Protein AF-A0A840SKE7-F1 (afdb_monomer)

Nearest PDB structures (foldseek):
  6mgc-assembly1_A  TM=5.588E-01  e=6.551E-10  Escherichia coli APEC O1
  8csc-assembly2_B-2  TM=6.825E-01  e=4.539E-08  Raoultella terr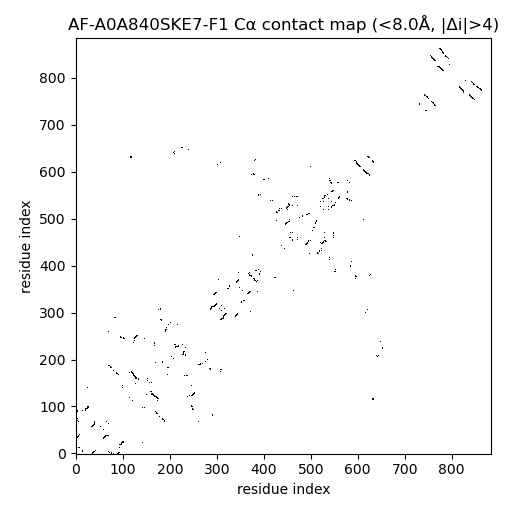igena
  5fa1-assembly1_A  TM=6.457E-01  e=9.284E-08  Raoultella terrigena
  8csf-assembly1_A-2  TM=6.361E-01  e=1.223E-07  Raoultella terrigena
  5fa0-assembly1_B  TM=5.273E-01  e=4.336E-07  Raoultella terrigena

Mean predicted aligned error: 15.92 Å

Solvent-accessible surface area (backbone atoms only — not comparable to full-atom values): 52266 Å² total; per-residue (Å²): 62,33,29,46,42,66,50,43,90,94,46,55,62,53,55,55,29,55,74,55,23,62,75,47,29,82,50,65,49,91,90,64,56,50,35,39,19,29,44,24,44,52,77,88,52,48,62,60,51,52,51,56,29,57,79,68,74,38,44,81,44,80,42,102,33,62,93,48,78,51,32,60,23,48,19,51,38,54,40,58,27,67,54,86,56,71,56,40,34,41,48,56,40,54,31,33,37,31,43,42,45,61,51,51,52,59,48,46,40,60,78,69,41,37,77,69,20,36,53,46,65,49,32,46,11,38,40,32,27,25,66,61,25,44,62,46,50,77,71,42,58,55,86,48,38,47,59,54,54,51,47,36,55,76,71,62,38,66,74,38,28,71,49,74,37,34,61,62,72,31,36,36,36,32,36,68,45,42,25,25,49,23,42,32,52,59,86,28,44,40,40,59,50,26,52,59,48,38,50,52,52,41,51,69,60,45,38,47,52,63,82,34,83,41,47,55,46,90,72,86,63,79,83,57,56,57,58,42,26,41,53,46,55,51,22,52,50,4,45,57,31,44,77,69,69,41,61,34,34,33,57,51,75,91,80,78,73,87,43,77,47,46,68,34,30,68,59,28,49,53,53,39,44,57,56,55,62,48,65,88,84,75,63,55,69,51,35,39,28,56,88,54,42,28,22,41,29,61,63,88,42,54,66,65,55,26,43,85,50,34,28,76,44,8,44,78,43,80,48,62,54,82,76,41,86,40,75,64,58,42,52,52,50,31,60,78,69,60,41,67,33,39,44,34,61,59,51,68,79,40,73,56,36,36,48,53,48,48,50,30,63,78,69,69,47,50,44,34,30,22,39,76,43,67,52,80,53,26,27,34,48,33,69,53,42,62,66,56,72,23,65,76,61,40,58,93,75,38,77,54,89,71,53,76,65,57,45,49,52,39,52,51,49,36,51,49,60,71,67,46,94,73,67,94,59,92,70,52,82,82,73,42,31,70,52,47,32,56,75,71,72,48,57,93,87,39,48,29,37,34,32,56,49,73,58,76,85,36,62,60,45,67,71,27,44,48,85,89,40,40,55,70,53,51,52,52,33,51,54,53,34,40,78,60,64,52,90,60,51,44,48,35,39,28,65,31,94,66,56,88,86,71,86,88,62,88,69,43,42,81,41,70,84,51,27,65,70,31,50,59,65,51,33,65,31,36,42,33,46,59,51,50,64,57,58,50,27,47,58,69,68,35,22,36,39,26,50,26,38,40,44,81,69,38,88,62,37,38,44,79,43,91,50,41,64,54,55,52,52,35,70,77,55,68,70,73,36,42,64,66,61,43,49,26,47,53,36,32,45,66,76,68,47,34,16,34,29,54,73,40,70,44,84,43,69,46,98,86,68,46,57,42,80,44,64,75,41,61,58,61,39,35,46,33,47,83,97,52,81,65,44,27,42,69,78,80,60,99,61,41,77,49,54,82,86,43,76,88,35,60,70,32,48,73,50,53,54,64,72,75,57,88,82,74,89,83,79,87,81,75,80,85,83,84,78,87,81,80,87,78,83,83,84,89,83,82,89,86,84,89,86,86,90,80,84,83,89,74,89,80,79,90,83,83,87,83,78,95,65,101,70,92,77,85,79,82,74,98,61,98,71,94,77,85,84,92,81,84,81,85,74,85,74,97,67,64,100,84,58,60,70,45,72,72,44,81,45,79,48,78,59,92,97,42,56,36,46,38,41,38,36,32,34,52,62,93,79,65,56,75,79,44,39,33,37,38,38,35,43,56,65,72,98,69,85,63,62,77,62,76,69,90,84,77,94,67,78,94,86,81,86,82,88,75,89,66,87,82,91,84,92,76,97,62,90,58,68,49,73,48,75,51,68,39,46,72,75,75,61,69,87,66,68,93,91,66,59,54,75,46,73,46,66,47,47,44,83,74,84,82,77,80,50,73,79,54,77,50,78,42,80,58,63,94,76,77,85,77,82,89,80,82,80,88,82,89,80,96,81,84,89,86,87,133

Organism: NCBI:txid57001

Secondary structure (DSSP, 8-state):
-EEEE--BTTBTHHHHHHHHSTT--TT--TT---EEEESS--HHHHHHHHHHHHHHT-EEEE-S-TTS---HHHHHHHHHHH--SSEEEB--TTEEPPTTHHHHHHHHHHHTTGGG-TT--EEPPEEEEPHHHHHHHTTS-HHHHHHHHHHHHHHT-TTTEEEEESS-S-EEEEHHHHHHTT-S-TT--SSSSHHHHHHHHHHHHH--SPPPTTTT---S-TT-S---SHHHHHHHHHHHHHTTT--EEEPP----TTSHHHHTHHHHHHHHHHHHHS-GGGPPPPPP-GGG-EEEES--STTTS-TTTGGGG-EEEE--GGG-SSHHHHHHHHHHHTEEEEEES-TTSSHHHHHHHHHHHHTT--EEEEEE-SSTTEEEEESS-SGGG-GGGSGGGT-S---HHHHHHHHHHHHHHHH----SS--PPP--HHHHHHHTT--TTSEEEEEE---TTSHHHHHS-BTTB-HHHHHHHHHHHHHTPPTTEEEEEE--TT-------SSSEE-TTS-HHHHHHH-SEEEESS-THHHHHHHTT-EEEESS--TT--TTTEEE--SHHHHHHHHHS-----HHHHHHHHHIIIIII-EEEEEEEEEEE-TTS-EEEEEEEEEEEEE--TTSPPEEPPP--SS-SS-TTSGGGGGGHHHHHTTTSS--S--PPPPPP--------PPP--------PPPP-PPPPPPPPP--S--------S------------------TT--EEEEEEEEEEETTEEEEEEEEEE-GGG--TT-EEEEEEEE------B----------SS--------------S---EEEEEE--GGGGTT--TTPPPEEEEEEE-SS-----EEEEEEEE--TTTTSS-SS---------S--

InterPro domains:
  IPR007833 Capsule polysaccharide biosynthesis [PF05159] (448-593)
  IPR019290 Glycosyltransferase 2-like, prokaryotic type [PF10111] (1-275)
  IPR029044 Nucleotide-diphospho-sugar transferases [G3DSA:3.90.550.10] (15-219)
  IPR029044 Nucleotide-diphospho-sugar transferases [SSF53448] (30-209)

Foldseek 3Di:
DFEEDADDPVCNVLLVLLLPAPPQAPADDPLDAAEYEYAAHDPVCVVVSVVSCVVVVHHYHYDNRNVHFDFPQVSFLVCLLADDDQKDWYDYSQWHFFYCLVVVVVVCCVVVVCQQAQLDKAQAKEFEFDQVLLVVLVVDDSVCSLVVSLVCQVVVVCNTTVHIALQDLTMMGRSLSCLLLVTFDRVDGFDDDSSVLSLLLSCVQQLQADQACQALDDDDDLPDLARHYVSVSRSLSSVVCSVVSNHIYRHDDDDDCPDPSNVCVVVSVVVSSVSRPDDSVPGDAGAANPVLPEEEEADDAFQARNSSCRNNNGHYDYDHLVQDPDLVSVVVVCVVRVHQEYEAQDCVPDPSSVVVVVSCVVVVRFYWHWYADLAPQWIFIARQDDWLNGPCLPCVNFVDDDDPVLLVVLLVVLVVSLVDQDDPDDAAGAPAQVVVCVVQVHDLQAAEEEEEDDDLPDPCQPPQFDVPLHSVLVLVQVQVLLVVPDPRYAYEYEYDLQDDDDDDRDRHTYPPRHDLSNVLQNHQAYEYAADSVLLVNLSSQHEYEYATRGSPDDPQRYYYDPHSVVVVVCVVPPGTHDNSVSSRSSSCCPPPTIWGWDWDWDWDADPVRGIDIGGRHTHTQWDHDPPDDIHGHDDNDPDRSDDCPDVSCVSNVVVVVVVVPPPDDDDDDDDDDDDDDDDDDDDDDDDDDDDDDDDDDDDDDDDDDDDDDDDPDDDDDPDDDDDDDDDDDFDDDDDPPPAQWDTWDWDWDDDDNWIKIKIKIFGHPVVDDAFFKKKKWWWWDDPFPWQDWDDWDDDDDPDDDDDDTDGDDDDDDDRDIDMDMDHHHPSQPVDDDPPGTRMGIGMTTGDPDDPTDIDDMDMGTDDPPPPPPPDDDDDDDPDDPPDD

Radius of gyration: 35.07 Å; Cα contacts (8 Å, |Δi|>4): 1432; chains: 1; bounding box: 84×73×102 Å

Structure (mmCIF, N/CA/C/O backbone):
data_AF-A0A840SKE7-F1
#
_entry.id   AF-A0A840SKE7-F1
#
loop_
_atom_site.group_PDB
_atom_site.id
_atom_site.type_symbol
_atom_site.label_atom_id
_atom_site.label_alt_id
_atom_site.label_comp_id
_atom_site.label_asym_id
_atom_site.label_entity_id
_atom_site.label_seq_id
_atom_site.pdbx_PDB_ins_code
_atom_site.Cartn_x
_atom_site.Cartn_y
_atom_site.Cartn_z
_atom_site.occupancy
_atom_site.B_iso_or_equiv
_atom_site.auth_seq_id
_atom_site.auth_comp_id
_atom_site.auth_asym_id
_atom_site.auth_atom_id
_atom_site.pdbx_PDB_model_num
ATOM 1 N N . MET A 1 1 ? 9.350 -9.347 -16.386 1.00 96.31 1 MET A N 1
ATOM 2 C CA . MET A 1 1 ? 10.200 -8.595 -17.320 1.00 96.31 1 MET A CA 1
ATOM 3 C C . MET A 1 1 ? 9.316 -8.121 -18.468 1.00 96.31 1 MET A C 1
ATOM 5 O O . MET A 1 1 ? 8.622 -8.949 -19.043 1.00 96.31 1 MET A O 1
ATOM 9 N N . ILE A 1 2 ? 9.240 -6.812 -18.712 1.00 98.31 2 ILE A N 1
ATOM 10 C CA . ILE A 1 2 ? 8.365 -6.179 -19.713 1.00 98.31 2 ILE A CA 1
ATOM 11 C C . ILE A 1 2 ? 9.248 -5.535 -20.784 1.00 98.31 2 ILE A C 1
ATOM 13 O O . ILE A 1 2 ? 10.100 -4.710 -20.448 1.00 98.31 2 ILE A O 1
ATOM 17 N N . ILE A 1 3 ? 9.022 -5.906 -22.044 1.00 97.44 3 ILE A N 1
ATOM 18 C CA . ILE A 1 3 ? 9.779 -5.453 -23.215 1.00 97.44 3 ILE A CA 1
ATOM 19 C C . ILE A 1 3 ? 8.849 -4.648 -24.134 1.00 97.44 3 ILE A C 1
ATOM 21 O O . ILE A 1 3 ? 7.997 -5.242 -24.798 1.00 97.44 3 ILE A O 1
ATOM 25 N N . PRO A 1 4 ? 8.977 -3.313 -24.179 1.00 95.88 4 PRO A N 1
ATOM 26 C CA . PRO A 1 4 ? 8.305 -2.473 -25.168 1.00 95.88 4 PRO A CA 1
ATOM 27 C C . PRO A 1 4 ? 8.811 -2.751 -26.588 1.00 95.88 4 PRO A C 1
ATOM 29 O O . PRO A 1 4 ? 10.019 -2.865 -26.803 1.00 95.88 4 PRO A O 1
ATOM 32 N N . LEU A 1 5 ? 7.908 -2.806 -27.567 1.00 94.25 5 LEU A N 1
ATOM 33 C CA . LEU A 1 5 ? 8.247 -3.020 -28.973 1.00 94.25 5 LEU A CA 1
ATOM 34 C C . LEU A 1 5 ? 7.324 -2.220 -29.902 1.00 94.25 5 LEU A C 1
ATOM 36 O O . LEU A 1 5 ? 6.125 -2.104 -29.670 1.00 94.25 5 LEU A O 1
ATOM 40 N N . ARG A 1 6 ? 7.897 -1.722 -30.999 1.00 91.38 6 ARG A N 1
ATOM 41 C CA . ARG A 1 6 ? 7.194 -1.394 -32.246 1.00 91.38 6 ARG A CA 1
ATOM 42 C C . ARG A 1 6 ? 8.143 -1.719 -33.391 1.00 91.38 6 ARG A C 1
ATOM 44 O O . ARG A 1 6 ? 9.142 -1.026 -33.578 1.00 91.38 6 ARG A O 1
ATOM 51 N N . ALA A 1 7 ? 7.854 -2.782 -34.126 1.00 88.75 7 ALA A N 1
ATOM 52 C CA . ALA A 1 7 ? 8.582 -3.130 -35.335 1.00 88.75 7 ALA A CA 1
ATOM 53 C C . ALA A 1 7 ? 8.097 -2.275 -36.516 1.00 88.75 7 ALA A C 1
ATOM 55 O O . ALA A 1 7 ? 6.939 -1.850 -36.568 1.00 88.75 7 ALA A O 1
ATOM 56 N N . SER A 1 8 ? 8.977 -2.032 -37.485 1.00 82.44 8 SER A N 1
ATOM 57 C CA . SER A 1 8 ? 8.626 -1.388 -38.751 1.00 82.44 8 SER A CA 1
ATOM 58 C C . SER A 1 8 ? 9.363 -2.052 -39.906 1.00 82.44 8 SER A C 1
ATOM 60 O O . SER A 1 8 ? 10.476 -2.543 -39.733 1.00 82.44 8 SER A O 1
ATOM 62 N N . ILE A 1 9 ? 8.762 -2.027 -41.097 1.00 72.50 9 ILE A N 1
ATOM 63 C CA . ILE A 1 9 ? 9.343 -2.628 -42.310 1.00 72.50 9 ILE A CA 1
ATOM 64 C C . ILE A 1 9 ? 10.678 -1.949 -42.657 1.00 72.50 9 ILE A C 1
ATOM 66 O O . ILE A 1 9 ? 11.651 -2.623 -42.978 1.00 72.50 9 ILE A O 1
ATOM 70 N N . ASP A 1 10 ? 10.759 -0.630 -42.465 1.00 67.31 10 ASP A N 1
ATOM 71 C CA . ASP A 1 10 ? 11.967 0.160 -42.742 1.00 67.31 10 ASP A CA 1
ATOM 72 C C . ASP A 1 10 ? 13.082 -0.020 -41.692 1.00 67.31 10 ASP A C 1
ATOM 74 O O . ASP A 1 10 ? 14.199 0.453 -41.890 1.00 67.31 10 ASP A O 1
ATOM 78 N N . ARG A 1 11 ? 12.790 -0.683 -40.559 1.00 68.31 11 ARG A N 1
ATOM 79 C CA . ARG A 1 11 ? 13.722 -0.952 -39.445 1.00 68.31 11 ARG A CA 1
ATOM 80 C C . ARG A 1 11 ? 13.516 -2.366 -38.894 1.00 68.31 11 ARG A C 1
ATOM 82 O O . ARG A 1 11 ? 13.092 -2.573 -37.755 1.00 68.31 11 ARG A O 1
ATOM 89 N N . ALA A 1 12 ? 13.813 -3.353 -39.743 1.00 63.50 12 ALA A N 1
ATOM 90 C CA . ALA A 1 12 ? 13.732 -4.779 -39.411 1.00 63.50 12 ALA A CA 1
ATOM 91 C C . ALA A 1 12 ? 14.715 -5.215 -38.299 1.00 63.50 12 ALA A C 1
ATOM 93 O O . ALA A 1 12 ? 14.573 -6.291 -37.718 1.00 63.50 12 ALA A O 1
ATOM 94 N N . ASP A 1 13 ? 15.686 -4.369 -37.946 1.00 79.75 13 ASP A N 1
ATOM 95 C CA . ASP A 1 13 ? 16.641 -4.606 -36.865 1.00 79.75 13 ASP A CA 1
ATOM 96 C C . ASP A 1 13 ? 15.967 -4.758 -35.493 1.00 79.75 13 ASP A C 1
ATOM 98 O O . ASP A 1 13 ? 16.488 -5.473 -34.640 1.00 79.75 13 ASP A O 1
ATOM 102 N N . GLY A 1 14 ? 14.784 -4.170 -35.278 1.00 84.75 14 GLY A N 1
ATOM 103 C CA . GLY A 1 14 ? 14.006 -4.376 -34.051 1.00 84.75 14 GLY A CA 1
ATOM 104 C C . GLY A 1 14 ? 13.619 -5.843 -33.810 1.00 84.75 14 GLY A C 1
ATOM 105 O O . GLY A 1 14 ? 13.691 -6.317 -32.675 1.00 84.75 14 GLY A O 1
ATOM 106 N N . ILE A 1 15 ? 13.274 -6.582 -34.872 1.00 88.88 15 ILE A N 1
ATOM 107 C CA . ILE A 1 15 ? 12.920 -8.010 -34.791 1.00 88.88 15 ILE A CA 1
ATOM 108 C C . ILE A 1 15 ? 14.172 -8.861 -34.560 1.00 88.88 15 ILE A C 1
ATOM 110 O O . ILE A 1 15 ? 14.165 -9.762 -33.721 1.00 88.88 15 ILE A O 1
ATOM 114 N N . ASP A 1 16 ? 15.277 -8.549 -35.243 1.00 88.94 16 ASP A N 1
ATOM 115 C CA . ASP A 1 16 ? 16.548 -9.249 -35.031 1.00 88.94 16 ASP A CA 1
ATOM 116 C C . ASP A 1 16 ? 17.055 -9.092 -33.589 1.00 88.94 16 ASP A C 1
ATOM 118 O O . ASP A 1 16 ? 17.454 -10.066 -32.945 1.00 88.94 16 ASP A O 1
ATOM 122 N N . ARG A 1 17 ? 16.963 -7.875 -33.042 1.00 91.44 17 ARG A N 1
ATOM 123 C CA . ARG A 1 17 ? 17.299 -7.591 -31.643 1.00 91.44 17 ARG A CA 1
ATOM 124 C C . ARG A 1 17 ? 16.400 -8.352 -30.681 1.00 91.44 17 ARG A C 1
ATOM 126 O O . ARG A 1 17 ? 16.925 -8.995 -29.776 1.00 91.44 17 ARG A O 1
ATOM 133 N N . LEU A 1 18 ? 15.082 -8.353 -30.900 1.00 93.69 18 LEU A N 1
ATOM 134 C CA . LEU A 1 18 ? 14.141 -9.145 -30.101 1.00 93.69 18 LEU A CA 1
ATOM 135 C C . LEU A 1 18 ? 14.529 -10.632 -30.088 1.00 93.69 18 LEU A C 1
ATOM 137 O O . LEU A 1 18 ? 14.517 -11.271 -29.034 1.00 93.69 18 LEU A O 1
ATOM 141 N N . ARG A 1 19 ? 14.926 -11.168 -31.248 1.00 91.44 19 ARG A N 1
ATOM 142 C CA . ARG A 1 19 ? 15.350 -12.562 -31.407 1.00 91.44 19 ARG A CA 1
ATOM 143 C C . ARG A 1 19 ? 16.669 -12.874 -30.703 1.00 91.44 19 ARG A C 1
ATOM 145 O O . ARG A 1 19 ? 16.904 -14.046 -30.428 1.00 91.44 19 ARG A O 1
ATOM 152 N N . ARG A 1 20 ? 17.537 -11.899 -30.422 1.00 88.69 20 ARG A N 1
ATOM 153 C CA . ARG A 1 20 ? 18.914 -12.155 -29.954 1.00 88.69 20 ARG A CA 1
ATOM 154 C C . ARG A 1 20 ? 19.204 -11.642 -28.549 1.00 88.69 20 ARG A C 1
ATOM 156 O O . ARG A 1 20 ? 19.784 -12.376 -27.759 1.00 88.69 20 ARG A O 1
ATOM 163 N N . ASN A 1 21 ? 18.807 -10.416 -28.225 1.00 94.00 21 ASN A N 1
ATOM 164 C CA . ASN A 1 21 ? 19.378 -9.702 -27.084 1.00 94.00 21 ASN A CA 1
ATOM 165 C C . ASN A 1 21 ? 18.693 -10.022 -25.746 1.00 94.00 21 ASN A C 1
ATOM 167 O O . ASN A 1 21 ? 19.395 -10.463 -24.836 1.00 94.00 21 ASN A O 1
ATOM 171 N N . PRO A 1 22 ? 17.359 -9.874 -25.570 1.00 91.06 22 PRO A N 1
ATOM 172 C CA . PRO A 1 22 ? 16.797 -9.839 -24.218 1.00 91.06 22 PRO A CA 1
ATOM 173 C C . PRO A 1 22 ? 16.847 -11.178 -23.471 1.00 91.06 22 PRO A C 1
ATOM 175 O O . PRO A 1 22 ? 16.718 -11.195 -22.253 1.00 91.06 22 PRO A O 1
ATOM 178 N N . GLY A 1 23 ? 17.048 -12.292 -24.184 1.00 88.06 23 GLY A N 1
ATOM 179 C CA . GLY A 1 23 ? 17.203 -13.627 -23.594 1.00 88.06 23 GLY A CA 1
ATOM 180 C C . GLY A 1 23 ? 18.631 -14.165 -23.641 1.00 88.06 23 GLY A C 1
ATOM 181 O O . GLY A 1 23 ? 18.790 -15.367 -23.808 1.00 88.06 23 GLY A O 1
ATOM 182 N N . ASN A 1 24 ? 19.642 -13.295 -23.569 1.00 94.44 24 ASN A N 1
ATOM 183 C CA . ASN A 1 24 ? 21.051 -13.701 -23.502 1.00 94.44 24 ASN A CA 1
ATOM 184 C C . ASN A 1 24 ? 21.447 -14.310 -22.142 1.00 94.44 24 ASN A C 1
ATOM 186 O O . ASN A 1 24 ? 22.401 -15.076 -22.080 1.00 94.44 24 ASN A O 1
ATOM 190 N N . ASP A 1 25 ? 20.725 -14.002 -21.059 1.00 95.50 25 ASP A N 1
ATOM 191 C CA . ASP A 1 25 ? 21.002 -14.575 -19.736 1.00 95.50 25 ASP A CA 1
ATOM 192 C C . ASP A 1 25 ? 20.690 -16.085 -19.720 1.00 95.50 25 ASP A C 1
ATOM 194 O O . ASP A 1 25 ? 19.533 -16.503 -19.593 1.00 95.50 25 ASP A O 1
ATOM 198 N N . SER A 1 26 ? 21.743 -16.899 -19.825 1.00 92.75 26 SER A N 1
ATOM 199 C CA . SER A 1 26 ? 21.690 -18.365 -19.835 1.00 92.75 26 SER A CA 1
ATOM 200 C C . SER A 1 26 ? 21.292 -18.989 -18.494 1.00 92.75 26 SER A C 1
ATOM 202 O O . SER A 1 26 ? 21.025 -20.186 -18.439 1.00 92.75 26 SER A O 1
ATOM 204 N N . GLU A 1 27 ? 21.220 -18.202 -17.419 1.00 95.56 27 GLU A N 1
ATOM 205 C CA . GLU A 1 27 ? 20.861 -18.651 -16.068 1.00 95.56 27 GLU A CA 1
ATOM 206 C C . GLU A 1 27 ? 19.535 -18.047 -15.589 1.00 95.56 27 GLU A C 1
ATOM 208 O O . GLU A 1 27 ? 19.275 -17.937 -14.384 1.00 95.56 27 GLU A O 1
ATOM 213 N N . THR A 1 28 ? 18.682 -17.635 -16.529 1.00 95.12 28 THR A N 1
ATOM 214 C CA . THR A 1 28 ? 17.377 -17.051 -16.219 1.00 95.12 28 THR A CA 1
ATOM 215 C C . THR A 1 28 ? 16.566 -17.994 -15.312 1.00 95.12 28 THR A C 1
ATOM 217 O O . THR A 1 28 ? 16.224 -19.109 -15.715 1.00 95.12 28 THR A O 1
ATOM 220 N N . PRO A 1 29 ? 16.193 -17.566 -14.093 1.00 94.75 29 PRO A N 1
ATOM 221 C CA . PRO A 1 29 ? 15.435 -18.406 -13.176 1.00 94.75 29 PRO A CA 1
ATOM 222 C C . PRO A 1 29 ? 13.974 -18.538 -13.623 1.00 94.75 29 PRO A C 1
ATOM 224 O O . PRO A 1 29 ? 13.368 -17.580 -14.098 1.00 94.75 29 PRO A O 1
ATOM 227 N N . SER A 1 30 ? 13.349 -19.687 -13.344 1.00 92.75 30 SER A N 1
ATOM 228 C CA . SER A 1 30 ? 11.949 -19.989 -13.717 1.00 92.75 30 SER A CA 1
ATOM 229 C C . SER A 1 30 ? 10.901 -19.014 -13.163 1.00 92.75 30 SER A C 1
ATOM 231 O O . SER A 1 30 ? 9.775 -18.958 -13.651 1.00 92.75 30 SER A O 1
ATOM 233 N N . ARG A 1 31 ? 11.264 -18.230 -12.141 1.00 93.44 31 ARG A N 1
ATOM 234 C CA . ARG A 1 31 ? 10.415 -17.192 -11.534 1.00 93.44 31 ARG A CA 1
ATOM 235 C C . ARG A 1 31 ? 10.394 -15.880 -12.332 1.00 93.44 31 ARG A C 1
ATOM 237 O O . ARG A 1 31 ? 9.689 -14.949 -11.941 1.00 93.44 31 ARG A O 1
ATOM 244 N N . VAL A 1 32 ? 11.181 -15.767 -13.402 1.00 95.88 32 VAL A N 1
ATOM 245 C CA . VAL A 1 32 ? 11.225 -14.593 -14.279 1.00 95.88 32 VAL A CA 1
ATOM 246 C C . VAL A 1 32 ? 10.441 -14.891 -15.548 1.00 95.88 32 VAL A C 1
ATOM 248 O O . VAL A 1 32 ? 10.798 -15.755 -16.337 1.00 95.88 32 VAL A O 1
ATOM 251 N N . HIS A 1 33 ? 9.368 -14.130 -15.744 1.00 95.69 33 HIS A N 1
ATOM 252 C CA . HIS A 1 33 ? 8.517 -14.222 -16.926 1.00 95.69 33 HIS A CA 1
ATOM 253 C C . HIS A 1 33 ? 8.739 -13.019 -17.840 1.00 95.69 33 HIS A C 1
ATOM 255 O O . HIS A 1 33 ? 8.857 -11.884 -17.357 1.00 95.69 33 HIS A O 1
ATOM 261 N N . PHE A 1 34 ? 8.751 -13.262 -19.148 1.00 97.19 34 PHE A N 1
ATOM 262 C CA . PHE A 1 34 ? 8.908 -12.242 -20.180 1.00 97.19 34 PHE A CA 1
ATOM 263 C C . PHE A 1 34 ? 7.563 -11.933 -20.827 1.00 97.19 34 PHE A C 1
ATOM 265 O O . PHE A 1 34 ? 6.818 -12.838 -21.207 1.00 97.19 34 PHE A O 1
ATOM 272 N N . LEU A 1 35 ? 7.274 -10.643 -20.943 1.00 97.69 35 LEU A N 1
ATOM 273 C CA . LEU A 1 35 ? 6.115 -10.105 -21.631 1.00 97.69 35 LEU A CA 1
ATOM 274 C C . LEU A 1 35 ? 6.594 -9.063 -22.634 1.00 97.69 35 LEU A C 1
ATOM 276 O O . LEU A 1 35 ? 7.139 -8.032 -22.238 1.00 97.69 35 LEU A O 1
ATOM 280 N N . VAL A 1 36 ? 6.366 -9.324 -23.914 1.00 98.06 36 VAL A N 1
ATOM 281 C CA . VAL A 1 36 ? 6.585 -8.348 -24.978 1.00 98.06 36 VAL A CA 1
ATOM 282 C C . VAL A 1 36 ? 5.284 -7.607 -25.220 1.00 98.06 36 VAL A C 1
ATOM 284 O O . VAL A 1 36 ? 4.243 -8.226 -25.439 1.00 98.06 36 VAL A O 1
ATOM 287 N N . VAL A 1 37 ? 5.352 -6.281 -25.152 1.00 97.94 37 VAL A N 1
ATOM 288 C CA . VAL A 1 37 ? 4.218 -5.399 -25.409 1.00 97.94 37 VAL A CA 1
ATOM 289 C C . VAL A 1 37 ? 4.475 -4.672 -26.715 1.00 97.94 37 VAL A C 1
ATOM 291 O O . VAL A 1 37 ? 5.324 -3.784 -26.783 1.00 97.94 37 VAL A O 1
ATOM 294 N N . ASP A 1 38 ? 3.749 -5.084 -27.742 1.00 96.38 38 ASP A N 1
ATOM 295 C CA . ASP A 1 38 ? 3.804 -4.499 -29.069 1.00 96.38 38 ASP A CA 1
ATOM 296 C C . ASP A 1 38 ? 2.768 -3.395 -29.196 1.00 96.38 38 ASP A C 1
ATOM 298 O O . ASP A 1 38 ? 1.559 -3.628 -29.227 1.00 96.38 38 ASP A O 1
ATOM 302 N N . ASP A 1 39 ? 3.257 -2.174 -29.291 1.00 95.19 39 ASP A N 1
ATOM 303 C CA . ASP A 1 39 ? 2.442 -0.990 -29.433 1.00 95.19 39 ASP A CA 1
ATOM 304 C C . ASP A 1 39 ? 2.105 -0.736 -30.893 1.00 95.19 39 ASP A C 1
ATOM 306 O O . ASP A 1 39 ? 2.442 0.320 -31.398 1.00 95.19 39 ASP A O 1
ATOM 310 N N . GLY A 1 40 ? 1.463 -1.693 -31.566 1.00 93.81 40 GLY A N 1
ATOM 311 C CA . GLY A 1 40 ? 0.848 -1.521 -32.885 1.00 93.81 40 GLY A CA 1
ATOM 312 C C . GLY A 1 40 ? 1.762 -1.768 -34.091 1.00 93.81 40 GLY A C 1
ATOM 313 O O . GLY A 1 40 ? 1.679 -1.036 -35.079 1.00 93.81 40 GLY A O 1
ATOM 314 N N . SER A 1 41 ? 2.642 -2.773 -34.051 1.00 92.94 41 SER A N 1
ATOM 315 C CA . SER A 1 41 ? 3.435 -3.171 -35.225 1.00 92.94 41 SER A CA 1
ATOM 316 C C . SER A 1 41 ? 2.541 -3.538 -36.426 1.00 92.94 41 SER A C 1
ATOM 318 O O . SER A 1 41 ? 1.427 -4.050 -36.232 1.00 92.94 41 SER A O 1
ATOM 320 N N . PRO A 1 42 ? 3.006 -3.303 -37.673 1.00 90.06 42 PRO A N 1
ATOM 321 C CA . PRO A 1 42 ? 2.261 -3.646 -38.883 1.00 90.06 42 PRO A CA 1
ATOM 322 C C . PRO A 1 42 ? 1.864 -5.122 -38.915 1.00 90.06 42 PRO A C 1
ATOM 324 O O . PRO A 1 42 ? 2.669 -5.983 -38.565 1.00 90.06 42 PRO A O 1
ATOM 327 N N . ALA A 1 43 ? 0.657 -5.421 -39.403 1.00 87.75 43 ALA A N 1
ATOM 328 C CA . ALA A 1 43 ? 0.121 -6.785 -39.455 1.00 87.75 43 ALA A CA 1
ATOM 329 C C . ALA A 1 43 ? 1.053 -7.789 -40.163 1.00 87.75 43 ALA A C 1
ATOM 331 O O . ALA A 1 43 ? 1.106 -8.950 -39.772 1.00 87.75 43 ALA A O 1
ATOM 332 N N . SER A 1 44 ? 1.836 -7.334 -41.150 1.00 88.31 44 SER A N 1
ATOM 333 C CA . SER A 1 44 ? 2.820 -8.157 -41.864 1.00 88.31 44 SER A CA 1
ATOM 334 C C . SER A 1 44 ? 3.959 -8.686 -40.986 1.00 88.31 44 SER A C 1
ATOM 336 O O . SER A 1 44 ? 4.546 -9.705 -41.329 1.00 88.31 44 SER A O 1
ATOM 338 N N . LEU A 1 45 ? 4.272 -8.021 -39.870 1.00 90.94 45 LEU A N 1
ATOM 339 C CA . LEU A 1 45 ? 5.359 -8.395 -38.956 1.00 90.94 45 LEU A CA 1
ATOM 340 C C . LEU A 1 45 ? 4.861 -9.119 -37.699 1.00 90.94 45 LEU A C 1
ATOM 342 O O . LEU A 1 45 ? 5.649 -9.740 -36.993 1.00 90.94 45 LEU A O 1
ATOM 346 N N . VAL A 1 46 ? 3.556 -9.061 -37.417 1.00 91.94 46 VAL A N 1
ATOM 347 C CA . VAL A 1 46 ? 2.957 -9.656 -36.211 1.00 91.94 46 VAL A CA 1
ATOM 348 C C . VAL A 1 46 ? 3.158 -11.170 -36.173 1.00 91.94 46 VAL A C 1
ATOM 350 O O . VAL A 1 46 ? 3.485 -11.700 -35.118 1.00 91.94 46 VAL A O 1
ATOM 353 N N . ALA A 1 47 ? 3.012 -11.856 -37.311 1.00 91.00 47 ALA A N 1
ATOM 354 C CA . ALA A 1 47 ? 3.200 -13.306 -37.384 1.00 91.00 47 ALA A CA 1
ATOM 355 C C . ALA A 1 47 ? 4.641 -13.724 -37.041 1.00 91.00 47 ALA A C 1
ATOM 357 O O . ALA A 1 47 ? 4.842 -14.674 -36.293 1.00 91.00 47 ALA A O 1
ATOM 358 N N . GLU A 1 48 ? 5.640 -12.979 -37.530 1.00 92.75 48 GLU A N 1
ATOM 359 C CA . GLU A 1 48 ? 7.049 -13.247 -37.215 1.00 92.75 48 GLU A CA 1
ATOM 360 C C . GLU A 1 48 ? 7.356 -12.971 -35.735 1.00 92.75 48 GLU A C 1
ATOM 362 O O . GLU A 1 48 ? 8.069 -13.743 -35.093 1.00 92.75 48 GLU A O 1
ATOM 367 N N . ILE A 1 49 ? 6.802 -11.890 -35.171 1.00 94.50 49 ILE A N 1
ATOM 368 C CA . ILE A 1 49 ? 6.946 -11.583 -33.742 1.00 94.50 49 ILE A CA 1
ATOM 369 C C . ILE A 1 49 ? 6.347 -12.717 -32.907 1.00 94.50 49 ILE A C 1
ATOM 371 O O . ILE A 1 49 ? 7.029 -13.238 -32.028 1.00 94.50 49 ILE A O 1
ATOM 375 N N . ASP A 1 50 ? 5.110 -13.123 -33.189 1.00 94.12 50 ASP A N 1
ATOM 376 C CA . ASP A 1 50 ? 4.421 -14.179 -32.441 1.00 94.12 50 ASP A CA 1
ATOM 377 C C . ASP A 1 50 ? 5.189 -15.509 -32.493 1.00 94.12 50 ASP A C 1
ATOM 379 O O . ASP A 1 50 ? 5.398 -16.142 -31.458 1.00 94.12 50 ASP A O 1
ATOM 383 N N . GLU A 1 51 ? 5.728 -15.877 -33.660 1.00 94.31 51 GLU A N 1
ATOM 384 C CA . GLU A 1 51 ? 6.561 -17.072 -33.817 1.00 94.31 51 GLU A CA 1
ATOM 385 C C . GLU A 1 51 ? 7.819 -17.027 -32.931 1.00 94.31 51 GLU A C 1
ATOM 387 O O . GLU A 1 51 ? 8.104 -17.987 -32.207 1.00 94.31 51 GLU A O 1
ATOM 392 N N . ILE A 1 52 ? 8.553 -15.905 -32.927 1.00 94.94 52 ILE A N 1
ATOM 393 C CA . ILE A 1 52 ? 9.748 -15.728 -32.080 1.00 94.94 52 ILE A CA 1
ATOM 394 C C . ILE A 1 52 ? 9.392 -15.902 -30.600 1.00 94.94 52 ILE A C 1
ATOM 396 O O . ILE A 1 52 ? 10.140 -16.530 -29.842 1.00 94.94 52 ILE A O 1
ATOM 400 N N . LEU A 1 53 ? 8.270 -15.325 -30.168 1.00 96.19 53 LEU A N 1
ATOM 401 C CA . LEU A 1 53 ? 7.847 -15.366 -28.771 1.00 96.19 53 LEU A CA 1
ATOM 402 C C . LEU A 1 53 ? 7.353 -16.752 -28.372 1.00 96.19 53 LEU A C 1
ATOM 404 O O . LEU A 1 53 ? 7.705 -17.219 -27.288 1.00 96.19 53 LEU A O 1
ATOM 408 N N . HIS A 1 54 ? 6.637 -17.441 -29.259 1.00 95.44 54 HIS A N 1
ATOM 409 C CA . HIS A 1 54 ? 6.204 -18.816 -29.048 1.00 95.44 54 HIS A CA 1
ATOM 410 C C . HIS A 1 54 ? 7.400 -19.759 -28.871 1.00 95.44 54 HIS A C 1
ATOM 412 O O . HIS A 1 54 ? 7.460 -20.494 -27.886 1.00 95.44 54 HIS A O 1
ATOM 418 N N . GLN A 1 55 ? 8.405 -19.672 -29.752 1.00 94.75 55 GLN A N 1
ATOM 419 C CA . GLN A 1 55 ? 9.640 -20.465 -29.656 1.00 94.75 55 GLN A CA 1
ATOM 420 C C . GLN A 1 55 ? 10.406 -20.216 -28.346 1.00 94.75 55 GLN A C 1
ATOM 422 O O . GLN A 1 55 ? 11.064 -21.115 -27.827 1.00 94.75 55 GLN A O 1
ATOM 427 N N . ARG A 1 56 ? 10.311 -19.002 -27.792 1.00 92.62 56 ARG A N 1
ATOM 428 C CA . ARG A 1 56 ? 10.950 -18.611 -26.525 1.00 92.62 56 ARG A CA 1
ATOM 429 C C . ARG A 1 56 ? 10.088 -18.876 -25.285 1.00 92.62 56 ARG A C 1
ATOM 431 O O . ARG A 1 56 ? 10.574 -18.691 -24.170 1.00 92.62 56 ARG A O 1
ATOM 438 N N . GLY A 1 57 ? 8.822 -19.264 -25.447 1.00 94.38 57 GLY A N 1
ATOM 439 C CA . GLY A 1 57 ? 7.861 -19.371 -24.345 1.00 94.38 57 GLY A CA 1
ATOM 440 C C . GLY A 1 57 ? 7.545 -18.023 -23.680 1.00 94.38 57 GLY A C 1
ATOM 441 O O . GLY A 1 57 ? 7.286 -17.963 -22.477 1.00 94.38 57 GLY A O 1
ATOM 442 N N . TRP A 1 58 ? 7.629 -16.922 -24.429 1.00 96.25 58 TRP A N 1
ATOM 443 C CA . TRP A 1 58 ? 7.377 -15.566 -23.937 1.00 96.25 58 TRP A CA 1
ATOM 444 C C . TRP A 1 58 ? 5.927 -15.152 -24.186 1.00 96.25 58 TRP A C 1
ATOM 446 O O . TRP A 1 58 ? 5.302 -15.562 -25.158 1.00 96.25 58 TRP A O 1
ATOM 456 N N . SER A 1 59 ? 5.378 -14.321 -23.299 1.00 96.62 59 SER A N 1
ATOM 457 C CA . SER A 1 59 ? 4.029 -13.777 -23.475 1.00 96.62 59 SER A CA 1
ATOM 458 C C . SER A 1 59 ? 4.034 -12.598 -24.444 1.00 96.62 59 SER A C 1
ATOM 460 O O . SER A 1 59 ? 4.952 -11.775 -24.417 1.00 96.62 59 SER A O 1
ATOM 462 N N . TYR A 1 60 ? 2.968 -12.478 -25.232 1.00 97.19 60 TYR A N 1
ATOM 463 C CA . TYR A 1 60 ? 2.780 -11.413 -26.210 1.00 97.19 60 TYR A CA 1
ATOM 464 C C . TYR A 1 60 ? 1.507 -10.613 -25.909 1.00 97.19 60 TYR A C 1
ATOM 466 O O . TYR A 1 60 ? 0.446 -11.188 -25.666 1.00 97.19 60 TYR A O 1
ATOM 474 N N . LEU A 1 61 ? 1.612 -9.283 -25.901 1.00 96.88 61 LEU A N 1
ATOM 475 C CA . LEU A 1 61 ? 0.486 -8.360 -25.782 1.00 96.88 61 LEU A CA 1
ATOM 476 C C . LEU A 1 61 ? 0.578 -7.313 -26.889 1.00 96.88 61 LEU A C 1
ATOM 478 O O . LEU A 1 61 ? 1.448 -6.448 -26.849 1.00 96.88 61 LEU A O 1
ATOM 482 N N . ARG A 1 62 ? -0.347 -7.360 -27.846 1.00 96.19 62 ARG A N 1
ATOM 483 C CA . ARG A 1 62 ? -0.449 -6.365 -28.915 1.00 96.19 62 ARG A CA 1
ATOM 484 C C . ARG A 1 62 ? -1.505 -5.316 -28.581 1.00 96.19 62 ARG A C 1
ATOM 486 O O . ARG A 1 62 ? -2.629 -5.661 -28.220 1.00 96.19 62 ARG A O 1
ATOM 493 N N . LEU A 1 63 ? -1.151 -4.043 -28.717 1.00 96.50 63 LEU A N 1
ATOM 494 C CA . LEU A 1 63 ? -2.053 -2.912 -28.525 1.00 96.50 63 LEU A CA 1
ATOM 495 C C . LEU A 1 63 ? -2.641 -2.456 -29.874 1.00 96.50 63 LEU A C 1
ATOM 497 O O . LEU A 1 63 ? -1.916 -2.431 -30.871 1.00 96.50 63 LEU A O 1
ATOM 501 N N . PRO A 1 64 ? -3.932 -2.075 -29.920 1.00 94.62 64 PRO A N 1
ATOM 502 C CA . PRO A 1 64 ? -4.577 -1.540 -31.119 1.00 94.62 64 PRO A CA 1
ATOM 503 C C . PRO A 1 64 ? -4.243 -0.047 -31.275 1.00 94.62 64 PRO A C 1
ATOM 505 O O . PRO A 1 64 ? -5.048 0.830 -30.958 1.00 94.62 64 PRO A O 1
ATOM 508 N N . THR A 1 65 ? -2.993 0.244 -31.624 1.00 94.25 65 THR A N 1
ATOM 509 C CA . THR A 1 65 ? -2.416 1.599 -31.654 1.00 94.25 65 THR A CA 1
ATOM 510 C C . THR A 1 65 ? -1.610 1.857 -32.925 1.00 94.25 65 THR A C 1
ATOM 512 O O . THR A 1 65 ? -0.727 2.717 -32.960 1.00 94.25 65 THR A O 1
ATOM 515 N N . GLU A 1 66 ? -1.894 1.114 -33.993 1.00 90.94 66 GLU A N 1
ATOM 516 C CA . GLU A 1 66 ? -1.225 1.204 -35.292 1.00 90.94 66 GLU A CA 1
ATOM 517 C C . GLU A 1 66 ? -1.296 2.623 -35.878 1.00 90.94 66 GLU A C 1
ATOM 519 O O . GLU A 1 66 ? -0.328 3.092 -36.474 1.00 90.94 66 GLU A O 1
ATOM 524 N N . ASP A 1 67 ? -2.401 3.323 -35.632 1.00 90.06 67 ASP A N 1
ATOM 525 C CA . ASP A 1 67 ? -2.705 4.691 -36.061 1.00 90.06 67 ASP A CA 1
ATOM 526 C C . ASP A 1 67 ? -2.109 5.783 -35.151 1.00 90.06 67 ASP A C 1
ATOM 528 O O . ASP A 1 67 ? -2.197 6.974 -35.457 1.00 90.06 67 ASP A O 1
ATOM 532 N N . ARG A 1 68 ? -1.484 5.405 -34.030 1.00 90.25 68 ARG A N 1
ATOM 533 C CA . ARG A 1 68 ? -0.899 6.333 -33.054 1.00 90.25 68 ARG A CA 1
ATOM 534 C C . ARG A 1 68 ? 0.620 6.347 -33.142 1.00 90.25 68 ARG A C 1
ATOM 536 O O . ARG A 1 68 ? 1.267 5.370 -33.509 1.00 90.25 68 ARG A O 1
ATOM 543 N N . HIS A 1 69 ? 1.216 7.454 -32.702 1.00 89.81 69 HIS A N 1
ATOM 544 C CA . HIS A 1 69 ? 2.655 7.485 -32.454 1.00 89.81 69 HIS A CA 1
ATOM 545 C C . HIS A 1 69 ? 3.039 6.479 -31.365 1.00 89.81 69 HIS A C 1
ATOM 547 O O . HIS A 1 69 ? 2.352 6.368 -30.342 1.00 89.81 69 HIS A O 1
ATOM 553 N N . PHE A 1 70 ? 4.175 5.809 -31.572 1.00 90.38 70 PHE A N 1
ATOM 554 C CA . PHE A 1 70 ? 4.759 4.899 -30.593 1.00 90.38 70 PHE A CA 1
ATOM 555 C C . PHE A 1 70 ? 4.963 5.594 -29.238 1.00 90.38 70 PHE A C 1
ATOM 557 O O . PHE A 1 70 ? 5.455 6.730 -29.172 1.00 90.38 70 PHE A O 1
ATOM 564 N N . SER A 1 71 ? 4.580 4.907 -28.164 1.00 93.00 71 SER A N 1
ATOM 565 C CA . SER A 1 71 ? 4.808 5.329 -26.784 1.00 93.00 71 SER A CA 1
ATOM 566 C C . SER A 1 71 ? 5.328 4.159 -25.958 1.00 93.00 71 SER A C 1
ATOM 568 O O . SER A 1 71 ? 4.603 3.218 -25.625 1.00 93.00 71 SER A O 1
ATOM 570 N N . VAL A 1 72 ? 6.593 4.264 -25.551 1.00 93.88 72 VAL A N 1
ATOM 571 C CA . VAL A 1 72 ? 7.208 3.322 -24.609 1.00 93.88 72 VAL A CA 1
ATOM 572 C C . VAL A 1 72 ? 6.444 3.324 -23.281 1.00 93.88 72 VAL A C 1
ATOM 574 O O . VAL A 1 72 ? 6.200 2.264 -22.708 1.00 93.88 72 VAL A O 1
ATOM 577 N N . GLY A 1 73 ? 5.999 4.497 -22.814 1.00 95.56 73 GLY A N 1
ATOM 578 C CA . GLY A 1 73 ? 5.201 4.632 -21.594 1.00 95.56 73 GLY A CA 1
ATOM 579 C C . GLY A 1 73 ? 3.906 3.819 -21.645 1.00 95.56 73 GLY A C 1
ATOM 580 O O . GLY A 1 73 ? 3.620 3.071 -20.713 1.00 95.56 73 GLY A O 1
ATOM 581 N N . ARG A 1 74 ? 3.187 3.865 -22.774 1.00 96.56 74 ARG A N 1
ATOM 582 C CA . ARG A 1 74 ? 1.978 3.057 -22.998 1.00 96.56 74 ARG A CA 1
ATOM 583 C C . ARG A 1 74 ? 2.265 1.555 -22.975 1.00 96.56 74 ARG A C 1
ATOM 585 O O . ARG A 1 74 ? 1.524 0.803 -22.343 1.00 96.56 74 ARG A O 1
ATOM 592 N N . CYS A 1 75 ? 3.369 1.114 -23.585 1.00 97.44 75 CYS A N 1
ATOM 593 C CA . CYS A 1 75 ? 3.801 -0.287 -23.508 1.00 97.44 75 CYS A CA 1
ATOM 594 C C . CYS A 1 75 ? 4.041 -0.726 -22.060 1.00 97.44 75 CYS A C 1
ATOM 596 O O . CYS A 1 75 ? 3.565 -1.777 -21.629 1.00 97.44 75 CYS A O 1
ATOM 598 N N . ARG A 1 76 ? 4.797 0.082 -21.304 1.00 98.00 76 ARG A N 1
ATOM 599 C CA . ARG A 1 76 ? 5.159 -0.199 -19.909 1.00 98.00 76 ARG A CA 1
ATOM 600 C C . ARG A 1 76 ? 3.918 -0.262 -19.020 1.00 98.00 76 ARG A C 1
ATOM 602 O O . ARG A 1 76 ? 3.775 -1.227 -18.269 1.00 98.00 76 ARG A O 1
ATOM 609 N N . ASN A 1 77 ? 2.993 0.685 -19.178 1.00 98.31 77 ASN A N 1
ATOM 610 C CA . ASN A 1 77 ? 1.710 0.703 -18.476 1.00 98.31 77 ASN A CA 1
ATOM 611 C C . ASN A 1 77 ? 0.875 -0.540 -18.787 1.00 98.31 77 ASN A C 1
ATOM 613 O O . ASN A 1 77 ? 0.462 -1.244 -17.867 1.00 98.31 77 ASN A O 1
ATOM 617 N N . ALA A 1 78 ? 0.662 -0.851 -20.069 1.00 98.31 78 ALA A N 1
ATOM 618 C CA . ALA A 1 78 ? -0.117 -2.015 -20.482 1.00 98.31 78 ALA A CA 1
ATOM 619 C C . ALA A 1 78 ? 0.504 -3.327 -19.981 1.00 98.31 78 ALA A C 1
ATOM 621 O O . ALA A 1 78 ? -0.191 -4.176 -19.417 1.00 98.31 78 ALA A O 1
ATOM 622 N N . GLY A 1 79 ? 1.828 -3.455 -20.094 1.00 98.12 79 GLY A N 1
ATOM 623 C CA . GLY A 1 79 ? 2.566 -4.588 -19.552 1.00 98.12 79 GLY A CA 1
ATOM 624 C C . GLY A 1 79 ? 2.414 -4.713 -18.037 1.00 98.12 79 GLY A C 1
ATOM 625 O O . GLY A 1 79 ? 2.180 -5.811 -17.534 1.00 98.12 79 GLY A O 1
ATOM 626 N N . ALA A 1 80 ? 2.487 -3.603 -17.297 1.00 98.44 80 ALA A N 1
ATOM 627 C CA . ALA A 1 80 ? 2.307 -3.596 -15.849 1.00 98.44 80 ALA A CA 1
ATOM 628 C C . ALA A 1 80 ? 0.875 -3.985 -15.456 1.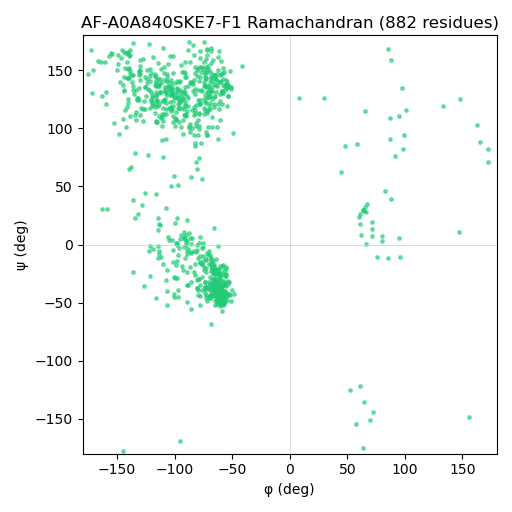00 98.44 80 ALA A C 1
ATOM 630 O O . ALA A 1 80 ? 0.696 -4.798 -14.552 1.00 98.44 80 ALA A O 1
ATOM 631 N N . MET A 1 81 ? -0.142 -3.475 -16.152 1.00 98.31 81 MET A N 1
ATOM 632 C CA . MET A 1 81 ? -1.546 -3.822 -15.911 1.00 98.31 81 MET A CA 1
ATOM 633 C C . MET A 1 81 ? -1.840 -5.309 -16.172 1.00 98.31 81 MET A C 1
ATOM 635 O O . MET A 1 81 ? -2.636 -5.904 -15.445 1.00 98.31 81 MET A O 1
ATOM 639 N N . TYR A 1 82 ? -1.162 -5.928 -17.147 1.00 97.12 82 TYR A N 1
ATOM 640 C CA . TYR A 1 82 ? -1.328 -7.342 -17.512 1.00 97.12 82 TYR A CA 1
ATOM 641 C C . TYR A 1 82 ? -0.474 -8.317 -16.680 1.00 97.12 82 TYR A C 1
ATOM 643 O O . TYR A 1 82 ? -0.879 -9.457 -16.437 1.00 97.12 82 TYR A O 1
ATOM 651 N N . ALA A 1 83 ? 0.714 -7.891 -16.239 1.00 96.25 83 ALA A N 1
ATOM 652 C CA . ALA A 1 83 ? 1.645 -8.729 -15.488 1.00 96.25 83 ALA A CA 1
ATOM 653 C C . ALA A 1 83 ? 1.022 -9.289 -14.196 1.00 96.25 83 ALA A C 1
ATOM 655 O O . ALA A 1 83 ? 0.158 -8.671 -13.584 1.00 96.25 83 ALA A O 1
ATOM 656 N N . ARG A 1 84 ? 1.490 -10.458 -13.745 1.00 92.44 84 ARG A N 1
ATOM 657 C CA . ARG A 1 84 ? 0.993 -11.121 -12.519 1.00 92.44 84 ARG A CA 1
ATOM 658 C C . ARG A 1 84 ? 2.024 -11.206 -11.393 1.00 92.44 84 ARG A C 1
ATOM 660 O O . ARG A 1 84 ? 1.700 -11.662 -10.304 1.00 92.44 84 ARG A O 1
ATOM 667 N N . SER A 1 85 ? 3.259 -10.794 -11.657 1.00 94.19 85 SER A N 1
ATOM 668 C CA . SER A 1 85 ? 4.359 -10.846 -10.697 1.00 94.19 85 SER A CA 1
ATOM 669 C C . SER A 1 85 ? 4.285 -9.720 -9.661 1.00 94.19 85 SER A C 1
ATOM 671 O O . SER A 1 85 ? 3.786 -8.631 -9.945 1.00 94.19 85 SER A O 1
ATOM 673 N N . ASP A 1 86 ? 4.850 -9.959 -8.472 1.00 93.56 86 ASP A N 1
ATOM 674 C CA . ASP A 1 86 ? 4.997 -8.937 -7.418 1.00 93.56 86 ASP A CA 1
ATOM 675 C C . ASP A 1 86 ? 5.852 -7.749 -7.886 1.00 93.56 86 ASP A C 1
ATOM 677 O O . ASP A 1 86 ? 5.589 -6.600 -7.537 1.00 93.56 86 ASP A O 1
ATOM 681 N N . PHE A 1 87 ? 6.877 -8.035 -8.692 1.00 97.62 87 PHE A N 1
ATOM 682 C CA . PHE A 1 87 ? 7.827 -7.061 -9.216 1.00 97.62 87 PHE A CA 1
ATOM 683 C C . PHE A 1 87 ? 7.815 -7.051 -10.740 1.00 97.62 87 PHE A C 1
ATOM 685 O O . PHE A 1 87 ? 7.625 -8.087 -11.385 1.00 97.62 87 PHE A O 1
ATOM 692 N N . ILE A 1 88 ? 8.054 -5.876 -11.311 1.00 98.31 88 ILE A N 1
ATOM 693 C CA . ILE A 1 88 ? 8.213 -5.668 -12.750 1.00 98.31 88 ILE A CA 1
ATOM 694 C C . ILE A 1 88 ? 9.553 -4.993 -13.020 1.00 98.31 88 ILE A C 1
ATOM 696 O O . ILE A 1 88 ? 9.987 -4.143 -12.252 1.00 98.31 88 ILE A O 1
ATOM 700 N N . LEU A 1 89 ? 10.191 -5.399 -14.112 1.00 98.12 89 LEU A N 1
ATOM 701 C CA . LEU A 1 89 ? 11.410 -4.810 -14.657 1.00 98.12 89 LEU A CA 1
ATOM 702 C C . LEU A 1 89 ? 11.086 -4.381 -16.084 1.00 98.12 89 LEU A C 1
ATOM 704 O O . LEU A 1 89 ? 10.494 -5.179 -16.818 1.00 98.12 89 LEU A O 1
ATOM 708 N N . PHE A 1 90 ? 11.466 -3.165 -16.455 1.00 97.62 90 PHE A N 1
ATOM 709 C CA . PHE A 1 90 ? 11.399 -2.687 -17.834 1.00 97.62 90 PHE A CA 1
ATOM 710 C C . PHE A 1 90 ? 12.778 -2.791 -18.474 1.00 97.62 90 PHE A C 1
ATOM 712 O O . PHE A 1 90 ? 13.746 -2.326 -17.881 1.00 97.62 90 PHE A O 1
ATOM 719 N N . GLN A 1 91 ? 12.873 -3.380 -19.662 1.00 94.50 91 GLN A N 1
ATOM 720 C CA . GLN A 1 91 ? 14.103 -3.396 -20.459 1.00 94.50 91 GLN A CA 1
ATOM 721 C C . GLN A 1 91 ? 13.749 -3.368 -21.946 1.00 94.50 91 GLN A C 1
ATOM 723 O O . GLN A 1 91 ? 12.801 -4.020 -22.387 1.00 94.50 91 GLN A O 1
ATOM 728 N N . ASP A 1 92 ? 14.531 -2.604 -22.691 1.00 92.69 92 ASP A N 1
ATOM 729 C CA . ASP A 1 92 ? 14.343 -2.398 -24.118 1.00 92.69 92 ASP A CA 1
ATOM 730 C C . ASP A 1 92 ? 14.976 -3.558 -24.919 1.00 92.69 92 ASP A C 1
ATOM 732 O O . ASP A 1 92 ? 15.768 -4.354 -24.401 1.00 92.69 92 ASP A O 1
ATOM 736 N N . VAL A 1 93 ? 14.591 -3.703 -26.191 1.00 92.94 93 VAL A N 1
ATOM 737 C CA . VAL A 1 93 ? 15.004 -4.838 -27.047 1.00 92.94 93 VAL A CA 1
ATOM 738 C C . VAL A 1 93 ? 16.490 -4.839 -27.416 1.00 92.94 93 VAL A C 1
ATOM 740 O O . VAL A 1 93 ? 17.023 -5.850 -27.863 1.00 92.94 93 VAL A O 1
ATOM 743 N N . ASP A 1 94 ? 17.176 -3.714 -27.264 1.00 93.44 94 ASP A N 1
ATOM 744 C CA . ASP A 1 94 ? 18.596 -3.528 -27.567 1.00 93.44 94 ASP A CA 1
ATOM 745 C C . ASP A 1 94 ? 19.526 -3.850 -26.394 1.00 93.44 94 ASP A C 1
ATOM 747 O O . ASP A 1 94 ? 20.746 -3.741 -26.526 1.00 93.44 94 ASP A O 1
ATOM 751 N N . LEU A 1 95 ? 18.974 -4.308 -25.273 1.00 96.38 95 LEU A N 1
ATOM 752 C CA . LEU A 1 95 ? 19.749 -4.630 -24.086 1.00 96.38 95 LEU A CA 1
ATOM 753 C C . LEU A 1 95 ? 20.055 -6.128 -23.991 1.00 96.38 95 LEU A C 1
ATOM 755 O O . LEU A 1 95 ? 19.172 -6.975 -24.154 1.00 96.38 95 LEU A O 1
ATOM 759 N N . ILE A 1 96 ? 21.313 -6.438 -23.678 1.00 97.44 96 ILE A N 1
ATOM 760 C CA . ILE A 1 96 ? 21.875 -7.784 -23.549 1.00 97.44 96 ILE A CA 1
ATOM 761 C C . ILE A 1 96 ? 22.195 -8.034 -22.062 1.00 97.44 96 ILE A C 1
ATOM 763 O O . ILE A 1 96 ? 23.200 -7.521 -21.556 1.00 97.44 96 ILE A O 1
ATOM 767 N N . PRO A 1 97 ? 21.354 -8.785 -21.327 1.00 96.94 97 PRO A N 1
ATOM 768 C CA . PRO A 1 97 ? 21.662 -9.192 -19.961 1.00 96.94 97 PRO A CA 1
ATOM 769 C C . PRO A 1 97 ? 22.748 -10.288 -19.965 1.00 96.94 97 PRO A C 1
ATOM 771 O O . PRO A 1 97 ? 22.593 -11.276 -20.687 1.00 96.94 97 PRO A O 1
ATOM 774 N N . PRO A 1 98 ? 23.844 -10.148 -19.192 1.00 96.81 98 PRO A N 1
ATOM 775 C CA . PRO A 1 98 ? 24.830 -11.224 -19.039 1.00 96.81 98 PRO A CA 1
ATOM 776 C C . PRO A 1 98 ? 24.266 -12.417 -18.259 1.00 96.81 98 PRO A C 1
ATOM 778 O O . PRO A 1 98 ? 23.239 -12.294 -17.588 1.00 96.81 98 PRO A O 1
ATOM 781 N N . ALA A 1 99 ? 24.990 -13.539 -18.254 1.00 95.81 99 ALA A N 1
ATOM 782 C CA . ALA A 1 99 ? 24.648 -14.693 -17.424 1.00 95.81 99 ALA A CA 1
ATOM 783 C C . ALA A 1 99 ? 24.484 -14.323 -15.932 1.00 95.81 99 ALA A C 1
ATOM 785 O O . ALA A 1 99 ? 25.231 -13.513 -15.351 1.00 95.81 99 ALA A O 1
ATOM 786 N N . GLY A 1 100 ? 23.441 -14.877 -15.315 1.00 96.25 100 GLY A N 1
ATOM 787 C CA . GLY A 1 100 ? 23.091 -14.701 -13.907 1.00 96.25 100 GLY A CA 1
ATOM 788 C C . GLY A 1 100 ? 22.545 -13.313 -13.556 1.00 96.25 100 GLY A C 1
ATOM 789 O O . GLY A 1 100 ? 22.353 -13.009 -12.374 1.00 96.25 100 GLY A O 1
ATOM 790 N N . PHE A 1 101 ? 22.296 -12.445 -14.542 1.00 97.50 101 PHE A N 1
ATOM 791 C CA . PHE A 1 101 ? 21.812 -11.080 -14.332 1.00 97.50 101 PHE A CA 1
ATOM 792 C C . PHE A 1 101 ? 20.506 -11.050 -13.534 1.00 97.50 101 PHE A C 1
ATOM 794 O O . PHE A 1 101 ? 20.413 -10.355 -12.516 1.00 97.50 101 PHE A O 1
ATOM 801 N N . TYR A 1 102 ? 19.514 -11.846 -13.933 1.00 97.50 102 TYR A N 1
ATOM 802 C CA . TYR A 1 102 ? 18.227 -11.855 -13.242 1.00 97.50 102 TYR A CA 1
ATOM 803 C C . TYR A 1 102 ? 18.321 -12.460 -11.833 1.00 97.50 102 TYR A C 1
ATOM 805 O O . TYR A 1 102 ? 17.643 -11.981 -10.921 1.00 97.50 102 TYR A O 1
ATOM 813 N N . ASN A 1 103 ? 19.201 -13.444 -11.610 1.00 97.25 103 ASN A N 1
ATOM 814 C CA . ASN A 1 103 ? 19.463 -13.992 -10.272 1.00 97.25 103 ASN A CA 1
ATOM 815 C C . ASN A 1 103 ? 20.026 -12.925 -9.324 1.00 97.25 103 ASN A C 1
ATOM 817 O O . ASN A 1 103 ? 19.570 -12.814 -8.181 1.00 97.25 103 ASN A O 1
ATOM 821 N N . ARG A 1 104 ? 20.953 -12.088 -9.809 1.00 97.44 104 ARG A N 1
ATOM 822 C CA . ARG A 1 104 ? 21.496 -10.959 -9.039 1.00 97.44 104 ARG A CA 1
ATOM 823 C C . ARG A 1 104 ? 20.413 -9.931 -8.705 1.00 97.44 104 ARG A C 1
ATOM 825 O O . ARG A 1 104 ? 20.325 -9.507 -7.556 1.00 97.44 104 ARG A O 1
ATOM 832 N N . LEU A 1 105 ? 19.515 -9.601 -9.637 1.00 97.56 105 LEU A N 1
ATOM 833 C CA . LEU A 1 105 ? 18.385 -8.704 -9.340 1.00 97.56 105 LEU A CA 1
ATOM 834 C C . LEU A 1 105 ? 17.411 -9.289 -8.306 1.00 97.56 105 LEU A C 1
ATOM 836 O O . LEU A 1 105 ? 16.961 -8.575 -7.410 1.00 97.56 105 LEU A O 1
ATOM 840 N N . LEU A 1 106 ? 17.103 -10.588 -8.380 1.00 97.06 106 LEU A N 1
ATOM 841 C CA . LEU A 1 106 ? 16.278 -11.257 -7.369 1.00 97.06 106 LEU A CA 1
ATOM 842 C C . LEU A 1 106 ? 16.946 -11.261 -5.987 1.00 97.06 106 LEU A C 1
ATOM 844 O O . LEU A 1 106 ? 16.250 -11.152 -4.973 1.00 97.06 106 LEU A O 1
ATOM 848 N N . ALA A 1 107 ? 18.275 -11.374 -5.930 1.00 97.44 107 ALA A N 1
ATOM 849 C CA . ALA A 1 107 ? 19.024 -11.213 -4.690 1.00 97.44 107 ALA A CA 1
ATOM 850 C C . ALA A 1 107 ? 18.908 -9.777 -4.157 1.00 97.44 107 ALA A C 1
ATOM 852 O O . ALA A 1 107 ? 18.617 -9.598 -2.976 1.00 97.44 107 ALA A O 1
ATOM 853 N N . GLU A 1 108 ? 19.016 -8.763 -5.019 1.00 97.44 108 GLU A N 1
ATOM 854 C CA . GLU A 1 108 ? 18.897 -7.353 -4.628 1.00 97.44 108 GLU A CA 1
ATOM 855 C C . GLU A 1 108 ? 17.505 -6.979 -4.099 1.00 97.44 108 GLU A C 1
ATOM 857 O O . GLU A 1 108 ? 17.413 -6.186 -3.163 1.00 97.44 108 GLU A O 1
ATOM 862 N N . ILE A 1 109 ? 16.427 -7.608 -4.586 1.00 95.62 109 ILE A N 1
ATOM 863 C CA . ILE A 1 109 ? 15.087 -7.462 -3.982 1.00 95.62 109 ILE A CA 1
ATOM 864 C C . ILE A 1 109 ? 15.110 -7.844 -2.493 1.00 95.62 109 ILE A C 1
ATOM 866 O O . ILE A 1 109 ? 14.456 -7.187 -1.680 1.00 95.62 109 ILE A O 1
ATOM 870 N N . ARG A 1 110 ? 15.848 -8.903 -2.129 1.00 94.50 110 ARG A N 1
ATOM 871 C CA . ARG A 1 110 ? 15.977 -9.363 -0.738 1.00 94.50 110 ARG A CA 1
ATOM 872 C C . ARG A 1 110 ? 16.950 -8.492 0.051 1.00 94.50 110 ARG A C 1
ATOM 874 O O . ARG A 1 110 ? 16.576 -7.988 1.102 1.00 94.50 110 ARG A O 1
ATOM 881 N N . VAL A 1 111 ? 18.161 -8.290 -0.472 1.00 94.94 111 VAL A N 1
ATOM 882 C CA . VAL A 1 111 ? 19.254 -7.562 0.199 1.00 94.94 111 VAL A CA 1
ATOM 883 C C . VAL A 1 111 ? 18.863 -6.118 0.508 1.00 94.94 111 VAL A C 1
ATOM 885 O O . VAL A 1 111 ? 19.170 -5.622 1.585 1.00 94.94 111 VAL A O 1
ATOM 888 N N . GLN A 1 112 ? 18.155 -5.448 -0.404 1.00 91.19 112 GLN A N 1
ATOM 889 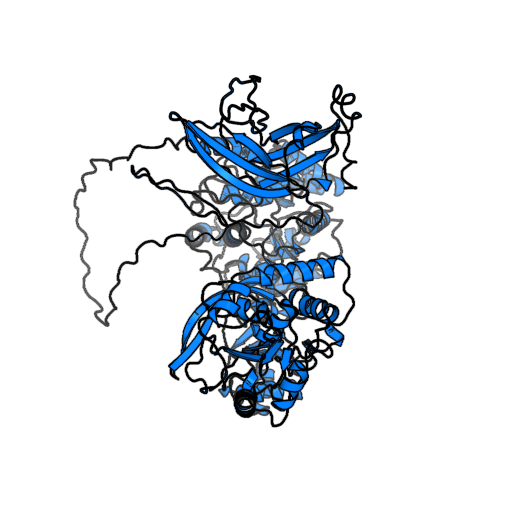C CA . GLN A 1 112 ? 17.694 -4.073 -0.195 1.00 91.19 112 GLN A CA 1
ATOM 890 C C . GLN A 1 112 ? 16.286 -3.986 0.421 1.00 91.19 112 GLN A C 1
ATOM 892 O O . GLN A 1 112 ? 15.727 -2.893 0.513 1.00 91.19 112 GLN A O 1
ATOM 897 N N . GLY A 1 113 ? 15.687 -5.113 0.825 1.00 90.12 113 GLY A N 1
ATOM 898 C CA . GLY A 1 113 ? 14.410 -5.133 1.539 1.00 90.12 113 GLY A CA 1
ATOM 899 C C . GLY A 1 113 ? 13.215 -4.592 0.745 1.00 90.12 113 GLY A C 1
ATOM 900 O O . GLY A 1 113 ? 12.274 -4.077 1.346 1.00 90.12 113 GLY A O 1
ATOM 901 N N . LEU A 1 114 ? 13.199 -4.713 -0.590 1.00 91.75 114 LEU A N 1
ATOM 902 C CA . LEU A 1 114 ? 12.154 -4.119 -1.446 1.00 91.75 114 LEU A CA 1
ATOM 903 C C . LEU A 1 114 ? 10.744 -4.663 -1.158 1.00 91.75 114 LEU A C 1
ATOM 905 O O . LEU A 1 114 ? 9.755 -3.983 -1.414 1.00 91.75 114 LEU A O 1
ATOM 909 N N . ARG A 1 115 ? 10.624 -5.873 -0.597 1.00 88.44 115 ARG A N 1
ATOM 910 C CA . ARG A 1 115 ? 9.329 -6.412 -0.136 1.00 88.44 115 ARG A CA 1
ATOM 911 C C . ARG A 1 115 ? 8.784 -5.679 1.095 1.00 88.44 115 ARG A C 1
ATOM 913 O O . ARG A 1 115 ? 7.574 -5.626 1.276 1.00 88.44 115 ARG A O 1
ATOM 920 N N . GLY A 1 116 ? 9.661 -5.115 1.923 1.00 84.25 116 GLY A N 1
ATOM 921 C CA . GLY A 1 116 ? 9.294 -4.366 3.125 1.00 84.25 116 GLY A CA 1
ATOM 922 C C . GLY A 1 116 ? 8.986 -2.892 2.866 1.00 84.25 116 GLY A C 1
ATOM 923 O O . GLY A 1 116 ? 8.579 -2.191 3.787 1.00 84.25 116 GLY A O 1
ATOM 924 N N . THR A 1 117 ? 9.201 -2.382 1.649 1.00 86.62 117 THR A N 1
ATOM 925 C CA . THR A 1 117 ? 8.979 -0.969 1.313 1.00 86.62 117 THR A CA 1
ATOM 926 C C . THR A 1 117 ? 8.640 -0.806 -0.167 1.00 86.62 117 THR A C 1
ATOM 928 O O . THR A 1 117 ? 9.515 -0.837 -1.028 1.00 86.62 117 THR A O 1
ATOM 931 N N . ALA A 1 118 ? 7.363 -0.558 -0.453 1.00 87.44 118 ALA A N 1
ATOM 932 C CA . ALA A 1 118 ? 6.805 -0.491 -1.801 1.00 87.44 118 ALA A CA 1
ATOM 933 C C . ALA A 1 118 ? 7.410 0.611 -2.685 1.00 87.44 118 ALA A C 1
ATOM 935 O O . ALA A 1 118 ? 7.506 0.436 -3.895 1.00 87.44 118 ALA A O 1
ATOM 936 N N . SER A 1 119 ? 7.794 1.742 -2.082 1.00 89.88 119 SER A N 1
ATOM 937 C CA . SER A 1 119 ? 8.334 2.911 -2.788 1.00 89.88 119 SER A CA 1
ATOM 938 C C . SER A 1 119 ? 9.783 2.750 -3.241 1.00 89.88 119 SER A C 1
ATOM 940 O O . SER A 1 119 ? 10.251 3.518 -4.078 1.00 89.88 119 SER A O 1
ATOM 942 N N . SER A 1 120 ? 10.501 1.776 -2.683 1.00 91.50 120 SER A N 1
ATOM 943 C CA . SER A 1 120 ? 11.880 1.500 -3.059 1.00 91.50 120 SER A CA 1
ATOM 944 C C . SER A 1 120 ? 11.936 0.703 -4.361 1.00 91.50 120 SER A C 1
ATOM 946 O O . SER A 1 120 ? 11.153 -0.217 -4.590 1.00 91.50 120 SER A O 1
ATOM 948 N N . PHE A 1 121 ? 12.899 1.050 -5.208 1.00 95.88 121 PHE A N 1
ATOM 949 C CA . PHE A 1 121 ? 13.080 0.462 -6.531 1.00 95.88 121 PHE A CA 1
ATOM 950 C C . PHE A 1 121 ? 14.573 0.283 -6.834 1.00 95.88 121 PHE A C 1
ATOM 952 O O . PHE A 1 121 ? 15.426 0.852 -6.147 1.00 95.88 121 PHE A O 1
ATOM 959 N N . LEU A 1 122 ? 14.891 -0.519 -7.853 1.00 97.31 122 LEU A N 1
ATOM 960 C CA . LEU A 1 122 ? 16.258 -0.663 -8.367 1.00 97.31 122 LEU A CA 1
ATOM 961 C C . LEU A 1 122 ? 16.393 0.051 -9.707 1.00 97.31 122 LEU A C 1
ATOM 963 O O . LEU A 1 122 ? 15.460 0.033 -10.507 1.00 97.31 122 LEU A O 1
ATOM 967 N N . MET A 1 123 ? 17.570 0.607 -9.971 1.00 97.50 123 MET A N 1
ATOM 968 C CA . MET A 1 123 ? 17.955 1.140 -11.274 1.00 97.50 123 MET A CA 1
ATOM 969 C C . MET A 1 123 ? 19.196 0.402 -11.755 1.00 97.50 123 MET A C 1
ATOM 971 O O . MET A 1 123 ? 20.187 0.333 -11.032 1.00 97.50 123 MET A O 1
ATOM 975 N N . VAL A 1 124 ? 19.131 -0.173 -12.951 1.00 97.81 124 VAL A N 1
ATOM 976 C CA . VAL A 1 124 ? 20.222 -0.968 -13.519 1.00 97.81 124 VAL A CA 1
ATOM 977 C C . VAL A 1 124 ? 21.073 -0.084 -14.431 1.00 97.81 124 VAL A C 1
ATOM 979 O O . VAL A 1 124 ? 20.536 0.492 -15.377 1.00 97.81 124 VAL A O 1
ATOM 982 N N . PRO A 1 125 ? 22.388 0.023 -14.196 1.00 96.56 125 PRO A N 1
ATOM 983 C CA . PRO A 1 125 ? 23.274 0.830 -15.023 1.00 96.56 125 PRO A CA 1
ATOM 984 C C . PRO A 1 125 ? 23.527 0.189 -16.395 1.00 96.56 125 PRO A C 1
ATOM 986 O O . PRO A 1 125 ? 23.495 -1.034 -16.554 1.00 96.56 125 PRO A O 1
ATOM 989 N N . PHE A 1 126 ? 23.822 1.038 -17.376 1.00 94.38 126 PHE A N 1
ATOM 990 C CA . PHE A 1 126 ? 24.187 0.670 -18.739 1.00 94.38 126 PHE A CA 1
ATOM 991 C C . PHE A 1 126 ? 25.691 0.728 -18.945 1.00 94.38 126 PHE A C 1
ATOM 993 O O . PHE A 1 126 ? 26.340 1.708 -18.571 1.00 94.38 126 PHE A O 1
ATOM 1000 N N . ILE A 1 127 ? 26.205 -0.268 -19.658 1.00 97.44 127 ILE A N 1
ATOM 1001 C CA . ILE A 1 127 ? 27.490 -0.193 -20.348 1.00 97.44 127 ILE A CA 1
ATOM 1002 C C . ILE A 1 127 ? 27.171 -0.216 -21.846 1.00 97.44 127 ILE A C 1
ATOM 1004 O O . ILE A 1 127 ? 26.698 -1.224 -22.373 1.00 97.44 127 ILE A O 1
ATOM 1008 N N . TYR A 1 128 ? 27.360 0.921 -22.516 1.00 96.81 128 TYR A N 1
ATOM 1009 C CA . TYR A 1 128 ? 27.158 1.042 -23.959 1.00 96.81 128 TYR A CA 1
ATOM 1010 C C . TYR A 1 128 ? 28.367 0.461 -24.674 1.00 96.81 128 TYR A C 1
ATOM 1012 O O . TYR A 1 128 ? 29.484 0.929 -24.459 1.00 96.81 128 TYR A O 1
ATOM 1020 N N . LEU A 1 129 ? 28.148 -0.555 -25.504 1.00 97.75 129 LEU A N 1
ATOM 1021 C CA . LEU A 1 129 ? 29.221 -1.215 -26.239 1.00 97.75 129 LEU A CA 1
ATOM 1022 C C . LEU A 1 129 ? 29.416 -0.583 -27.613 1.00 97.75 129 LEU A C 1
ATOM 1024 O O . LEU A 1 129 ? 28.457 -0.143 -28.245 1.00 97.75 129 LEU A O 1
ATOM 1028 N N . THR A 1 130 ? 30.659 -0.590 -28.087 1.00 97.38 130 THR A N 1
ATOM 1029 C CA . THR A 1 130 ? 30.970 -0.338 -29.497 1.00 97.38 130 THR A CA 1
ATOM 1030 C C . THR A 1 130 ? 30.542 -1.540 -30.341 1.00 97.38 130 THR A C 1
ATOM 1032 O O . THR A 1 130 ? 30.284 -2.628 -29.816 1.00 97.38 130 THR A O 1
ATOM 1035 N N . GLU A 1 131 ? 30.511 -1.390 -31.665 1.00 96.00 131 GLU A N 1
ATOM 1036 C CA . GLU A 1 131 ? 30.270 -2.520 -32.573 1.00 96.00 131 GLU A CA 1
ATOM 1037 C C . GLU A 1 131 ? 31.266 -3.669 -32.328 1.00 96.00 131 GLU A C 1
ATOM 1039 O O . GLU A 1 131 ? 30.871 -4.832 -32.199 1.00 96.00 131 GLU A O 1
ATOM 1044 N N . ALA A 1 132 ? 32.550 -3.331 -32.159 1.00 97.31 132 ALA A N 1
ATOM 1045 C CA . ALA A 1 132 ? 33.598 -4.286 -31.805 1.00 97.31 132 ALA A CA 1
ATOM 1046 C C . ALA A 1 132 ? 33.327 -4.956 -30.448 1.00 97.31 132 ALA A C 1
ATOM 1048 O O . ALA A 1 132 ? 33.451 -6.177 -30.334 1.00 97.31 132 ALA A O 1
ATOM 1049 N N . GLY A 1 133 ? 32.886 -4.183 -29.450 1.00 97.69 133 GLY A N 1
ATOM 1050 C CA . GLY A 1 133 ? 32.510 -4.685 -28.131 1.00 97.69 133 GLY A CA 1
ATOM 1051 C C . GLY A 1 133 ? 31.352 -5.684 -28.180 1.00 97.69 133 GLY A C 1
ATOM 1052 O O . GLY A 1 133 ? 31.430 -6.730 -27.544 1.00 97.69 133 GLY A O 1
ATOM 1053 N N . VAL A 1 134 ? 30.310 -5.436 -28.982 1.00 96.25 134 VAL A N 1
ATOM 1054 C CA . VAL A 1 134 ? 29.215 -6.409 -29.181 1.00 96.25 134 VAL A CA 1
ATOM 1055 C C . VAL A 1 134 ? 29.723 -7.689 -29.845 1.00 96.25 134 VAL A C 1
ATOM 1057 O O . VAL A 1 134 ? 29.343 -8.791 -29.443 1.00 96.25 134 VAL A O 1
ATOM 1060 N N . GLY A 1 135 ? 30.577 -7.562 -30.864 1.00 96.25 135 GLY A N 1
ATOM 1061 C CA . GLY A 1 135 ? 31.173 -8.710 -31.549 1.00 96.25 135 GLY A CA 1
ATOM 1062 C C . GLY A 1 135 ? 32.084 -9.544 -30.643 1.00 96.25 135 GLY A C 1
ATOM 1063 O O . GLY A 1 135 ? 32.171 -10.762 -30.805 1.00 96.25 135 GLY A O 1
ATOM 1064 N N . GLU A 1 136 ? 32.767 -8.907 -29.694 1.00 97.94 136 GLU A N 1
ATOM 1065 C CA . GLU A 1 136 ? 33.550 -9.570 -28.652 1.00 97.94 136 GLU A CA 1
ATOM 1066 C C . GLU A 1 136 ? 32.648 -10.243 -27.612 1.00 97.94 136 GLU A C 1
ATOM 1068 O O . GLU A 1 136 ? 32.796 -11.443 -27.403 1.00 97.94 136 GLU A O 1
ATOM 1073 N N . LEU A 1 137 ? 31.636 -9.542 -27.083 1.00 96.94 137 LEU A N 1
ATOM 1074 C CA . LEU A 1 137 ? 30.704 -10.058 -26.069 1.00 96.94 137 LEU A CA 1
ATOM 1075 C C . LEU A 1 137 ? 30.072 -11.383 -26.499 1.00 96.94 137 LEU A C 1
ATOM 1077 O O . LEU A 1 137 ? 29.983 -12.321 -25.714 1.00 96.94 137 LEU A O 1
ATOM 1081 N N . ARG A 1 138 ? 29.667 -11.471 -27.770 1.00 94.06 138 ARG A N 1
ATOM 1082 C CA . ARG A 1 138 ? 29.042 -12.669 -28.353 1.00 94.06 138 ARG A CA 1
ATOM 1083 C C . ARG A 1 138 ? 29.982 -13.872 -28.463 1.00 94.06 138 ARG A C 1
ATOM 1085 O O . ARG A 1 138 ? 29.501 -14.989 -28.614 1.00 94.06 138 ARG A O 1
ATOM 1092 N N . ARG A 1 139 ? 31.297 -13.648 -28.448 1.00 96.12 139 ARG A N 1
ATOM 1093 C CA . ARG A 1 139 ? 32.328 -14.698 -28.473 1.00 96.12 139 ARG A CA 1
ATOM 1094 C C . ARG A 1 139 ? 32.878 -15.002 -27.080 1.00 96.12 139 ARG A C 1
ATOM 1096 O O . ARG A 1 139 ? 33.499 -16.044 -26.904 1.00 96.12 139 ARG A O 1
ATOM 1103 N N . THR A 1 140 ? 32.666 -14.108 -26.116 1.00 96.94 140 THR A N 1
ATOM 1104 C CA . THR A 1 140 ? 33.038 -14.305 -24.715 1.00 96.94 140 THR A CA 1
ATOM 1105 C C . THR A 1 140 ? 32.134 -15.364 -24.066 1.00 96.94 140 THR A C 1
ATOM 1107 O O . THR A 1 140 ? 30.908 -15.266 -24.210 1.00 96.94 140 THR A O 1
ATOM 1110 N N . PRO A 1 141 ? 32.702 -16.344 -23.332 1.00 96.25 141 PRO A N 1
ATOM 1111 C CA . PRO A 1 141 ? 31.928 -17.298 -22.539 1.00 96.25 141 PRO A CA 1
ATOM 1112 C C . PRO A 1 141 ? 30.919 -16.587 -21.617 1.00 96.25 141 PRO A C 1
ATOM 1114 O O . PRO A 1 141 ? 31.286 -15.576 -21.009 1.00 96.25 141 PRO A O 1
ATOM 1117 N N . PRO A 1 142 ? 29.656 -17.050 -21.519 1.00 94.69 142 PRO A N 1
ATOM 1118 C CA . PRO A 1 142 ? 28.604 -16.371 -20.754 1.00 94.69 142 PRO A CA 1
ATOM 1119 C C . PRO A 1 142 ? 28.990 -15.985 -19.317 1.00 94.69 142 PRO A C 1
ATOM 1121 O O . PRO A 1 142 ? 28.651 -14.889 -18.865 1.00 94.69 142 PRO A O 1
ATOM 1124 N N . GLU A 1 143 ? 29.730 -16.849 -18.626 1.00 93.44 143 GLU A N 1
ATOM 1125 C CA . GLU A 1 143 ? 30.229 -16.673 -17.261 1.00 93.44 143 GLU A CA 1
ATOM 1126 C C . GLU A 1 143 ? 31.208 -15.493 -17.108 1.00 93.44 143 GLU A C 1
ATOM 1128 O O . GLU A 1 143 ? 31.214 -14.823 -16.072 1.00 93.44 143 GLU A O 1
ATOM 1133 N N . ASP A 1 144 ? 31.962 -15.174 -18.162 1.00 96.25 144 ASP A N 1
ATOM 1134 C CA . ASP A 1 144 ? 32.981 -14.121 -18.164 1.00 96.25 144 ASP A CA 1
ATOM 1135 C C . ASP A 1 144 ? 32.428 -12.770 -18.636 1.00 96.25 144 ASP A C 1
ATOM 1137 O O . ASP A 1 144 ? 32.982 -11.717 -18.303 1.00 96.25 144 ASP A O 1
ATOM 1141 N N . GLN A 1 145 ? 31.316 -12.773 -19.387 1.00 95.75 145 GLN A N 1
ATOM 1142 C CA . GLN A 1 145 ? 30.727 -11.575 -20.004 1.00 95.75 145 GLN A CA 1
ATOM 1143 C C . GLN A 1 145 ? 30.540 -10.434 -18.999 1.00 95.75 145 GLN A C 1
ATOM 1145 O O . GLN A 1 145 ? 30.940 -9.299 -19.259 1.00 95.75 145 GLN A O 1
ATOM 1150 N N . ALA A 1 146 ? 29.944 -10.724 -17.838 1.00 95.56 146 ALA A N 1
ATOM 1151 C CA . ALA A 1 146 ? 29.678 -9.708 -16.824 1.00 95.56 146 ALA A CA 1
ATOM 1152 C C . ALA A 1 146 ? 30.975 -9.063 -16.313 1.00 95.56 146 ALA A C 1
ATOM 1154 O O . ALA A 1 146 ? 31.080 -7.839 -16.284 1.00 95.56 146 ALA A O 1
ATOM 1155 N N . GLN A 1 147 ? 31.959 -9.878 -15.925 1.00 96.50 147 GLN A N 1
ATOM 1156 C CA . GLN A 1 147 ? 33.193 -9.388 -15.311 1.00 96.50 147 GLN A CA 1
ATOM 1157 C C . GLN A 1 147 ? 34.076 -8.651 -16.318 1.00 96.50 147 GLN A C 1
ATOM 1159 O O . GLN A 1 147 ? 34.543 -7.550 -16.026 1.00 96.50 147 GLN A O 1
ATOM 1164 N N . LEU A 1 148 ? 34.264 -9.219 -17.512 1.00 97.56 148 LEU A N 1
ATOM 1165 C CA . LEU A 1 148 ? 35.154 -8.670 -18.531 1.00 97.56 148 LEU A CA 1
ATOM 1166 C C . LEU A 1 148 ? 34.692 -7.291 -19.012 1.00 97.56 148 LEU A C 1
ATOM 1168 O O . LEU A 1 148 ? 35.467 -6.337 -19.040 1.00 97.56 148 LEU A O 1
ATOM 1172 N N . PHE A 1 149 ? 33.410 -7.151 -19.340 1.00 97.75 149 PHE A N 1
ATOM 1173 C CA . PHE A 1 149 ? 32.894 -5.886 -19.862 1.00 97.75 149 PHE A CA 1
ATOM 1174 C C . PHE A 1 149 ? 32.711 -4.833 -18.772 1.00 97.75 149 PHE A C 1
ATOM 1176 O O . PHE A 1 149 ? 32.859 -3.640 -19.039 1.00 97.75 149 PHE A O 1
ATOM 1183 N N . HIS A 1 150 ? 32.467 -5.251 -17.528 1.00 97.00 150 HIS A N 1
ATOM 1184 C CA . HIS A 1 150 ? 32.542 -4.345 -16.389 1.00 97.00 150 HIS A CA 1
ATOM 1185 C C . HIS A 1 150 ? 33.981 -3.862 -16.149 1.00 97.00 150 HIS A C 1
ATOM 1187 O O . HIS A 1 150 ? 34.194 -2.683 -15.875 1.00 97.00 150 HIS A O 1
ATOM 1193 N N . HIS A 1 151 ? 34.983 -4.732 -16.317 1.00 97.44 151 HIS A N 1
ATOM 1194 C CA . HIS A 1 151 ? 36.393 -4.349 -16.266 1.00 97.44 151 HIS A CA 1
ATOM 1195 C C . HIS A 1 151 ? 36.747 -3.337 -17.364 1.00 97.44 151 HIS A C 1
ATOM 1197 O O . HIS A 1 151 ? 37.292 -2.283 -17.049 1.00 97.44 151 HIS A O 1
ATOM 1203 N N . TYR A 1 152 ? 36.371 -3.585 -18.624 1.00 98.00 152 TYR A N 1
ATOM 1204 C CA . TYR A 1 152 ? 36.583 -2.618 -19.710 1.00 98.00 152 TYR A CA 1
ATOM 1205 C C . TYR A 1 152 ? 35.946 -1.260 -19.423 1.00 98.00 152 TYR A C 1
ATOM 1207 O O . TYR A 1 152 ? 36.571 -0.225 -19.654 1.00 98.00 152 TYR A O 1
ATOM 1215 N N . ALA A 1 153 ? 34.736 -1.262 -18.861 1.00 96.50 153 ALA A N 1
ATOM 1216 C CA . ALA A 1 153 ? 34.063 -0.046 -18.438 1.00 96.50 153 ALA A CA 1
ATOM 1217 C C . ALA A 1 153 ? 34.871 0.706 -17.360 1.00 96.50 153 ALA A C 1
ATOM 1219 O O . ALA A 1 153 ? 35.108 1.905 -17.495 1.00 96.50 153 ALA A O 1
ATOM 1220 N N . LEU A 1 154 ? 35.351 0.010 -16.324 1.00 94.69 154 LEU A N 1
ATOM 1221 C CA . LEU A 1 154 ? 36.154 0.607 -15.247 1.00 94.69 154 LEU A CA 1
ATOM 1222 C C . LEU A 1 154 ? 37.518 1.130 -15.722 1.00 94.69 154 LEU A C 1
ATOM 1224 O O . LEU A 1 154 ? 37.985 2.147 -15.214 1.00 94.69 154 LEU A O 1
ATOM 1228 N N . MET A 1 155 ? 38.138 0.458 -16.693 1.00 96.88 155 MET A N 1
ATOM 1229 C CA . MET A 1 155 ? 39.429 0.856 -17.266 1.00 96.88 155 MET A CA 1
ATOM 1230 C C . MET A 1 155 ? 39.309 1.949 -18.336 1.00 96.88 155 MET A C 1
ATOM 1232 O O . MET A 1 155 ? 40.329 2.445 -18.811 1.00 96.88 155 MET A O 1
ATOM 1236 N N . GLY A 1 156 ? 38.088 2.329 -18.724 1.00 94.50 156 GLY A N 1
ATOM 1237 C CA . GLY A 1 156 ? 37.856 3.322 -19.769 1.00 94.50 156 GLY A CA 1
ATOM 1238 C C . GLY A 1 156 ? 38.286 2.854 -21.162 1.00 94.50 156 GLY A C 1
ATOM 1239 O O . GLY A 1 156 ? 38.770 3.670 -21.945 1.00 94.50 156 GLY A O 1
ATOM 1240 N N . ASP A 1 157 ? 38.136 1.562 -21.484 1.00 96.81 157 ASP A N 1
ATOM 1241 C CA . ASP A 1 157 ? 38.465 1.037 -22.817 1.00 96.81 157 ASP A CA 1
ATOM 1242 C C . ASP A 1 157 ? 37.438 1.511 -23.860 1.00 96.81 157 ASP A C 1
ATOM 1244 O O . ASP A 1 157 ? 36.405 0.876 -24.097 1.00 96.81 157 ASP A O 1
ATOM 1248 N N . THR A 1 158 ? 37.763 2.617 -24.527 1.00 96.50 158 THR A N 1
ATOM 1249 C CA . THR A 1 158 ? 36.923 3.252 -25.552 1.00 96.50 158 THR A CA 1
ATOM 1250 C C . THR A 1 158 ? 36.781 2.442 -26.839 1.00 96.50 158 THR A C 1
ATOM 1252 O O . THR A 1 158 ? 35.928 2.757 -27.668 1.00 96.50 158 THR A O 1
ATOM 1255 N N . SER A 1 159 ? 37.585 1.390 -27.031 1.00 97.19 159 SER A N 1
ATOM 1256 C CA . SER A 1 159 ? 37.476 0.523 -28.207 1.00 97.19 159 SER A CA 1
ATOM 1257 C C . SER A 1 159 ? 36.396 -0.551 -28.057 1.00 97.19 159 SER A C 1
ATOM 1259 O O . SER A 1 159 ? 35.848 -0.990 -29.069 1.00 97.19 159 SER A O 1
ATOM 1261 N N . ARG A 1 160 ? 36.031 -0.930 -26.820 1.00 97.69 160 ARG A N 1
ATOM 1262 C CA . ARG A 1 160 ? 34.906 -1.845 -26.523 1.00 97.69 160 ARG A CA 1
ATOM 1263 C C . ARG A 1 160 ? 33.695 -1.148 -25.912 1.00 97.69 160 ARG A C 1
ATOM 1265 O O . ARG A 1 160 ? 32.574 -1.604 -26.127 1.00 97.69 160 ARG A O 1
ATOM 1272 N N . VAL A 1 161 ? 33.901 -0.071 -25.156 1.00 97.50 161 VAL A N 1
ATOM 1273 C CA . VAL A 1 161 ? 32.855 0.633 -24.403 1.00 97.50 161 VAL A CA 1
ATOM 1274 C C . VAL A 1 161 ? 32.754 2.076 -24.885 1.00 97.50 161 VAL A C 1
ATOM 1276 O O . VAL A 1 161 ? 33.694 2.850 -24.762 1.00 97.50 161 VAL A O 1
ATOM 1279 N N . GLU A 1 162 ? 31.590 2.473 -25.395 1.00 95.06 162 GLU A N 1
ATOM 1280 C CA . GLU A 1 162 ? 31.335 3.857 -25.807 1.00 95.06 162 GLU A CA 1
ATOM 1281 C C . GLU A 1 162 ? 31.182 4.792 -24.606 1.00 95.06 162 GLU A C 1
ATOM 1283 O O . GLU A 1 162 ? 31.673 5.920 -24.620 1.00 95.06 162 GLU A O 1
ATOM 1288 N N . ARG A 1 163 ? 30.440 4.346 -23.584 1.00 93.69 163 ARG A N 1
ATOM 1289 C CA . ARG A 1 163 ? 30.167 5.094 -22.347 1.00 93.69 163 ARG A CA 1
ATOM 1290 C C . ARG A 1 163 ? 29.451 4.236 -21.309 1.00 93.69 163 ARG A C 1
ATOM 1292 O O . ARG A 1 163 ? 28.878 3.192 -21.617 1.00 93.69 163 ARG A O 1
ATOM 1299 N N . ILE A 1 164 ? 29.395 4.751 -20.087 1.00 93.44 164 ILE A N 1
ATOM 1300 C CA . ILE A 1 164 ? 28.621 4.194 -18.975 1.00 93.44 164 ILE A CA 1
ATOM 1301 C C . ILE A 1 164 ? 27.497 5.174 -18.641 1.00 93.44 164 ILE A C 1
ATOM 1303 O O . ILE A 1 164 ? 27.700 6.385 -18.682 1.00 93.44 164 ILE A O 1
ATOM 1307 N N . SER A 1 165 ? 26.317 4.668 -18.289 1.00 92.94 165 SER A N 1
ATOM 1308 C CA . SER A 1 165 ? 25.275 5.492 -17.671 1.00 92.94 165 SER A CA 1
ATOM 1309 C C . SER A 1 165 ? 24.704 4.791 -16.456 1.00 92.94 165 SER A C 1
ATOM 1311 O O . SER A 1 165 ? 24.199 3.679 -16.559 1.00 92.94 165 SER A O 1
ATOM 1313 N N . THR A 1 166 ? 24.732 5.455 -15.308 1.00 93.38 166 THR A N 1
ATOM 1314 C CA . THR A 1 166 ? 24.091 4.964 -14.081 1.00 93.38 166 THR A CA 1
ATOM 1315 C C . THR A 1 166 ? 22.750 5.644 -13.804 1.00 93.38 166 THR A C 1
ATOM 1317 O O . THR A 1 166 ? 22.031 5.235 -12.902 1.00 93.38 166 THR A O 1
ATOM 1320 N N . GLY A 1 167 ? 22.365 6.634 -14.616 1.00 92.69 167 GLY A N 1
ATOM 1321 C CA . GLY A 1 167 ? 20.985 7.101 -14.738 1.00 92.69 167 GLY A CA 1
ATOM 1322 C C . GLY A 1 167 ? 20.335 6.482 -15.975 1.00 92.69 167 GLY A C 1
ATOM 1323 O O . GLY A 1 167 ? 20.702 6.839 -17.096 1.00 92.69 167 GLY A O 1
ATOM 1324 N N . THR A 1 168 ? 19.413 5.537 -15.794 1.00 93.69 168 THR A N 1
ATOM 1325 C CA . THR A 1 168 ? 18.851 4.736 -16.897 1.00 93.69 168 THR A CA 1
ATOM 1326 C C . THR A 1 168 ? 17.332 4.568 -16.797 1.00 93.69 168 THR A C 1
ATOM 1328 O O . THR A 1 168 ? 16.712 4.964 -15.805 1.00 93.69 168 THR A O 1
ATOM 1331 N N . SER A 1 169 ? 16.754 3.967 -17.842 1.00 92.88 169 SER A N 1
ATOM 1332 C CA . SER A 1 169 ? 15.343 3.582 -17.944 1.00 92.88 169 SER A CA 1
ATOM 1333 C C . SER A 1 169 ? 15.049 2.191 -17.360 1.00 92.88 169 SER A C 1
ATOM 1335 O O . SER A 1 169 ? 13.898 1.885 -17.032 1.00 92.88 169 SER A O 1
ATOM 1337 N N . VAL A 1 170 ? 16.073 1.340 -17.193 1.00 96.00 170 VAL A N 1
ATOM 1338 C CA . VAL A 1 170 ? 15.907 -0.030 -16.689 1.00 96.00 170 VAL A CA 1
ATOM 1339 C C . VAL A 1 170 ? 15.747 0.001 -15.186 1.00 96.00 170 VAL A C 1
ATOM 1341 O O . VAL A 1 170 ? 16.710 0.103 -14.424 1.00 96.00 170 VAL A O 1
ATOM 1344 N N . THR A 1 171 ? 14.494 -0.088 -14.761 1.00 97.31 171 THR A N 1
ATOM 1345 C CA . THR A 1 171 ? 14.128 -0.004 -13.354 1.00 97.31 171 THR A CA 1
ATOM 1346 C C . THR A 1 171 ? 13.220 -1.147 -12.934 1.00 97.31 171 THR A C 1
ATOM 1348 O O . THR A 1 171 ? 12.353 -1.591 -13.693 1.00 97.31 171 THR A O 1
ATOM 1351 N N . LEU A 1 172 ? 13.450 -1.640 -11.716 1.00 98.06 172 LEU A N 1
ATOM 1352 C CA . LEU A 1 172 ? 12.674 -2.700 -11.082 1.00 98.06 172 LEU A CA 1
ATOM 1353 C C . LEU A 1 172 ? 11.814 -2.111 -9.972 1.00 98.06 172 LEU A C 1
ATOM 1355 O O . LEU A 1 172 ? 12.349 -1.561 -9.011 1.00 98.06 172 LEU A O 1
ATOM 1359 N N . HIS A 1 173 ? 10.499 -2.290 -10.071 1.00 97.69 173 HIS A N 1
ATOM 1360 C CA . HIS A 1 173 ? 9.515 -1.724 -9.145 1.00 97.69 173 HIS A CA 1
ATOM 1361 C C . HIS A 1 173 ? 8.630 -2.805 -8.543 1.00 97.69 173 HIS A C 1
ATOM 1363 O O . HIS A 1 173 ? 8.311 -3.797 -9.208 1.00 97.69 173 HIS A O 1
ATOM 1369 N N . HIS A 1 174 ? 8.152 -2.583 -7.314 1.00 96.94 174 HIS A N 1
ATOM 1370 C CA . HIS A 1 174 ? 6.985 -3.312 -6.829 1.00 96.94 174 HIS A CA 1
ATOM 1371 C C . HIS A 1 174 ? 5.791 -2.959 -7.724 1.00 96.94 174 HIS A C 1
ATOM 1373 O O . HIS A 1 174 ? 5.407 -1.792 -7.843 1.00 96.94 174 HIS A O 1
ATOM 1379 N N . ARG A 1 175 ? 5.180 -3.960 -8.361 1.00 97.19 175 ARG A N 1
ATOM 1380 C CA . ARG A 1 175 ? 4.162 -3.762 -9.400 1.00 97.19 175 ARG A CA 1
ATOM 1381 C C . ARG A 1 175 ? 2.988 -2.927 -8.900 1.00 97.19 175 ARG A C 1
ATOM 1383 O O . ARG A 1 175 ? 2.559 -2.006 -9.583 1.00 97.19 175 ARG A O 1
ATOM 1390 N N . ARG A 1 176 ? 2.487 -3.207 -7.691 1.00 95.06 176 ARG A N 1
ATOM 1391 C CA . ARG A 1 176 ? 1.346 -2.454 -7.133 1.00 95.06 176 ARG A CA 1
ATOM 1392 C C . ARG A 1 176 ? 1.677 -0.994 -6.851 1.00 95.06 176 ARG A C 1
ATOM 1394 O O . ARG A 1 176 ? 0.796 -0.156 -6.973 1.00 95.06 176 ARG A O 1
ATOM 1401 N N . TYR A 1 177 ? 2.934 -0.700 -6.519 1.00 95.19 177 TYR A N 1
ATOM 1402 C CA . TYR A 1 177 ? 3.369 0.678 -6.339 1.00 95.19 177 TYR A CA 1
ATOM 1403 C C . TYR A 1 177 ? 3.412 1.399 -7.688 1.00 95.19 177 TYR A C 1
ATOM 1405 O O . TYR A 1 177 ? 2.857 2.480 -7.820 1.00 95.19 177 TYR A O 1
ATOM 1413 N N . TYR A 1 178 ? 3.962 0.765 -8.728 1.00 97.44 178 TYR A N 1
ATOM 1414 C CA . TYR A 1 178 ? 3.924 1.317 -10.087 1.00 97.44 178 TYR A CA 1
ATOM 1415 C C . TYR A 1 178 ? 2.489 1.649 -10.539 1.00 97.44 178 TYR A C 1
ATOM 1417 O O . TYR A 1 178 ? 2.225 2.758 -11.004 1.00 97.44 178 TYR A O 1
ATOM 1425 N N . LEU A 1 179 ? 1.551 0.713 -10.340 1.00 97.94 179 LEU A N 1
ATOM 1426 C CA . LEU A 1 179 ? 0.138 0.907 -10.677 1.00 97.94 179 LEU A CA 1
ATOM 1427 C C . LEU A 1 179 ? -0.511 2.028 -9.851 1.00 97.94 179 LEU A C 1
ATOM 1429 O O . LEU A 1 179 ? -1.219 2.857 -10.420 1.00 97.94 179 LEU A O 1
ATOM 1433 N N . SER A 1 180 ? -0.242 2.112 -8.541 1.00 95.69 180 SER A N 1
ATOM 1434 C CA . SER A 1 180 ? -0.818 3.162 -7.685 1.00 95.69 180 SER A CA 1
ATOM 1435 C C . SER A 1 180 ? -0.319 4.563 -8.016 1.00 95.69 180 SER A C 1
ATOM 1437 O O . SER A 1 180 ? -1.005 5.554 -7.766 1.00 95.69 180 SER A O 1
ATOM 1439 N N . ARG A 1 181 ? 0.867 4.650 -8.618 1.00 94.38 181 ARG A N 1
ATOM 1440 C CA . ARG A 1 181 ? 1.434 5.888 -9.149 1.00 94.38 181 ARG A CA 1
ATOM 1441 C C . ARG A 1 181 ? 0.985 6.171 -10.587 1.00 94.38 181 ARG A C 1
ATOM 1443 O O . ARG A 1 181 ? 1.472 7.116 -11.188 1.00 94.38 181 ARG A O 1
ATOM 1450 N N . GLY A 1 182 ? 0.083 5.396 -11.177 1.00 95.62 182 GLY A N 1
ATOM 1451 C CA . GLY A 1 182 ? -0.398 5.674 -12.533 1.00 95.62 182 GLY A CA 1
ATOM 1452 C C . GLY A 1 182 ? 0.625 5.400 -13.645 1.00 95.62 182 GLY A C 1
ATOM 1453 O O . GLY A 1 182 ? 0.434 5.843 -14.773 1.00 95.62 182 GLY A O 1
ATOM 1454 N N . GLY A 1 183 ? 1.718 4.692 -13.329 1.00 96.00 183 GLY A N 1
ATOM 1455 C CA . GLY A 1 183 ? 2.767 4.325 -14.280 1.00 96.00 183 GLY A CA 1
ATOM 1456 C C . GLY A 1 183 ? 3.440 5.504 -14.992 1.00 96.00 183 GLY A C 1
ATOM 1457 O O . GLY A 1 183 ? 3.514 6.616 -14.464 1.00 96.00 183 GLY A O 1
ATOM 1458 N N . ASN A 1 184 ? 3.973 5.247 -16.187 1.00 95.62 184 ASN A N 1
ATOM 1459 C CA . ASN A 1 184 ? 4.566 6.273 -17.043 1.00 95.62 184 ASN A CA 1
ATOM 1460 C C . ASN A 1 184 ? 3.472 7.162 -17.650 1.00 95.62 184 ASN A C 1
ATOM 1462 O O . ASN A 1 184 ? 2.419 6.683 -18.067 1.00 95.62 184 ASN A O 1
ATOM 1466 N N . ASN A 1 185 ? 3.732 8.463 -17.769 1.00 92.94 185 ASN A N 1
ATOM 1467 C CA . ASN A 1 185 ? 2.786 9.363 -18.417 1.00 92.94 185 ASN A CA 1
ATOM 1468 C C . ASN A 1 185 ? 2.747 9.119 -19.944 1.00 92.94 185 ASN A C 1
ATOM 1470 O O . ASN A 1 185 ? 3.726 9.354 -20.649 1.00 92.94 185 ASN A O 1
ATOM 1474 N N . GLU A 1 186 ? 1.604 8.675 -20.473 1.00 92.38 186 GLU A N 1
ATOM 1475 C CA . GLU A 1 186 ? 1.447 8.346 -21.904 1.00 92.38 186 GLU A CA 1
ATOM 1476 C C . GLU A 1 186 ? 1.425 9.569 -22.835 1.00 92.38 186 GLU A C 1
ATOM 1478 O O . GLU A 1 186 ? 1.477 9.420 -24.054 1.00 92.38 186 GLU A O 1
ATOM 1483 N N . GLY A 1 187 ? 1.390 10.785 -22.280 1.00 90.81 187 GLY A N 1
ATOM 1484 C CA . GLY A 1 187 ? 1.557 12.028 -23.034 1.00 90.81 187 GLY A CA 1
ATOM 1485 C C . GLY A 1 187 ? 2.973 12.217 -23.588 1.00 90.81 187 GLY A C 1
ATOM 1486 O O . GLY A 1 187 ? 3.167 13.019 -24.501 1.00 90.81 187 GLY A O 1
ATOM 1487 N N . PHE A 1 188 ? 3.955 11.466 -23.076 1.00 92.06 188 PHE A N 1
ATOM 1488 C CA . PHE A 1 188 ? 5.276 11.348 -23.685 1.00 92.06 188 PHE A CA 1
ATOM 1489 C C . PHE A 1 188 ? 5.212 10.329 -24.829 1.00 92.06 188 PHE A C 1
ATOM 1491 O O . PHE A 1 188 ? 5.130 9.112 -24.638 1.00 92.06 188 PHE A O 1
ATOM 1498 N N . VAL A 1 189 ? 5.217 10.861 -26.045 1.00 90.88 189 VAL A N 1
ATOM 1499 C CA . VAL A 1 189 ? 5.134 10.106 -27.300 1.00 90.88 189 VAL A CA 1
ATOM 1500 C C . VAL A 1 189 ? 6.362 10.402 -28.151 1.00 90.88 189 VAL A C 1
ATOM 1502 O O . VAL A 1 189 ? 6.934 11.494 -28.080 1.00 90.88 189 VAL A O 1
ATOM 1505 N N . GLY A 1 190 ? 6.770 9.443 -28.977 1.00 87.31 190 GLY A N 1
ATOM 1506 C CA . GLY A 1 190 ? 8.069 9.517 -29.638 1.00 87.31 190 GLY A CA 1
ATOM 1507 C C . GLY A 1 190 ? 9.210 9.262 -28.650 1.00 87.31 190 GLY A C 1
ATOM 1508 O O . GLY A 1 190 ? 9.080 8.431 -27.754 1.00 87.31 190 GLY A O 1
ATOM 1509 N N . TRP A 1 191 ? 10.338 9.948 -28.827 1.00 85.00 191 TRP A N 1
ATOM 1510 C CA . TRP A 1 191 ? 11.561 9.649 -28.083 1.00 85.00 191 TRP A CA 1
ATOM 1511 C C . TRP A 1 191 ? 11.712 10.435 -26.764 1.00 85.00 191 TRP A C 1
ATOM 1513 O O . TRP A 1 191 ? 11.855 11.663 -26.767 1.00 85.00 191 TRP A O 1
ATOM 1523 N N . GLY A 1 192 ? 11.775 9.688 -25.656 1.00 89.69 192 GLY A N 1
ATOM 1524 C CA . GLY A 1 192 ? 12.383 10.069 -24.376 1.00 89.69 192 GLY A CA 1
ATOM 1525 C C . GLY A 1 192 ? 11.521 10.869 -23.391 1.00 89.69 192 GLY A C 1
ATOM 1526 O O . GLY A 1 192 ? 10.491 11.446 -23.750 1.00 89.69 192 GLY A O 1
ATOM 1527 N N . TYR A 1 193 ? 12.054 10.970 -22.163 1.00 93.31 193 TYR A N 1
ATOM 1528 C CA . TYR A 1 193 ? 11.551 11.675 -20.969 1.00 93.31 193 TYR A CA 1
ATOM 1529 C C . TYR A 1 193 ? 10.399 11.009 -20.202 1.00 93.31 193 TYR A C 1
ATOM 1531 O O . TYR A 1 193 ? 10.117 11.426 -19.076 1.00 93.31 193 TYR A O 1
ATOM 1539 N N . GLU A 1 194 ? 9.762 9.970 -20.741 1.00 94.12 194 GLU A N 1
ATOM 1540 C CA . GLU A 1 194 ? 8.678 9.260 -20.056 1.00 94.12 194 GLU A CA 1
ATOM 1541 C C . GLU A 1 194 ? 9.167 8.494 -18.821 1.00 94.12 194 GLU A C 1
ATOM 1543 O O . GLU A 1 194 ? 8.469 8.412 -17.808 1.00 94.12 194 GLU A O 1
ATOM 1548 N N . ASP A 1 195 ? 10.367 7.921 -18.907 1.00 94.12 195 ASP A N 1
ATOM 1549 C CA . ASP A 1 195 ? 11.065 7.230 -17.829 1.00 94.12 195 ASP A CA 1
ATOM 1550 C C . ASP A 1 195 ? 11.595 8.226 -16.797 1.00 94.12 195 ASP A C 1
ATOM 1552 O O . ASP A 1 195 ? 11.360 8.050 -15.602 1.00 94.12 195 ASP A O 1
ATOM 1556 N N . LEU A 1 196 ? 12.233 9.307 -17.258 1.00 94.81 196 LEU A N 1
ATOM 1557 C CA . LEU A 1 196 ? 12.784 10.354 -16.406 1.00 94.81 196 LEU A CA 1
ATOM 1558 C C . LEU A 1 196 ? 11.696 10.999 -15.547 1.00 94.81 196 LEU A C 1
ATOM 1560 O O . LEU A 1 196 ? 11.929 11.225 -14.361 1.00 94.81 196 LEU A O 1
ATOM 1564 N N . GLU A 1 197 ? 10.515 11.279 -16.109 1.00 94.25 197 GLU A N 1
ATOM 1565 C CA . GLU A 1 197 ? 9.369 11.798 -15.354 1.00 94.25 197 GLU A CA 1
ATOM 1566 C C . GLU A 1 197 ? 8.965 10.836 -14.236 1.00 94.25 197 GLU A C 1
ATOM 1568 O O . GLU A 1 197 ? 8.986 11.209 -13.058 1.00 94.25 197 GLU A O 1
ATOM 1573 N N . PHE A 1 198 ? 8.661 9.588 -14.597 1.00 95.38 198 PHE A N 1
ATOM 1574 C CA . PHE A 1 198 ? 8.186 8.586 -13.651 1.00 95.38 198 PHE A CA 1
ATOM 1575 C C . PHE A 1 198 ? 9.215 8.304 -12.551 1.00 95.38 198 PHE A C 1
ATOM 1577 O O . PHE A 1 198 ? 8.892 8.304 -11.363 1.00 95.38 198 PHE A O 1
ATOM 1584 N N . ILE A 1 199 ? 10.479 8.117 -12.923 1.00 95.50 199 ILE A N 1
ATOM 1585 C CA . ILE A 1 199 ? 11.537 7.772 -11.977 1.00 95.50 199 ILE A CA 1
ATOM 1586 C C . ILE A 1 199 ? 11.833 8.953 -11.048 1.00 95.50 199 ILE A C 1
ATOM 1588 O O . ILE A 1 199 ? 11.977 8.744 -9.847 1.00 95.50 199 ILE A O 1
ATOM 1592 N N . ASN A 1 200 ? 11.839 10.203 -11.528 1.00 93.81 200 ASN A N 1
ATOM 1593 C CA . ASN A 1 200 ? 11.975 11.361 -10.633 1.00 93.81 200 ASN A CA 1
ATOM 1594 C C . ASN A 1 200 ? 10.817 11.464 -9.634 1.00 93.81 200 ASN A C 1
ATOM 1596 O O . ASN A 1 200 ? 11.028 11.850 -8.480 1.00 93.81 200 ASN A O 1
ATOM 1600 N N . ARG A 1 201 ? 9.604 11.083 -10.039 1.00 91.81 201 ARG A N 1
ATOM 1601 C CA . ARG A 1 201 ? 8.451 10.988 -9.140 1.00 91.81 201 ARG A CA 1
ATOM 1602 C C . ARG A 1 201 ? 8.649 9.901 -8.081 1.00 91.81 201 ARG A C 1
ATOM 1604 O O . ARG A 1 201 ? 8.452 10.173 -6.897 1.00 91.81 201 ARG A O 1
ATOM 1611 N N . CYS A 1 202 ? 9.157 8.728 -8.460 1.00 92.31 202 CYS A N 1
ATOM 1612 C CA . CYS A 1 202 ? 9.562 7.683 -7.513 1.00 92.31 202 CYS A CA 1
ATOM 1613 C C . CYS A 1 202 ? 10.665 8.158 -6.555 1.00 92.31 202 CYS A C 1
ATOM 1615 O O . CYS A 1 202 ? 10.537 7.963 -5.352 1.00 92.31 202 CYS A O 1
ATOM 1617 N N . ILE A 1 203 ? 11.705 8.841 -7.043 1.00 91.69 203 ILE A N 1
ATOM 1618 C CA . ILE A 1 203 ? 12.812 9.350 -6.213 1.00 91.69 203 ILE A CA 1
ATOM 1619 C C . ILE A 1 203 ? 12.303 10.339 -5.159 1.00 91.69 203 ILE A C 1
ATOM 1621 O O . ILE A 1 203 ? 12.710 10.274 -3.996 1.00 91.69 203 ILE A O 1
ATOM 1625 N N . ARG A 1 204 ? 11.390 11.241 -5.543 1.00 86.94 204 ARG A N 1
ATOM 1626 C CA . ARG A 1 204 ? 10.763 12.191 -4.610 1.00 86.94 204 ARG A CA 1
ATOM 1627 C C . ARG A 1 204 ? 9.964 11.490 -3.512 1.00 86.94 204 ARG A C 1
ATOM 1629 O O . ARG A 1 204 ? 9.935 12.007 -2.396 1.00 86.94 204 ARG A O 1
ATOM 1636 N N . ASN A 1 205 ? 9.334 10.361 -3.835 1.00 85.44 205 ASN A N 1
ATOM 1637 C CA . ASN A 1 205 ? 8.560 9.559 -2.893 1.00 85.44 205 ASN A CA 1
ATOM 1638 C C . ASN A 1 205 ? 9.444 8.643 -2.018 1.00 85.44 205 ASN A C 1
ATOM 1640 O O . ASN A 1 205 ? 9.156 8.501 -0.836 1.00 85.44 205 ASN A O 1
ATOM 1644 N N . ASP A 1 206 ? 10.520 8.048 -2.551 1.00 86.62 206 ASP A N 1
ATOM 1645 C CA . ASP A 1 206 ? 11.399 7.121 -1.807 1.00 86.62 206 ASP A CA 1
ATOM 1646 C C . ASP A 1 206 ? 12.297 7.839 -0.787 1.00 86.62 206 ASP A C 1
ATOM 1648 O O . ASP A 1 206 ? 12.623 7.272 0.258 1.00 86.62 206 ASP A O 1
ATOM 1652 N N . GLY A 1 207 ? 12.715 9.079 -1.084 1.00 84.88 207 GLY A N 1
ATOM 1653 C CA . GLY A 1 207 ? 13.474 9.930 -0.156 1.00 84.88 207 GLY A CA 1
ATOM 1654 C C . GLY A 1 207 ? 14.836 9.367 0.278 1.00 84.88 207 GLY A C 1
ATOM 1655 O O . GLY A 1 207 ? 15.394 9.810 1.278 1.00 84.88 207 GLY A O 1
ATOM 1656 N N . ARG A 1 208 ? 15.379 8.383 -0.450 1.00 89.38 208 ARG A N 1
ATOM 1657 C CA . ARG A 1 208 ? 16.577 7.623 -0.057 1.00 89.38 208 ARG A CA 1
ATOM 1658 C C . ARG A 1 208 ? 17.847 8.463 0.028 1.00 89.38 208 ARG A C 1
ATOM 1660 O O . ARG A 1 208 ? 18.664 8.231 0.915 1.00 89.38 208 ARG A O 1
ATOM 1667 N N . PHE A 1 209 ? 18.000 9.432 -0.870 1.00 90.69 209 PHE A N 1
ATOM 1668 C CA . PHE A 1 209 ? 19.161 10.319 -0.938 1.00 90.69 209 PHE A CA 1
ATOM 1669 C C . PHE A 1 209 ? 18.769 11.773 -0.623 1.00 90.69 209 PHE A C 1
ATOM 1671 O O . PHE A 1 209 ? 17.608 12.151 -0.814 1.00 90.69 209 PHE A O 1
ATOM 1678 N N . PRO A 1 210 ? 19.716 12.621 -0.174 1.00 88.50 210 PRO A N 1
ATOM 1679 C CA . PRO A 1 210 ? 19.470 14.037 0.082 1.00 88.50 210 PRO A CA 1
ATOM 1680 C C . PRO A 1 210 ? 18.913 14.727 -1.165 1.00 88.50 210 PRO A C 1
ATOM 1682 O O . PRO A 1 210 ? 19.423 14.515 -2.259 1.00 88.50 210 PRO A O 1
ATOM 1685 N N . ARG A 1 211 ? 17.912 15.598 -1.028 1.00 87.31 211 ARG A N 1
ATOM 1686 C CA . ARG A 1 211 ? 17.371 16.325 -2.185 1.00 87.31 211 ARG A CA 1
ATOM 1687 C C . ARG A 1 211 ? 18.364 17.402 -2.671 1.00 87.31 211 ARG A C 1
ATOM 1689 O O . ARG A 1 211 ? 18.760 18.244 -1.862 1.00 87.31 211 ARG A O 1
ATOM 1696 N N . PRO A 1 212 ? 18.745 17.416 -3.961 1.00 88.94 212 PRO A N 1
ATOM 1697 C CA . PRO A 1 212 ? 19.486 18.522 -4.572 1.00 88.94 212 PRO A CA 1
ATOM 1698 C C . PRO A 1 212 ? 18.734 19.862 -4.475 1.00 88.94 212 PRO A C 1
ATOM 1700 O O . PRO A 1 212 ? 17.501 19.884 -4.539 1.00 88.94 212 PRO A O 1
ATOM 1703 N N . ARG A 1 213 ? 19.468 20.979 -4.339 1.00 83.00 213 ARG A N 1
ATOM 1704 C CA . ARG A 1 213 ? 18.888 22.331 -4.173 1.00 83.00 213 ARG A CA 1
ATOM 1705 C C . ARG A 1 213 ? 18.073 22.763 -5.391 1.00 83.00 213 ARG A C 1
ATOM 1707 O O . ARG A 1 213 ? 16.974 23.287 -5.251 1.00 83.00 213 ARG A O 1
ATOM 1714 N N . GLU A 1 214 ? 18.589 22.490 -6.580 1.00 88.31 214 GLU A N 1
ATOM 1715 C CA . GLU A 1 214 ? 18.015 22.911 -7.854 1.00 88.31 214 GLU A CA 1
ATOM 1716 C C . GLU A 1 214 ? 17.309 21.740 -8.540 1.00 88.31 214 GLU A C 1
ATOM 1718 O O . GLU A 1 214 ? 17.538 21.423 -9.706 1.00 88.31 214 GLU A O 1
ATOM 1723 N N . TRP A 1 215 ? 16.441 21.064 -7.780 1.00 88.19 215 TRP A N 1
ATOM 1724 C CA . TRP A 1 215 ? 15.717 19.876 -8.233 1.00 88.19 215 TRP A CA 1
ATOM 1725 C C . TRP A 1 215 ? 14.991 20.081 -9.568 1.00 88.19 215 TRP A C 1
ATOM 1727 O O . TRP A 1 215 ? 15.037 19.207 -10.424 1.00 88.19 215 TRP A O 1
ATOM 1737 N N . ALA A 1 216 ? 14.325 21.224 -9.744 1.00 87.50 216 ALA A N 1
ATOM 1738 C CA . ALA A 1 216 ? 13.509 21.522 -10.922 1.00 87.50 216 ALA A CA 1
ATOM 1739 C C . ALA A 1 216 ? 14.326 21.955 -12.155 1.00 87.50 216 ALA A C 1
ATOM 1741 O O . ALA A 1 216 ? 13.751 22.256 -13.199 1.00 87.50 216 ALA A O 1
ATOM 1742 N N . THR A 1 217 ? 15.653 21.988 -12.047 1.00 86.25 217 THR A N 1
ATOM 1743 C CA . THR A 1 217 ? 16.539 22.441 -13.117 1.00 86.25 217 THR A CA 1
ATOM 1744 C C . THR A 1 217 ? 17.194 21.245 -13.797 1.00 86.25 217 THR A C 1
ATOM 1746 O O . THR A 1 217 ? 17.660 20.314 -13.144 1.00 86.25 217 THR A O 1
ATOM 1749 N N . GLU A 1 218 ? 17.292 21.284 -15.125 1.00 86.31 218 GLU A N 1
ATOM 1750 C CA . GLU A 1 218 ? 18.129 20.357 -15.881 1.00 86.31 218 GLU A CA 1
ATOM 1751 C C . GLU A 1 218 ? 19.400 21.062 -16.369 1.00 86.31 218 GLU A C 1
ATOM 1753 O O . GLU A 1 218 ? 19.330 21.981 -17.186 1.00 86.31 218 GLU A O 1
ATOM 1758 N N . ARG A 1 219 ? 20.565 20.596 -15.902 1.00 85.44 219 ARG A N 1
ATOM 1759 C CA . ARG A 1 219 ? 21.891 21.009 -16.384 1.00 85.44 219 ARG A CA 1
ATOM 1760 C C . ARG A 1 219 ? 22.819 19.808 -16.490 1.00 85.44 219 ARG A C 1
ATOM 1762 O O . ARG A 1 219 ? 22.697 18.868 -15.709 1.00 85.44 219 ARG A O 1
ATOM 1769 N N . GLY A 1 220 ? 23.750 19.874 -17.438 1.00 80.44 220 GLY A N 1
ATOM 1770 C CA . GLY A 1 220 ? 24.756 18.837 -17.649 1.00 80.44 220 GLY A CA 1
ATOM 1771 C C . GLY A 1 220 ? 24.181 17.475 -18.058 1.00 80.44 220 GLY A C 1
ATOM 1772 O O . GLY A 1 220 ? 22.979 17.308 -18.305 1.00 80.44 220 GLY A O 1
ATOM 1773 N N . ASN A 1 221 ? 25.075 16.495 -18.154 1.00 83.56 221 ASN A N 1
ATOM 1774 C CA . ASN A 1 221 ? 24.753 15.080 -18.331 1.00 83.56 221 ASN A CA 1
ATOM 1775 C C . ASN A 1 221 ? 24.735 14.369 -16.961 1.00 83.56 221 ASN A C 1
ATOM 1777 O O . ASN A 1 221 ? 24.748 15.018 -15.919 1.00 83.56 221 ASN A O 1
ATOM 1781 N N . PHE A 1 222 ? 24.671 13.037 -16.941 1.00 84.44 222 PHE A N 1
ATOM 1782 C CA . PHE A 1 222 ? 24.738 12.294 -15.680 1.00 84.44 222 PHE A CA 1
ATOM 1783 C C . PHE A 1 222 ? 26.143 12.290 -15.057 1.00 84.44 222 PHE A C 1
ATOM 1785 O O . PHE A 1 222 ? 26.260 11.969 -13.882 1.00 84.44 222 PHE A O 1
ATOM 1792 N N . ASP A 1 223 ? 27.197 12.698 -15.768 1.00 79.06 223 ASP A N 1
ATOM 1793 C CA . ASP A 1 223 ? 28.593 12.643 -15.302 1.00 79.06 223 ASP A CA 1
ATOM 1794 C C . ASP A 1 223 ? 29.047 13.876 -14.512 1.00 79.06 223 ASP A C 1
ATOM 1796 O O . ASP A 1 223 ? 30.222 14.015 -14.180 1.00 79.06 223 ASP A O 1
ATOM 1800 N N . THR A 1 224 ? 28.120 14.764 -14.153 1.00 76.50 224 THR A N 1
ATOM 1801 C CA . THR A 1 224 ? 28.422 15.947 -13.342 1.00 76.50 224 THR A CA 1
ATOM 1802 C C . THR A 1 224 ? 28.922 15.568 -11.944 1.00 76.50 224 THR A C 1
ATOM 1804 O O . THR A 1 224 ? 28.332 14.720 -11.269 1.00 76.50 224 THR A O 1
ATOM 1807 N N . VAL A 1 225 ? 29.970 16.258 -11.482 1.00 81.81 225 VAL A N 1
ATOM 1808 C CA . VAL A 1 225 ? 30.566 16.118 -10.134 1.00 81.81 225 VAL A CA 1
ATOM 1809 C C . VAL A 1 225 ? 29.940 17.050 -9.086 1.00 81.81 225 VAL A C 1
ATOM 1811 O O . VAL A 1 225 ? 30.310 17.027 -7.917 1.00 81.81 225 VAL A O 1
ATOM 1814 N N . ASP A 1 226 ? 28.970 17.864 -9.495 1.00 85.31 226 ASP A N 1
ATOM 1815 C CA . ASP A 1 226 ? 28.206 18.749 -8.619 1.00 85.31 226 ASP A CA 1
ATOM 1816 C C . ASP A 1 226 ? 26.855 18.118 -8.232 1.00 85.31 226 ASP A C 1
ATOM 1818 O O . ASP A 1 226 ? 26.178 17.501 -9.059 1.00 85.31 226 ASP A O 1
ATOM 1822 N N . TYR A 1 227 ? 26.447 18.298 -6.973 1.00 89.25 227 TYR A N 1
ATOM 1823 C CA . TYR A 1 227 ? 25.179 17.811 -6.425 1.00 89.25 227 TYR A CA 1
ATOM 1824 C C . TYR A 1 227 ? 24.098 18.910 -6.426 1.00 89.25 227 TYR A C 1
ATOM 1826 O O . TYR A 1 227 ? 23.464 19.190 -5.404 1.00 89.25 227 TYR A O 1
ATOM 1834 N N . SER A 1 228 ? 23.879 19.570 -7.567 1.00 86.88 228 SER A N 1
ATOM 1835 C CA . SER A 1 228 ? 22.906 20.672 -7.668 1.00 86.88 228 SER A CA 1
ATOM 1836 C C . SER A 1 228 ? 21.543 20.262 -8.218 1.00 86.88 228 SER A C 1
ATOM 1838 O O . SER A 1 228 ? 20.530 20.730 -7.699 1.00 86.88 228 SER A O 1
ATOM 1840 N N . THR A 1 229 ? 21.485 19.372 -9.213 1.00 91.38 229 THR A N 1
ATOM 1841 C CA . THR A 1 229 ? 20.243 19.035 -9.939 1.00 91.38 229 THR A CA 1
ATOM 1842 C C . THR A 1 229 ? 19.730 17.627 -9.642 1.00 91.38 229 THR A C 1
ATOM 1844 O O . THR A 1 229 ? 20.435 16.798 -9.063 1.00 91.38 229 THR A O 1
ATOM 1847 N N . TRP A 1 230 ? 18.501 17.324 -10.078 1.00 91.56 230 TRP A N 1
ATOM 1848 C CA . TRP A 1 230 ? 17.887 15.998 -9.927 1.00 91.56 230 TRP A CA 1
ATOM 1849 C C . TRP A 1 230 ? 18.761 14.855 -10.465 1.00 91.56 230 TRP A C 1
ATOM 1851 O O . TRP A 1 230 ? 18.766 13.779 -9.869 1.00 91.56 230 TRP A O 1
ATOM 1861 N N . LYS A 1 231 ? 19.558 15.090 -11.522 1.00 92.44 231 LYS A N 1
ATOM 1862 C CA . LYS A 1 231 ? 20.444 14.080 -12.132 1.00 92.44 231 LYS A CA 1
ATOM 1863 C C . LYS A 1 231 ? 21.443 13.497 -11.137 1.00 92.44 231 LYS A C 1
ATOM 1865 O O . LYS A 1 231 ? 21.718 12.301 -11.198 1.00 92.44 231 LYS A O 1
ATOM 1870 N N . ALA A 1 232 ? 21.935 14.314 -10.202 1.00 90.75 232 ALA A N 1
ATOM 1871 C CA . ALA A 1 232 ? 22.894 13.881 -9.193 1.00 90.75 232 ALA A CA 1
ATOM 1872 C C . ALA A 1 232 ? 22.277 12.867 -8.219 1.00 90.75 232 ALA A C 1
ATOM 1874 O O . ALA A 1 232 ? 22.872 11.833 -7.945 1.00 90.75 232 ALA A O 1
ATOM 1875 N N . SER A 1 233 ? 21.046 13.107 -7.759 1.00 91.38 233 SER A N 1
ATOM 1876 C CA . SER A 1 233 ? 20.319 12.140 -6.924 1.00 91.38 233 SER A CA 1
ATOM 1877 C C . SER A 1 233 ? 19.845 10.925 -7.725 1.00 91.38 233 SER A C 1
ATOM 1879 O O . SER A 1 233 ? 19.867 9.807 -7.219 1.00 91.38 233 SER A O 1
ATOM 1881 N N . TYR A 1 234 ? 19.443 11.137 -8.978 1.00 93.88 234 TYR A N 1
ATOM 1882 C CA . TYR A 1 234 ? 18.941 10.099 -9.874 1.00 93.88 234 TYR A CA 1
ATOM 1883 C C . TYR A 1 234 ? 19.973 9.003 -10.125 1.00 93.88 234 TYR A C 1
ATOM 1885 O O . TYR A 1 234 ? 19.675 7.824 -9.946 1.00 93.88 234 TYR A O 1
ATOM 1893 N N . ARG A 1 235 ? 21.206 9.378 -10.483 1.00 92.56 235 ARG A N 1
ATOM 1894 C CA . ARG A 1 235 ? 22.254 8.402 -10.809 1.00 92.56 235 ARG A CA 1
ATOM 1895 C C . ARG A 1 235 ? 22.712 7.554 -9.626 1.00 92.56 235 ARG A C 1
ATOM 1897 O O . ARG A 1 235 ? 23.154 6.430 -9.839 1.00 92.56 235 ARG A O 1
ATOM 1904 N N . LEU A 1 236 ? 22.558 8.041 -8.389 1.00 93.75 236 LEU A N 1
ATOM 1905 C CA . LEU A 1 236 ? 22.956 7.295 -7.189 1.00 93.75 236 LEU A CA 1
ATOM 1906 C C . LEU A 1 236 ? 22.220 5.952 -7.055 1.00 93.75 236 LEU A C 1
ATOM 1908 O O . LEU A 1 236 ? 22.758 5.000 -6.482 1.00 93.75 236 LEU A O 1
ATOM 1912 N N . TYR A 1 237 ? 21.012 5.848 -7.618 1.00 94.50 237 TYR A N 1
ATOM 1913 C CA . TYR A 1 237 ? 20.271 4.588 -7.662 1.00 94.50 237 TYR A CA 1
ATOM 1914 C C . TYR A 1 237 ? 20.992 3.539 -8.519 1.00 94.50 237 TYR A C 1
ATOM 1916 O O . TYR A 1 237 ? 21.110 2.395 -8.082 1.00 94.50 237 TYR A O 1
ATOM 1924 N N . GLY A 1 238 ? 21.519 3.914 -9.690 1.00 95.69 238 GLY A N 1
ATOM 1925 C CA . GLY A 1 238 ? 22.300 3.004 -10.531 1.00 95.69 238 GLY A CA 1
ATOM 1926 C C . GLY A 1 238 ? 23.754 2.850 -10.092 1.00 95.69 238 GLY A C 1
ATOM 1927 O O . GLY A 1 238 ? 24.298 1.756 -10.222 1.00 95.69 238 GLY A O 1
ATOM 1928 N N . ASP A 1 239 ? 24.367 3.883 -9.496 1.00 95.00 239 ASP A N 1
ATOM 1929 C CA . ASP A 1 239 ? 25.728 3.806 -8.933 1.00 95.00 239 ASP A CA 1
ATOM 1930 C C . ASP A 1 239 ? 25.817 2.691 -7.873 1.00 95.00 239 ASP A C 1
ATOM 1932 O O . ASP A 1 239 ? 26.824 1.992 -7.784 1.00 95.00 239 ASP A O 1
ATOM 1936 N N . THR A 1 240 ? 24.730 2.465 -7.125 1.00 93.88 240 THR A N 1
ATOM 1937 C CA . THR A 1 240 ? 24.637 1.387 -6.128 1.00 93.88 240 THR A CA 1
ATOM 1938 C C . THR A 1 240 ? 24.790 -0.003 -6.752 1.00 93.88 240 THR A C 1
ATOM 1940 O O . THR A 1 240 ? 25.508 -0.840 -6.208 1.00 93.88 240 THR A O 1
ATOM 1943 N N . LEU A 1 241 ? 24.123 -0.274 -7.880 1.00 96.81 241 LEU A N 1
ATOM 1944 C CA . LEU A 1 241 ? 24.229 -1.569 -8.561 1.00 96.81 241 LEU A CA 1
ATOM 1945 C C . LEU A 1 241 ? 25.524 -1.690 -9.368 1.00 96.81 241 LEU A C 1
ATOM 1947 O O . LEU A 1 241 ? 26.127 -2.763 -9.383 1.00 96.81 241 LEU A O 1
ATOM 1951 N N . PHE A 1 242 ? 25.999 -0.590 -9.958 1.00 96.31 242 PHE A N 1
ATOM 1952 C CA . PHE A 1 242 ? 27.280 -0.554 -10.661 1.00 96.31 242 PHE A CA 1
ATOM 1953 C C . PHE A 1 242 ? 28.440 -0.914 -9.722 1.00 96.31 242 PHE A C 1
ATOM 1955 O O . PHE A 1 242 ? 29.254 -1.774 -10.037 1.00 96.31 242 PHE A O 1
ATOM 1962 N N . ALA A 1 243 ? 28.462 -0.353 -8.507 1.00 94.38 243 ALA A N 1
ATOM 1963 C CA . ALA A 1 243 ? 29.465 -0.684 -7.490 1.00 94.38 243 ALA A CA 1
ATOM 1964 C C . ALA A 1 243 ? 29.446 -2.166 -7.063 1.00 94.38 243 ALA A C 1
ATOM 1966 O O . ALA A 1 243 ? 30.442 -2.673 -6.553 1.00 94.38 243 ALA A O 1
ATOM 1967 N N . LYS A 1 244 ? 28.330 -2.871 -7.287 1.00 95.44 244 LYS A N 1
ATOM 1968 C CA . LYS A 1 244 ? 28.177 -4.312 -7.040 1.00 95.44 244 LYS A CA 1
ATOM 1969 C C . LYS A 1 244 ? 28.499 -5.180 -8.266 1.00 95.44 244 LYS A C 1
ATOM 1971 O O . LYS A 1 244 ? 28.267 -6.386 -8.223 1.00 95.44 244 LYS A O 1
ATOM 1976 N N . GLY A 1 245 ? 28.975 -4.593 -9.367 1.00 95.81 245 GLY A N 1
ATOM 1977 C CA . GLY A 1 245 ? 29.233 -5.310 -10.620 1.00 95.81 245 GLY A CA 1
ATOM 1978 C C . GLY A 1 245 ? 27.962 -5.740 -11.362 1.00 95.81 245 GLY A C 1
ATOM 1979 O O . GLY A 1 245 ? 28.003 -6.652 -12.186 1.00 95.81 245 GLY A O 1
ATOM 1980 N N . ILE A 1 246 ? 26.811 -5.129 -11.060 1.00 97.62 246 ILE A N 1
ATOM 1981 C CA . ILE A 1 246 ? 25.533 -5.437 -11.709 1.00 97.62 246 ILE A CA 1
ATOM 1982 C C . ILE A 1 246 ? 25.254 -4.357 -12.753 1.00 97.62 246 ILE A C 1
ATOM 1984 O O . ILE A 1 246 ? 24.853 -3.247 -12.413 1.00 97.62 246 ILE A O 1
ATOM 1988 N N . ALA A 1 247 ? 25.424 -4.705 -14.026 1.00 97.25 247 ALA A N 1
ATOM 1989 C CA . ALA A 1 247 ? 25.113 -3.856 -15.171 1.00 97.25 247 ALA A CA 1
ATOM 1990 C C . ALA A 1 247 ? 24.461 -4.667 -16.297 1.00 97.25 247 ALA A C 1
ATOM 1992 O O . ALA A 1 247 ? 24.547 -5.898 -16.320 1.00 97.25 247 ALA A O 1
ATOM 1993 N N . ILE A 1 248 ? 23.810 -3.964 -17.222 1.00 97.56 248 ILE A N 1
ATOM 1994 C CA . ILE A 1 248 ? 23.294 -4.526 -18.474 1.00 97.56 248 ILE A CA 1
ATOM 1995 C C . ILE A 1 248 ? 23.993 -3.862 -19.664 1.00 97.56 248 ILE A C 1
ATOM 1997 O O . ILE A 1 248 ? 24.334 -2.675 -19.612 1.00 97.56 248 ILE A O 1
ATOM 2001 N N . PHE A 1 249 ? 24.229 -4.624 -20.732 1.00 98.00 249 PHE A N 1
ATOM 2002 C CA . PHE A 1 249 ? 24.928 -4.122 -21.910 1.00 98.00 249 PHE A CA 1
ATOM 2003 C C . PHE A 1 249 ? 23.940 -3.563 -22.920 1.00 98.00 249 PHE A C 1
ATOM 2005 O O . PHE A 1 249 ? 22.972 -4.230 -23.276 1.00 98.00 249 PHE A O 1
ATOM 2012 N N . HIS A 1 250 ? 24.194 -2.356 -23.407 1.00 96.50 250 HIS A N 1
ATOM 2013 C CA . HIS A 1 250 ? 23.443 -1.795 -24.520 1.00 96.50 250 HIS A CA 1
ATOM 2014 C C . HIS A 1 250 ? 24.167 -2.152 -25.817 1.00 96.50 250 HIS A C 1
ATOM 2016 O O . HIS A 1 250 ? 25.315 -1.746 -26.023 1.00 96.50 250 HIS A O 1
ATOM 2022 N N . ALA A 1 251 ? 23.508 -2.925 -26.680 1.00 95.00 251 ALA A N 1
ATOM 2023 C CA . ALA A 1 251 ? 24.070 -3.331 -27.957 1.00 95.00 251 ALA A CA 1
ATOM 2024 C C . ALA A 1 251 ? 24.289 -2.107 -28.851 1.00 95.00 251 ALA A C 1
ATOM 2026 O O . ALA A 1 251 ? 23.432 -1.227 -28.941 1.00 95.00 251 ALA A O 1
ATOM 2027 N N . TRP A 1 252 ? 25.428 -2.061 -29.531 1.00 93.50 252 TRP A N 1
ATOM 2028 C CA . TRP A 1 252 ? 25.679 -1.071 -30.563 1.00 93.50 252 TRP A CA 1
ATOM 2029 C C . TRP A 1 252 ? 24.628 -1.144 -31.668 1.00 93.50 252 TRP A C 1
ATOM 2031 O O . TRP A 1 252 ? 24.268 -2.232 -32.131 1.00 93.50 252 TRP A O 1
ATOM 2041 N N . HIS A 1 253 ? 24.169 0.021 -32.116 1.00 87.75 253 HIS A N 1
ATOM 2042 C CA . HIS A 1 253 ? 23.342 0.135 -33.303 1.00 87.75 253 HIS A CA 1
ATOM 2043 C C . HIS A 1 253 ? 23.339 1.554 -33.885 1.00 87.75 253 HIS A C 1
ATOM 2045 O O . HIS A 1 253 ? 23.534 2.526 -33.148 1.00 87.75 253 HIS A O 1
ATOM 2051 N N . PRO A 1 254 ? 23.024 1.721 -35.183 1.00 80.81 254 PRO A N 1
ATOM 2052 C CA . PRO A 1 254 ? 22.877 3.046 -35.772 1.00 80.81 254 PRO A CA 1
ATOM 2053 C C . PRO A 1 254 ? 21.694 3.810 -35.158 1.00 80.81 254 PRO A C 1
ATOM 2055 O O . PRO A 1 254 ? 20.637 3.242 -34.862 1.00 80.81 254 PRO A O 1
ATOM 2058 N N . VAL A 1 255 ? 21.859 5.124 -34.983 1.00 73.88 255 VAL A N 1
ATOM 2059 C CA . VAL A 1 255 ? 20.816 6.029 -34.476 1.00 73.88 255 VAL A CA 1
ATOM 2060 C C . VAL A 1 255 ? 20.363 6.960 -35.596 1.00 73.88 255 VAL A C 1
ATOM 2062 O O . VAL A 1 255 ? 21.089 7.869 -35.992 1.00 73.88 255 VAL A O 1
ATOM 2065 N N . THR A 1 256 ? 19.140 6.772 -36.089 1.00 69.31 256 THR A N 1
ATOM 2066 C CA . THR A 1 256 ? 18.540 7.652 -37.104 1.00 69.31 256 THR A CA 1
ATOM 2067 C C . THR A 1 256 ? 17.969 8.909 -36.441 1.00 69.31 256 THR A C 1
ATOM 2069 O O . THR A 1 256 ? 16.895 8.846 -35.845 1.00 69.31 256 THR A O 1
ATOM 2072 N N . ARG A 1 257 ? 18.669 10.049 -36.521 1.00 65.44 257 ARG A N 1
ATOM 2073 C CA . ARG A 1 257 ? 18.260 11.306 -35.853 1.00 65.44 257 ARG A CA 1
ATOM 2074 C C . ARG A 1 257 ? 17.214 12.128 -36.618 1.00 65.44 257 ARG A C 1
ATOM 2076 O O . ARG A 1 257 ? 16.550 12.955 -36.003 1.00 65.44 257 ARG A O 1
ATOM 2083 N N . ASP A 1 258 ? 17.015 11.854 -37.907 1.00 59.72 258 ASP A N 1
ATOM 2084 C CA . ASP A 1 258 ? 16.134 12.648 -38.785 1.00 59.72 258 ASP A CA 1
ATOM 2085 C C . ASP A 1 258 ? 14.662 12.188 -38.797 1.00 59.72 258 ASP A C 1
ATOM 2087 O O . ASP A 1 258 ? 13.803 12.819 -39.416 1.00 59.72 258 ASP A O 1
ATOM 2091 N N . GLY A 1 259 ? 14.342 11.094 -38.098 1.00 66.56 259 GLY A N 1
ATOM 2092 C CA . GLY A 1 259 ? 12.993 10.529 -38.063 1.00 66.56 259 GLY A CA 1
ATOM 2093 C C . GLY A 1 259 ? 12.014 11.317 -37.186 1.00 66.56 259 GLY A C 1
ATOM 2094 O O . GLY A 1 259 ? 12.387 11.888 -36.159 1.00 66.56 259 GLY A O 1
ATOM 2095 N N . ASP A 1 260 ? 10.723 11.265 -37.529 1.00 68.50 260 ASP A N 1
ATOM 2096 C CA . ASP A 1 260 ? 9.638 11.916 -36.771 1.00 68.50 260 ASP A CA 1
ATOM 2097 C C . ASP A 1 260 ? 9.573 11.484 -35.297 1.00 68.50 260 ASP A C 1
ATOM 2099 O O . ASP A 1 260 ? 9.149 12.250 -34.431 1.00 68.50 260 ASP A O 1
ATOM 2103 N N . TYR A 1 261 ? 10.081 10.287 -34.994 1.00 70.50 261 TYR A N 1
ATOM 2104 C CA . TYR A 1 261 ? 10.251 9.771 -33.638 1.00 70.50 261 TYR A CA 1
ATOM 2105 C C . TYR A 1 261 ? 11.134 10.671 -32.748 1.00 70.50 261 TYR A C 1
ATOM 2107 O O . TYR A 1 261 ? 10.776 10.933 -31.598 1.00 70.50 261 TYR A O 1
ATOM 2115 N N . PHE A 1 262 ? 12.251 11.194 -33.273 1.00 76.25 262 PHE A N 1
ATOM 2116 C CA . PHE A 1 262 ? 13.185 12.042 -32.517 1.00 76.25 262 PHE A CA 1
ATOM 2117 C C . PHE A 1 262 ? 12.710 13.494 -32.390 1.00 76.25 262 PHE A C 1
ATOM 2119 O O . PHE A 1 262 ? 12.979 14.143 -31.376 1.00 76.25 262 PHE A O 1
ATOM 2126 N N . LYS A 1 263 ? 11.950 14.002 -33.371 1.00 81.12 263 LYS A N 1
ATOM 2127 C CA . LYS A 1 263 ? 11.500 15.408 -33.423 1.00 81.12 263 LYS A CA 1
ATOM 2128 C C . LYS A 1 263 ? 10.667 15.833 -32.206 1.00 81.12 263 LYS A C 1
ATOM 2130 O O . LYS A 1 263 ? 10.645 17.011 -31.857 1.00 81.12 263 LYS A O 1
ATOM 2135 N N . ARG A 1 264 ? 10.013 14.889 -31.518 1.00 84.56 264 ARG A N 1
ATOM 2136 C CA . ARG A 1 264 ? 9.185 15.174 -30.330 1.00 84.56 264 ARG A CA 1
ATOM 2137 C C . ARG A 1 264 ? 9.978 15.373 -29.038 1.00 84.56 264 ARG A C 1
ATOM 2139 O O . ARG A 1 264 ? 9.416 15.885 -28.072 1.00 84.56 264 ARG A O 1
ATOM 2146 N N . SER A 1 265 ? 11.273 15.055 -29.022 1.00 87.25 265 SER A N 1
ATOM 2147 C CA . SER A 1 265 ? 12.101 15.131 -27.813 1.00 87.25 265 SER A CA 1
ATOM 2148 C C . SER A 1 265 ? 12.102 16.513 -27.155 1.00 87.25 265 SER A C 1
ATOM 2150 O O . SER A 1 265 ? 11.988 16.620 -25.938 1.00 87.25 265 SER A O 1
ATOM 2152 N N . ALA A 1 266 ? 12.157 17.588 -27.950 1.00 89.25 266 ALA A N 1
ATOM 2153 C CA . ALA A 1 266 ? 12.144 18.954 -27.427 1.00 89.25 266 ALA A CA 1
ATOM 2154 C C . ALA A 1 266 ? 10.820 19.300 -26.718 1.00 89.25 266 ALA A C 1
ATOM 2156 O O . ALA A 1 266 ? 10.825 19.939 -25.664 1.00 89.25 266 ALA A O 1
ATOM 2157 N N . ALA A 1 267 ? 9.689 18.839 -27.262 1.00 91.06 267 ALA A N 1
ATOM 2158 C CA . ALA A 1 267 ? 8.378 19.011 -26.639 1.00 91.06 267 ALA A CA 1
ATOM 2159 C C . ALA A 1 267 ? 8.258 18.175 -25.354 1.00 91.06 267 ALA A C 1
ATOM 2161 O O . ALA A 1 267 ? 7.806 18.682 -24.326 1.00 91.06 267 ALA A O 1
ATOM 2162 N N . ASN A 1 268 ? 8.739 16.929 -25.388 1.00 93.56 268 ASN A N 1
ATOM 2163 C CA . ASN A 1 268 ? 8.794 16.046 -24.224 1.00 93.56 268 ASN A CA 1
ATOM 2164 C C . ASN A 1 268 ? 9.656 16.651 -23.107 1.00 93.56 268 ASN A C 1
ATOM 2166 O O . ASN A 1 268 ? 9.232 16.687 -21.955 1.00 93.56 268 ASN A O 1
ATOM 2170 N N . ARG A 1 269 ? 10.813 17.230 -23.441 1.00 93.06 269 ARG A N 1
ATOM 2171 C CA . ARG A 1 269 ? 11.666 17.944 -22.486 1.00 93.06 269 ARG A CA 1
ATOM 2172 C C . ARG A 1 269 ? 10.927 19.081 -21.784 1.00 93.06 269 ARG A C 1
ATOM 2174 O O . ARG A 1 269 ? 11.018 19.202 -20.564 1.00 93.06 269 ARG A O 1
ATOM 2181 N N . LYS A 1 270 ? 10.205 19.918 -22.538 1.00 91.69 270 LYS A N 1
ATOM 2182 C CA . LYS A 1 270 ? 9.419 21.026 -21.971 1.00 91.69 270 LYS A CA 1
ATOM 2183 C C . LYS A 1 270 ? 8.379 20.502 -20.975 1.00 91.69 270 LYS A C 1
ATOM 2185 O O . LYS A 1 270 ? 8.357 20.955 -19.835 1.00 91.69 270 LYS A O 1
ATOM 2190 N N . ASN A 1 271 ? 7.607 19.492 -21.377 1.00 91.19 271 ASN A N 1
ATOM 2191 C CA . ASN A 1 271 ? 6.608 18.841 -20.524 1.00 91.19 271 ASN A CA 1
ATOM 2192 C C . ASN A 1 271 ? 7.239 18.231 -19.254 1.00 91.19 271 ASN A C 1
ATOM 2194 O O . ASN A 1 271 ? 6.732 18.405 -18.148 1.00 91.19 271 ASN A O 1
ATOM 2198 N N . PHE A 1 272 ? 8.390 17.566 -19.382 1.00 93.25 272 PHE A N 1
ATOM 2199 C CA . PHE A 1 272 ? 9.126 17.027 -18.239 1.00 93.25 272 PHE A CA 1
ATOM 2200 C C . PHE A 1 272 ? 9.529 18.114 -17.237 1.00 93.25 272 PHE A C 1
ATOM 2202 O O . PHE A 1 272 ? 9.301 17.938 -16.044 1.00 93.25 272 PHE A O 1
ATOM 2209 N N . LEU A 1 273 ? 10.082 19.243 -17.691 1.00 91.75 273 LEU A N 1
ATOM 2210 C CA . LEU A 1 273 ? 10.483 20.344 -16.805 1.00 91.75 273 LEU A CA 1
ATOM 2211 C C . LEU A 1 273 ? 9.283 21.005 -16.109 1.00 91.75 273 LEU A C 1
ATOM 2213 O O . LEU A 1 273 ? 9.350 21.311 -14.915 1.00 91.75 273 LEU A O 1
ATOM 2217 N N . GLU A 1 274 ? 8.164 21.163 -16.818 1.00 90.19 274 GLU A N 1
ATOM 2218 C CA . GLU A 1 274 ? 6.902 21.634 -16.234 1.00 90.19 274 GLU A CA 1
ATOM 2219 C C . GLU A 1 274 ? 6.430 20.681 -15.121 1.00 90.19 274 GLU A C 1
ATOM 2221 O O . GLU A 1 274 ? 6.140 21.114 -14.007 1.00 90.19 274 GLU A O 1
ATOM 2226 N N . LYS A 1 275 ? 6.465 19.365 -15.355 1.00 89.75 275 LYS A N 1
ATOM 2227 C CA . LYS A 1 275 ? 6.101 18.361 -14.339 1.00 89.75 275 LYS A CA 1
ATOM 2228 C C . LYS A 1 275 ? 7.088 18.288 -13.176 1.00 89.75 275 LYS A C 1
ATOM 2230 O O . LYS A 1 275 ? 6.678 18.123 -12.029 1.00 89.75 275 LYS A O 1
ATOM 2235 N N . LEU A 1 276 ? 8.382 18.429 -13.448 1.00 88.75 276 LEU A N 1
ATOM 2236 C CA . LEU A 1 276 ? 9.438 18.358 -12.440 1.00 88.75 276 LEU A CA 1
ATOM 2237 C C . LEU A 1 276 ? 9.384 19.537 -11.459 1.00 88.75 276 LEU A C 1
ATOM 2239 O O . LEU A 1 276 ? 9.695 19.364 -10.277 1.00 88.75 276 LEU A O 1
ATOM 2243 N N . SER A 1 277 ? 8.977 20.713 -11.945 1.00 85.81 277 SER A N 1
ATOM 2244 C CA . SER A 1 277 ? 8.743 21.901 -11.113 1.00 85.81 277 SER A CA 1
ATOM 2245 C C . SER A 1 277 ? 7.449 21.820 -10.289 1.00 85.81 277 SER A C 1
ATOM 2247 O O . SER A 1 277 ? 7.363 22.452 -9.236 1.00 85.81 277 SER A O 1
ATOM 2249 N N . GLY A 1 278 ? 6.487 20.986 -10.698 1.00 81.19 278 GLY A N 1
ATOM 2250 C CA . GLY A 1 278 ? 5.232 20.747 -9.983 1.00 81.19 278 GLY A CA 1
ATOM 2251 C C . GLY A 1 278 ? 5.356 20.001 -8.642 1.00 81.19 278 GLY A C 1
ATOM 2252 O O . GLY A 1 278 ? 6.377 19.396 -8.287 1.00 81.19 278 GLY A O 1
ATOM 2253 N N . GLY A 1 279 ? 4.274 20.023 -7.861 1.00 71.06 279 GLY A N 1
ATOM 2254 C CA . GLY A 1 279 ? 4.114 19.223 -6.641 1.00 71.06 279 GLY A CA 1
ATOM 2255 C C . GLY A 1 279 ? 3.915 17.725 -6.921 1.00 71.06 279 GLY A C 1
ATOM 2256 O O . GLY A 1 279 ? 3.658 17.325 -8.052 1.00 71.06 279 GLY A O 1
ATOM 2257 N N . LEU A 1 280 ? 3.995 16.889 -5.877 1.00 68.62 280 LEU A N 1
ATOM 2258 C CA . LEU A 1 280 ? 3.591 15.471 -5.963 1.00 68.62 280 LEU A CA 1
ATOM 2259 C C . LEU A 1 280 ? 2.069 15.302 -6.110 1.00 68.62 280 LEU A C 1
ATOM 2261 O O . LEU A 1 280 ? 1.596 14.196 -6.290 1.00 68.62 280 LEU A O 1
ATOM 2265 N N . GLU A 1 281 ? 1.289 16.376 -6.039 1.00 62.44 281 GLU A N 1
ATOM 2266 C CA . GLU A 1 281 ? -0.173 16.337 -6.170 1.00 62.44 281 GLU A CA 1
ATOM 2267 C C . GLU A 1 281 ? -0.638 16.197 -7.633 1.00 62.44 281 GLU A C 1
ATOM 2269 O O . GLU A 1 281 ? -1.803 15.919 -7.885 1.00 62.44 281 GLU A O 1
ATOM 2274 N N . ALA A 1 282 ? 0.274 16.336 -8.604 1.00 71.25 282 ALA A N 1
ATOM 2275 C CA . ALA A 1 282 ? -0.009 16.285 -10.042 1.00 71.25 282 ALA A CA 1
ATOM 2276 C C . ALA A 1 282 ? 0.281 14.912 -10.692 1.00 71.25 282 ALA A C 1
ATOM 2278 O O . ALA A 1 282 ? 0.565 14.834 -11.893 1.00 71.25 282 ALA A O 1
ATOM 2279 N N . GLU A 1 283 ? 0.288 13.828 -9.911 1.00 83.25 283 GLU A N 1
ATOM 2280 C CA . GLU A 1 283 ? 0.545 12.487 -10.448 1.00 83.25 283 GLU A CA 1
ATOM 2281 C C . GLU A 1 283 ? -0.632 11.982 -11.318 1.00 83.25 283 GLU A C 1
ATOM 2283 O O . GLU A 1 283 ? -1.779 12.320 -11.032 1.00 83.25 283 GLU A O 1
ATOM 2288 N N . PRO A 1 284 ? -0.387 11.132 -12.337 1.00 89.56 284 PRO A N 1
ATOM 2289 C CA . PRO A 1 284 ? -1.454 10.493 -13.110 1.00 89.56 284 PRO A CA 1
ATOM 2290 C C . PRO A 1 284 ? -2.382 9.623 -12.252 1.00 89.56 284 PRO A C 1
ATOM 2292 O O . PRO A 1 284 ? -1.990 9.137 -11.182 1.00 89.56 284 PRO A O 1
ATOM 2295 N N . ASP A 1 285 ? -3.593 9.385 -12.757 1.00 92.56 285 ASP A N 1
ATOM 2296 C CA . ASP A 1 285 ? -4.549 8.480 -12.123 1.00 92.56 285 ASP A CA 1
ATOM 2297 C C . ASP A 1 285 ? -3.990 7.048 -12.019 1.00 92.56 285 ASP A C 1
ATOM 2299 O O . ASP A 1 285 ? -3.255 6.605 -12.905 1.00 92.56 285 ASP A O 1
ATOM 2303 N N . PRO A 1 286 ? -4.331 6.300 -10.954 1.00 96.12 286 PRO A N 1
ATOM 2304 C CA . PRO A 1 286 ? -3.890 4.920 -10.775 1.00 96.12 286 PRO A CA 1
ATOM 2305 C C . PRO A 1 286 ? -4.300 4.010 -11.932 1.00 96.12 286 PRO A C 1
ATOM 2307 O O . PRO A 1 286 ? -5.425 4.077 -12.429 1.00 96.12 286 PRO A O 1
ATOM 2310 N N . LEU A 1 287 ? -3.411 3.087 -12.295 1.00 98.00 287 LEU A N 1
ATOM 2311 C CA . LEU A 1 287 ? -3.685 2.061 -13.296 1.00 98.00 287 LEU A CA 1
ATOM 2312 C C . LEU A 1 287 ? -4.356 0.834 -12.648 1.00 98.00 287 LEU A C 1
ATOM 2314 O O . LEU A 1 287 ? -3.944 0.412 -11.562 1.00 98.00 287 LEU A O 1
ATOM 2318 N N . PRO A 1 288 ? -5.353 0.212 -13.301 1.00 97.06 288 PRO A N 1
ATOM 2319 C CA . PRO A 1 288 ? -6.003 -0.987 -12.783 1.00 97.06 288 PRO A CA 1
ATOM 2320 C C . PRO A 1 288 ? -5.113 -2.233 -12.906 1.00 97.06 288 PRO A C 1
ATOM 2322 O O . PRO A 1 288 ? -4.437 -2.444 -13.911 1.00 97.06 288 PRO A O 1
ATOM 2325 N N . ASP A 1 289 ? -5.182 -3.140 -11.929 1.00 96.88 289 ASP A N 1
ATOM 2326 C CA . ASP A 1 289 ? -4.733 -4.520 -12.133 1.00 96.88 289 ASP A CA 1
ATOM 2327 C C . ASP A 1 289 ? -5.814 -5.292 -12.901 1.00 96.88 289 ASP A C 1
ATOM 2329 O O . ASP A 1 289 ? -6.817 -5.726 -12.327 1.00 96.88 289 ASP A O 1
ATOM 2333 N N . LEU A 1 290 ? -5.617 -5.498 -14.204 1.00 95.56 290 LEU A N 1
ATOM 2334 C CA . LEU A 1 290 ? -6.625 -6.135 -15.060 1.00 95.56 290 LEU A CA 1
ATOM 2335 C C . LEU A 1 290 ? -6.917 -7.587 -14.659 1.00 95.56 290 LEU A C 1
ATOM 2337 O O . LEU A 1 290 ? -8.008 -8.093 -14.927 1.00 95.56 290 LEU A O 1
ATOM 2341 N N . SER A 1 291 ? -6.000 -8.250 -13.944 1.00 93.75 291 SER A N 1
ATOM 2342 C CA . SER A 1 291 ? -6.241 -9.598 -13.416 1.00 93.75 291 SER A CA 1
ATOM 2343 C C . SER A 1 291 ? -7.326 -9.641 -12.334 1.00 93.75 291 SER A C 1
ATOM 2345 O O . SER A 1 291 ? -7.800 -10.722 -11.987 1.00 93.75 291 SER A O 1
ATOM 2347 N N . ARG A 1 292 ? -7.713 -8.484 -11.780 1.00 93.94 292 ARG A N 1
ATOM 2348 C CA . ARG A 1 292 ? -8.732 -8.361 -10.727 1.00 93.94 292 ARG A CA 1
ATOM 2349 C C . ARG A 1 292 ? -10.141 -8.131 -11.266 1.00 93.94 292 ARG A C 1
ATOM 2351 O O . ARG A 1 292 ? -11.075 -8.082 -10.467 1.00 93.94 292 ARG A O 1
ATOM 2358 N N . GLY A 1 293 ? -10.299 -8.030 -12.588 1.00 95.06 293 GLY A N 1
ATOM 2359 C CA . GLY A 1 293 ? -11.588 -7.834 -13.244 1.00 95.06 293 GLY A CA 1
ATOM 2360 C C . GLY A 1 293 ? -12.187 -6.449 -12.996 1.00 95.06 293 GLY A C 1
ATOM 2361 O O . GLY A 1 293 ? -11.467 -5.467 -12.823 1.00 95.06 293 GLY A O 1
ATOM 2362 N N . ARG A 1 294 ? -13.520 -6.381 -13.022 1.00 97.44 294 ARG A N 1
ATOM 2363 C CA . ARG A 1 294 ? -14.298 -5.147 -12.869 1.00 97.44 294 ARG A CA 1
ATOM 2364 C C . ARG A 1 294 ? -15.060 -5.156 -11.549 1.00 97.44 294 ARG A C 1
ATOM 2366 O O . ARG A 1 294 ? -15.631 -6.187 -11.179 1.00 97.44 294 ARG A O 1
ATOM 2373 N N . THR A 1 295 ? -15.077 -4.010 -10.876 1.00 98.00 295 THR A N 1
ATOM 2374 C CA . THR A 1 295 ? -15.719 -3.815 -9.570 1.00 98.00 295 THR A CA 1
ATOM 2375 C C . THR A 1 295 ? -16.718 -2.665 -9.648 1.00 98.00 295 THR A C 1
ATOM 2377 O O . THR A 1 295 ? -16.346 -1.573 -10.074 1.00 98.00 295 THR A O 1
ATOM 2380 N N . LEU A 1 296 ? -17.960 -2.892 -9.217 1.00 98.19 296 LEU A N 1
ATOM 2381 C CA . LEU A 1 296 ? -18.953 -1.828 -9.035 1.00 98.19 296 LEU A CA 1
ATOM 2382 C C . LEU A 1 296 ? -18.694 -1.102 -7.715 1.00 98.19 296 LEU A C 1
ATOM 2384 O O . LEU A 1 296 ? -18.509 -1.752 -6.688 1.00 98.19 296 LEU A O 1
ATOM 2388 N N . CYS A 1 297 ? -18.696 0.225 -7.726 1.00 97.19 297 CYS A N 1
ATOM 2389 C CA . CYS A 1 297 ? -18.497 1.057 -6.548 1.00 97.19 297 CYS A CA 1
ATOM 2390 C C . CYS A 1 297 ? -19.502 2.211 -6.533 1.00 97.19 297 CYS A C 1
ATOM 2392 O O . CYS A 1 297 ? -19.716 2.866 -7.546 1.00 97.19 297 CYS A O 1
ATOM 2394 N N . PHE A 1 298 ? -20.097 2.496 -5.379 1.00 94.62 298 PHE A N 1
ATOM 2395 C CA . PHE A 1 298 ? -21.190 3.474 -5.301 1.00 94.62 298 PHE A CA 1
ATOM 2396 C C . PHE A 1 298 ? -20.778 4.874 -4.850 1.00 94.62 298 PHE A C 1
ATOM 2398 O O . PHE A 1 298 ? -21.548 5.834 -4.931 1.00 94.62 298 PHE A O 1
ATOM 2405 N N . ARG A 1 299 ? -19.573 5.007 -4.298 1.00 90.31 299 ARG A N 1
ATOM 2406 C CA . ARG A 1 299 ? -19.072 6.259 -3.731 1.00 90.31 299 ARG A CA 1
ATOM 2407 C C . ARG A 1 299 ? -17.589 6.369 -4.015 1.00 90.31 299 ARG A C 1
ATOM 2409 O O . ARG A 1 299 ? -16.851 5.426 -3.772 1.00 90.31 299 ARG A O 1
ATOM 2416 N N . LYS A 1 300 ? -17.150 7.535 -4.487 1.00 91.56 300 LYS A N 1
ATOM 2417 C CA . LYS A 1 300 ? -15.728 7.861 -4.607 1.00 91.56 300 LYS A CA 1
ATOM 2418 C C . LYS A 1 300 ? -15.284 8.568 -3.330 1.00 91.56 300 LYS A C 1
ATOM 2420 O O . LYS A 1 300 ? -15.655 9.716 -3.104 1.00 91.56 300 LYS A O 1
ATOM 2425 N N . ASN A 1 301 ? -14.510 7.886 -2.492 1.00 91.44 301 ASN A N 1
ATOM 2426 C CA . ASN A 1 301 ? -13.914 8.470 -1.289 1.00 91.44 301 ASN A CA 1
ATOM 2427 C C . ASN A 1 301 ? -12.518 7.891 -1.013 1.00 91.44 301 ASN A C 1
ATOM 2429 O O . ASN A 1 301 ? -12.007 7.065 -1.766 1.00 91.44 301 ASN A O 1
ATOM 2433 N N . THR A 1 302 ? -11.907 8.320 0.084 1.00 91.94 302 THR A N 1
ATOM 2434 C CA . THR A 1 302 ? -10.561 7.918 0.511 1.00 91.94 302 THR A CA 1
ATOM 2435 C C . THR A 1 302 ? -10.415 6.444 0.882 1.00 91.94 302 THR A C 1
ATOM 2437 O O . THR A 1 302 ? -9.313 5.917 0.817 1.00 91.94 302 THR A O 1
ATOM 2440 N N . PHE A 1 303 ? -11.487 5.734 1.217 1.00 93.69 303 PHE A N 1
ATOM 2441 C CA . PHE A 1 303 ? -11.409 4.302 1.524 1.00 93.69 303 PHE A CA 1
ATOM 2442 C C . PHE A 1 303 ? -11.561 3.438 0.267 1.00 93.69 303 PHE A C 1
ATOM 2444 O O . PHE A 1 303 ? -10.911 2.408 0.121 1.00 93.69 303 PHE A O 1
ATOM 2451 N N . THR A 1 304 ? -12.392 3.878 -0.676 1.00 94.00 304 THR A N 1
ATOM 2452 C CA . THR A 1 304 ? -12.787 3.108 -1.870 1.00 94.00 304 THR A CA 1
ATOM 2453 C C . THR A 1 304 ? -11.992 3.462 -3.126 1.00 94.00 304 THR A C 1
ATOM 2455 O O . THR A 1 304 ? -11.796 2.617 -3.998 1.00 94.00 304 THR A O 1
ATOM 2458 N N . ALA A 1 305 ? -11.519 4.705 -3.223 1.00 93.75 305 ALA A N 1
ATOM 2459 C CA . ALA A 1 305 ? -10.886 5.273 -4.408 1.00 93.75 305 ALA A CA 1
ATOM 2460 C C . ALA A 1 305 ? -9.568 6.000 -4.089 1.00 93.75 305 ALA A C 1
ATOM 2462 O O . ALA A 1 305 ? -9.151 6.895 -4.824 1.00 93.75 305 ALA A O 1
ATOM 2463 N N . HIS A 1 306 ? -8.891 5.618 -3.002 1.00 94.44 306 HIS A N 1
ATOM 2464 C CA . HIS A 1 306 ? -7.517 6.050 -2.775 1.00 94.44 306 HIS A CA 1
ATOM 2465 C C . HIS A 1 306 ? -6.561 5.337 -3.728 1.00 94.44 306 HIS A C 1
ATOM 2467 O O . HIS A 1 306 ? -6.703 4.151 -4.033 1.00 94.44 306 HIS A O 1
ATOM 2473 N N . ARG A 1 307 ? -5.539 6.057 -4.182 1.00 93.00 307 ARG A N 1
ATOM 2474 C CA . ARG A 1 307 ? -4.645 5.596 -5.246 1.00 93.00 307 ARG A CA 1
ATOM 2475 C C . ARG A 1 307 ? -3.874 4.322 -4.960 1.00 93.00 307 ARG A C 1
ATOM 2477 O O . ARG A 1 307 ? -3.701 3.507 -5.856 1.00 93.00 307 ARG A O 1
ATOM 2484 N N . ASP A 1 308 ? -3.447 4.129 -3.718 1.00 93.44 308 ASP A N 1
ATOM 2485 C CA . ASP A 1 308 ? -2.777 2.891 -3.306 1.00 93.44 308 ASP A CA 1
ATOM 2486 C C . ASP A 1 308 ? -3.734 1.704 -3.198 1.00 93.44 308 ASP A C 1
ATOM 2488 O O . ASP A 1 308 ? -3.283 0.566 -3.166 1.00 93.44 308 ASP A O 1
ATOM 2492 N N . VAL A 1 309 ? -5.044 1.952 -3.202 1.00 95.19 309 VAL A N 1
ATOM 2493 C CA . VAL A 1 309 ? -6.082 0.931 -3.048 1.00 95.19 309 VAL A CA 1
ATOM 2494 C C . VAL A 1 309 ? -6.685 0.542 -4.400 1.00 95.19 309 VAL A C 1
ATOM 2496 O O . VAL A 1 309 ? -6.853 -0.643 -4.675 1.00 95.19 309 VAL A O 1
ATOM 2499 N N . MET A 1 310 ? -6.959 1.510 -5.279 1.00 95.50 310 MET A N 1
ATOM 2500 C CA . MET A 1 310 ? -7.642 1.283 -6.563 1.00 95.50 310 MET A CA 1
ATOM 2501 C C . MET A 1 310 ? -7.077 0.118 -7.399 1.00 95.50 310 MET A C 1
ATOM 2503 O O . MET A 1 310 ? -7.885 -0.673 -7.893 1.00 95.50 310 MET A O 1
ATOM 2507 N N . PRO A 1 311 ? -5.743 -0.083 -7.524 1.00 96.06 311 PRO A N 1
ATOM 2508 C CA . PRO A 1 311 ? -5.207 -1.208 -8.287 1.00 96.06 311 PRO A CA 1
ATOM 2509 C C . PRO A 1 311 ? -5.714 -2.575 -7.811 1.00 96.06 311 PRO A C 1
ATOM 2511 O O . PRO A 1 311 ? -5.900 -3.470 -8.630 1.00 96.06 311 PRO A O 1
ATOM 2514 N N . TYR A 1 312 ? -5.995 -2.749 -6.515 1.00 95.31 312 TYR A N 1
ATOM 2515 C CA . TYR A 1 312 ? -6.486 -4.014 -5.954 1.00 95.31 312 TYR A CA 1
ATOM 2516 C C . TYR A 1 312 ? -7.902 -4.373 -6.422 1.00 95.31 312 TYR A C 1
ATOM 2518 O O . TYR A 1 312 ? -8.285 -5.546 -6.400 1.00 95.31 312 TYR A O 1
ATOM 2526 N N . PHE A 1 313 ? -8.669 -3.384 -6.881 1.00 95.00 313 PHE A N 1
ATOM 2527 C CA . PHE A 1 313 ? -10.052 -3.557 -7.318 1.00 95.00 313 PHE A CA 1
ATOM 2528 C C . PHE A 1 313 ? -10.201 -3.692 -8.836 1.00 95.00 313 PHE A C 1
ATOM 2530 O O . PHE A 1 313 ? -11.318 -3.875 -9.323 1.00 95.00 313 PHE A O 1
ATOM 2537 N N . GLY A 1 314 ? -9.092 -3.674 -9.579 1.00 95.25 314 GLY A N 1
ATOM 2538 C CA . GLY A 1 314 ? -9.112 -3.715 -11.037 1.00 95.25 314 GLY A CA 1
ATOM 2539 C C . GLY A 1 314 ? -9.777 -2.469 -11.611 1.00 95.25 314 GLY A C 1
ATOM 2540 O O . GLY A 1 314 ? -9.497 -1.356 -11.172 1.00 95.25 314 GLY A O 1
ATOM 2541 N N . THR A 1 315 ? -10.645 -2.636 -12.603 1.00 96.25 315 THR A N 1
ATOM 2542 C CA . THR A 1 315 ? -11.375 -1.508 -13.196 1.00 96.25 315 THR A CA 1
ATOM 2543 C C . THR A 1 315 ? -12.596 -1.168 -12.345 1.00 96.25 315 THR A C 1
ATOM 2545 O O . THR A 1 315 ? -13.521 -1.976 -12.229 1.00 96.25 315 THR A O 1
ATOM 2548 N N . LEU A 1 316 ? -12.609 0.029 -11.759 1.00 95.62 316 LEU A N 1
ATOM 2549 C CA . LEU A 1 316 ? -13.748 0.540 -10.998 1.00 95.62 316 LEU A CA 1
ATOM 2550 C C . LEU A 1 316 ? -14.805 1.137 -11.932 1.00 95.62 316 LEU A C 1
ATOM 2552 O O . LEU A 1 316 ? -14.497 1.981 -12.772 1.00 95.62 316 LEU A O 1
ATOM 2556 N N . HIS A 1 317 ? -16.049 0.709 -11.746 1.00 96.25 317 HIS A N 1
ATOM 2557 C CA . HIS A 1 317 ? -17.244 1.278 -12.357 1.00 96.25 317 HIS A CA 1
ATOM 2558 C C . HIS A 1 317 ? -18.034 1.997 -11.270 1.00 96.25 317 HIS A C 1
ATOM 2560 O O . HIS A 1 317 ? -18.342 1.389 -10.246 1.00 96.25 317 HIS A O 1
ATOM 2566 N N . PHE A 1 318 ? -18.325 3.279 -11.475 1.00 95.69 318 PHE A N 1
ATOM 2567 C CA . PHE A 1 318 ? -19.052 4.085 -10.502 1.00 95.69 318 PHE A CA 1
ATOM 2568 C C . PHE A 1 318 ? -20.502 4.253 -10.925 1.00 95.69 318 PHE A C 1
ATOM 2570 O O . PHE A 1 318 ? -20.744 4.678 -12.048 1.00 95.69 318 PHE A O 1
ATOM 2577 N N . GLU A 1 319 ? -21.431 3.967 -10.015 1.00 95.94 319 GLU A N 1
ATOM 2578 C CA . GLU A 1 319 ? -22.864 4.198 -10.222 1.00 95.94 319 GLU A CA 1
ATOM 2579 C C . GLU A 1 319 ? -23.572 4.641 -8.946 1.00 95.94 319 GLU A C 1
ATOM 2581 O O . GLU A 1 319 ? -23.054 4.498 -7.839 1.00 95.94 319 GLU A O 1
ATOM 2586 N N . SER A 1 320 ? -24.786 5.159 -9.107 1.00 93.88 320 SER A N 1
ATOM 2587 C CA . SER A 1 320 ? -25.692 5.436 -7.994 1.00 93.88 320 SER A CA 1
ATOM 2588 C C . SER A 1 320 ? -26.452 4.178 -7.576 1.00 93.88 320 SER A C 1
ATOM 2590 O O . SER A 1 320 ? -26.927 3.423 -8.420 1.00 93.88 320 SER A O 1
ATOM 2592 N N . GLU A 1 321 ? -26.670 3.982 -6.277 1.00 93.06 321 GLU A N 1
ATOM 2593 C CA . GLU A 1 321 ? -27.544 2.919 -5.770 1.00 93.06 321 GLU A CA 1
ATOM 2594 C C . GLU A 1 321 ? -28.993 3.054 -6.269 1.00 93.06 321 GLU A C 1
ATOM 2596 O O . GLU A 1 321 ? -29.700 2.060 -6.400 1.00 93.06 321 GLU A O 1
ATOM 2601 N N . THR A 1 322 ? -29.422 4.273 -6.619 1.00 92.25 322 THR A N 1
ATOM 2602 C CA . THR A 1 322 ? -30.768 4.559 -7.146 1.00 92.25 322 THR A CA 1
ATOM 2603 C C . THR A 1 322 ? -31.029 3.938 -8.518 1.00 92.25 322 THR A C 1
ATOM 2605 O O . THR A 1 322 ? -32.182 3.842 -8.941 1.00 92.25 322 THR A O 1
ATOM 2608 N N . GLU A 1 323 ? -29.970 3.536 -9.223 1.00 93.88 323 GLU A N 1
ATOM 2609 C CA . GLU A 1 323 ? -30.057 2.815 -10.492 1.00 93.88 323 GLU A CA 1
ATOM 2610 C C . GLU A 1 323 ? -30.681 1.425 -10.304 1.00 93.88 323 GLU A C 1
ATOM 2612 O O . GLU A 1 323 ? -31.309 0.894 -11.214 1.00 93.88 323 GLU A O 1
ATOM 2617 N N . PHE A 1 324 ? -30.593 0.848 -9.107 1.00 95.12 324 PHE A N 1
ATOM 2618 C CA . PHE A 1 324 ? -30.931 -0.548 -8.859 1.00 95.12 324 PHE A CA 1
ATOM 2619 C C . PHE A 1 324 ? -32.210 -0.682 -8.029 1.00 95.12 324 PHE A C 1
ATOM 2621 O O . PHE A 1 324 ? -32.163 -1.020 -6.852 1.00 95.12 324 PHE A O 1
ATOM 2628 N N . GLN A 1 325 ? -33.381 -0.455 -8.642 1.00 91.50 325 GLN A N 1
ATOM 2629 C CA . GLN A 1 325 ? -34.660 -0.606 -7.917 1.00 91.50 325 GLN A CA 1
ATOM 2630 C C . GLN A 1 325 ? -35.055 -2.070 -7.678 1.00 91.50 325 GLN A C 1
ATOM 2632 O O . GLN A 1 325 ? -35.914 -2.351 -6.849 1.00 91.50 325 GLN A O 1
ATOM 2637 N N . THR A 1 326 ? -34.480 -3.012 -8.432 1.00 96.19 326 THR A N 1
ATOM 2638 C CA . THR A 1 326 ? -34.779 -4.441 -8.297 1.00 96.19 326 THR A CA 1
ATOM 2639 C C . THR A 1 326 ? -33.515 -5.284 -8.412 1.00 96.19 326 THR A C 1
ATOM 2641 O O . THR A 1 326 ? -32.584 -4.943 -9.147 1.00 96.19 326 THR A O 1
ATOM 2644 N N . LYS A 1 327 ? -33.533 -6.448 -7.754 1.00 97.19 327 LYS A N 1
ATOM 2645 C CA . LYS A 1 327 ? -32.482 -7.470 -7.855 1.00 97.19 327 LYS A CA 1
ATOM 2646 C C . LYS A 1 327 ? -32.229 -7.914 -9.303 1.00 97.19 327 LYS A C 1
ATOM 2648 O O . LYS A 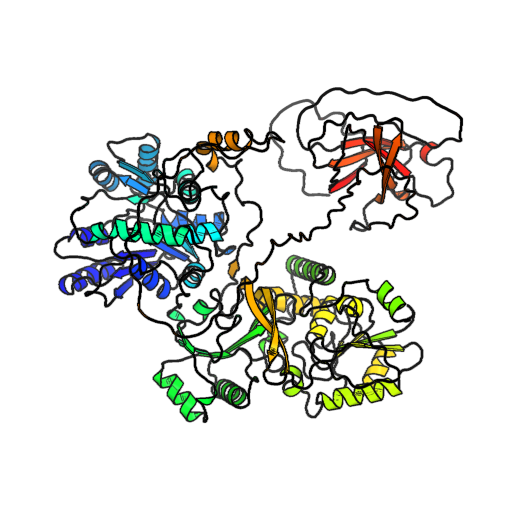1 327 ? -31.086 -8.162 -9.666 1.00 97.19 327 LYS A O 1
ATOM 2653 N N . ALA A 1 328 ? -33.275 -7.980 -10.134 1.00 97.25 328 ALA A N 1
ATOM 2654 C CA . ALA A 1 328 ? -33.157 -8.337 -11.549 1.00 97.25 328 ALA A CA 1
ATOM 2655 C C . ALA A 1 328 ? -32.352 -7.289 -12.336 1.00 97.25 328 ALA A C 1
ATOM 2657 O O . ALA A 1 328 ? -31.341 -7.635 -12.939 1.00 97.25 328 ALA A O 1
ATOM 2658 N N . ARG A 1 329 ? -32.716 -6.000 -12.228 1.00 96.81 329 ARG A N 1
ATOM 2659 C CA . ARG A 1 329 ? -31.978 -4.900 -12.881 1.00 96.81 329 ARG A CA 1
ATOM 2660 C C . ARG A 1 329 ? -30.515 -4.853 -12.442 1.00 96.81 329 ARG A C 1
ATOM 2662 O O . ARG A 1 329 ? -29.632 -4.630 -13.264 1.00 96.81 329 ARG A O 1
ATOM 2669 N N . PHE A 1 330 ? -30.259 -5.083 -11.155 1.00 97.81 330 PHE A N 1
ATOM 2670 C CA . PHE A 1 330 ? -28.904 -5.178 -10.620 1.00 97.81 330 PHE A CA 1
ATOM 2671 C C . PHE A 1 330 ? -28.098 -6.299 -11.291 1.00 97.81 330 PHE A C 1
ATOM 2673 O O . PHE A 1 330 ? -27.003 -6.049 -11.789 1.00 97.81 330 PHE A O 1
ATOM 2680 N N . MET A 1 331 ? -28.655 -7.508 -11.383 1.00 97.75 331 MET A N 1
ATOM 2681 C CA . MET A 1 331 ? -27.991 -8.641 -12.037 1.00 97.75 331 MET A CA 1
ATOM 2682 C C . MET A 1 331 ? -27.749 -8.416 -13.532 1.00 97.75 331 MET A C 1
ATOM 2684 O O . MET A 1 331 ? -26.653 -8.711 -14.016 1.00 97.75 331 MET A O 1
ATOM 2688 N N . ASP A 1 332 ? -28.727 -7.851 -14.241 1.00 97.50 332 ASP A N 1
ATOM 2689 C CA . ASP A 1 332 ? -28.601 -7.526 -15.664 1.00 97.50 332 ASP A CA 1
ATOM 2690 C C . ASP A 1 332 ? -27.458 -6.528 -15.901 1.00 97.50 332 ASP A C 1
ATOM 2692 O O . ASP A 1 332 ? -26.626 -6.735 -16.787 1.00 97.50 332 ASP A O 1
ATOM 2696 N N . TYR A 1 333 ? -27.352 -5.493 -15.059 1.00 97.81 333 TYR A N 1
ATOM 2697 C CA . TYR A 1 333 ? -26.260 -4.519 -15.110 1.00 97.81 333 TYR A CA 1
ATOM 2698 C C . TYR A 1 333 ? -24.896 -5.177 -14.860 1.00 97.81 333 TYR A C 1
ATOM 2700 O O . TYR A 1 333 ? -23.952 -4.969 -15.628 1.00 97.81 333 TYR A O 1
ATOM 2708 N N . LEU A 1 334 ? -24.775 -6.008 -13.815 1.00 97.94 334 LEU A N 1
ATOM 2709 C CA . LEU A 1 334 ? -23.524 -6.719 -13.527 1.00 97.94 334 LEU A CA 1
ATOM 2710 C C . LEU A 1 334 ? -23.086 -7.582 -14.721 1.00 97.94 334 LEU A C 1
ATOM 2712 O O . LEU A 1 334 ? -21.911 -7.550 -15.102 1.00 97.94 334 LEU A O 1
ATOM 2716 N N . GLY A 1 335 ? -24.028 -8.306 -15.333 1.00 97.25 335 GLY A N 1
ATOM 2717 C CA . GLY A 1 335 ? -23.796 -9.126 -16.521 1.00 97.25 335 GLY A CA 1
ATOM 2718 C C . GLY A 1 335 ? -23.362 -8.301 -17.733 1.00 97.25 335 GLY A C 1
ATOM 2719 O O . GLY A 1 335 ? -22.317 -8.587 -18.322 1.00 97.25 335 GLY A O 1
ATOM 2720 N N . ALA A 1 336 ? -24.106 -7.241 -18.061 1.00 97.44 336 ALA A N 1
ATOM 2721 C CA . ALA A 1 336 ? -23.831 -6.364 -19.201 1.00 97.44 336 ALA A CA 1
ATOM 2722 C C . ALA A 1 336 ? -22.454 -5.685 -19.114 1.00 97.44 336 ALA A C 1
ATOM 2724 O O . ALA A 1 336 ? -21.774 -5.510 -20.126 1.00 97.44 336 ALA A O 1
ATOM 2725 N N . HIS A 1 337 ? -22.009 -5.343 -17.901 1.00 97.06 337 HIS A N 1
ATOM 2726 C CA . HIS A 1 337 ? -20.726 -4.675 -17.678 1.00 97.06 337 HIS A CA 1
ATOM 2727 C C . HIS A 1 337 ? -19.574 -5.625 -17.317 1.00 97.06 337 HIS A C 1
ATOM 2729 O O . HIS A 1 337 ? -18.430 -5.168 -17.200 1.00 97.06 337 HIS A O 1
ATOM 2735 N N . GLY A 1 338 ? -19.827 -6.932 -17.183 1.00 97.00 338 GLY A N 1
ATOM 2736 C CA . GLY A 1 338 ? -18.820 -7.932 -16.814 1.00 97.00 338 GLY A CA 1
ATOM 2737 C C . GLY A 1 338 ? -18.264 -7.740 -15.398 1.00 97.00 338 GLY A C 1
ATOM 2738 O O . GLY A 1 338 ? -17.081 -8.000 -15.152 1.00 97.00 338 GLY A O 1
ATOM 2739 N N . ILE A 1 339 ? -19.090 -7.234 -14.484 1.00 97.50 339 ILE A N 1
ATOM 2740 C CA . ILE A 1 339 ? -18.725 -6.948 -13.096 1.00 97.50 339 ILE A CA 1
ATOM 2741 C C . ILE A 1 339 ? -18.851 -8.226 -12.270 1.00 97.50 339 ILE A C 1
ATOM 2743 O O . ILE A 1 339 ? -19.851 -8.934 -12.341 1.00 97.50 339 ILE A O 1
ATOM 2747 N N . ARG A 1 340 ? -17.820 -8.519 -11.471 1.00 94.31 340 ARG A N 1
ATOM 2748 C CA . ARG A 1 340 ? -17.756 -9.742 -10.646 1.00 94.31 340 ARG A CA 1
ATOM 2749 C C . ARG A 1 340 ? -17.617 -9.472 -9.152 1.00 94.31 340 ARG A C 1
ATOM 2751 O O . ARG A 1 340 ? -17.516 -10.416 -8.377 1.00 94.31 340 ARG A O 1
ATOM 2758 N N . ARG A 1 341 ? -17.546 -8.198 -8.762 1.00 97.06 341 ARG A N 1
ATOM 2759 C CA . ARG A 1 341 ? -17.402 -7.776 -7.370 1.00 97.06 341 ARG A CA 1
ATOM 2760 C C . ARG A 1 341 ? -18.057 -6.424 -7.131 1.00 97.06 341 ARG A C 1
ATOM 2762 O O . ARG A 1 341 ? -18.045 -5.570 -8.017 1.00 97.06 341 ARG A O 1
ATOM 2769 N N . VAL A 1 342 ? -18.540 -6.219 -5.913 1.00 98.19 342 VAL A N 1
ATOM 2770 C CA . VAL A 1 342 ? -19.088 -4.940 -5.444 1.00 98.19 342 VAL A CA 1
ATOM 2771 C C . VAL A 1 342 ? -18.246 -4.379 -4.296 1.00 98.19 342 VAL A C 1
ATOM 2773 O O . VAL A 1 342 ? -17.776 -5.125 -3.443 1.00 98.19 342 VAL A O 1
ATOM 2776 N N . LEU A 1 343 ? -18.028 -3.067 -4.278 1.00 97.88 343 LEU A N 1
ATOM 2777 C CA . LEU A 1 343 ? -17.283 -2.357 -3.242 1.00 97.88 343 LEU A CA 1
ATOM 2778 C C . LEU A 1 343 ? -18.188 -1.337 -2.546 1.00 97.88 343 LEU A C 1
ATOM 2780 O O . LEU A 1 343 ? -18.671 -0.386 -3.167 1.00 97.88 343 LEU A O 1
ATOM 2784 N N . PHE A 1 344 ? -18.354 -1.512 -1.240 1.00 97.25 344 PHE A N 1
ATOM 2785 C CA . PHE A 1 344 ? -19.132 -0.643 -0.368 1.00 97.25 344 PHE A CA 1
ATOM 2786 C C . PHE A 1 344 ? -18.206 0.200 0.508 1.00 97.25 344 PHE A C 1
ATOM 2788 O O . PHE A 1 344 ? -17.180 -0.285 0.969 1.00 97.25 344 PHE A O 1
ATOM 2795 N N . HIS A 1 345 ? -18.587 1.447 0.787 1.00 92.75 345 HIS A N 1
ATOM 2796 C CA . HIS A 1 345 ? -18.006 2.201 1.904 1.00 92.75 345 HIS A CA 1
ATOM 2797 C C . HIS A 1 345 ? -18.803 1.963 3.193 1.00 92.75 345 HIS A C 1
ATOM 2799 O O . HIS A 1 345 ? -18.248 1.593 4.217 1.00 92.75 345 HIS A O 1
ATOM 2805 N N . ASN A 1 346 ? -20.127 2.111 3.107 1.00 91.69 346 ASN A N 1
ATOM 2806 C CA . ASN A 1 346 ? -21.071 1.758 4.158 1.00 91.69 346 ASN A CA 1
ATOM 2807 C C . ASN A 1 346 ? -22.291 1.083 3.501 1.00 91.69 346 ASN A C 1
ATOM 2809 O O . ASN A 1 346 ? -23.039 1.770 2.787 1.00 91.69 346 ASN A O 1
ATOM 2813 N N . PRO A 1 347 ? -22.496 -0.231 3.709 1.00 94.75 347 PRO A N 1
ATOM 2814 C CA . PRO A 1 347 ? -23.584 -0.974 3.075 1.00 94.75 347 PRO A CA 1
ATOM 2815 C C . PRO A 1 347 ? -24.977 -0.568 3.576 1.00 94.75 347 PRO A C 1
ATOM 2817 O O . PRO A 1 347 ? -25.966 -0.910 2.945 1.00 94.75 347 PRO A O 1
ATOM 2820 N N . TYR A 1 348 ? -25.069 0.196 4.664 1.00 93.00 348 TYR A N 1
ATOM 2821 C CA . TYR A 1 348 ? -26.321 0.628 5.289 1.00 93.00 348 TYR A CA 1
ATOM 2822 C C . TYR A 1 348 ? -26.560 2.141 5.178 1.00 93.00 348 TYR A C 1
ATOM 2824 O O . TYR A 1 348 ? -27.379 2.706 5.899 1.00 93.00 348 TYR A O 1
ATOM 2832 N N . SER A 1 349 ? -25.841 2.814 4.276 1.00 89.38 349 SER A N 1
ATOM 2833 C CA . SER A 1 349 ? -25.960 4.266 4.071 1.00 89.38 349 SER A CA 1
ATOM 2834 C C . SER A 1 349 ? -27.329 4.717 3.541 1.00 89.38 349 SER A C 1
ATOM 2836 O O . SER A 1 349 ? -27.693 5.880 3.705 1.00 89.38 349 SER A O 1
ATOM 2838 N N . SER A 1 350 ? -28.092 3.815 2.922 1.00 90.88 350 SER A N 1
ATOM 2839 C CA . SER A 1 350 ? -29.478 4.017 2.496 1.00 90.88 350 SER A CA 1
ATOM 2840 C C . SER A 1 350 ? -30.199 2.668 2.400 1.00 90.88 350 SER A C 1
ATOM 2842 O O . SER A 1 350 ? -29.553 1.619 2.377 1.00 90.88 350 SER A O 1
ATOM 2844 N N . GLU A 1 351 ? -31.532 2.679 2.322 1.00 91.81 351 GLU A N 1
ATOM 2845 C CA . GLU A 1 351 ? -32.323 1.450 2.136 1.00 91.81 351 GLU A CA 1
ATOM 2846 C C . GLU A 1 351 ? -31.948 0.725 0.838 1.00 91.81 351 GLU A C 1
ATOM 2848 O O . GLU A 1 351 ? -31.698 -0.477 0.862 1.00 91.81 351 GLU A O 1
ATOM 2853 N N . ALA A 1 352 ? -31.784 1.471 -0.260 1.00 94.06 352 ALA A N 1
ATOM 2854 C CA . ALA A 1 352 ? -31.338 0.920 -1.538 1.00 94.06 352 ALA A CA 1
ATOM 2855 C C . ALA A 1 352 ? -29.940 0.282 -1.441 1.00 94.06 352 ALA A C 1
ATOM 2857 O O . ALA A 1 352 ? -29.705 -0.788 -1.999 1.00 94.06 352 ALA A O 1
ATOM 2858 N N . MET A 1 353 ? -29.009 0.893 -0.697 1.00 95.50 353 MET A N 1
ATOM 2859 C CA . MET A 1 353 ? -27.688 0.297 -0.475 1.00 95.50 353 MET A CA 1
ATOM 2860 C C . MET A 1 353 ? -27.782 -1.008 0.323 1.00 95.50 353 MET A C 1
ATOM 2862 O O . MET A 1 353 ? -27.128 -1.993 -0.027 1.00 95.50 353 MET A O 1
ATOM 2866 N N . ALA A 1 354 ? -28.623 -1.024 1.361 1.00 95.38 354 ALA A N 1
ATOM 2867 C CA . ALA A 1 354 ? -28.839 -2.199 2.196 1.00 95.38 354 ALA A CA 1
ATOM 2868 C C . ALA A 1 354 ? -29.481 -3.344 1.399 1.00 95.38 354 ALA A C 1
ATOM 2870 O O . ALA A 1 354 ? -29.098 -4.501 1.576 1.00 95.38 354 ALA A O 1
ATOM 2871 N N . ASP A 1 355 ? -30.404 -3.035 0.485 1.00 96.75 355 ASP A N 1
ATOM 2872 C CA . ASP A 1 355 ? -30.969 -3.996 -0.463 1.00 96.75 355 ASP A CA 1
ATOM 2873 C C . ASP A 1 355 ? -29.896 -4.616 -1.356 1.00 96.75 355 ASP A C 1
ATOM 2875 O O . ASP A 1 355 ? -29.778 -5.840 -1.407 1.00 96.75 355 ASP A O 1
ATOM 2879 N N . ILE A 1 356 ? -29.056 -3.794 -1.989 1.00 98.00 356 ILE A N 1
ATOM 2880 C CA . ILE A 1 356 ? -27.960 -4.275 -2.843 1.00 98.00 356 ILE A CA 1
ATOM 2881 C C . ILE A 1 356 ? -26.994 -5.156 -2.044 1.00 98.00 356 ILE A C 1
ATOM 2883 O O . ILE A 1 356 ? -26.607 -6.232 -2.503 1.00 98.00 356 ILE A O 1
ATOM 2887 N N . TYR A 1 357 ? -26.622 -4.738 -0.834 1.00 97.75 357 TYR A N 1
ATOM 2888 C CA . TYR A 1 357 ? -25.760 -5.520 0.050 1.00 97.75 357 TYR A CA 1
ATOM 2889 C C . TYR A 1 357 ? -26.381 -6.878 0.416 1.00 97.75 357 TYR A C 1
ATOM 2891 O O . TYR A 1 357 ? -25.707 -7.908 0.318 1.00 97.75 357 TYR A O 1
ATOM 2899 N N . ARG A 1 358 ? -27.679 -6.913 0.754 1.00 97.12 358 ARG A N 1
ATOM 2900 C CA . ARG A 1 358 ? -28.417 -8.165 0.987 1.00 97.12 358 ARG A CA 1
ATOM 2901 C C . ARG A 1 358 ? -28.432 -9.050 -0.252 1.00 97.12 358 ARG A C 1
ATOM 2903 O O . ARG A 1 358 ? -28.117 -10.233 -0.142 1.00 97.12 358 ARG A O 1
ATOM 2910 N N . TRP A 1 359 ? -28.714 -8.493 -1.430 1.00 98.06 359 TRP A N 1
ATOM 2911 C CA . TRP A 1 359 ? -28.698 -9.252 -2.681 1.00 98.06 359 TRP A CA 1
ATOM 2912 C C . TRP A 1 359 ? -27.323 -9.855 -2.958 1.00 98.06 359 TRP A C 1
ATOM 2914 O O . TRP A 1 359 ? -27.256 -11.017 -3.355 1.00 98.06 359 TRP A O 1
ATOM 2924 N N . CYS A 1 360 ? -26.236 -9.116 -2.706 1.00 98.00 360 CYS A N 1
ATOM 2925 C CA . CYS A 1 360 ? -24.881 -9.646 -2.836 1.00 98.00 360 CYS A CA 1
ATOM 2926 C C . CYS A 1 360 ? -24.666 -10.874 -1.943 1.00 98.00 360 CYS A C 1
ATOM 2928 O O . CYS A 1 360 ? -24.198 -11.904 -2.430 1.00 98.00 360 CYS A O 1
ATOM 2930 N N . ARG A 1 361 ? -25.059 -10.794 -0.665 1.00 96.62 361 ARG A N 1
ATOM 2931 C CA . ARG A 1 361 ? -24.934 -11.902 0.298 1.00 96.62 361 ARG A CA 1
ATOM 2932 C C . ARG A 1 361 ? -25.794 -13.105 -0.086 1.00 96.62 361 ARG A C 1
ATOM 2934 O O . ARG A 1 361 ? -25.294 -14.224 -0.102 1.00 96.62 361 ARG A O 1
ATOM 2941 N N . GLU A 1 362 ? -27.057 -12.882 -0.443 1.00 96.31 362 GLU A N 1
ATOM 2942 C CA . GLU A 1 362 ? -27.988 -13.938 -0.872 1.00 96.31 362 GLU A CA 1
ATOM 2943 C C . GLU A 1 362 ? -27.505 -14.690 -2.116 1.00 96.31 362 GLU A C 1
ATOM 2945 O O . GLU A 1 362 ? -27.744 -15.886 -2.252 1.00 96.31 362 GLU A O 1
ATOM 2950 N N . LEU A 1 363 ? -26.863 -13.982 -3.047 1.00 95.44 363 LEU A N 1
ATOM 2951 C CA . LEU A 1 363 ? -26.384 -14.539 -4.312 1.00 95.44 363 LEU A CA 1
ATOM 2952 C C . LEU A 1 363 ? -24.963 -15.110 -4.224 1.00 95.44 363 LEU A C 1
ATOM 2954 O O . LEU A 1 363 ? -24.475 -15.656 -5.212 1.00 95.44 363 LEU A O 1
ATOM 2958 N N . GLY A 1 364 ? -24.275 -14.947 -3.089 1.00 96.06 364 GLY A N 1
ATOM 2959 C CA . GLY A 1 364 ? -22.851 -15.270 -2.974 1.00 96.06 364 GLY A CA 1
ATOM 2960 C C . GLY A 1 364 ? -21.969 -14.441 -3.918 1.00 96.06 364 GLY A C 1
ATOM 2961 O O . GLY A 1 364 ? -20.902 -14.899 -4.329 1.00 96.06 364 GLY A O 1
ATOM 2962 N N . LEU A 1 365 ? -22.414 -13.239 -4.303 1.00 96.81 365 LEU A N 1
ATOM 2963 C CA . LEU A 1 365 ? -21.621 -12.318 -5.115 1.00 96.81 365 LEU A CA 1
ATOM 2964 C C . LEU A 1 365 ? -20.467 -11.771 -4.266 1.00 96.81 365 LEU A C 1
ATOM 2966 O O . LEU A 1 365 ? -20.725 -11.224 -3.192 1.00 96.81 365 LEU A O 1
ATOM 2970 N N . PRO A 1 366 ? -19.209 -11.841 -4.738 1.00 97.19 366 PRO A N 1
ATOM 2971 C CA . PRO A 1 366 ? -18.087 -11.264 -4.014 1.00 97.19 366 PRO A CA 1
ATOM 2972 C C . PRO A 1 366 ? -18.298 -9.774 -3.739 1.00 97.19 366 PRO A C 1
ATOM 2974 O O . PRO A 1 366 ? -18.611 -8.996 -4.645 1.00 97.19 366 PRO A O 1
ATOM 2977 N N . TYR A 1 367 ? -18.054 -9.351 -2.505 1.00 97.62 367 TYR A N 1
ATOM 2978 C CA . TYR A 1 367 ? -18.047 -7.941 -2.146 1.00 97.62 367 TYR A CA 1
ATOM 2979 C C . TYR A 1 367 ? -16.904 -7.604 -1.192 1.00 97.62 367 TYR A C 1
ATOM 2981 O O . TYR A 1 367 ? -16.227 -8.486 -0.670 1.00 97.62 367 TYR A O 1
ATOM 2989 N N . LEU A 1 368 ? -16.664 -6.308 -1.014 1.00 97.25 368 LEU A N 1
ATOM 2990 C CA . LEU A 1 368 ? -15.774 -5.758 0.001 1.00 97.25 368 LEU A CA 1
ATOM 2991 C C . LEU A 1 368 ? -16.434 -4.540 0.642 1.00 97.25 368 LEU A C 1
ATOM 2993 O O . LEU A 1 368 ? -17.025 -3.720 -0.064 1.00 97.25 368 LEU A O 1
ATOM 2997 N N . VAL A 1 369 ? -16.289 -4.396 1.954 1.00 97.75 369 VAL A N 1
ATOM 2998 C CA . VAL A 1 369 ? -16.668 -3.189 2.693 1.00 97.75 369 VAL A CA 1
ATOM 2999 C C . VAL A 1 369 ? -15.408 -2.459 3.144 1.00 97.75 369 VAL A C 1
ATOM 3001 O O . VAL A 1 369 ? -14.542 -3.060 3.773 1.00 97.75 369 VAL A O 1
ATOM 3004 N N . ALA A 1 370 ? -15.288 -1.180 2.797 1.00 96.69 370 ALA A N 1
ATOM 3005 C CA . ALA A 1 370 ? -14.130 -0.340 3.070 1.00 96.69 370 ALA A CA 1
ATOM 3006 C C . ALA A 1 370 ? -14.494 0.818 4.008 1.00 96.69 370 ALA A C 1
ATOM 3008 O O . ALA A 1 370 ? -15.106 1.799 3.578 1.00 96.69 370 ALA A O 1
ATOM 3009 N N . GLU A 1 371 ? -14.084 0.727 5.271 1.00 94.06 371 GLU A N 1
ATOM 3010 C CA . GLU A 1 371 ? -14.364 1.730 6.307 1.00 94.06 371 GLU A CA 1
ATOM 3011 C C . GLU A 1 371 ? -13.156 1.912 7.246 1.00 94.06 371 GLU A C 1
ATOM 3013 O O . GLU A 1 371 ? -12.234 1.097 7.290 1.00 94.06 371 GLU A O 1
ATOM 3018 N N . ARG A 1 372 ? -13.165 2.998 8.012 1.00 93.12 372 ARG A N 1
ATOM 3019 C CA . ARG A 1 372 ? -12.381 3.271 9.207 1.00 93.12 372 ARG A CA 1
ATOM 3020 C C . ARG A 1 372 ? -12.524 2.137 10.221 1.00 93.12 372 ARG A C 1
ATOM 3022 O O . ARG A 1 372 ? -13.612 1.648 10.507 1.00 93.12 372 ARG A O 1
ATOM 3029 N N . GLY A 1 373 ? -11.392 1.736 10.784 1.00 93.56 373 GLY A N 1
ATOM 3030 C CA . GLY A 1 373 ? -11.308 0.731 11.834 1.00 93.56 373 GLY A CA 1
ATOM 3031 C C . GLY A 1 373 ? -11.448 1.345 13.224 1.00 93.56 373 GLY A C 1
ATOM 3032 O O . GLY A 1 373 ? -11.362 2.557 13.413 1.00 93.56 373 GLY A O 1
ATOM 3033 N N . ALA A 1 374 ? -11.648 0.482 14.220 1.00 92.25 374 ALA A N 1
ATOM 3034 C CA . ALA A 1 374 ? -11.813 0.900 15.615 1.00 92.25 374 ALA A CA 1
ATOM 3035 C C . ALA A 1 374 ? -10.498 1.262 16.332 1.00 92.25 374 ALA A C 1
ATOM 3037 O O . ALA A 1 374 ? -10.535 1.895 17.386 1.00 92.25 374 ALA A O 1
ATOM 3038 N N . LEU A 1 375 ? -9.344 0.864 15.783 1.00 92.31 375 LEU A N 1
ATOM 3039 C CA . LEU A 1 375 ? -8.038 1.296 16.284 1.00 92.31 375 LEU A CA 1
ATOM 3040 C C . LEU A 1 375 ? -7.700 2.675 15.714 1.00 92.31 375 LEU A C 1
ATOM 3042 O O . LEU A 1 375 ? -8.138 3.030 14.613 1.00 92.31 375 LEU A O 1
ATOM 3046 N N . ASN A 1 376 ? -6.890 3.447 16.433 1.00 87.75 376 ASN A N 1
ATOM 3047 C CA . ASN A 1 376 ? -6.461 4.745 15.938 1.00 87.75 376 ASN A CA 1
ATOM 3048 C C . ASN A 1 376 ? -5.781 4.594 14.576 1.00 87.75 376 ASN A C 1
ATOM 3050 O O . ASN A 1 376 ? -4.980 3.684 14.353 1.00 87.75 376 ASN A O 1
ATOM 3054 N N . ARG A 1 377 ? -6.116 5.508 13.654 1.00 90.19 377 ARG A N 1
ATOM 3055 C CA . ARG A 1 377 ? -5.454 5.621 12.344 1.00 90.19 377 ARG A CA 1
ATOM 3056 C C . ARG A 1 377 ? -5.565 4.365 11.478 1.00 90.19 377 ARG A C 1
ATOM 3058 O O . ARG A 1 377 ? -4.738 4.129 10.595 1.00 90.19 377 ARG A O 1
ATOM 3065 N N . SER A 1 378 ? -6.593 3.564 11.739 1.00 95.25 378 SER A N 1
ATOM 3066 C CA . SER A 1 378 ? -6.830 2.300 11.061 1.00 95.25 378 SER A CA 1
ATOM 3067 C C . SER A 1 378 ? -8.031 2.362 10.122 1.00 95.25 378 SER A C 1
ATOM 3069 O O . SER A 1 378 ? -8.961 3.145 10.313 1.00 95.25 378 SER A O 1
ATOM 3071 N N . PHE A 1 379 ? -8.004 1.528 9.090 1.00 97.19 379 PHE A N 1
ATOM 3072 C CA . PHE A 1 379 ? -9.105 1.277 8.159 1.00 97.19 379 PHE A CA 1
ATOM 3073 C C . PHE A 1 379 ? -9.016 -0.163 7.658 1.00 97.19 379 PHE A C 1
ATOM 3075 O O . PHE A 1 379 ? -7.978 -0.806 7.804 1.00 97.19 379 PHE A O 1
ATOM 3082 N N . PHE A 1 380 ? -10.083 -0.697 7.083 1.00 97.31 380 PHE A N 1
ATOM 3083 C CA . PHE A 1 380 ? -10.151 -2.104 6.702 1.00 97.31 380 PHE A CA 1
ATOM 3084 C C . PHE A 1 380 ? -10.843 -2.319 5.363 1.00 97.31 380 PHE A C 1
ATOM 3086 O O . PHE A 1 380 ? -11.524 -1.436 4.847 1.00 97.31 380 PHE A O 1
ATOM 3093 N N . PHE A 1 381 ? -10.662 -3.528 4.832 1.00 97.69 381 PHE A N 1
ATOM 3094 C CA . PHE A 1 381 ? -11.410 -4.068 3.704 1.00 97.69 381 PHE A CA 1
ATOM 3095 C C . PHE A 1 381 ? -11.965 -5.425 4.124 1.00 97.69 381 PHE A C 1
ATOM 3097 O O . PHE A 1 381 ? -11.208 -6.386 4.241 1.00 97.69 381 PHE A O 1
ATOM 3104 N N . ASP A 1 382 ? -13.265 -5.500 4.375 1.00 97.75 382 ASP A N 1
ATOM 3105 C CA . ASP A 1 382 ? -13.917 -6.692 4.908 1.00 97.75 382 ASP A CA 1
ATOM 3106 C C . ASP A 1 382 ? -14.684 -7.436 3.797 1.00 97.75 382 ASP A C 1
ATOM 3108 O O . ASP A 1 382 ? -15.599 -6.854 3.206 1.00 97.75 382 ASP A O 1
ATOM 3112 N N . PRO A 1 383 ? -14.317 -8.690 3.466 1.00 96.81 383 PRO A N 1
ATOM 3113 C CA . PRO A 1 383 ? -15.026 -9.491 2.471 1.00 96.81 383 PRO A CA 1
ATOM 3114 C C . PRO A 1 383 ? -16.223 -10.268 3.035 1.00 96.81 383 PRO A C 1
ATOM 3116 O O . PRO A 1 383 ? -16.955 -10.886 2.268 1.00 96.81 383 PRO A O 1
ATOM 3119 N N . GLU A 1 384 ? -16.416 -10.270 4.353 1.00 96.19 384 GLU A N 1
ATOM 3120 C CA . GLU A 1 384 ? -17.354 -11.153 5.058 1.00 96.19 384 GLU A CA 1
ATOM 3121 C C . GLU A 1 384 ? -18.522 -10.394 5.696 1.00 96.19 384 GLU A C 1
ATOM 3123 O O . GLU A 1 384 ? -19.492 -10.990 6.167 1.00 96.19 384 GLU A O 1
ATOM 3128 N N . GLY A 1 385 ? -18.473 -9.064 5.687 1.00 95.44 385 GLY A N 1
ATOM 3129 C CA . GLY A 1 385 ? -19.583 -8.230 6.112 1.00 95.44 385 GLY A CA 1
ATOM 3130 C C . GLY A 1 385 ? -19.159 -6.845 6.566 1.00 95.44 385 GLY A C 1
ATOM 3131 O O . GLY A 1 385 ? -18.204 -6.267 6.055 1.00 95.44 385 GLY A O 1
ATOM 3132 N N . PHE A 1 386 ? -19.906 -6.309 7.521 1.00 95.56 386 PHE A N 1
ATOM 3133 C CA . PHE A 1 386 ? -19.687 -5.016 8.130 1.00 95.56 386 PHE A CA 1
ATOM 3134 C C . PHE A 1 386 ? -19.981 -5.064 9.632 1.00 95.56 386 PHE A C 1
ATOM 3136 O O . PHE A 1 386 ? -21.110 -5.302 10.068 1.00 95.56 386 PHE A O 1
ATOM 3143 N N . LEU A 1 387 ? -18.958 -4.782 10.443 1.00 94.56 387 LEU A N 1
ATOM 3144 C CA . LEU A 1 387 ? -19.057 -4.775 11.904 1.00 94.56 387 LEU A CA 1
ATOM 3145 C C . LEU A 1 387 ? -19.659 -6.096 12.428 1.00 94.56 387 LEU A C 1
ATOM 3147 O O . LEU A 1 387 ? -19.130 -7.169 12.160 1.00 94.56 387 LEU A O 1
ATOM 3151 N N . ALA A 1 388 ? -20.740 -6.038 13.213 1.00 93.69 388 ALA A N 1
ATOM 3152 C CA . ALA A 1 388 ? -21.256 -7.185 13.960 1.00 93.69 388 ALA A CA 1
ATOM 3153 C C . ALA A 1 388 ? -22.021 -8.214 13.101 1.00 93.69 388 ALA A C 1
ATOM 3155 O O . ALA A 1 388 ? -22.482 -9.231 13.631 1.00 93.69 388 ALA A O 1
ATOM 3156 N N . ASP A 1 389 ? -22.204 -7.959 11.802 1.00 93.25 389 ASP A N 1
ATOM 3157 C CA . ASP A 1 389 ? -22.734 -8.937 10.839 1.00 93.25 389 ASP A CA 1
ATOM 3158 C C . ASP A 1 389 ? -21.636 -9.655 10.026 1.00 93.25 389 ASP A C 1
ATOM 3160 O O . ASP A 1 389 ? -21.945 -10.504 9.179 1.00 93.25 389 ASP A O 1
ATOM 3164 N N . SER A 1 390 ? -20.370 -9.307 10.281 1.00 96.19 390 SER A N 1
ATOM 3165 C CA . SER A 1 390 ? -19.207 -9.863 9.604 1.00 96.19 390 SER A CA 1
ATOM 3166 C C . SER A 1 390 ? -18.641 -11.069 10.339 1.00 96.19 390 SER A C 1
ATOM 3168 O O . SER A 1 390 ? -18.362 -11.022 11.539 1.00 96.19 390 SER A O 1
ATOM 3170 N N . THR A 1 391 ? -18.379 -12.138 9.592 1.00 96.38 391 THR A N 1
ATOM 3171 C CA . THR A 1 391 ? -17.644 -13.316 10.070 1.00 96.38 391 THR A CA 1
ATOM 3172 C C . THR A 1 391 ? -16.125 -13.111 10.069 1.00 96.38 391 THR A C 1
ATOM 3174 O O . THR A 1 391 ? -15.400 -14.001 10.515 1.00 96.38 391 THR A O 1
ATOM 3177 N N . SER A 1 392 ? -15.615 -11.944 9.645 1.00 96.94 392 SER A N 1
ATOM 3178 C CA . SER A 1 392 ? -14.189 -11.585 9.759 1.00 96.94 392 SER A CA 1
ATOM 3179 C C . SER A 1 392 ? -13.714 -11.423 11.207 1.00 96.94 392 SER A C 1
ATOM 3181 O O . SER A 1 392 ? -12.511 -11.476 11.452 1.00 96.94 392 SER A O 1
ATOM 3183 N N . TYR A 1 393 ? -14.627 -11.256 12.166 1.00 96.94 393 TYR A N 1
ATOM 3184 C CA . TYR A 1 393 ? -14.312 -11.119 13.595 1.00 96.94 393 TYR A CA 1
ATOM 3185 C C . TYR A 1 393 ? -14.567 -12.399 14.407 1.00 96.94 393 TYR A C 1
ATOM 3187 O O . TYR A 1 393 ? -14.406 -12.397 15.626 1.00 96.94 393 TYR A O 1
ATOM 3195 N N . ALA A 1 394 ? -14.962 -13.492 13.746 1.00 96.75 394 ALA A N 1
ATOM 3196 C CA . ALA A 1 394 ? -15.220 -14.768 14.403 1.00 96.75 394 ALA A CA 1
ATOM 3197 C C . ALA A 1 394 ? -13.934 -15.342 15.029 1.00 96.75 394 ALA A C 1
ATOM 3199 O O . ALA A 1 394 ? -12.848 -15.197 14.458 1.00 96.75 394 ALA A O 1
ATOM 3200 N N . GLY A 1 395 ? -14.059 -15.966 16.206 1.00 95.81 395 GLY A N 1
ATOM 3201 C CA . GLY A 1 395 ? -12.930 -16.443 17.018 1.00 95.81 395 GLY A CA 1
ATOM 3202 C C . GLY A 1 395 ? -11.973 -17.356 16.255 1.00 95.81 395 GLY A C 1
ATOM 3203 O O . GLY A 1 395 ? -10.761 -17.259 16.416 1.00 95.81 395 GLY A O 1
ATOM 3204 N N . GLU A 1 396 ? -12.490 -18.154 15.323 1.00 96.19 396 GLU A N 1
ATOM 3205 C CA . GLU A 1 396 ? -11.718 -19.082 14.492 1.00 96.19 396 GLU A CA 1
ATOM 3206 C C . GLU A 1 396 ? -10.666 -18.387 13.615 1.00 96.19 396 GLU A C 1
ATOM 3208 O O . GLU A 1 396 ? -9.744 -19.041 13.128 1.00 96.19 396 GLU A O 1
ATOM 3213 N N . ARG A 1 397 ? -10.792 -17.072 13.389 1.00 95.00 397 ARG A N 1
ATOM 3214 C CA . ARG A 1 397 ? -9.847 -16.292 12.579 1.00 95.00 397 ARG A CA 1
ATOM 3215 C C . ARG A 1 397 ? -8.686 -15.708 13.374 1.00 95.00 397 ARG A C 1
ATOM 3217 O O . ARG A 1 397 ? -7.664 -15.405 12.768 1.00 95.00 397 ARG A O 1
ATOM 3224 N N . TRP A 1 398 ? -8.835 -15.519 14.684 1.00 96.94 398 TRP A N 1
ATOM 3225 C CA . TRP A 1 398 ? -7.886 -14.729 15.475 1.00 96.94 398 TRP A CA 1
ATOM 3226 C C . TRP A 1 398 ? -7.493 -15.352 16.811 1.00 96.94 398 TRP A C 1
ATOM 3228 O O . TRP A 1 398 ? -6.415 -15.040 17.317 1.00 96.94 398 TRP A O 1
ATOM 3238 N N . ASP A 1 399 ? -8.315 -16.230 17.388 1.00 97.44 399 ASP A N 1
ATOM 3239 C CA . ASP A 1 399 ? -8.052 -16.843 18.690 1.00 97.44 399 ASP A CA 1
ATOM 3240 C C . ASP A 1 399 ? -7.063 -18.008 18.564 1.00 97.44 399 ASP A C 1
ATOM 3242 O O . ASP A 1 399 ? -7.362 -19.183 18.780 1.00 97.44 399 ASP A O 1
ATOM 3246 N N . ARG A 1 400 ? -5.838 -17.658 18.176 1.00 97.25 400 ARG A N 1
ATOM 3247 C CA . ARG A 1 400 ? -4.679 -18.543 18.186 1.00 97.25 400 ARG A CA 1
ATOM 3248 C C . ARG A 1 400 ? -3.680 -18.076 19.242 1.00 97.25 400 ARG A C 1
ATOM 3250 O O . ARG A 1 400 ? -3.580 -16.878 19.505 1.00 97.25 400 ARG A O 1
ATOM 3257 N N . PRO A 1 401 ? -2.881 -18.981 19.825 1.00 97.31 401 PRO A N 1
ATOM 3258 C CA . PRO A 1 401 ? -1.734 -18.580 20.627 1.00 97.31 401 PRO A CA 1
ATOM 3259 C C . PRO A 1 401 ? -0.795 -17.654 19.838 1.00 97.31 401 PRO A C 1
ATOM 3261 O O . PRO A 1 401 ? -0.520 -17.902 18.661 1.00 97.31 401 PRO A O 1
ATOM 3264 N N . LEU A 1 402 ? -0.312 -16.604 20.506 1.00 98.00 402 LEU A N 1
ATOM 3265 C CA . LEU A 1 402 ? 0.748 -15.733 20.001 1.00 98.00 402 LEU A CA 1
ATOM 3266 C C . LEU A 1 402 ? 2.104 -16.264 20.461 1.00 98.00 402 LEU A C 1
ATOM 3268 O O . LEU A 1 402 ? 2.223 -16.758 21.590 1.00 98.00 402 LEU A O 1
ATOM 3272 N N . ASP A 1 403 ? 3.123 -16.133 19.617 1.00 97.75 403 ASP A N 1
ATOM 3273 C CA . ASP A 1 403 ? 4.500 -16.361 20.053 1.00 97.75 403 ASP A CA 1
ATOM 3274 C C . ASP A 1 403 ? 5.034 -15.196 20.915 1.00 97.75 403 ASP A C 1
ATOM 3276 O O . ASP A 1 403 ? 4.368 -14.179 21.127 1.00 97.75 403 ASP A O 1
ATOM 3280 N N . ALA A 1 404 ? 6.241 -15.350 21.468 1.00 97.25 404 ALA A N 1
ATOM 3281 C CA . ALA A 1 404 ? 6.824 -14.346 22.358 1.00 97.25 404 ALA A CA 1
ATOM 3282 C C . ALA A 1 404 ? 7.073 -12.991 21.668 1.00 97.25 404 ALA A C 1
ATOM 3284 O O . ALA A 1 404 ? 6.951 -11.952 22.317 1.00 97.25 404 ALA A O 1
ATOM 3285 N N . ALA A 1 405 ? 7.406 -12.990 20.374 1.00 97.38 405 ALA A N 1
ATOM 3286 C CA . ALA A 1 405 ? 7.675 -11.776 19.613 1.00 97.38 405 ALA A CA 1
ATOM 3287 C C . ALA A 1 405 ? 6.372 -11.065 19.223 1.00 97.38 405 ALA A C 1
ATOM 3289 O O . ALA A 1 405 ? 6.268 -9.855 19.406 1.00 97.38 405 ALA A O 1
ATOM 3290 N N . GLU A 1 406 ? 5.366 -11.811 18.760 1.00 97.75 406 GLU A N 1
ATOM 3291 C CA . GLU A 1 406 ? 4.013 -11.307 18.489 1.00 97.75 406 GLU A CA 1
ATOM 3292 C C . GLU A 1 406 ? 3.389 -10.705 19.751 1.00 97.75 406 GLU A C 1
ATOM 3294 O O . GLU A 1 406 ? 2.818 -9.611 19.719 1.00 97.75 406 GLU A O 1
ATOM 3299 N N . ARG A 1 407 ? 3.548 -11.392 20.889 1.00 97.75 407 ARG A N 1
ATOM 3300 C CA . ARG A 1 407 ? 3.056 -10.920 22.182 1.00 97.75 407 ARG A CA 1
ATOM 3301 C C . ARG A 1 407 ? 3.754 -9.639 22.631 1.00 97.75 407 ARG A C 1
ATOM 3303 O O . ARG A 1 407 ? 3.076 -8.693 23.020 1.00 97.75 407 ARG A O 1
ATOM 3310 N N . ALA A 1 408 ? 5.086 -9.594 22.575 1.00 97.31 408 ALA A N 1
ATOM 3311 C CA . ALA A 1 408 ? 5.835 -8.382 22.907 1.00 97.31 408 ALA A CA 1
ATOM 3312 C C . ALA A 1 408 ? 5.396 -7.212 22.015 1.00 97.31 408 ALA A C 1
ATOM 3314 O O . ALA A 1 408 ? 5.039 -6.148 22.512 1.00 97.31 408 ALA A O 1
ATOM 3315 N N . GLN A 1 409 ? 5.292 -7.458 20.707 1.00 97.12 409 GLN A N 1
ATOM 3316 C CA . GLN A 1 409 ? 4.866 -6.466 19.729 1.00 97.12 409 GLN A CA 1
ATOM 3317 C C . GLN A 1 409 ? 3.466 -5.896 20.017 1.00 97.12 409 GLN A C 1
ATOM 3319 O O . GLN A 1 409 ? 3.285 -4.679 19.948 1.00 97.12 409 GLN A O 1
ATOM 3324 N N . VAL A 1 410 ? 2.468 -6.733 20.328 1.00 97.75 410 VAL A N 1
ATOM 3325 C CA . VAL A 1 410 ? 1.115 -6.229 20.622 1.00 97.75 410 VAL A CA 1
ATOM 3326 C C . VAL A 1 410 ? 1.053 -5.505 21.967 1.00 97.75 410 VAL A C 1
ATOM 3328 O O . VAL A 1 410 ? 0.358 -4.496 22.073 1.00 97.75 410 VAL A O 1
ATOM 3331 N N . VAL A 1 411 ? 1.798 -5.960 22.977 1.00 96.75 411 VAL A N 1
ATOM 3332 C CA . VAL A 1 411 ? 1.871 -5.287 24.282 1.00 96.75 411 VAL A CA 1
ATOM 3333 C C . VAL A 1 411 ? 2.499 -3.900 24.145 1.00 96.75 411 VAL A C 1
ATOM 3335 O O . VAL A 1 411 ? 1.937 -2.935 24.671 1.00 96.75 411 VAL A O 1
ATOM 3338 N N . ASP A 1 412 ? 3.593 -3.785 23.390 1.00 96.38 412 ASP A N 1
ATOM 3339 C CA . ASP A 1 412 ? 4.245 -2.506 23.097 1.00 96.38 412 ASP A CA 1
ATOM 3340 C C . ASP A 1 412 ? 3.287 -1.569 22.355 1.00 96.38 412 ASP A C 1
ATOM 3342 O O . ASP A 1 412 ? 3.078 -0.432 22.778 1.00 96.38 412 ASP A O 1
ATOM 3346 N N . TYR A 1 413 ? 2.601 -2.071 21.323 1.00 95.44 413 TYR A N 1
ATOM 3347 C CA . TYR A 1 413 ? 1.583 -1.305 20.602 1.00 95.44 413 TYR A CA 1
ATOM 3348 C C . TYR A 1 413 ? 0.466 -0.800 21.525 1.00 95.44 413 TYR A C 1
ATOM 3350 O O . TYR A 1 413 ? 0.103 0.376 21.490 1.00 95.44 413 TYR A O 1
ATOM 3358 N N . MET A 1 414 ? -0.075 -1.663 22.388 1.00 95.00 414 MET A N 1
ATOM 3359 C CA . MET A 1 414 ? -1.115 -1.272 23.340 1.00 95.00 414 MET A CA 1
ATOM 3360 C C . MET A 1 414 ? -0.619 -0.206 24.327 1.00 95.00 414 MET A C 1
ATOM 3362 O O . MET A 1 414 ? -1.406 0.652 24.730 1.00 95.00 414 MET A O 1
ATOM 3366 N N . ALA A 1 415 ? 0.650 -0.252 24.741 1.00 92.88 415 ALA A N 1
ATOM 3367 C CA . ALA A 1 415 ? 1.249 0.758 25.610 1.00 92.88 415 ALA A CA 1
ATOM 3368 C C . ALA A 1 415 ? 1.437 2.098 24.880 1.00 92.88 415 ALA A C 1
ATOM 3370 O O . ALA A 1 415 ? 1.059 3.143 25.417 1.00 92.88 415 ALA A O 1
ATOM 3371 N N . GLU A 1 416 ? 1.940 2.072 23.644 1.00 90.94 416 GLU A N 1
ATOM 3372 C CA . GLU A 1 416 ? 2.073 3.251 22.782 1.00 90.94 416 GLU A CA 1
ATOM 3373 C C . GLU A 1 416 ? 0.722 3.936 22.549 1.00 90.94 416 GLU A C 1
ATOM 3375 O O . GLU A 1 416 ? 0.614 5.150 22.712 1.00 90.94 416 GLU A O 1
ATOM 3380 N N . GLU A 1 417 ? -0.335 3.174 22.259 1.00 89.31 417 GLU A N 1
ATOM 3381 C CA . GLU A 1 417 ? -1.691 3.707 22.064 1.00 89.31 417 GLU A CA 1
ATOM 3382 C C . GLU A 1 417 ? -2.254 4.388 23.323 1.00 89.31 417 GLU A C 1
ATOM 3384 O O . GLU A 1 417 ? -2.947 5.399 23.224 1.00 89.31 417 GLU A O 1
ATOM 3389 N N . ARG A 1 418 ? -1.938 3.890 24.527 1.00 88.06 418 ARG A N 1
ATOM 3390 C CA . ARG A 1 418 ? -2.349 4.536 25.793 1.00 88.06 418 ARG A CA 1
ATOM 3391 C C . ARG A 1 418 ? -1.606 5.849 26.050 1.00 88.06 418 ARG A C 1
ATOM 3393 O O . ARG A 1 418 ? -2.152 6.767 26.678 1.00 88.06 418 ARG A O 1
ATOM 3400 N N . LEU A 1 419 ? -0.354 5.931 25.607 1.00 82.75 419 LEU A N 1
ATOM 3401 C CA . LEU A 1 419 ? 0.492 7.119 25.737 1.00 82.75 419 LEU A CA 1
ATOM 3402 C C . LEU A 1 419 ? 0.221 8.148 24.636 1.00 82.75 419 LEU A C 1
ATOM 3404 O O . LEU A 1 419 ? 0.403 9.343 24.867 1.00 82.75 419 LEU A O 1
ATOM 3408 N N . ALA A 1 420 ? -0.256 7.710 23.472 1.00 74.88 420 ALA A N 1
ATOM 3409 C CA . ALA A 1 420 ? -0.612 8.593 22.378 1.00 74.88 420 ALA A CA 1
ATOM 3410 C C . ALA A 1 420 ? -1.653 9.630 22.828 1.00 74.88 420 ALA A C 1
ATOM 3412 O O . ALA A 1 420 ? -2.636 9.326 23.504 1.00 74.88 420 ALA A O 1
ATOM 3413 N N . ASN A 1 421 ? -1.446 10.886 22.431 1.00 67.44 421 ASN A N 1
ATOM 3414 C CA . ASN A 1 421 ? -2.422 11.963 22.621 1.00 67.44 421 ASN A CA 1
ATOM 3415 C C . ASN A 1 421 ? -3.395 12.068 21.429 1.00 67.44 421 ASN A C 1
ATOM 3417 O O . ASN A 1 421 ? -3.933 13.133 21.151 1.00 67.44 421 ASN A O 1
ATOM 3421 N N . GLN A 1 422 ? -3.535 10.990 20.652 1.00 65.94 422 GLN A N 1
ATOM 3422 C CA . GLN A 1 422 ? -4.343 10.959 19.435 1.00 65.94 422 GLN A CA 1
ATOM 3423 C C . GLN A 1 422 ? -5.669 10.252 19.719 1.00 65.94 422 GLN A C 1
ATOM 3425 O O . GLN A 1 422 ? -5.698 9.194 20.346 1.00 65.94 422 GLN A O 1
ATOM 3430 N N . ALA A 1 423 ? -6.761 10.830 19.228 1.00 63.69 423 ALA A N 1
ATOM 3431 C CA . ALA A 1 423 ? -8.095 10.252 19.287 1.00 63.69 423 ALA A CA 1
ATOM 3432 C C . ALA A 1 423 ? -8.731 10.230 17.890 1.00 63.69 423 ALA A C 1
ATOM 3434 O O . ALA A 1 423 ? -8.319 10.966 16.995 1.00 63.69 423 ALA A O 1
ATOM 3435 N N . LEU A 1 424 ? -9.742 9.373 17.702 1.00 59.38 424 LEU A N 1
ATOM 3436 C CA . LEU A 1 424 ? -10.472 9.252 16.431 1.00 59.38 424 LEU A CA 1
ATOM 3437 C C . LEU A 1 424 ? -11.251 10.522 16.048 1.00 59.38 424 LEU A C 1
ATOM 3439 O O . LEU A 1 424 ? -11.497 10.745 14.866 1.00 59.38 424 LEU A O 1
ATOM 3443 N N . GLU A 1 425 ? -11.630 11.328 17.038 1.00 67.25 425 GLU A N 1
ATOM 3444 C CA . GLU A 1 425 ? -12.323 12.611 16.889 1.00 67.25 425 GLU A CA 1
ATOM 3445 C C . GLU A 1 425 ? -11.585 13.675 17.721 1.00 67.25 425 GLU A C 1
ATOM 3447 O O . GLU A 1 425 ? -10.874 13.312 18.662 1.00 67.25 425 GLU A O 1
ATOM 3452 N N . ASP A 1 426 ? -11.768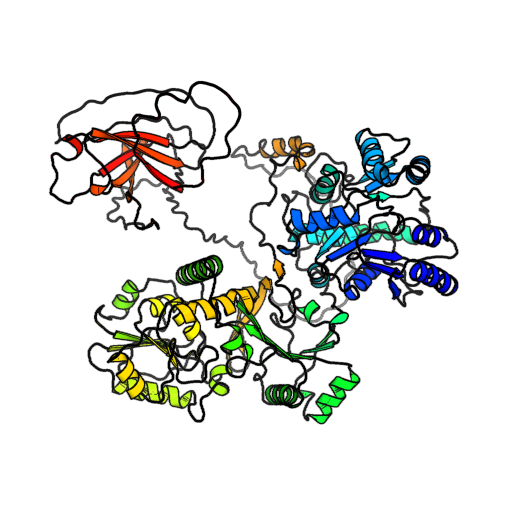 14.963 17.404 1.00 66.88 426 ASP A N 1
ATOM 3453 C CA . ASP A 1 426 ? -11.177 16.083 18.159 1.00 66.88 426 ASP A CA 1
ATOM 3454 C C . ASP A 1 426 ? -11.625 16.064 19.627 1.00 66.88 426 ASP A C 1
ATOM 3456 O O . ASP A 1 426 ? -12.818 15.938 19.931 1.00 66.88 426 ASP A O 1
ATOM 3460 N N . GLN A 1 427 ? -10.666 16.200 20.548 1.00 69.88 427 GLN A N 1
ATOM 3461 C CA . GLN A 1 427 ? -10.905 16.148 21.990 1.00 69.88 427 GLN A CA 1
ATOM 3462 C C . GLN A 1 427 ? -10.045 17.161 22.766 1.00 69.88 427 GLN A C 1
ATOM 3464 O O . GLN A 1 427 ? -9.004 17.579 22.263 1.00 69.88 427 GLN A O 1
ATOM 3469 N N . PRO A 1 428 ? -10.467 17.559 23.985 1.00 76.88 428 PRO A N 1
ATOM 3470 C CA . PRO A 1 428 ? -9.692 18.442 24.864 1.00 76.88 428 PRO A CA 1
ATOM 3471 C C . PRO A 1 428 ? -8.345 17.840 25.287 1.00 76.88 428 PRO A C 1
ATOM 3473 O O . PRO A 1 428 ? -8.184 16.624 25.262 1.00 76.88 428 PRO A O 1
ATOM 3476 N N . ASP A 1 429 ? -7.410 18.671 25.750 1.00 81.88 429 ASP A N 1
ATOM 3477 C CA . ASP A 1 429 ? -6.106 18.201 26.234 1.00 81.88 429 ASP A CA 1
ATOM 3478 C C . ASP A 1 429 ? -6.223 17.208 27.403 1.00 81.88 429 ASP A C 1
ATOM 3480 O O . ASP A 1 429 ? -7.114 17.296 28.256 1.00 81.88 429 ASP A O 1
ATOM 3484 N N . ARG A 1 430 ? -5.278 16.263 27.459 1.00 86.88 430 ARG A N 1
ATOM 3485 C CA . ARG A 1 430 ? -5.190 15.275 28.538 1.00 86.88 430 ARG A CA 1
ATOM 3486 C C . ARG A 1 430 ? -4.697 15.910 29.835 1.00 86.88 430 ARG A C 1
ATOM 3488 O O . ARG A 1 430 ? -3.703 16.630 29.852 1.00 86.88 430 ARG A O 1
ATOM 3495 N N . ILE A 1 431 ? -5.352 15.554 30.935 1.00 88.94 431 ILE A N 1
ATOM 3496 C CA . ILE A 1 431 ? -4.975 15.920 32.311 1.00 88.94 431 ILE A CA 1
ATOM 3497 C C . ILE A 1 431 ? -4.563 14.696 33.141 1.00 88.94 431 ILE A C 1
ATOM 3499 O O . ILE A 1 431 ? -3.995 14.834 34.223 1.00 88.94 431 ILE A O 1
ATOM 3503 N N . GLY A 1 432 ? -4.827 13.493 32.626 1.00 89.25 432 GLY A N 1
ATOM 3504 C CA . GLY A 1 432 ? -4.486 12.217 33.240 1.00 89.25 432 GLY A CA 1
ATOM 3505 C C . GLY A 1 432 ? -5.552 11.681 34.213 1.00 89.25 432 GLY A C 1
ATOM 3506 O O . GLY A 1 432 ? -6.362 12.445 34.748 1.00 89.25 432 GLY A O 1
ATOM 3507 N N . PRO A 1 433 ? -5.555 10.360 34.494 1.00 91.06 433 PRO A N 1
ATOM 3508 C CA . PRO A 1 433 ? -6.646 9.694 35.216 1.00 91.06 433 PRO A CA 1
ATOM 3509 C C . PRO A 1 433 ? -6.923 10.237 36.626 1.00 91.06 433 PRO A C 1
ATOM 3511 O O . PRO A 1 433 ? -8.073 10.499 36.977 1.00 91.06 433 PRO A O 1
ATOM 3514 N N . SER A 1 434 ? -5.882 10.445 37.438 1.00 91.12 434 SER A N 1
ATOM 3515 C CA . SER A 1 434 ? -6.043 10.914 38.824 1.00 91.12 434 SER A CA 1
ATOM 3516 C C . SER A 1 434 ? -6.494 12.374 38.899 1.00 91.12 434 SER A C 1
ATOM 3518 O O . SER A 1 434 ? -7.301 12.739 39.753 1.00 91.12 434 SER A O 1
ATOM 3520 N N . ALA A 1 435 ? -5.999 13.230 37.999 1.00 92.44 435 ALA A N 1
ATOM 3521 C CA . ALA A 1 435 ? -6.463 14.613 37.920 1.00 92.44 435 ALA A CA 1
ATOM 3522 C C . ALA A 1 435 ? -7.917 14.677 37.438 1.00 92.44 435 ALA A C 1
ATOM 3524 O O . ALA A 1 435 ? -8.692 15.470 37.969 1.00 92.44 435 ALA A O 1
ATOM 3525 N N . LEU A 1 436 ? -8.302 13.800 36.504 1.00 94.56 436 LEU A N 1
ATOM 3526 C CA . LEU A 1 436 ? -9.678 13.675 36.042 1.00 94.56 436 LEU A CA 1
ATOM 3527 C C . LEU A 1 436 ? -10.629 13.256 37.170 1.00 94.56 436 LEU A C 1
ATOM 3529 O O . LEU A 1 436 ? -11.658 13.903 37.348 1.00 94.56 436 LEU A O 1
ATOM 3533 N N . ARG A 1 437 ? -10.282 12.240 37.975 1.00 95.69 437 ARG A N 1
ATOM 3534 C CA . ARG A 1 437 ? -11.098 11.849 39.142 1.00 95.69 437 ARG A CA 1
ATOM 3535 C C . ARG A 1 437 ? -11.317 13.024 40.096 1.00 95.69 437 ARG A C 1
ATOM 3537 O O . ARG A 1 437 ? -12.455 13.295 40.468 1.00 95.69 437 ARG A O 1
ATOM 3544 N N . ARG A 1 438 ? -10.263 13.792 40.402 1.00 94.12 438 ARG A N 1
ATOM 3545 C CA . ARG A 1 438 ? -10.376 15.014 41.222 1.00 94.12 438 ARG A CA 1
ATOM 3546 C C . ARG A 1 438 ? -11.250 16.087 40.573 1.00 94.12 438 ARG A C 1
ATOM 3548 O O . ARG A 1 438 ? -12.088 16.657 41.262 1.00 94.12 438 ARG A O 1
ATOM 3555 N N . LYS A 1 439 ? -11.083 16.340 39.268 1.00 94.38 439 LYS A N 1
ATOM 3556 C CA . LYS A 1 439 ? -11.899 17.301 38.502 1.00 94.38 439 LYS A CA 1
ATOM 3557 C C . LYS A 1 439 ? -13.388 16.954 38.579 1.00 94.38 439 LYS A C 1
ATOM 3559 O O . LYS A 1 439 ? -14.210 17.848 38.728 1.00 94.38 439 LYS A O 1
ATOM 3564 N N . LEU A 1 440 ? -13.718 15.665 38.503 1.00 94.81 440 LEU A N 1
ATOM 3565 C CA . LEU A 1 440 ? -15.091 15.159 38.549 1.00 94.81 440 LEU A CA 1
ATOM 3566 C C . LEU A 1 440 ? -15.619 14.932 39.980 1.00 94.81 440 LEU A C 1
ATOM 3568 O O . LEU A 1 440 ? -16.754 14.490 40.139 1.00 94.81 440 LEU A O 1
ATOM 3572 N N . GLY A 1 441 ? -14.822 15.204 41.022 1.00 94.56 441 GLY A N 1
ATOM 3573 C CA . GLY A 1 441 ? -15.219 14.984 42.418 1.00 94.56 441 GLY A CA 1
ATOM 3574 C C . GLY A 1 441 ? -15.410 13.507 42.791 1.00 94.56 441 GLY A C 1
ATOM 3575 O O . GLY A 1 441 ? -16.212 13.192 43.667 1.00 94.56 441 GLY A O 1
ATOM 3576 N N . ILE A 1 442 ? -14.703 12.600 42.114 1.00 96.06 442 ILE A N 1
ATOM 3577 C CA . ILE A 1 442 ? -14.784 11.147 42.309 1.00 96.06 442 ILE A CA 1
ATOM 3578 C C . ILE A 1 442 ? -13.656 10.715 43.249 1.00 96.06 442 ILE A C 1
ATOM 3580 O O . ILE A 1 442 ? -12.482 10.978 42.973 1.00 96.06 442 ILE A O 1
ATOM 3584 N N . ALA A 1 443 ? -13.994 10.045 44.354 1.00 93.88 443 ALA A N 1
ATOM 3585 C CA . ALA A 1 443 ? -12.989 9.524 45.277 1.00 93.88 443 ALA A CA 1
ATOM 3586 C C . ALA A 1 443 ? -12.237 8.330 44.662 1.00 93.88 443 ALA A C 1
ATOM 3588 O O . ALA A 1 443 ? -12.780 7.585 43.850 1.00 93.88 443 ALA A O 1
ATOM 3589 N N . GLU A 1 444 ? -10.992 8.084 45.078 1.00 90.31 444 GLU A N 1
ATOM 3590 C CA . GLU A 1 444 ? -10.235 6.910 44.605 1.00 90.31 444 GLU A CA 1
ATOM 3591 C C . GLU A 1 444 ? -10.911 5.578 44.989 1.00 90.31 444 GLU A C 1
ATOM 3593 O O . GLU A 1 444 ? -10.818 4.599 44.252 1.00 90.31 444 GLU A O 1
ATOM 3598 N N . SER A 1 445 ? -11.657 5.558 46.099 1.00 93.12 445 SER A N 1
ATOM 3599 C CA . SER A 1 445 ? -12.453 4.408 46.543 1.00 93.12 445 SER A CA 1
ATOM 3600 C C . SER A 1 445 ? -13.756 4.204 45.767 1.00 93.12 445 SER A C 1
ATOM 3602 O O . SER A 1 445 ? -14.341 3.128 45.869 1.00 93.12 445 SER A O 1
ATOM 3604 N N . ASP A 1 446 ? -14.232 5.214 45.031 1.00 96.25 446 ASP A N 1
ATOM 3605 C CA . ASP A 1 446 ? -15.486 5.112 44.288 1.00 96.25 446 ASP A CA 1
ATOM 3606 C C . ASP A 1 446 ? -15.306 4.244 43.034 1.00 96.25 446 ASP A C 1
ATOM 3608 O O . ASP A 1 446 ? -14.309 4.343 42.303 1.00 96.25 446 ASP A O 1
ATOM 3612 N N . PHE A 1 447 ? -16.314 3.417 42.751 1.00 96.62 447 PHE A N 1
ATOM 3613 C CA . PHE A 1 447 ? -16.390 2.637 41.524 1.00 96.62 447 PHE A CA 1
ATOM 3614 C C . PHE A 1 447 ? -16.957 3.499 40.394 1.00 96.62 447 PHE A C 1
ATOM 3616 O O . PHE A 1 447 ? -18.129 3.877 40.400 1.00 96.62 447 PHE A O 1
ATOM 3623 N N . MET A 1 448 ? -16.131 3.796 39.396 1.00 97.19 448 MET A N 1
ATOM 3624 C CA . MET A 1 448 ? -16.490 4.637 38.259 1.00 97.19 448 MET A CA 1
ATOM 3625 C C . MET A 1 448 ? -16.898 3.786 37.049 1.00 97.19 448 MET A C 1
ATOM 3627 O O . MET A 1 448 ? -16.067 3.066 36.488 1.00 97.19 448 MET A O 1
ATOM 3631 N N . ILE A 1 449 ? -18.150 3.915 36.606 1.00 97.38 449 ILE A N 1
ATOM 3632 C CA . ILE A 1 449 ? -18.620 3.392 35.316 1.00 97.38 449 ILE A CA 1
ATOM 3633 C C . ILE A 1 449 ? -18.565 4.522 34.294 1.00 97.38 449 ILE A C 1
ATOM 3635 O O . ILE A 1 449 ? -19.217 5.547 34.473 1.00 97.38 449 ILE A O 1
ATOM 3639 N N . PHE A 1 450 ? -17.818 4.329 33.212 1.00 97.62 450 PHE A N 1
ATOM 3640 C CA . PHE A 1 450 ? -17.813 5.258 32.088 1.00 97.62 450 PHE A CA 1
ATOM 3641 C C . PHE A 1 450 ? -18.834 4.827 31.024 1.00 97.62 450 PHE A C 1
ATOM 3643 O O . PHE A 1 450 ? -18.781 3.707 30.522 1.00 97.62 450 PHE A O 1
ATOM 3650 N N . VAL A 1 451 ? -19.747 5.724 30.661 1.00 96.62 451 VAL A N 1
ATOM 3651 C CA . VAL A 1 451 ? -20.743 5.539 29.605 1.00 96.62 451 VAL A CA 1
ATOM 3652 C C . VAL A 1 451 ? -20.376 6.394 28.395 1.00 96.62 451 VAL A C 1
ATOM 3654 O O . VAL A 1 451 ? -20.376 7.625 28.465 1.00 96.62 451 VAL A O 1
ATOM 3657 N N . ALA A 1 452 ? -20.092 5.737 27.271 1.00 92.31 452 ALA A N 1
ATOM 3658 C CA . ALA A 1 452 ? -19.822 6.400 25.998 1.00 92.31 452 ALA A CA 1
ATOM 3659 C C . ALA A 1 452 ? -21.085 6.397 25.128 1.00 92.31 452 ALA A C 1
ATOM 3661 O O . ALA A 1 452 ? -21.466 5.348 24.594 1.00 92.31 452 ALA A O 1
ATOM 3662 N N . LEU A 1 453 ? -21.721 7.563 24.988 1.00 91.88 453 LEU A N 1
ATOM 3663 C CA . LEU A 1 453 ? -22.893 7.729 24.132 1.00 91.88 453 LEU A CA 1
ATOM 3664 C C . LEU A 1 453 ? -22.502 7.787 22.649 1.00 91.88 453 LEU A C 1
ATOM 3666 O O . LEU A 1 453 ? -21.399 8.193 22.278 1.00 91.88 453 LEU A O 1
ATOM 3670 N N . GLN A 1 454 ? -23.437 7.379 21.798 1.00 89.69 454 GLN A N 1
ATOM 3671 C CA . GLN A 1 454 ? -23.329 7.366 20.340 1.00 89.69 454 GLN A CA 1
ATOM 3672 C C . GLN A 1 454 ? -24.457 8.200 19.719 1.00 89.69 454 GLN A C 1
ATOM 3674 O O . GLN A 1 454 ? -25.376 8.647 20.407 1.00 89.69 454 GLN A O 1
ATOM 3679 N N . ARG A 1 455 ? -24.397 8.412 18.404 1.00 84.94 455 ARG A N 1
ATOM 3680 C CA . ARG A 1 455 ? -25.477 9.083 17.677 1.00 84.94 455 ARG A CA 1
ATOM 3681 C C . ARG A 1 455 ? -26.646 8.106 17.473 1.00 84.94 455 ARG A C 1
ATOM 3683 O O . ARG A 1 455 ? -26.399 6.980 17.025 1.00 84.94 455 ARG A O 1
ATOM 3690 N N . PRO A 1 456 ? -27.902 8.498 17.750 1.00 82.56 456 PRO A N 1
ATOM 3691 C CA . PRO A 1 456 ? -29.062 7.627 17.541 1.00 82.56 456 PRO A CA 1
ATOM 3692 C C . PRO A 1 456 ? -29.199 7.125 16.098 1.00 82.56 456 PRO A C 1
ATOM 3694 O O . PRO A 1 456 ? -29.602 5.985 15.886 1.00 82.56 456 PRO A O 1
ATOM 3697 N N . ASP A 1 457 ? -28.804 7.955 15.129 1.00 80.31 457 ASP A N 1
ATOM 3698 C CA . ASP A 1 457 ? -28.912 7.665 13.695 1.00 80.31 457 ASP A CA 1
ATOM 3699 C C . ASP A 1 457 ? -27.648 7.060 13.063 1.00 80.31 457 ASP A C 1
ATOM 3701 O O . ASP A 1 457 ? -27.582 6.896 11.842 1.00 80.31 457 ASP A O 1
ATOM 3705 N N . ASP A 1 458 ? -26.642 6.703 13.866 1.00 81.81 458 ASP A N 1
ATOM 3706 C CA . ASP A 1 458 ? -25.468 5.986 13.367 1.00 81.81 458 ASP A CA 1
ATOM 3707 C C . ASP A 1 458 ? -25.853 4.603 12.802 1.00 81.81 458 ASP A C 1
ATOM 3709 O O . ASP A 1 458 ? -26.790 3.929 13.237 1.00 81.81 458 ASP A O 1
ATOM 3713 N N . THR A 1 459 ? -25.090 4.134 11.820 1.00 85.19 459 THR A N 1
ATOM 3714 C CA . THR A 1 459 ? -25.282 2.810 11.228 1.00 85.19 459 THR A CA 1
ATOM 3715 C C . THR A 1 459 ? -25.160 1.708 12.277 1.00 85.19 459 THR A C 1
ATOM 3717 O O . THR A 1 459 ? -25.979 0.788 12.311 1.00 85.19 459 THR A O 1
ATOM 3720 N N . ALA A 1 460 ? -24.164 1.806 13.161 1.00 86.31 460 ALA A N 1
ATOM 3721 C CA . ALA A 1 460 ? -23.960 0.815 14.208 1.00 86.31 460 ALA A CA 1
ATOM 3722 C C . ALA A 1 460 ? -25.142 0.771 15.192 1.00 86.31 460 ALA A C 1
ATOM 3724 O O . ALA A 1 460 ? -25.583 -0.313 15.571 1.00 86.31 460 ALA A O 1
ATOM 3725 N N . THR A 1 461 ? -25.706 1.918 15.575 1.00 87.88 461 THR A N 1
ATOM 3726 C CA . THR A 1 461 ? -26.818 1.977 16.536 1.00 87.88 461 THR A CA 1
ATOM 3727 C C . THR A 1 461 ? -28.142 1.500 15.935 1.00 87.88 461 THR A C 1
ATOM 3729 O O . THR A 1 461 ? -28.937 0.869 16.635 1.00 87.88 461 THR A O 1
ATOM 3732 N N . ARG A 1 462 ? -28.358 1.726 14.632 1.00 89.00 462 ARG A N 1
ATOM 3733 C CA . ARG A 1 462 ? -29.572 1.308 13.910 1.00 89.00 462 ARG A CA 1
ATOM 3734 C C . ARG A 1 462 ? -29.579 -0.163 13.501 1.00 89.00 462 ARG A C 1
ATOM 3736 O O . ARG A 1 462 ? -30.610 -0.818 13.637 1.00 89.00 462 ARG A O 1
ATOM 3743 N N . PHE A 1 463 ? -28.462 -0.677 12.985 1.00 89.56 463 PHE A N 1
ATOM 3744 C CA . PHE A 1 463 ? -28.420 -1.997 12.339 1.00 89.56 463 PHE A CA 1
ATOM 3745 C C . PHE A 1 463 ? -27.728 -3.079 13.176 1.00 89.56 463 PHE A C 1
ATOM 3747 O O . PHE A 1 463 ? -28.019 -4.259 12.993 1.00 89.56 463 PHE A O 1
ATOM 3754 N N . MET A 1 464 ? -26.865 -2.714 14.131 1.00 92.81 464 MET A N 1
ATOM 3755 C CA . MET A 1 464 ? -26.138 -3.678 14.971 1.00 92.81 464 MET A CA 1
ATOM 3756 C C . MET A 1 464 ? -26.811 -3.817 16.346 1.00 92.81 464 MET A C 1
ATOM 3758 O O . MET A 1 464 ? -26.218 -3.560 17.395 1.00 92.81 464 MET A O 1
ATOM 3762 N N . THR A 1 465 ? -28.086 -4.211 16.342 1.00 92.12 465 THR A N 1
ATOM 3763 C CA . THR A 1 465 ? -28.932 -4.360 17.539 1.00 92.12 465 THR A CA 1
ATOM 3764 C C . THR A 1 465 ? -29.065 -5.829 17.973 1.00 92.12 465 THR A C 1
ATOM 3766 O O . THR A 1 465 ? -28.780 -6.756 17.211 1.00 92.12 465 THR A O 1
ATOM 3769 N N . ARG A 1 466 ? -29.491 -6.063 19.223 1.00 92.00 466 ARG A N 1
ATOM 3770 C CA . ARG A 1 466 ? -29.803 -7.403 19.760 1.00 92.00 466 ARG A CA 1
ATOM 3771 C C . ARG A 1 466 ? -31.315 -7.556 19.918 1.00 92.00 466 ARG A C 1
ATOM 3773 O O . ARG A 1 466 ? -31.871 -7.197 20.948 1.00 92.00 466 ARG A O 1
ATOM 3780 N N . GLY A 1 467 ? -32.005 -8.056 18.895 1.00 87.38 467 GLY A N 1
ATOM 3781 C CA . GLY A 1 467 ? -33.468 -8.186 18.939 1.00 87.38 467 GLY A CA 1
ATOM 3782 C C . GLY A 1 467 ? -34.156 -6.826 19.121 1.00 87.38 467 GLY A C 1
ATOM 3783 O O . GLY A 1 467 ? -33.957 -5.922 18.317 1.00 87.38 467 GLY A O 1
ATOM 3784 N N . ASN A 1 468 ? -34.946 -6.658 20.186 1.00 85.31 468 ASN A N 1
ATOM 3785 C CA . ASN A 1 468 ? -35.650 -5.403 20.495 1.00 85.31 468 ASN A CA 1
ATOM 3786 C C . ASN A 1 468 ? -34.802 -4.367 21.269 1.00 85.31 468 ASN A C 1
ATOM 3788 O O . ASN A 1 468 ? -35.328 -3.328 21.676 1.00 85.31 468 ASN A O 1
ATOM 3792 N N . ARG A 1 469 ? -33.506 -4.627 21.484 1.00 90.00 469 ARG A N 1
ATOM 3793 C CA . ARG A 1 469 ? -32.563 -3.743 22.190 1.00 90.00 469 ARG A CA 1
ATOM 3794 C C . ARG A 1 469 ? -32.092 -2.607 21.277 1.00 90.00 469 ARG A C 1
ATOM 3796 O O . ARG A 1 469 ? -30.981 -2.635 20.748 1.00 90.00 469 ARG A O 1
ATOM 3803 N N . THR A 1 470 ? -32.969 -1.635 21.039 1.00 92.19 470 THR A N 1
ATOM 3804 C CA . THR A 1 470 ? -32.661 -0.436 20.244 1.00 92.19 470 THR A CA 1
ATOM 3805 C C . THR A 1 470 ? -31.854 0.580 21.052 1.00 92.19 470 THR A C 1
ATOM 3807 O O . THR A 1 470 ? -31.791 0.510 22.280 1.00 92.19 470 THR A O 1
ATOM 3810 N N . TYR A 1 471 ? -31.278 1.573 20.371 1.00 92.31 471 TYR A N 1
ATOM 3811 C CA . TYR A 1 471 ? -30.584 2.672 21.046 1.00 92.31 471 TYR A CA 1
ATOM 3812 C C . TYR A 1 471 ? -31.505 3.468 21.989 1.00 92.31 471 TYR A C 1
ATOM 3814 O O . TYR A 1 471 ? -31.084 3.869 23.067 1.00 92.31 471 TYR A O 1
ATOM 3822 N N . ALA A 1 472 ? -32.790 3.620 21.651 1.00 91.31 472 ALA A N 1
ATOM 3823 C CA . ALA A 1 472 ? -33.769 4.234 22.551 1.00 91.31 472 ALA A CA 1
ATOM 3824 C C . ALA A 1 472 ? -33.914 3.452 23.871 1.00 91.31 472 ALA A C 1
ATOM 3826 O O . ALA A 1 472 ? -33.900 4.047 24.944 1.00 91.31 472 ALA A O 1
ATOM 3827 N N . ARG A 1 473 ? -33.948 2.112 23.811 1.00 93.62 473 ARG A N 1
ATOM 3828 C CA . ARG A 1 473 ? -33.982 1.262 25.015 1.00 93.62 473 ARG A CA 1
ATOM 3829 C C . ARG A 1 473 ? -32.689 1.324 25.827 1.00 93.62 473 ARG A C 1
ATOM 3831 O O . ARG A 1 473 ? -32.729 1.189 27.044 1.00 93.62 473 ARG A O 1
ATOM 3838 N N . PHE A 1 474 ? -31.552 1.569 25.178 1.00 94.88 474 PHE A N 1
ATOM 3839 C CA . PHE A 1 474 ? -30.300 1.832 25.885 1.00 94.88 474 PHE A CA 1
ATOM 3840 C C . PHE A 1 474 ? -30.371 3.126 26.703 1.00 94.88 474 PHE A C 1
ATOM 3842 O O . PHE A 1 474 ? -29.936 3.139 27.850 1.00 94.88 474 PHE A O 1
ATOM 3849 N N . ILE A 1 475 ? -30.964 4.191 26.154 1.00 93.00 475 ILE A N 1
ATOM 3850 C CA . ILE A 1 475 ? -31.195 5.434 26.902 1.00 93.00 475 ILE A CA 1
ATOM 3851 C C . ILE A 1 475 ? -32.131 5.200 28.092 1.00 93.00 475 ILE A C 1
ATOM 3853 O O . ILE A 1 475 ? -31.827 5.663 29.187 1.00 93.00 475 ILE A O 1
ATOM 3857 N N . GLU A 1 476 ? -33.215 4.442 27.912 1.00 93.00 476 GLU A N 1
ATOM 3858 C CA . GLU A 1 476 ? -34.115 4.071 29.016 1.00 93.00 476 GLU A CA 1
ATOM 3859 C C . GLU A 1 476 ? -33.379 3.303 30.125 1.00 93.00 476 GLU A C 1
ATOM 3861 O O . GLU A 1 476 ? -33.514 3.651 31.296 1.00 93.00 476 GLU A O 1
ATOM 3866 N N . LEU A 1 477 ? -32.521 2.336 29.769 1.00 94.94 477 LEU A N 1
ATOM 3867 C CA . LEU A 1 477 ? -31.665 1.636 30.734 1.00 94.94 477 LEU A CA 1
ATOM 3868 C C . LEU A 1 477 ? -30.766 2.609 31.505 1.00 94.94 477 LEU A C 1
ATOM 3870 O O . LEU A 1 477 ? -30.577 2.442 32.709 1.00 94.94 477 LEU A O 1
ATOM 3874 N N . LEU A 1 478 ? -30.196 3.619 30.840 1.00 94.88 478 LEU A N 1
ATOM 3875 C CA . LEU A 1 478 ? -29.375 4.629 31.512 1.00 94.88 478 LEU A CA 1
ATOM 3876 C C . LEU A 1 478 ? -30.205 5.496 32.464 1.00 94.88 478 LEU A C 1
ATOM 3878 O O . LEU A 1 478 ? -29.717 5.833 33.538 1.00 94.88 478 LEU A O 1
ATOM 3882 N N . THR A 1 479 ? -31.453 5.820 32.116 1.00 93.44 479 THR A N 1
ATOM 3883 C CA . THR A 1 479 ? -32.386 6.520 33.014 1.00 93.44 479 THR A CA 1
ATOM 3884 C C . THR A 1 479 ? -32.736 5.673 34.240 1.00 93.44 479 THR A C 1
ATOM 3886 O O . THR A 1 479 ? -32.750 6.184 35.359 1.00 93.44 479 THR A O 1
ATOM 3889 N N . GLU A 1 480 ? -32.971 4.372 34.064 1.00 94.12 480 GLU A N 1
ATOM 3890 C CA . GLU A 1 480 ? -33.191 3.442 35.179 1.00 94.12 480 GLU A CA 1
ATOM 3891 C C . GLU A 1 480 ? -31.947 3.323 36.071 1.00 94.12 480 GLU A C 1
ATOM 3893 O O . GLU A 1 480 ? -32.052 3.341 37.299 1.00 94.12 480 GLU A O 1
ATOM 3898 N N . LEU A 1 481 ? -30.760 3.247 35.462 1.00 94.94 481 LEU A N 1
ATOM 3899 C CA . LEU A 1 481 ? -29.488 3.198 36.176 1.00 94.94 481 LEU A CA 1
ATOM 3900 C C . LEU A 1 481 ? -29.237 4.485 36.970 1.00 94.94 481 LEU A C 1
ATOM 3902 O O . LEU A 1 481 ? -28.818 4.397 38.120 1.00 94.94 481 LEU A O 1
ATOM 3906 N N . ASP A 1 482 ? -29.524 5.651 36.388 1.00 94.81 482 ASP A N 1
ATOM 3907 C CA . ASP A 1 482 ? -29.395 6.968 37.021 1.00 94.81 482 ASP A CA 1
ATOM 3908 C C . ASP A 1 482 ? -30.227 7.077 38.309 1.00 94.81 482 ASP A C 1
ATOM 3910 O O . ASP A 1 482 ? -29.751 7.580 39.329 1.00 94.81 482 ASP A O 1
ATOM 3914 N N . ALA A 1 483 ? -31.443 6.529 38.302 1.00 92.94 483 ALA A N 1
ATOM 3915 C CA . ALA A 1 483 ? -32.315 6.492 39.475 1.00 92.94 483 ALA A CA 1
ATOM 3916 C C . ALA A 1 483 ? -31.850 5.495 40.556 1.00 92.94 483 ALA A C 1
ATOM 3918 O O . ALA A 1 483 ? -32.246 5.619 41.716 1.00 92.94 483 ALA A O 1
ATOM 3919 N N . ALA A 1 484 ? -31.019 4.514 40.191 1.00 94.12 484 ALA A N 1
ATOM 3920 C CA . ALA A 1 484 ? -30.632 3.389 41.039 1.00 94.12 484 ALA A CA 1
ATOM 3921 C C . ALA A 1 484 ? -29.138 3.366 41.417 1.00 94.12 484 ALA A C 1
ATOM 3923 O O . ALA A 1 484 ? -28.663 2.348 41.929 1.00 94.12 484 ALA A O 1
ATOM 3924 N N . ILE A 1 485 ? -28.387 4.452 41.182 1.00 93.94 485 ILE A N 1
ATOM 3925 C CA . ILE A 1 485 ? -26.951 4.525 41.497 1.00 93.94 485 ILE A CA 1
ATOM 3926 C C . ILE A 1 485 ? -26.738 4.342 43.013 1.00 93.94 485 ILE A C 1
ATOM 3928 O O . ILE A 1 485 ? -27.185 5.177 43.803 1.00 93.94 485 ILE A O 1
ATOM 3932 N N . PRO A 1 486 ? -26.038 3.281 43.456 1.00 93.62 486 PRO A N 1
ATOM 3933 C CA . PRO A 1 486 ? -25.800 3.058 44.874 1.00 93.62 486 PRO A CA 1
ATOM 3934 C C . PRO A 1 486 ? -24.672 3.964 45.408 1.00 93.62 486 PRO A C 1
ATOM 3936 O O . PRO A 1 486 ? -23.825 4.437 44.641 1.00 93.62 486 PRO A O 1
ATOM 3939 N N . PRO A 1 487 ? -24.600 4.182 46.735 1.00 92.38 487 PRO A N 1
ATOM 3940 C CA . PRO A 1 487 ? -23.488 4.900 47.352 1.00 92.38 487 PRO A CA 1
ATOM 3941 C C . PRO A 1 487 ? -22.129 4.286 46.983 1.00 92.38 487 PRO A C 1
ATOM 3943 O O . PRO A 1 487 ? -21.983 3.066 46.946 1.00 92.38 487 PRO A O 1
ATOM 3946 N N . GLY A 1 488 ? -21.131 5.135 46.727 1.00 93.31 488 GLY A N 1
ATOM 3947 C CA . GLY A 1 488 ? -19.786 4.705 46.321 1.00 93.31 488 GLY A CA 1
ATOM 3948 C C . GLY A 1 488 ? -19.645 4.337 44.839 1.00 93.31 488 GLY A C 1
ATOM 3949 O O . GLY A 1 488 ? -18.569 3.924 44.415 1.00 93.31 488 GLY A O 1
ATOM 3950 N N . VAL A 1 489 ? -20.700 4.492 44.033 1.00 96.69 489 VAL A N 1
ATOM 3951 C CA . VAL A 1 489 ? -20.663 4.282 42.579 1.00 96.69 489 VAL A CA 1
ATOM 3952 C C . VAL A 1 489 ? -20.908 5.604 41.867 1.00 96.69 489 VAL A C 1
ATOM 3954 O O . VAL A 1 489 ? -21.770 6.387 42.263 1.00 96.69 489 VAL A O 1
ATOM 3957 N N . LYS A 1 490 ? -20.133 5.867 40.814 1.00 96.88 490 LYS A N 1
ATOM 3958 C CA . LYS A 1 490 ? -20.227 7.075 39.992 1.00 96.88 490 LYS A CA 1
ATOM 3959 C C . LYS A 1 490 ? -20.392 6.676 38.534 1.00 96.88 490 LYS A C 1
ATOM 3961 O O . LYS A 1 490 ? -19.504 6.050 37.957 1.00 96.88 490 LYS A O 1
ATOM 3966 N N . VAL A 1 491 ? -21.524 7.037 37.939 1.00 96.75 491 VAL A N 1
ATOM 3967 C CA . VAL A 1 491 ? -21.762 6.855 36.504 1.00 96.75 491 VAL A CA 1
ATOM 3968 C C . VAL A 1 491 ? -21.377 8.149 35.803 1.00 96.75 491 VAL A C 1
ATOM 3970 O O . VAL A 1 491 ? -21.936 9.207 36.085 1.00 96.75 491 VAL A O 1
ATOM 3973 N N . VAL A 1 492 ? -20.381 8.069 34.929 1.00 96.12 492 VAL A N 1
ATOM 3974 C CA . VAL A 1 492 ? -19.832 9.206 34.192 1.00 96.12 492 VAL A CA 1
ATOM 3975 C C . VAL A 1 492 ? -20.222 9.062 32.734 1.00 96.12 492 VAL A C 1
ATOM 3977 O O . VAL A 1 492 ? -19.828 8.099 32.083 1.00 96.12 492 VAL A O 1
ATOM 3980 N N . VAL A 1 493 ? -20.989 10.012 32.218 1.00 94.00 493 VAL A N 1
ATOM 3981 C CA . VAL A 1 493 ? -21.537 9.980 30.864 1.00 94.00 493 VAL A CA 1
ATOM 3982 C C . VAL A 1 493 ? -20.799 10.998 30.007 1.00 94.00 493 VAL A C 1
ATOM 3984 O O . VAL A 1 493 ? -20.640 12.153 30.400 1.00 94.00 493 VAL A O 1
ATOM 3987 N N . LYS A 1 494 ? -20.347 10.571 28.827 1.00 91.19 494 LYS A N 1
ATOM 3988 C CA . LYS A 1 494 ? -19.788 11.465 27.810 1.00 91.19 494 LYS A CA 1
ATOM 3989 C C . LYS A 1 494 ? -20.616 11.382 26.538 1.00 91.19 494 LYS A C 1
ATOM 3991 O O . LYS A 1 494 ? -20.833 10.290 26.002 1.00 91.19 494 LYS A O 1
ATOM 3996 N N . LYS A 1 495 ? -21.022 12.541 26.031 1.00 87.06 495 LYS A N 1
ATOM 3997 C CA . LYS A 1 495 ? -21.689 12.670 24.741 1.00 87.06 495 LYS A CA 1
ATOM 3998 C C . LYS A 1 495 ? -20.770 12.351 23.570 1.00 87.06 495 LYS A C 1
ATOM 4000 O O . LYS A 1 495 ? -19.548 12.509 23.643 1.00 87.06 495 LYS A O 1
ATOM 4005 N N . HIS A 1 496 ? -21.371 11.968 22.450 1.00 77.62 496 HIS A N 1
ATOM 4006 C CA . HIS A 1 496 ? -20.632 11.880 21.200 1.00 77.62 496 HIS A CA 1
ATOM 4007 C C . HIS A 1 496 ? -20.219 13.300 20.744 1.00 77.62 496 HIS A C 1
ATOM 4009 O O . HIS A 1 496 ? -21.066 14.190 20.762 1.00 77.62 496 HIS A O 1
ATOM 4015 N N . PRO A 1 497 ? -18.974 13.552 20.285 1.00 68.25 497 PRO A N 1
ATOM 4016 C CA . PRO A 1 497 ? -18.505 14.904 19.921 1.00 68.25 497 PRO A CA 1
ATOM 4017 C C . PRO A 1 497 ? -19.330 15.630 18.843 1.00 68.25 497 PRO A C 1
ATOM 4019 O O . PRO A 1 497 ? -19.288 16.854 18.731 1.00 68.25 497 PRO A O 1
ATOM 4022 N N . LEU A 1 498 ? -20.063 14.862 18.037 1.00 66.06 498 LEU A N 1
ATOM 4023 C CA . LEU A 1 498 ? -20.913 15.343 16.943 1.00 66.06 498 LEU A CA 1
ATOM 4024 C C . LEU A 1 498 ? -22.403 15.437 17.313 1.00 66.06 498 LEU A C 1
ATOM 4026 O O . LEU A 1 498 ? -23.199 15.777 16.443 1.00 66.06 498 LEU A O 1
ATOM 4030 N N . GLU A 1 499 ? -22.769 15.115 18.556 1.00 74.31 499 GLU A N 1
ATOM 4031 C CA . GLU A 1 499 ? -24.148 15.147 19.050 1.00 74.31 499 GLU A CA 1
ATOM 4032 C C . GLU A 1 499 ? -24.343 16.322 20.013 1.00 74.31 499 GLU A C 1
ATOM 4034 O O . GLU A 1 499 ? -23.547 16.534 20.939 1.00 74.31 499 GLU A O 1
ATOM 4039 N N . ASP A 1 500 ? -25.393 17.102 19.776 1.00 65.19 500 ASP A N 1
ATOM 4040 C CA . ASP A 1 500 ? -25.723 18.267 20.600 1.00 65.19 500 ASP A CA 1
ATOM 4041 C C . ASP A 1 500 ? -26.847 17.964 21.597 1.00 65.19 500 ASP A C 1
ATOM 4043 O O . ASP A 1 500 ? -26.830 18.522 22.696 1.00 65.19 500 ASP A O 1
ATOM 4047 N N . ASP A 1 501 ? -27.736 17.022 21.269 1.00 68.81 501 ASP A N 1
ATOM 4048 C CA . ASP A 1 501 ? -28.897 16.669 22.080 1.00 68.81 501 ASP A CA 1
ATOM 4049 C C . ASP A 1 501 ? -28.650 15.377 22.870 1.00 68.81 501 ASP A C 1
ATOM 4051 O O . ASP A 1 501 ? -28.576 14.274 22.326 1.00 68.81 501 ASP A O 1
ATOM 4055 N N . VAL A 1 502 ? -28.524 15.510 24.192 1.00 69.00 502 VAL A N 1
ATOM 4056 C CA . VAL A 1 502 ? -28.311 14.386 25.113 1.00 69.00 502 VAL A CA 1
ATOM 4057 C C . VAL A 1 502 ? -29.383 14.415 26.202 1.00 69.00 502 VAL A C 1
ATOM 4059 O O . VAL A 1 502 ? -29.650 15.487 26.750 1.00 69.00 502 VAL A O 1
ATOM 4062 N N . PRO A 1 503 ? -29.988 13.266 26.555 1.00 74.94 503 PRO A N 1
ATOM 4063 C CA . PRO A 1 503 ? -30.891 13.176 27.697 1.00 74.94 503 PRO A CA 1
ATOM 4064 C C . PRO A 1 503 ? -30.232 13.704 28.976 1.00 74.94 503 PRO A C 1
ATOM 4066 O O . PRO A 1 503 ? -29.079 13.385 29.268 1.00 74.94 503 PRO A O 1
ATOM 4069 N N . ALA A 1 504 ? -30.967 14.500 29.752 1.00 74.44 504 ALA A N 1
ATOM 4070 C CA . ALA A 1 504 ? -30.500 14.943 31.058 1.00 74.44 504 ALA A CA 1
ATOM 4071 C C . ALA A 1 504 ? -30.599 13.785 32.062 1.00 74.44 504 ALA A C 1
ATOM 4073 O O . ALA A 1 504 ? -31.673 13.216 32.254 1.00 74.44 504 ALA A O 1
ATOM 4074 N N . PHE A 1 505 ? -29.483 13.468 32.712 1.00 84.88 505 PHE A N 1
ATOM 4075 C CA . PHE A 1 505 ? -29.409 12.509 33.814 1.00 84.88 505 PHE A CA 1
ATOM 4076 C C . PHE A 1 505 ? -29.248 13.288 35.124 1.00 84.88 505 PHE A C 1
ATOM 4078 O O . PHE A 1 505 ? -28.486 14.255 35.173 1.00 84.88 505 PHE A O 1
ATOM 4085 N N . GLY A 1 506 ? -29.996 12.919 36.162 1.00 84.31 506 GLY A N 1
ATOM 4086 C CA . GLY A 1 506 ? -30.050 13.659 37.423 1.00 84.31 506 GLY A CA 1
ATOM 4087 C C . GLY A 1 506 ? -28.867 13.378 38.350 1.00 84.31 506 GLY A C 1
ATOM 4088 O O . GLY A 1 506 ? -28.365 14.301 38.988 1.00 84.31 506 GLY A O 1
ATOM 4089 N N . ASN A 1 507 ? -28.412 12.124 38.414 1.00 91.31 507 ASN A N 1
ATOM 4090 C CA . ASN A 1 507 ? -27.365 11.663 39.333 1.00 91.31 507 ASN A CA 1
ATOM 4091 C C . ASN A 1 507 ? -26.041 11.314 38.629 1.00 91.31 507 ASN A C 1
ATOM 4093 O O . ASN A 1 507 ? -25.002 11.206 39.287 1.00 91.31 507 ASN A O 1
ATOM 4097 N N . CYS A 1 508 ? -26.052 11.118 37.310 1.00 92.94 508 CYS A N 1
ATOM 4098 C CA . CYS A 1 508 ? -24.846 10.878 36.525 1.00 92.94 508 CYS A CA 1
ATOM 4099 C C . CYS A 1 508 ? -23.993 12.148 36.390 1.00 92.94 508 CYS A C 1
ATOM 4101 O O . CYS A 1 508 ? -24.486 13.273 36.348 1.00 92.94 508 CYS A O 1
ATOM 4103 N N . ILE A 1 509 ? -22.683 11.956 36.255 1.00 93.50 509 ILE A N 1
ATOM 4104 C CA . ILE A 1 509 ? -21.710 13.033 36.070 1.00 93.50 509 ILE A CA 1
ATOM 4105 C C . ILE A 1 509 ? -21.460 13.215 34.571 1.00 93.50 509 ILE A C 1
ATOM 4107 O O . ILE A 1 509 ? -21.042 12.272 33.902 1.00 93.50 509 ILE A O 1
ATOM 4111 N N . SER A 1 510 ? -21.665 14.421 34.040 1.00 91.94 510 SER A N 1
ATOM 4112 C CA . SER A 1 510 ? -21.261 14.742 32.664 1.00 91.94 510 SER A CA 1
ATOM 4113 C C . SER A 1 510 ? -19.740 14.912 32.565 1.00 91.94 510 SER A C 1
ATOM 4115 O O . SER A 1 510 ? -19.122 15.564 33.406 1.00 91.94 510 SER A O 1
ATOM 4117 N N . ALA A 1 511 ? -19.140 14.334 31.522 1.00 91.12 511 ALA A N 1
ATOM 4118 C CA . ALA A 1 511 ? -17.716 14.448 31.195 1.00 91.12 511 ALA A CA 1
ATOM 4119 C C . ALA A 1 511 ? -17.487 14.873 29.732 1.00 91.12 511 ALA A C 1
ATOM 4121 O O . ALA A 1 511 ? -16.529 14.455 29.066 1.00 91.12 511 ALA A O 1
ATOM 4122 N N . ASP A 1 512 ? -18.383 15.705 29.205 1.00 87.31 512 ASP A N 1
ATOM 4123 C CA . ASP A 1 512 ? -18.358 16.152 27.809 1.00 87.31 512 ASP A CA 1
ATOM 4124 C C . ASP A 1 512 ? -17.085 16.932 27.453 1.00 87.31 512 ASP A C 1
ATOM 4126 O O . ASP A 1 512 ? -16.580 16.810 26.337 1.00 87.31 512 ASP A O 1
ATOM 4130 N N . ASP A 1 513 ? -16.507 17.636 28.425 1.00 86.56 513 ASP A N 1
ATOM 4131 C CA . ASP A 1 513 ? -15.282 18.435 28.316 1.00 86.56 513 ASP A CA 1
ATOM 4132 C C . ASP A 1 513 ? -13.996 17.660 28.679 1.00 86.56 513 ASP A C 1
ATOM 4134 O O . ASP A 1 513 ? -12.931 18.254 28.856 1.00 86.56 513 ASP A O 1
ATOM 4138 N N . CYS A 1 514 ? -14.080 16.336 28.830 1.00 89.38 514 CYS A N 1
ATOM 4139 C CA . CYS A 1 514 ? -12.958 15.488 29.234 1.00 89.38 514 CYS A CA 1
ATOM 4140 C C . CYS A 1 514 ? -12.456 14.611 28.080 1.00 89.38 514 CYS A C 1
ATOM 4142 O O . CYS A 1 514 ? -13.245 14.152 27.253 1.00 89.38 514 CYS A O 1
ATOM 4144 N N . HIS A 1 515 ? -11.155 14.324 28.035 1.00 89.38 515 HIS A N 1
ATOM 4145 C CA . HIS A 1 515 ? -10.581 13.429 27.029 1.00 89.38 515 HIS A CA 1
ATOM 4146 C C . HIS A 1 515 ? -10.934 11.954 27.314 1.00 89.38 515 HIS A C 1
ATOM 4148 O O . HIS A 1 515 ? -10.829 11.476 28.446 1.00 89.38 515 HIS A O 1
ATOM 4154 N N . VAL A 1 516 ? -11.311 11.196 26.281 1.00 90.12 516 VAL A N 1
ATOM 4155 C CA . VAL A 1 516 ? -11.763 9.797 26.379 1.00 90.12 516 VAL A CA 1
ATOM 4156 C C . VAL A 1 516 ? -10.681 8.885 26.944 1.00 90.12 516 VAL A C 1
ATOM 4158 O O . VAL A 1 516 ? -10.982 8.030 27.765 1.00 90.12 516 VAL A O 1
ATOM 4161 N N . ALA A 1 517 ? -9.414 9.093 26.578 1.00 89.81 517 ALA A N 1
ATOM 4162 C CA . ALA A 1 517 ? -8.305 8.299 27.109 1.00 89.81 517 ALA A CA 1
ATOM 4163 C C . ALA A 1 517 ? -8.155 8.454 28.632 1.00 89.81 517 ALA A C 1
ATOM 4165 O O . ALA A 1 517 ? -7.860 7.482 29.324 1.00 89.81 517 ALA A O 1
ATOM 4166 N N . ASP A 1 518 ? -8.413 9.649 29.170 1.00 92.69 518 ASP A N 1
ATOM 4167 C CA . ASP A 1 518 ? -8.344 9.871 30.613 1.00 92.69 518 ASP A CA 1
ATOM 4168 C C . ASP A 1 518 ? -9.543 9.223 31.317 1.00 92.69 518 ASP A C 1
ATOM 4170 O O . ASP A 1 518 ? -9.371 8.625 32.379 1.00 92.69 518 ASP A O 1
ATOM 4174 N N . LEU A 1 519 ? -10.731 9.251 30.696 1.00 95.00 519 LEU A N 1
ATOM 4175 C CA . LEU A 1 519 ? -11.918 8.528 31.173 1.00 95.00 519 LEU A CA 1
ATOM 4176 C C . LEU A 1 519 ? -11.688 7.011 31.189 1.00 95.00 519 LEU A C 1
ATOM 4178 O O . LEU A 1 519 ? -11.982 6.360 32.191 1.00 95.00 519 LEU A O 1
ATOM 4182 N N . LEU A 1 520 ? -11.108 6.456 30.120 1.00 94.62 520 LEU A N 1
ATOM 4183 C CA . LEU A 1 520 ? -10.725 5.044 30.031 1.00 94.62 520 LEU A CA 1
ATOM 4184 C C . LEU A 1 520 ? -9.723 4.679 31.130 1.00 94.62 520 LEU A C 1
ATOM 4186 O O . LEU A 1 520 ? -9.911 3.681 31.824 1.00 94.62 520 LEU A O 1
ATOM 4190 N N . GLY A 1 521 ? -8.701 5.509 31.347 1.00 93.44 521 GLY A N 1
ATOM 4191 C CA . GLY A 1 521 ? -7.725 5.303 32.413 1.00 93.44 521 GLY A CA 1
ATOM 4192 C C . GLY A 1 521 ? -8.329 5.365 33.816 1.00 93.44 521 GLY A C 1
ATOM 4193 O O . GLY A 1 521 ? -8.003 4.517 34.650 1.00 93.44 521 GLY A O 1
ATOM 4194 N N . ALA A 1 522 ? -9.233 6.318 34.059 1.00 95.31 522 ALA A N 1
ATOM 4195 C CA . ALA A 1 522 ? -9.832 6.584 35.367 1.00 95.31 522 ALA A CA 1
ATOM 4196 C C . ALA A 1 522 ? -10.959 5.615 35.750 1.00 95.31 522 ALA A C 1
ATOM 4198 O O . ALA A 1 522 ? -11.172 5.375 36.942 1.00 95.31 522 ALA A O 1
ATOM 4199 N N . CYS A 1 523 ? -11.694 5.073 34.779 1.00 96.75 523 CYS A N 1
ATOM 4200 C CA . CYS A 1 523 ? -12.853 4.228 35.052 1.00 96.75 523 CYS A CA 1
ATOM 4201 C C . CYS A 1 523 ? -12.471 2.823 35.546 1.00 96.75 523 CYS A C 1
ATOM 4203 O O . CYS A 1 523 ? -11.377 2.309 35.285 1.00 96.75 523 CYS A O 1
ATOM 4205 N N . ASN A 1 524 ? -13.403 2.181 36.248 1.00 96.81 524 ASN A N 1
ATOM 4206 C CA . ASN A 1 524 ? -13.314 0.776 36.637 1.00 96.81 524 ASN A CA 1
ATOM 4207 C C . ASN A 1 524 ? -13.921 -0.140 35.566 1.00 96.81 524 ASN A C 1
ATOM 4209 O O . ASN A 1 524 ? -13.438 -1.250 35.350 1.00 96.81 524 ASN A O 1
ATOM 4213 N N . SER A 1 525 ? -14.984 0.303 34.895 1.00 96.75 525 SER A N 1
ATOM 4214 C CA . SER A 1 525 ? -15.647 -0.434 33.814 1.00 96.75 525 SER A CA 1
ATOM 4215 C C . SER A 1 525 ? -16.359 0.521 32.868 1.00 96.75 525 SER A C 1
ATOM 4217 O O . SER A 1 525 ? -16.587 1.686 33.200 1.00 96.75 525 SER A O 1
ATOM 4219 N N . ILE A 1 526 ? -16.703 0.022 31.684 1.00 96.69 526 ILE A N 1
ATOM 4220 C CA . ILE A 1 526 ? -17.332 0.816 30.627 1.00 96.69 526 ILE A CA 1
ATOM 4221 C C . ILE A 1 526 ? -18.674 0.202 30.268 1.00 96.69 526 ILE A C 1
ATOM 4223 O O . ILE A 1 526 ? -18.779 -1.016 30.182 1.00 96.69 526 ILE A O 1
ATOM 4227 N N . LEU A 1 527 ? -19.672 1.039 30.017 1.00 97.44 527 LEU A N 1
ATOM 4228 C CA . LEU A 1 527 ? -20.961 0.650 29.462 1.00 97.44 527 LEU A CA 1
ATOM 4229 C C . LEU A 1 527 ? -21.158 1.376 28.129 1.00 97.44 527 LEU A C 1
ATOM 4231 O O . LEU A 1 527 ? -21.035 2.597 28.040 1.00 97.44 527 LEU A O 1
ATOM 4235 N N . THR A 1 528 ? -21.450 0.634 27.069 1.00 95.88 528 THR A N 1
ATOM 4236 C CA . THR A 1 528 ? -21.725 1.220 25.754 1.00 95.88 528 THR A CA 1
ATOM 4237 C C . THR A 1 528 ? -22.759 0.400 24.998 1.00 95.88 528 THR A C 1
ATOM 4239 O O . THR A 1 528 ? -22.987 -0.772 25.304 1.00 95.88 528 THR A O 1
ATOM 4242 N N . PHE A 1 529 ? -23.385 1.007 23.990 1.00 95.62 529 PHE A N 1
ATOM 4243 C CA . PHE A 1 529 ? -24.250 0.274 23.081 1.00 95.62 529 PHE A CA 1
ATOM 4244 C C . PHE A 1 529 ? -23.402 -0.677 22.226 1.00 95.62 529 PHE A C 1
ATOM 4246 O O . PHE A 1 529 ? -23.441 -1.885 22.440 1.00 95.62 529 PHE A O 1
ATOM 4253 N N . ASN A 1 530 ? -22.579 -0.148 21.321 1.00 93.94 530 ASN A N 1
ATOM 4254 C CA . ASN A 1 530 ? -21.626 -0.922 20.511 1.00 93.94 530 ASN A CA 1
ATOM 4255 C C . ASN A 1 530 ? -20.480 -0.052 19.955 1.00 93.94 530 ASN A C 1
ATOM 4257 O O . ASN A 1 530 ? -19.960 -0.303 18.866 1.00 93.94 530 ASN A O 1
ATOM 4261 N N . SER A 1 531 ? -20.111 0.999 20.689 1.00 92.06 531 SER A N 1
ATOM 4262 C CA . SER A 1 531 ? -19.123 1.988 20.260 1.00 92.06 531 SER A CA 1
ATOM 4263 C C . SER A 1 531 ? -17.730 1.390 20.068 1.00 92.06 531 SER A C 1
ATOM 4265 O O . SER A 1 531 ? -17.281 0.567 20.862 1.00 92.06 531 SER A O 1
ATOM 4267 N N . GLY A 1 532 ? -16.962 1.919 19.110 1.00 90.94 532 GLY A N 1
ATOM 4268 C CA . GLY A 1 532 ? -15.530 1.616 18.972 1.00 90.94 532 GLY A CA 1
ATOM 4269 C C . GLY A 1 532 ? -14.706 1.902 20.240 1.00 90.94 532 GLY A C 1
ATOM 4270 O O . GLY A 1 532 ? -13.647 1.305 20.428 1.00 90.94 532 GLY A O 1
ATOM 4271 N N . VAL A 1 533 ? -15.219 2.725 21.168 1.00 90.94 533 VAL A N 1
ATOM 4272 C CA . VAL A 1 533 ? -14.648 2.911 22.518 1.00 90.94 533 VAL A CA 1
ATOM 4273 C C . VAL A 1 533 ? -14.537 1.583 23.283 1.00 90.94 533 VAL A C 1
ATOM 4275 O O . VAL A 1 533 ? -13.637 1.432 24.102 1.00 90.94 533 VAL A O 1
ATOM 4278 N N . GLY A 1 534 ? -15.375 0.584 22.990 1.00 94.81 534 GLY A N 1
ATOM 4279 C CA . GLY A 1 534 ? -15.246 -0.760 23.556 1.00 94.81 534 GLY A CA 1
ATOM 4280 C C . GLY A 1 534 ? -13.979 -1.501 23.110 1.00 94.81 534 GLY A C 1
ATOM 4281 O O . GLY A 1 534 ? -13.415 -2.256 23.894 1.00 94.81 534 GLY A O 1
ATOM 4282 N N . VAL A 1 535 ? -13.457 -1.239 21.907 1.00 95.69 535 VAL A N 1
ATOM 4283 C CA . VAL A 1 535 ? -12.132 -1.745 21.494 1.00 95.69 535 VAL A CA 1
ATOM 4284 C C . VAL A 1 535 ? -11.025 -0.969 22.207 1.00 95.69 535 VAL A C 1
ATOM 4286 O O . VAL A 1 535 ? -10.052 -1.558 22.670 1.00 95.69 535 VAL A O 1
ATOM 4289 N N . GLN A 1 536 ? -11.191 0.344 22.386 1.00 93.56 536 GLN A N 1
ATOM 4290 C CA . GLN A 1 536 ? -10.250 1.141 23.180 1.00 93.56 536 GLN A CA 1
ATOM 4291 C C . GLN A 1 536 ? -10.211 0.670 24.644 1.00 93.56 536 GLN A C 1
ATOM 4293 O O . GLN A 1 536 ? -9.136 0.590 25.227 1.00 93.56 536 GLN A O 1
ATOM 4298 N N . ALA A 1 537 ? -11.346 0.267 25.223 1.00 94.50 537 ALA A N 1
ATOM 4299 C CA . ALA A 1 537 ? -11.422 -0.341 26.552 1.00 94.50 537 ALA A CA 1
ATOM 4300 C C . ALA A 1 537 ? -10.486 -1.547 26.699 1.00 94.50 537 ALA A C 1
ATOM 4302 O O . ALA A 1 537 ? -9.793 -1.663 27.711 1.00 94.50 537 ALA A O 1
ATOM 4303 N N . MET A 1 538 ? -10.426 -2.405 25.673 1.00 95.81 538 MET A N 1
ATOM 4304 C CA . MET A 1 538 ? -9.525 -3.558 25.642 1.00 95.81 538 MET A CA 1
ATOM 4305 C C . MET A 1 538 ? -8.061 -3.118 25.704 1.00 95.81 538 MET A C 1
ATOM 4307 O O . MET A 1 538 ? -7.292 -3.679 26.480 1.00 95.81 538 MET A O 1
ATOM 4311 N N . LEU A 1 539 ? -7.681 -2.059 24.974 1.00 95.00 539 LEU A N 1
ATOM 4312 C CA . LEU A 1 539 ? -6.320 -1.505 25.034 1.00 95.00 539 LEU A CA 1
ATOM 4313 C C . LEU A 1 539 ? -5.937 -1.085 26.457 1.00 95.00 539 LEU A C 1
ATOM 4315 O O . LEU A 1 539 ? -4.780 -1.240 26.837 1.00 95.00 539 LEU A O 1
ATOM 4319 N N . TRP A 1 540 ? -6.903 -0.602 27.243 1.00 94.12 540 TRP A N 1
ATOM 4320 C CA . TRP A 1 540 ? -6.743 -0.182 28.639 1.00 94.12 540 TRP A CA 1
ATOM 4321 C C . TRP A 1 540 ? -6.990 -1.299 29.672 1.00 94.12 540 TRP A C 1
ATOM 4323 O O . TRP A 1 540 ? -6.936 -1.028 30.874 1.00 94.12 540 TRP A O 1
ATOM 4333 N N . GLY A 1 541 ? -7.271 -2.533 29.236 1.00 94.69 541 GLY A N 1
ATOM 4334 C CA . GLY A 1 541 ? -7.576 -3.663 30.122 1.00 94.69 541 GLY A CA 1
ATOM 4335 C C . GLY A 1 541 ? -8.861 -3.473 30.938 1.00 94.69 541 GLY A C 1
ATOM 4336 O O . GLY A 1 541 ? -8.951 -3.942 32.073 1.00 94.69 541 GLY A O 1
ATOM 4337 N N . LYS A 1 542 ? -9.842 -2.735 30.405 1.00 95.56 542 LYS A N 1
ATOM 4338 C CA . LYS A 1 542 ? -11.105 -2.419 31.089 1.00 95.56 542 LYS A CA 1
ATOM 4339 C C . LYS A 1 542 ? -12.210 -3.368 30.644 1.00 95.56 542 LYS A C 1
ATOM 4341 O O . LYS A 1 542 ? -12.406 -3.583 29.450 1.00 95.56 542 LYS A O 1
ATOM 4346 N N . PHE A 1 543 ? -12.962 -3.896 31.610 1.00 96.62 543 PHE A N 1
ATOM 4347 C CA . PHE A 1 543 ? -14.131 -4.720 31.317 1.00 96.62 543 PHE A CA 1
ATOM 4348 C C . PHE A 1 543 ? -15.248 -3.858 30.717 1.00 96.62 543 PHE A C 1
ATOM 4350 O O . PHE A 1 543 ? -15.558 -2.778 31.237 1.00 96.62 543 PHE A O 1
ATOM 4357 N N . CYS A 1 544 ? -15.845 -4.335 29.626 1.00 96.94 544 CYS A N 1
ATOM 4358 C CA . CYS A 1 544 ? -16.883 -3.617 28.895 1.00 96.94 544 CYS A CA 1
ATOM 4359 C C . CYS A 1 544 ? -18.231 -4.345 29.000 1.00 96.94 544 CYS A C 1
ATOM 4361 O O . CYS A 1 544 ? -18.329 -5.550 28.764 1.00 96.94 544 CYS A O 1
ATOM 4363 N N . LEU A 1 545 ? -19.267 -3.595 29.354 1.00 97.75 545 LEU A N 1
ATOM 4364 C CA . LEU A 1 545 ? -20.665 -3.995 29.339 1.00 97.75 545 LEU A CA 1
ATOM 4365 C C . LEU A 1 545 ? -21.292 -3.486 28.039 1.00 97.75 545 LEU A C 1
ATOM 4367 O O . LEU A 1 545 ? -21.181 -2.303 27.704 1.00 97.75 545 LEU A O 1
ATOM 4371 N N . LEU A 1 546 ? -21.930 -4.390 27.304 1.00 97.38 546 LEU A N 1
ATOM 4372 C CA . LEU A 1 546 ? -22.449 -4.146 25.963 1.00 97.38 546 LEU A CA 1
ATOM 4373 C C . LEU A 1 546 ? -23.966 -4.260 25.956 1.00 97.38 546 LEU A C 1
ATOM 4375 O O . LEU A 1 546 ? -24.510 -5.268 26.391 1.00 97.38 546 LEU A O 1
ATOM 4379 N N . TYR A 1 547 ? -24.656 -3.264 25.418 1.00 96.38 547 TYR A N 1
ATOM 4380 C CA . TYR A 1 547 ? -26.108 -3.353 25.255 1.00 96.38 547 TYR A CA 1
ATOM 4381 C C . TYR A 1 547 ? -26.506 -3.797 23.838 1.00 96.38 547 TYR A C 1
ATOM 4383 O O . TYR A 1 547 ? -27.333 -4.692 23.653 1.00 96.38 547 TYR A O 1
ATOM 4391 N N . GLY A 1 548 ? -25.875 -3.197 22.827 1.00 94.56 548 GLY A N 1
ATOM 4392 C CA . GLY A 1 548 ? -26.056 -3.502 21.409 1.00 94.56 548 GLY A CA 1
ATOM 4393 C C . GLY A 1 548 ? -25.145 -4.629 20.924 1.00 94.56 548 GLY A C 1
ATOM 4394 O O . GLY A 1 548 ? -24.283 -5.129 21.648 1.00 94.56 548 GLY A O 1
ATOM 4395 N N . LYS A 1 549 ? -25.324 -5.048 19.668 1.00 95.31 549 LYS A N 1
ATOM 4396 C CA . LYS A 1 549 ? -24.473 -6.070 19.052 1.00 95.31 549 LYS A CA 1
ATOM 4397 C C . LYS A 1 549 ? -23.150 -5.423 18.641 1.00 95.31 549 LYS A C 1
ATOM 4399 O O . LYS A 1 549 ? -23.137 -4.483 17.851 1.00 95.31 549 LYS A O 1
ATOM 4404 N N . ALA A 1 550 ? -22.043 -5.933 19.163 1.00 95.69 550 ALA A N 1
ATOM 4405 C CA . ALA A 1 550 ? -20.699 -5.448 18.870 1.00 95.69 550 ALA A CA 1
ATOM 4406 C C . ALA A 1 550 ? -19.879 -6.536 18.171 1.00 95.69 550 ALA A C 1
ATOM 4408 O O . ALA A 1 550 ? -19.934 -7.696 18.570 1.00 95.69 550 ALA A O 1
ATOM 4409 N N . PHE A 1 551 ? -19.091 -6.158 17.161 1.00 96.25 551 PHE A N 1
ATOM 4410 C CA . PHE A 1 551 ? -18.195 -7.083 16.448 1.00 96.25 551 PHE A CA 1
ATOM 4411 C C . PHE A 1 551 ? -17.037 -7.586 17.318 1.00 96.25 551 PHE A C 1
ATOM 4413 O O . PHE A 1 551 ? -16.405 -8.584 17.006 1.00 96.25 551 PHE A O 1
ATOM 4420 N N . TYR A 1 552 ? -16.756 -6.863 18.400 1.00 96.75 552 TYR A N 1
ATOM 4421 C CA . TYR A 1 552 ? -15.720 -7.165 19.375 1.00 96.75 552 TYR A CA 1
ATOM 4422 C C . TYR A 1 552 ? -16.300 -7.839 20.628 1.00 96.75 552 TYR A C 1
ATOM 4424 O O . TYR A 1 552 ? -15.665 -7.810 21.682 1.00 96.75 552 TYR A O 1
ATOM 4432 N N . GLN A 1 553 ? -17.515 -8.405 20.564 1.00 96.56 553 GLN A N 1
ATOM 4433 C CA . GLN A 1 553 ? -18.022 -9.205 21.678 1.00 96.56 553 GLN A CA 1
ATOM 4434 C C . GLN A 1 553 ? -17.224 -10.506 21.773 1.00 96.56 553 GLN A C 1
ATOM 4436 O O . GLN A 1 553 ? -17.143 -11.257 20.806 1.00 96.56 553 GLN A O 1
ATOM 4441 N N . ILE A 1 554 ? -16.604 -10.728 22.929 1.00 97.50 554 ILE A N 1
ATOM 4442 C CA . ILE A 1 554 ? -15.717 -11.862 23.184 1.00 97.50 554 ILE A CA 1
ATOM 4443 C C . ILE A 1 554 ? -15.997 -12.352 24.600 1.00 97.50 554 ILE A C 1
ATOM 4445 O O . ILE A 1 554 ? -15.856 -11.594 25.570 1.00 97.50 554 ILE A O 1
ATOM 4449 N N . ASP A 1 555 ? -16.372 -13.622 24.712 1.00 95.81 555 ASP A N 1
ATOM 4450 C CA . ASP A 1 555 ? -16.610 -14.276 25.995 1.00 95.81 555 ASP A CA 1
ATOM 4451 C C . ASP A 1 555 ? -15.348 -14.203 26.870 1.00 95.81 555 ASP A C 1
ATOM 4453 O O . ASP A 1 555 ? -14.237 -14.476 26.424 1.00 95.81 555 ASP A O 1
ATOM 4457 N N . GLY A 1 556 ? -15.510 -13.771 28.123 1.00 94.50 556 GLY A N 1
ATOM 4458 C CA . GLY A 1 556 ? -14.397 -13.555 29.057 1.00 94.50 556 GLY A CA 1
ATOM 4459 C C . GLY A 1 556 ? -13.718 -12.181 28.961 1.00 94.50 556 GLY A C 1
ATOM 4460 O O . GLY A 1 556 ? -12.992 -11.809 29.880 1.00 94.50 556 GLY A O 1
ATOM 4461 N N . VAL A 1 557 ? -13.984 -11.379 27.925 1.00 97.19 557 VAL A N 1
ATOM 4462 C CA . VAL A 1 557 ? -13.443 -10.007 27.793 1.00 97.19 557 VAL A CA 1
ATOM 4463 C C . VAL A 1 557 ? -14.513 -8.950 28.055 1.00 97.19 557 VAL A C 1
ATOM 4465 O O . VAL A 1 557 ? -14.255 -7.921 28.683 1.00 97.19 557 VAL A O 1
ATOM 4468 N N . ASN A 1 558 ? -15.725 -9.190 27.568 1.00 97.31 558 ASN A N 1
ATOM 4469 C CA . ASN A 1 558 ? -16.870 -8.311 27.747 1.00 97.31 558 ASN A CA 1
ATOM 4470 C C . ASN A 1 558 ? -18.155 -9.134 27.866 1.00 97.31 558 ASN A C 1
ATOM 4472 O O . ASN A 1 558 ? -18.169 -10.344 27.633 1.00 97.31 558 ASN A O 1
ATOM 4476 N N . ARG A 1 559 ? -19.238 -8.482 28.290 1.00 96.44 559 ARG A N 1
ATOM 4477 C CA . ARG A 1 559 ? -20.519 -9.155 28.518 1.00 96.44 559 ARG A CA 1
ATOM 4478 C C . ARG A 1 559 ? -21.672 -8.298 28.044 1.00 96.44 559 ARG A C 1
ATOM 4480 O O . ARG A 1 559 ? -21.666 -7.082 28.233 1.00 96.44 559 ARG A O 1
ATOM 4487 N N . TYR A 1 560 ? -22.685 -8.950 27.492 1.00 96.88 560 TYR A N 1
ATOM 4488 C CA . TYR A 1 560 ? -23.956 -8.294 27.256 1.00 96.88 560 TYR A CA 1
ATOM 4489 C C . TYR A 1 560 ? -24.695 -7.964 28.562 1.00 96.88 560 TYR A C 1
ATOM 4491 O O . TYR A 1 560 ? -24.592 -8.688 29.553 1.00 96.88 560 TYR A O 1
ATOM 4499 N N . VAL A 1 561 ? -25.439 -6.864 28.546 1.00 96.12 561 VAL A N 1
ATOM 4500 C CA . VAL A 1 561 ? -26.378 -6.453 29.594 1.00 96.12 561 VAL A CA 1
ATOM 4501 C C . VAL A 1 561 ? -27.714 -6.107 28.951 1.00 96.12 561 VAL A C 1
ATOM 4503 O O . VAL A 1 561 ? -27.751 -5.625 27.816 1.00 96.12 561 VAL A O 1
ATOM 4506 N N . ASP A 1 562 ? -28.803 -6.364 29.663 1.00 94.00 562 ASP A N 1
ATOM 4507 C CA . ASP A 1 562 ? -30.163 -6.173 29.168 1.00 94.00 562 ASP A CA 1
ATOM 4508 C C . ASP A 1 562 ? -30.975 -5.205 30.043 1.00 94.00 562 ASP A C 1
ATOM 4510 O O . ASP A 1 562 ? -31.860 -4.527 29.518 1.00 94.00 562 ASP A O 1
ATOM 4514 N N . GLU A 1 563 ? -30.649 -5.087 31.333 1.00 95.00 563 GLU A N 1
ATOM 4515 C CA . GLU A 1 563 ? -31.310 -4.193 32.293 1.00 95.00 563 GLU A CA 1
ATOM 4516 C C . GLU A 1 563 ? -30.317 -3.497 33.244 1.00 95.00 563 GLU A C 1
ATOM 4518 O O . GLU A 1 563 ? -29.169 -3.921 33.406 1.00 95.00 563 GLU A O 1
ATOM 4523 N N . ALA A 1 564 ? -30.749 -2.419 33.913 1.00 95.12 564 ALA A N 1
ATOM 4524 C CA . ALA A 1 564 ? -29.902 -1.677 34.856 1.00 95.12 564 ALA A CA 1
ATOM 4525 C C . ALA A 1 564 ? -29.368 -2.566 35.997 1.00 95.12 564 ALA A C 1
ATOM 4527 O O . ALA A 1 564 ? -28.244 -2.379 36.471 1.00 95.12 564 ALA A O 1
ATOM 4528 N N . ARG A 1 565 ? -30.137 -3.585 36.399 1.00 95.56 565 ARG A N 1
ATOM 4529 C CA . ARG A 1 565 ? -29.721 -4.572 37.400 1.00 95.56 565 ARG A CA 1
ATOM 4530 C C . ARG A 1 565 ? -28.451 -5.321 36.994 1.00 95.56 565 ARG A C 1
ATOM 4532 O O . ARG A 1 565 ? -27.585 -5.501 37.846 1.00 95.56 565 ARG A O 1
ATOM 4539 N N . ASP A 1 566 ? -28.294 -5.692 35.725 1.00 96.44 566 ASP A N 1
ATOM 4540 C CA . ASP A 1 566 ? -27.103 -6.410 35.247 1.00 96.44 566 ASP A CA 1
ATOM 4541 C C . ASP A 1 566 ? -25.824 -5.584 35.431 1.00 96.44 566 ASP A C 1
ATOM 4543 O O . ASP A 1 566 ? -24.749 -6.121 35.728 1.00 96.44 566 ASP A O 1
ATOM 4547 N N . VAL A 1 567 ? -25.946 -4.264 35.251 1.00 96.69 567 VAL A N 1
ATOM 4548 C CA . VAL A 1 567 ? -24.862 -3.298 35.459 1.00 96.69 567 VAL A CA 1
ATOM 4549 C C . VAL A 1 567 ? -24.521 -3.217 36.945 1.00 96.69 567 VAL A C 1
ATOM 4551 O O . VAL A 1 567 ? -23.350 -3.300 37.312 1.00 96.69 567 VAL A O 1
ATOM 4554 N N . LEU A 1 568 ? -25.528 -3.113 37.813 1.00 95.69 568 LEU A N 1
ATOM 4555 C CA . LEU A 1 568 ? -25.331 -3.061 39.264 1.00 95.69 568 LEU A CA 1
ATOM 4556 C C . LEU A 1 568 ? -24.749 -4.365 39.825 1.00 95.69 568 LEU A C 1
ATOM 4558 O O . LEU A 1 568 ? -23.883 -4.324 40.700 1.00 95.69 568 LEU A O 1
ATOM 4562 N N . ASP A 1 569 ? -25.171 -5.516 39.307 1.00 96.06 569 ASP A N 1
ATOM 4563 C CA . ASP A 1 569 ? -24.631 -6.818 39.699 1.00 96.06 569 ASP A CA 1
ATOM 4564 C C . ASP A 1 569 ? -23.159 -6.961 39.274 1.00 96.06 569 ASP A C 1
ATOM 4566 O O . ASP A 1 569 ? -22.354 -7.498 40.038 1.00 96.06 569 ASP A O 1
ATOM 4570 N N . HIS A 1 570 ? -22.758 -6.381 38.133 1.00 95.88 570 HIS A N 1
ATOM 4571 C CA . HIS A 1 570 ? -21.337 -6.251 37.775 1.00 95.88 570 HIS A CA 1
ATOM 4572 C C . HIS A 1 570 ? -20.573 -5.346 38.744 1.00 95.88 570 HIS A C 1
ATOM 4574 O O . HIS A 1 570 ? -19.467 -5.684 39.139 1.00 95.88 570 HIS A O 1
ATOM 4580 N N . VAL A 1 571 ? -21.136 -4.222 39.190 1.00 94.81 571 VAL A N 1
ATOM 4581 C CA . VAL A 1 571 ? -20.449 -3.361 40.174 1.00 94.81 571 VAL A CA 1
ATOM 4582 C C . VAL A 1 571 ? -20.241 -4.078 41.513 1.00 94.81 571 VAL A C 1
ATOM 4584 O O . VAL A 1 571 ? -19.205 -3.907 42.153 1.00 94.81 571 VAL A O 1
ATOM 4587 N N . ARG A 1 572 ? -21.200 -4.913 41.930 1.00 94.44 572 ARG A N 1
ATOM 4588 C CA . ARG A 1 572 ? -21.093 -5.731 43.151 1.00 94.44 572 ARG A CA 1
ATOM 4589 C C . ARG A 1 572 ? -20.044 -6.832 43.030 1.00 94.44 572 ARG A C 1
ATOM 4591 O O . ARG A 1 572 ? -19.399 -7.165 44.021 1.00 94.44 572 ARG A O 1
ATOM 4598 N N . SER A 1 573 ? -19.882 -7.401 41.838 1.00 94.75 573 SER A N 1
ATOM 4599 C CA . SER A 1 573 ? -18.887 -8.435 41.550 1.00 94.75 573 SER A CA 1
ATOM 4600 C C . SER A 1 573 ? -18.158 -8.129 40.234 1.00 94.75 573 SER A C 1
ATOM 4602 O O . SER A 1 573 ? -18.487 -8.706 39.194 1.00 94.75 573 SER A O 1
ATOM 4604 N N . PRO A 1 574 ? -17.181 -7.198 40.254 1.00 93.44 574 PRO A N 1
ATOM 4605 C CA . PRO A 1 574 ? -16.540 -6.731 39.031 1.00 93.44 574 PRO A CA 1
ATOM 4606 C C . PRO A 1 574 ? -15.739 -7.835 38.349 1.00 93.44 574 PRO A C 1
ATOM 4608 O O . PRO A 1 574 ? -14.755 -8.342 38.895 1.00 93.44 574 PRO A O 1
ATOM 4611 N N . ALA A 1 575 ? -16.129 -8.168 37.121 1.00 93.62 575 ALA A N 1
ATOM 4612 C CA . ALA A 1 575 ? -15.344 -9.040 36.262 1.00 93.62 575 ALA A CA 1
ATOM 4613 C C . ALA A 1 575 ? -14.081 -8.326 35.752 1.00 93.62 575 ALA A C 1
ATOM 4615 O O . ALA A 1 575 ? -14.072 -7.113 35.519 1.00 93.62 575 ALA A O 1
ATOM 4616 N N . LYS A 1 576 ? -13.013 -9.102 35.546 1.00 94.12 576 LYS A N 1
ATOM 4617 C CA . LYS A 1 576 ? -11.795 -8.656 34.862 1.00 94.12 576 LYS A CA 1
ATOM 4618 C C . LYS A 1 576 ? -11.744 -9.288 33.475 1.00 94.12 576 LYS A C 1
ATOM 4620 O O . LYS A 1 576 ? -12.107 -10.458 33.361 1.00 94.12 576 LYS A O 1
ATOM 4625 N N . PRO A 1 577 ? -11.310 -8.548 32.445 1.00 96.75 577 PRO A N 1
ATOM 4626 C CA . PRO A 1 577 ? -11.225 -9.111 31.111 1.00 96.75 577 PRO A CA 1
ATOM 4627 C C . PRO A 1 577 ? -10.041 -10.079 31.011 1.00 96.75 577 PRO A C 1
ATOM 4629 O O . PRO A 1 577 ? -8.999 -9.858 31.634 1.00 96.75 577 PRO A O 1
ATOM 4632 N N . ASP A 1 578 ? -10.187 -11.129 30.205 1.00 97.88 578 ASP A N 1
ATOM 4633 C CA . ASP A 1 578 ? -9.076 -12.008 29.849 1.00 97.88 578 ASP A CA 1
ATOM 4634 C C . ASP A 1 578 ? -8.061 -11.252 28.981 1.00 97.88 578 ASP A C 1
ATOM 4636 O O . ASP A 1 578 ? -8.303 -10.922 27.816 1.00 97.88 578 ASP A O 1
ATOM 4640 N N . GLN A 1 579 ? -6.900 -10.982 29.571 1.00 97.25 579 GLN A N 1
ATOM 4641 C CA . GLN A 1 579 ? -5.833 -10.236 28.921 1.00 97.25 579 GLN A CA 1
ATOM 4642 C C . GLN A 1 579 ? -5.232 -10.987 27.722 1.00 97.25 579 GLN A C 1
ATOM 4644 O O . GLN A 1 579 ? -4.825 -10.357 26.750 1.00 97.25 579 GLN A O 1
ATOM 4649 N N . THR A 1 580 ? -5.216 -12.321 27.754 1.00 97.69 580 THR A N 1
ATOM 4650 C CA . THR A 1 580 ? -4.679 -13.145 26.662 1.00 97.69 580 THR A CA 1
ATOM 4651 C C . THR A 1 580 ? -5.571 -13.046 25.430 1.00 97.69 580 THR A C 1
ATOM 4653 O O . THR A 1 580 ? -5.070 -12.883 24.318 1.00 97.69 580 THR A O 1
ATOM 4656 N N . LEU A 1 581 ? -6.894 -13.100 25.614 1.00 98.19 581 LEU A N 1
ATOM 4657 C CA . LEU A 1 581 ? -7.849 -12.932 24.514 1.00 98.19 581 LEU A CA 1
ATOM 4658 C C . LEU A 1 581 ? -7.799 -11.514 23.932 1.00 98.19 581 LEU A C 1
ATOM 4660 O O . LEU A 1 581 ? -7.845 -11.356 22.712 1.00 98.19 581 LEU A O 1
ATOM 4664 N N . ILE A 1 582 ? -7.629 -10.492 24.782 1.00 98.31 582 ILE A N 1
ATOM 4665 C CA . ILE A 1 582 ? -7.392 -9.114 24.327 1.00 98.31 582 ILE A CA 1
ATOM 4666 C C . ILE A 1 582 ? -6.144 -9.041 23.441 1.00 98.31 582 ILE A C 1
ATOM 4668 O O . ILE A 1 582 ? -6.220 -8.505 22.337 1.00 98.31 582 ILE A O 1
ATOM 4672 N N . GLU A 1 583 ? -5.009 -9.569 23.909 1.00 98.38 583 GLU A N 1
ATOM 4673 C CA . GLU A 1 583 ? -3.742 -9.545 23.167 1.00 98.38 583 GLU A CA 1
ATOM 4674 C C . GLU A 1 583 ? -3.899 -10.210 21.790 1.00 98.38 583 GLU A C 1
ATOM 4676 O O . GLU A 1 583 ? -3.508 -9.624 20.781 1.00 98.38 583 GLU A O 1
ATOM 4681 N N . ARG A 1 584 ? -4.553 -11.378 21.719 1.00 98.50 584 ARG A N 1
ATOM 4682 C CA . ARG A 1 584 ? -4.827 -12.096 20.458 1.00 98.50 584 ARG A CA 1
ATOM 4683 C C . ARG A 1 584 ? -5.712 -11.297 19.503 1.00 98.50 584 ARG A C 1
ATOM 4685 O O . ARG A 1 584 ? -5.371 -11.141 18.330 1.00 98.50 584 ARG A O 1
ATOM 4692 N N . PHE A 1 585 ? -6.825 -10.754 19.995 1.00 98.56 585 PHE A N 1
ATOM 4693 C CA . PHE A 1 585 ? -7.761 -10.007 19.158 1.00 98.56 585 PHE A CA 1
ATOM 4694 C C . PHE A 1 585 ? -7.163 -8.687 18.657 1.00 98.56 585 PHE A C 1
ATOM 4696 O O . PHE A 1 585 ? -7.261 -8.367 17.471 1.00 98.56 585 PHE A O 1
ATOM 4703 N N . VAL A 1 586 ? -6.487 -7.931 19.529 1.00 98.31 586 VAL A N 1
ATOM 4704 C CA . VAL A 1 586 ? -5.811 -6.680 19.147 1.00 98.31 586 VAL A CA 1
ATOM 4705 C C . VAL A 1 586 ? -4.673 -6.961 18.167 1.00 98.31 586 VAL A C 1
ATOM 4707 O O . VAL A 1 586 ? -4.525 -6.215 17.195 1.00 98.31 586 VAL A O 1
ATOM 4710 N N . HIS A 1 587 ? -3.917 -8.048 18.366 1.00 98.25 587 HIS A N 1
ATOM 4711 C CA . HIS A 1 587 ? -2.882 -8.474 17.428 1.00 98.25 587 HIS A CA 1
ATOM 4712 C C . HIS A 1 587 ? -3.476 -8.719 16.038 1.00 98.25 587 HIS A C 1
ATOM 4714 O O . HIS A 1 587 ? -3.007 -8.140 15.058 1.00 98.25 587 HIS A O 1
ATOM 4720 N N . TYR A 1 588 ? -4.561 -9.491 15.952 1.00 98.12 588 TYR A N 1
ATOM 4721 C CA . TYR A 1 588 ? -5.264 -9.732 14.694 1.00 98.12 588 TYR A CA 1
ATOM 4722 C C . TYR A 1 588 ? -5.726 -8.432 14.027 1.00 98.12 588 TYR A C 1
ATOM 4724 O O . TYR A 1 588 ? -5.401 -8.184 12.862 1.00 98.12 588 TYR A O 1
ATOM 4732 N N . LEU A 1 589 ? -6.414 -7.550 14.765 1.00 97.81 589 LEU A N 1
ATOM 4733 C CA . LEU A 1 589 ? -6.867 -6.271 14.217 1.00 97.81 589 LEU A CA 1
ATOM 4734 C C . LEU A 1 589 ? -5.694 -5.446 13.677 1.00 97.81 589 LEU A C 1
ATOM 4736 O O . LEU A 1 589 ? -5.751 -4.978 12.545 1.00 97.81 589 LEU A O 1
ATOM 4740 N N . ARG A 1 590 ? -4.607 -5.287 14.437 1.00 96.12 590 ARG A N 1
ATOM 4741 C CA . ARG A 1 590 ? -3.483 -4.414 14.062 1.00 96.12 590 ARG A CA 1
ATOM 4742 C C . ARG A 1 590 ? -2.568 -5.014 12.985 1.00 96.12 590 ARG A C 1
ATOM 4744 O O . ARG A 1 590 ? -2.074 -4.278 12.115 1.00 96.12 590 ARG A O 1
ATOM 4751 N N . TYR A 1 591 ? -2.296 -6.314 13.040 1.00 95.06 591 TYR A N 1
ATOM 4752 C CA . TYR A 1 591 ? -1.224 -6.964 12.271 1.00 95.06 591 TYR A CA 1
ATOM 4753 C C . TYR A 1 591 ? -1.706 -7.919 11.183 1.00 95.06 591 TYR A C 1
ATOM 4755 O O . TYR A 1 591 ? -0.918 -8.260 10.301 1.00 95.06 591 TYR A O 1
ATOM 4763 N N . GLU A 1 592 ? -2.997 -8.250 11.148 1.00 95.19 592 GLU A N 1
ATOM 4764 C CA . GLU A 1 592 ? -3.538 -9.200 10.170 1.00 95.19 592 GLU A CA 1
ATOM 4765 C C . GLU A 1 592 ? -4.727 -8.631 9.384 1.00 95.19 592 GLU A C 1
ATOM 4767 O O . GLU A 1 592 ? -4.820 -8.867 8.178 1.00 95.19 592 GLU A O 1
ATOM 4772 N N . PHE A 1 593 ? -5.578 -7.815 10.015 1.00 97.12 593 PHE A N 1
ATOM 4773 C CA . PHE A 1 593 ? -6.835 -7.358 9.418 1.00 97.12 593 PHE A CA 1
ATOM 4774 C C . PHE A 1 593 ? -6.833 -5.886 8.973 1.00 97.12 593 PHE A C 1
ATOM 4776 O O . PHE A 1 593 ? -7.151 -5.591 7.820 1.00 97.12 593 PHE A O 1
ATOM 4783 N N . TYR A 1 594 ? -6.450 -4.946 9.841 1.00 97.94 594 TYR A N 1
ATOM 4784 C CA . TYR A 1 594 ? -6.486 -3.517 9.521 1.00 97.94 594 TYR A CA 1
ATOM 4785 C C . TYR A 1 594 ? -5.263 -3.043 8.729 1.00 97.94 594 TYR A C 1
ATOM 4787 O O . TYR A 1 594 ? -4.126 -3.490 8.905 1.00 97.94 594 TYR A O 1
ATOM 4795 N N . SER A 1 595 ? -5.534 -2.062 7.876 1.00 97.62 595 SER A N 1
ATOM 4796 C CA . SER A 1 595 ? -4.581 -1.132 7.281 1.00 97.62 595 SER A CA 1
ATOM 4797 C C . SER A 1 595 ? -4.371 0.074 8.203 1.00 97.62 595 SER A C 1
ATOM 4799 O O . SER A 1 595 ? -5.245 0.402 9.003 1.00 97.62 595 SER A O 1
ATOM 4801 N N . ILE A 1 596 ? -3.232 0.760 8.074 1.00 95.75 596 ILE A N 1
ATOM 4802 C CA . ILE A 1 596 ? -2.813 1.871 8.942 1.00 95.75 596 ILE A CA 1
ATOM 4803 C C . ILE A 1 596 ? -2.357 3.068 8.102 1.00 95.75 596 ILE A C 1
ATOM 4805 O O . ILE A 1 596 ? -1.555 2.913 7.176 1.00 95.75 596 ILE A O 1
ATOM 4809 N N . GLY A 1 597 ? -2.802 4.278 8.451 1.00 93.94 597 GLY A N 1
ATOM 4810 C CA . GLY A 1 597 ? -2.403 5.520 7.781 1.00 93.94 597 GLY A CA 1
ATOM 4811 C C . GLY A 1 597 ? -2.726 6.789 8.575 1.00 93.94 597 GLY A C 1
ATOM 4812 O O . GLY A 1 597 ? -3.582 6.785 9.449 1.00 93.94 597 GLY A O 1
ATOM 4813 N N . ASP A 1 598 ? -2.026 7.891 8.306 1.00 91.06 598 ASP A N 1
ATOM 4814 C CA . ASP A 1 598 ? -2.356 9.202 8.893 1.00 91.06 598 ASP A CA 1
ATOM 4815 C C . ASP A 1 598 ? -3.555 9.822 8.165 1.00 91.06 598 ASP A C 1
ATOM 4817 O O . ASP A 1 598 ? -3.491 10.040 6.955 1.00 91.06 598 ASP A O 1
ATOM 4821 N N . PHE A 1 599 ? -4.642 10.113 8.880 1.00 91.25 599 PHE A N 1
ATOM 4822 C CA . PHE A 1 599 ? -5.858 10.655 8.270 1.00 91.25 599 PHE A CA 1
ATOM 4823 C C . PHE A 1 599 ? -5.774 12.179 8.220 1.00 91.25 599 PHE A C 1
ATOM 4825 O O . PHE A 1 599 ? -5.407 12.823 9.201 1.00 91.25 599 PHE A O 1
ATOM 4832 N N . ARG A 1 600 ? -6.158 12.765 7.087 1.00 89.00 600 ARG A N 1
ATOM 4833 C CA . ARG A 1 600 ? -6.423 14.201 6.965 1.00 89.00 600 ARG A CA 1
ATOM 4834 C C . ARG A 1 600 ? -7.926 14.398 6.954 1.00 89.00 600 ARG A C 1
ATOM 4836 O O . ARG A 1 600 ? -8.595 13.941 6.029 1.00 89.00 600 ARG A O 1
ATOM 4843 N N . THR A 1 601 ? -8.457 15.057 7.971 1.00 86.19 601 THR A N 1
ATOM 4844 C CA . THR A 1 601 ? -9.900 15.221 8.167 1.00 86.19 601 THR A CA 1
ATOM 4845 C C . THR A 1 601 ? -10.310 16.689 8.141 1.00 86.19 601 THR A C 1
ATOM 4847 O O . THR A 1 601 ? -9.487 17.596 8.278 1.00 86.19 601 THR A O 1
ATOM 4850 N N . ARG A 1 602 ? -11.604 16.936 7.929 1.00 83.12 602 ARG A N 1
ATOM 4851 C CA . ARG A 1 602 ? -12.219 18.259 8.054 1.00 83.12 602 ARG A CA 1
ATOM 4852 C C . ARG A 1 602 ? -13.635 18.122 8.596 1.00 83.12 602 ARG A C 1
ATOM 4854 O O . ARG A 1 602 ? -14.388 17.278 8.118 1.00 83.12 602 ARG A O 1
ATOM 4861 N N . ALA A 1 603 ? -14.016 18.991 9.528 1.00 78.88 603 ALA A N 1
ATOM 4862 C CA . ALA A 1 603 ? -15.403 19.111 9.962 1.00 78.88 603 ALA A CA 1
ATOM 4863 C C . ALA A 1 603 ? -16.274 19.699 8.836 1.00 78.88 603 ALA A C 1
ATOM 4865 O O . ALA A 1 603 ? -15.932 20.713 8.223 1.00 78.88 603 ALA A O 1
ATOM 4866 N N . VAL A 1 604 ? -17.403 19.060 8.554 1.00 79.75 604 VAL A N 1
ATOM 4867 C CA . VAL A 1 604 ? -18.378 19.447 7.530 1.00 79.75 604 VAL A CA 1
ATOM 4868 C C . VAL A 1 604 ? -19.773 19.433 8.157 1.00 79.75 604 VAL A C 1
ATOM 4870 O O . VAL A 1 604 ? -20.036 18.663 9.078 1.00 79.75 604 VAL A O 1
ATOM 4873 N N . ARG A 1 605 ? -20.673 20.293 7.671 1.00 75.94 605 ARG A N 1
ATOM 4874 C CA . ARG A 1 605 ? -22.105 20.224 7.990 1.00 75.94 605 ARG A CA 1
ATOM 4875 C C . ARG A 1 605 ? -22.863 19.596 6.828 1.00 75.94 605 ARG A C 1
ATOM 4877 O O . ARG A 1 605 ? -22.672 19.999 5.682 1.00 75.94 605 ARG A O 1
ATOM 4884 N N . MET A 1 606 ? -23.700 18.615 7.132 1.00 69.75 606 MET A N 1
ATOM 4885 C CA . MET A 1 606 ? -24.597 17.976 6.173 1.00 69.75 606 MET A CA 1
ATOM 4886 C C . MET A 1 606 ? -25.741 18.931 5.788 1.00 69.75 606 MET A C 1
ATOM 4888 O O . MET A 1 606 ? -26.013 19.881 6.526 1.00 69.75 606 MET A O 1
ATOM 4892 N N . PRO A 1 607 ? -26.466 18.683 4.680 1.00 66.00 607 PRO A N 1
ATOM 4893 C CA . PRO A 1 607 ? -27.687 19.428 4.350 1.00 66.00 607 PRO A CA 1
ATOM 4894 C C . PRO A 1 607 ? -28.746 19.398 5.465 1.00 66.00 607 PRO A C 1
ATOM 4896 O O . PRO A 1 607 ? -29.528 20.333 5.589 1.00 66.00 607 PRO A O 1
ATOM 4899 N N . THR A 1 608 ? -28.728 18.360 6.309 1.00 65.69 608 THR A N 1
ATOM 4900 C CA . THR A 1 608 ? -29.560 18.221 7.517 1.00 65.69 608 THR A CA 1
ATOM 4901 C C . THR A 1 608 ? -29.056 19.044 8.713 1.00 65.69 608 THR A C 1
ATOM 4903 O O . THR A 1 608 ? -29.597 18.941 9.805 1.00 65.69 608 THR A O 1
ATOM 4906 N N . ASN A 1 609 ? -28.025 19.878 8.523 1.00 67.69 609 ASN A N 1
ATOM 4907 C CA . ASN A 1 609 ? -27.325 20.681 9.534 1.00 67.69 609 ASN A CA 1
ATOM 4908 C C . ASN A 1 609 ? -26.524 19.885 10.591 1.00 67.69 609 ASN A C 1
ATOM 4910 O O . ASN A 1 609 ? -25.851 20.484 11.436 1.00 67.69 609 ASN A O 1
ATOM 4914 N N . GLU A 1 610 ? -26.517 18.554 10.504 1.00 67.56 610 GLU A N 1
ATOM 4915 C CA . GLU A 1 610 ? -25.691 17.668 11.330 1.00 67.56 610 GLU A CA 1
ATOM 4916 C C . GLU A 1 610 ? -24.193 17.849 11.055 1.00 67.56 610 GLU A C 1
ATOM 4918 O O . GLU A 1 610 ? -23.773 18.087 9.918 1.00 67.56 610 GLU A O 1
ATOM 4923 N N . ARG A 1 611 ? -23.361 17.693 12.091 1.00 69.69 611 ARG A N 1
ATOM 4924 C CA . ARG A 1 611 ? -21.898 17.732 11.958 1.00 69.69 611 ARG A CA 1
ATOM 4925 C C . ARG A 1 611 ? -21.350 16.361 11.560 1.00 69.69 611 ARG A C 1
ATOM 4927 O O . ARG A 1 611 ? -21.762 15.336 12.094 1.00 69.69 611 ARG A O 1
ATOM 4934 N N . MET A 1 612 ? -20.369 16.353 10.665 1.00 76.44 612 MET A N 1
ATOM 4935 C CA . MET A 1 612 ? -19.658 15.159 10.216 1.00 76.44 612 MET A CA 1
ATOM 4936 C C . MET A 1 612 ? -18.162 15.447 10.070 1.00 76.44 612 MET A C 1
ATOM 4938 O O . MET A 1 612 ? -17.770 16.516 9.603 1.00 76.44 612 MET A O 1
ATOM 4942 N N . THR A 1 613 ? -17.324 14.472 10.408 1.00 77.69 613 THR A N 1
ATOM 4943 C CA . THR A 1 613 ? -15.892 14.495 10.097 1.00 77.69 613 THR A CA 1
ATOM 4944 C C . THR A 1 613 ? -15.672 13.830 8.737 1.00 77.69 613 THR A C 1
ATOM 4946 O O . THR A 1 613 ? -15.851 12.624 8.594 1.00 77.69 613 THR A O 1
ATOM 4949 N N . ALA A 1 614 ? -15.297 14.604 7.717 1.00 80.81 614 ALA A N 1
ATOM 4950 C CA . ALA A 1 614 ? -14.976 14.073 6.394 1.00 80.81 614 ALA A CA 1
ATOM 4951 C C . ALA A 1 614 ? -13.479 13.743 6.297 1.00 80.81 614 ALA A C 1
ATOM 4953 O O . ALA A 1 614 ? -12.641 14.632 6.467 1.00 80.81 614 ALA A O 1
ATOM 4954 N N . THR A 1 615 ? -13.134 12.492 5.979 1.00 86.50 615 THR A N 1
ATOM 4955 C CA . THR A 1 615 ? -11.747 12.088 5.688 1.00 86.50 615 THR A CA 1
ATOM 4956 C C . THR A 1 615 ? -11.381 12.479 4.257 1.00 86.50 615 THR A C 1
ATOM 4958 O O . THR A 1 615 ? -11.845 11.868 3.294 1.00 86.50 615 THR A O 1
ATOM 4961 N N . LEU A 1 616 ? -10.542 13.506 4.128 1.00 86.38 616 LEU A N 1
ATOM 4962 C CA . LEU A 1 616 ? -10.099 14.093 2.863 1.00 86.38 616 LEU A CA 1
ATOM 4963 C C . LEU A 1 616 ? -8.981 13.291 2.196 1.00 86.38 616 LEU A C 1
ATOM 4965 O O . LEU A 1 616 ? -8.965 13.188 0.974 1.00 86.38 616 LEU A O 1
ATOM 4969 N N . ASP A 1 617 ? -8.059 12.736 2.986 1.00 89.88 617 ASP A N 1
ATOM 4970 C CA . ASP A 1 617 ? -6.945 11.918 2.494 1.00 89.88 617 ASP A CA 1
ATOM 4971 C C . ASP A 1 617 ? -6.415 10.975 3.587 1.00 89.88 617 ASP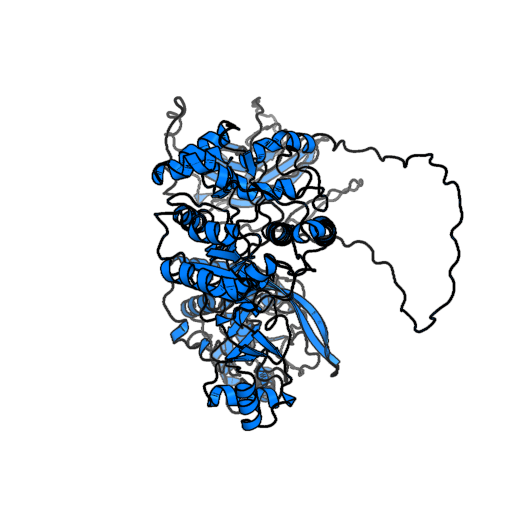 A C 1
ATOM 4973 O O . ASP A 1 617 ? -6.666 11.191 4.777 1.00 89.88 617 ASP A O 1
ATOM 4977 N N . ILE A 1 618 ? -5.672 9.940 3.191 1.00 92.50 618 ILE A N 1
ATOM 4978 C CA . ILE A 1 618 ? -4.999 9.008 4.101 1.00 92.50 618 ILE A CA 1
ATOM 4979 C C . ILE A 1 618 ? -3.559 8.813 3.622 1.00 92.50 618 ILE A C 1
ATOM 4981 O O . ILE A 1 618 ? -3.315 8.188 2.594 1.00 92.50 618 ILE A O 1
ATOM 4985 N N . ALA A 1 619 ? -2.576 9.257 4.406 1.00 91.44 619 ALA A N 1
ATOM 4986 C CA . ALA A 1 619 ? -1.185 8.890 4.164 1.00 91.44 619 ALA A CA 1
ATOM 4987 C C . ALA A 1 619 ? -0.949 7.455 4.663 1.00 91.44 619 ALA A C 1
ATOM 4989 O O . ALA A 1 619 ? -0.596 7.220 5.823 1.00 91.44 619 ALA A O 1
ATOM 4990 N N . ILE A 1 620 ? -1.209 6.485 3.785 1.00 92.94 620 ILE A N 1
ATOM 4991 C CA . ILE A 1 620 ? -1.132 5.054 4.091 1.00 92.94 620 ILE A CA 1
ATOM 4992 C C . ILE A 1 620 ? 0.311 4.652 4.422 1.00 92.94 620 ILE A C 1
ATOM 4994 O O . ILE A 1 620 ? 1.239 4.903 3.655 1.00 92.94 620 ILE A O 1
ATOM 4998 N N . ARG A 1 621 ? 0.486 3.985 5.566 1.00 92.00 621 ARG A N 1
ATOM 4999 C CA . ARG A 1 621 ? 1.754 3.396 6.026 1.00 92.00 621 ARG A CA 1
ATOM 5000 C C . ARG A 1 621 ? 1.791 1.896 5.776 1.00 92.00 621 ARG A C 1
ATOM 5002 O O . ARG A 1 621 ? 2.783 1.365 5.284 1.00 92.00 621 ARG A O 1
ATOM 5009 N N . GLU A 1 622 ? 0.700 1.218 6.104 1.00 94.62 622 GLU A N 1
ATOM 5010 C CA . GLU A 1 622 ? 0.540 -0.221 5.934 1.00 94.62 622 GLU A CA 1
ATOM 5011 C C . GLU A 1 622 ? -0.813 -0.478 5.281 1.00 94.62 622 GLU A C 1
ATOM 5013 O O . GLU A 1 622 ? -1.839 -0.023 5.777 1.00 94.62 622 GLU A O 1
ATOM 5018 N N . LEU A 1 623 ? -0.819 -1.201 4.168 1.00 95.69 623 LEU A N 1
ATOM 5019 C CA . LEU A 1 623 ? -2.023 -1.552 3.434 1.00 95.69 623 LEU A CA 1
ATOM 5020 C C . LEU A 1 623 ? -2.237 -3.063 3.496 1.00 95.69 623 LEU A C 1
ATOM 5022 O O . LEU A 1 623 ? -1.405 -3.842 3.025 1.00 95.69 623 LEU A O 1
ATOM 5026 N N . GLN A 1 624 ? -3.371 -3.450 4.064 1.00 96.19 624 GLN A N 1
ATOM 5027 C CA . GLN A 1 624 ? -3.835 -4.817 4.224 1.00 96.19 624 GLN A CA 1
ATOM 5028 C C . GLN A 1 624 ? -5.120 -4.990 3.412 1.00 96.19 624 GLN A C 1
ATOM 5030 O O . GLN A 1 624 ? -6.170 -4.488 3.796 1.00 96.19 624 GLN A O 1
ATOM 5035 N N . VAL A 1 625 ? -5.031 -5.692 2.281 1.00 95.19 625 VAL A N 1
ATOM 5036 C CA . VAL A 1 625 ? -6.188 -6.025 1.435 1.00 95.19 625 VAL A CA 1
ATOM 5037 C C . VAL A 1 625 ? -6.351 -7.549 1.425 1.00 95.19 625 VAL A C 1
ATOM 5039 O O . VAL A 1 625 ? -5.359 -8.243 1.178 1.00 95.19 625 VAL A O 1
ATOM 5042 N N . PRO A 1 626 ? -7.560 -8.095 1.662 1.00 93.44 626 PRO A N 1
ATOM 5043 C CA . PRO A 1 626 ? -7.799 -9.534 1.673 1.00 93.44 626 PRO A CA 1
ATOM 5044 C C . PRO A 1 626 ? -7.270 -10.244 0.425 1.00 93.44 626 PRO A C 1
ATOM 5046 O O . PRO A 1 626 ? -7.481 -9.794 -0.703 1.00 93.44 626 PRO A O 1
ATOM 5049 N N . GLY A 1 627 ? -6.585 -11.370 0.631 1.00 90.69 627 GLY A N 1
ATOM 5050 C CA . GLY A 1 627 ? -5.989 -12.164 -0.447 1.00 90.69 627 GLY A CA 1
ATOM 5051 C C . GLY A 1 627 ? -4.654 -11.632 -0.980 1.00 90.69 627 GLY A C 1
ATOM 5052 O O . GLY A 1 627 ? -4.146 -12.167 -1.967 1.00 90.69 627 GLY A O 1
ATOM 5053 N N . PHE A 1 628 ? -4.064 -10.610 -0.349 1.00 91.44 628 PHE A N 1
ATOM 5054 C CA . PHE A 1 628 ? -2.776 -10.054 -0.757 1.00 91.44 628 PHE A CA 1
ATOM 5055 C C . PHE A 1 628 ? -1.788 -9.923 0.405 1.00 91.44 628 PHE A C 1
ATOM 5057 O O . PHE A 1 628 ? -2.190 -9.667 1.539 1.00 91.44 628 PHE A O 1
ATOM 5064 N N . PRO A 1 629 ? -0.474 -10.024 0.124 1.00 90.88 629 PRO A N 1
ATOM 5065 C CA . PRO A 1 629 ? 0.548 -9.657 1.092 1.00 90.88 629 PRO A CA 1
ATOM 5066 C C . PRO A 1 629 ? 0.416 -8.190 1.506 1.00 90.88 629 PRO A C 1
ATOM 5068 O O . PRO A 1 629 ? 0.193 -7.326 0.649 1.00 90.88 629 PRO A O 1
ATOM 5071 N N . ARG A 1 630 ? 0.630 -7.923 2.798 1.00 92.25 630 ARG A N 1
ATOM 5072 C CA . ARG A 1 630 ? 0.686 -6.571 3.360 1.00 92.25 630 ARG A CA 1
ATOM 5073 C C . ARG A 1 630 ? 1.703 -5.722 2.605 1.00 92.25 630 ARG A C 1
ATOM 5075 O O . ARG A 1 630 ? 2.867 -6.104 2.478 1.00 92.25 630 ARG A O 1
ATOM 5082 N N . LEU A 1 631 ? 1.274 -4.550 2.148 1.00 92.06 631 LEU A N 1
ATOM 5083 C CA . LEU A 1 631 ? 2.141 -3.586 1.481 1.00 92.06 631 LEU A CA 1
ATOM 5084 C C . LEU A 1 631 ? 2.523 -2.477 2.461 1.00 92.06 631 LEU A C 1
ATOM 5086 O O . LEU A 1 631 ? 1.659 -1.813 3.025 1.00 92.06 631 LEU A O 1
ATOM 5090 N N . ARG A 1 632 ? 3.823 -2.270 2.666 1.00 91.50 632 ARG A N 1
ATOM 5091 C CA . ARG A 1 632 ? 4.347 -1.219 3.545 1.00 91.50 632 ARG A CA 1
ATOM 5092 C C . ARG A 1 632 ? 4.895 -0.067 2.712 1.00 91.50 632 ARG A C 1
ATOM 5094 O O . ARG A 1 632 ? 5.646 -0.291 1.762 1.00 91.50 632 ARG A O 1
ATOM 5101 N N . HIS A 1 633 ? 4.545 1.157 3.077 1.00 85.81 633 HIS A N 1
ATOM 5102 C CA . HIS A 1 633 ? 5.080 2.379 2.489 1.00 85.81 633 HIS A CA 1
ATOM 5103 C C . HIS A 1 633 ? 6.112 2.990 3.433 1.00 85.81 633 HIS A C 1
ATOM 5105 O O . HIS A 1 633 ? 5.938 2.971 4.652 1.00 85.81 633 HIS A O 1
ATOM 5111 N N . ARG A 1 634 ? 7.194 3.545 2.876 1.00 77.06 634 ARG A N 1
ATOM 5112 C CA . ARG A 1 634 ? 8.165 4.272 3.692 1.00 77.06 634 ARG A CA 1
ATOM 5113 C C . ARG A 1 634 ? 7.556 5.593 4.143 1.00 77.06 634 ARG A C 1
ATOM 5115 O O . ARG A 1 634 ? 7.038 6.355 3.329 1.00 77.06 634 ARG A O 1
ATOM 5122 N N . GLN A 1 635 ? 7.673 5.871 5.434 1.00 67.12 635 GLN A N 1
ATOM 5123 C CA . GLN A 1 635 ? 7.467 7.207 5.970 1.00 67.12 635 GLN A CA 1
ATOM 5124 C C . GLN A 1 635 ? 8.603 8.107 5.501 1.00 67.12 635 GLN A C 1
ATOM 5126 O O . GLN A 1 635 ? 9.774 7.769 5.649 1.00 67.12 635 GLN A O 1
ATOM 5131 N N . ARG A 1 636 ? 8.269 9.255 4.918 1.00 63.62 636 ARG A N 1
ATOM 5132 C CA . ARG A 1 636 ? 9.292 10.232 4.576 1.00 63.62 636 ARG A CA 1
ATOM 5133 C C . ARG A 1 636 ? 9.793 10.883 5.861 1.00 63.62 636 ARG A C 1
ATOM 5135 O O . ARG A 1 636 ? 9.173 11.821 6.353 1.00 63.62 636 ARG A O 1
ATOM 5142 N N . ASP A 1 637 ? 10.907 10.382 6.374 1.00 56.97 637 ASP A N 1
ATOM 5143 C CA . ASP A 1 637 ? 11.620 11.026 7.470 1.00 56.97 637 ASP A CA 1
ATOM 5144 C C . ASP A 1 637 ? 12.201 12.372 7.008 1.00 56.97 637 ASP A C 1
ATOM 5146 O O . ASP A 1 637 ? 12.409 12.624 5.815 1.00 56.97 637 ASP A O 1
ATOM 5150 N N . SER A 1 638 ? 12.480 13.262 7.961 1.00 55.28 638 SER A N 1
ATOM 5151 C CA . SER A 1 638 ? 13.151 14.539 7.680 1.00 55.28 638 SER A CA 1
ATOM 5152 C C . SER A 1 638 ? 14.595 14.352 7.196 1.00 55.28 638 SER A C 1
ATOM 5154 O O . SER A 1 638 ? 15.156 15.249 6.561 1.00 55.28 638 SER A O 1
ATOM 5156 N N . LEU A 1 639 ? 15.191 13.184 7.460 1.00 60.91 639 LEU A N 1
ATOM 5157 C CA . LEU A 1 639 ? 16.555 12.834 7.084 1.00 60.91 639 LEU A CA 1
ATOM 5158 C C . LEU A 1 639 ? 16.574 11.773 5.971 1.00 60.91 639 LEU A C 1
ATOM 5160 O O . LEU A 1 639 ? 15.763 10.849 5.982 1.00 60.91 639 LEU A O 1
ATOM 5164 N N . PRO A 1 640 ? 17.509 11.874 5.010 1.00 74.88 640 PRO A N 1
ATOM 5165 C CA . PRO A 1 640 ? 17.682 10.852 3.986 1.00 74.88 640 PRO A CA 1
ATOM 5166 C C . PRO A 1 640 ? 18.232 9.559 4.599 1.00 74.88 640 PRO A C 1
ATOM 5168 O O . PRO A 1 640 ? 19.098 9.608 5.473 1.00 74.88 640 PRO A O 1
ATOM 5171 N N . LEU A 1 641 ? 17.785 8.410 4.081 1.00 80.31 641 LEU A N 1
ATOM 5172 C CA . LEU A 1 641 ? 18.242 7.088 4.531 1.00 80.31 641 LEU A CA 1
ATOM 5173 C C . LEU A 1 641 ? 19.755 6.910 4.351 1.00 80.31 641 LEU A C 1
ATOM 5175 O O . LEU A 1 641 ? 20.432 6.335 5.199 1.00 80.31 641 LEU A O 1
ATOM 5179 N N . VAL A 1 642 ? 20.286 7.406 3.232 1.00 87.25 642 VAL A N 1
ATOM 5180 C CA . VAL A 1 642 ? 21.714 7.368 2.929 1.00 87.25 642 VAL A CA 1
ATOM 5181 C C . VAL A 1 642 ? 22.276 8.780 3.035 1.00 87.25 642 VAL A C 1
ATOM 5183 O O . VAL A 1 642 ? 21.957 9.667 2.240 1.00 87.25 642 VAL A O 1
ATOM 5186 N N . GLY A 1 643 ? 23.120 8.987 4.043 1.00 85.25 643 GLY A N 1
ATOM 5187 C CA . GLY A 1 643 ? 23.794 10.258 4.287 1.00 85.25 643 GLY A CA 1
ATOM 5188 C C . GLY A 1 643 ? 25.076 10.447 3.470 1.00 85.25 643 GLY A C 1
ATOM 5189 O O . GLY A 1 643 ? 25.608 9.515 2.873 1.00 85.25 643 GLY A O 1
ATOM 5190 N N . TRP A 1 644 ? 25.622 11.663 3.537 1.00 87.12 644 TRP A N 1
ATOM 5191 C CA . TRP A 1 644 ? 26.838 12.112 2.834 1.00 87.12 644 TRP A CA 1
ATOM 5192 C C . TRP A 1 644 ? 28.105 11.313 3.143 1.00 87.12 644 TRP A C 1
ATOM 5194 O O . TRP A 1 644 ? 29.051 11.339 2.369 1.00 87.12 644 TRP A O 1
ATOM 5204 N N . ARG A 1 645 ? 28.114 10.564 4.251 1.00 87.56 645 ARG A N 1
ATOM 5205 C CA . ARG A 1 645 ? 29.235 9.695 4.633 1.00 87.56 645 ARG A CA 1
ATOM 5206 C C . ARG A 1 645 ? 29.325 8.412 3.807 1.00 87.56 645 ARG A C 1
ATOM 5208 O O . ARG A 1 645 ? 30.328 7.713 3.907 1.00 87.56 645 ARG A O 1
ATOM 5215 N N . ALA A 1 646 ? 28.283 8.057 3.055 1.00 91.12 646 ALA A N 1
ATOM 5216 C CA . ALA A 1 646 ? 28.317 6.859 2.230 1.00 91.12 646 ALA A CA 1
ATOM 5217 C C . ALA A 1 646 ? 29.306 7.040 1.060 1.00 91.12 646 ALA A C 1
ATOM 5219 O O . ALA A 1 646 ? 29.271 8.094 0.422 1.00 91.12 646 ALA A O 1
ATOM 5220 N N . PRO A 1 647 ? 30.101 6.011 0.698 1.00 91.06 647 PRO A N 1
ATOM 5221 C CA . PRO A 1 647 ? 31.037 6.073 -0.435 1.00 91.06 647 PRO A CA 1
ATOM 5222 C C . PRO A 1 647 ? 30.392 6.452 -1.778 1.00 91.06 647 PRO A C 1
ATOM 5224 O O . PRO A 1 647 ? 31.044 6.966 -2.681 1.00 91.06 647 PRO A O 1
ATOM 5227 N N . LEU A 1 648 ? 29.075 6.257 -1.902 1.00 90.81 648 LEU A N 1
ATOM 5228 C CA . LEU A 1 648 ? 28.283 6.709 -3.047 1.00 90.81 648 LEU A CA 1
ATOM 5229 C C . LEU A 1 648 ? 28.415 8.222 -3.316 1.00 90.81 648 LEU A C 1
ATOM 5231 O O . LEU A 1 648 ? 28.267 8.656 -4.456 1.00 90.81 648 LEU A O 1
ATOM 5235 N N . PHE A 1 649 ? 28.715 9.027 -2.291 1.00 90.69 649 PHE A N 1
ATOM 5236 C CA . PHE A 1 649 ? 28.880 10.476 -2.409 1.00 90.69 649 PHE A CA 1
ATOM 5237 C C . PHE A 1 649 ? 30.317 10.924 -2.700 1.00 90.69 649 PHE A C 1
ATOM 5239 O O . PHE A 1 649 ? 30.552 12.127 -2.765 1.00 90.69 649 PHE A O 1
ATOM 5246 N N . ASP A 1 650 ? 31.275 10.019 -2.923 1.00 88.56 650 ASP A N 1
ATOM 5247 C CA . ASP A 1 650 ? 32.697 10.375 -3.073 1.00 88.56 650 ASP A CA 1
ATOM 5248 C C . ASP A 1 650 ? 32.949 11.388 -4.193 1.00 88.56 650 ASP A C 1
ATOM 5250 O O . ASP A 1 650 ? 33.639 12.388 -3.991 1.00 88.56 650 ASP A O 1
ATOM 5254 N N . ARG A 1 651 ? 32.271 11.215 -5.332 1.00 85.19 651 ARG A N 1
ATOM 5255 C CA . ARG A 1 651 ? 32.285 12.169 -6.456 1.00 85.19 651 ARG A CA 1
ATOM 5256 C C . ARG A 1 651 ? 31.730 13.557 -6.115 1.00 85.19 651 ARG A C 1
ATOM 5258 O O . ARG A 1 651 ? 32.029 14.513 -6.817 1.00 85.19 651 ARG A O 1
ATOM 5265 N N . TYR A 1 652 ? 30.924 13.655 -5.058 1.00 86.75 652 TYR A N 1
ATOM 5266 C CA . TYR A 1 652 ? 30.258 14.868 -4.587 1.00 86.75 652 TYR A CA 1
ATOM 5267 C C . TYR A 1 652 ? 30.897 15.440 -3.317 1.00 86.75 652 TYR A C 1
ATOM 5269 O O . TYR A 1 652 ? 30.370 16.400 -2.761 1.00 86.75 652 TYR A O 1
ATOM 5277 N N . ARG A 1 653 ? 32.024 14.903 -2.830 1.00 75.44 653 ARG A N 1
ATOM 5278 C CA . ARG A 1 653 ? 32.658 15.399 -1.591 1.00 75.44 653 ARG A CA 1
ATOM 5279 C C . ARG A 1 653 ? 33.106 16.858 -1.691 1.00 75.44 653 ARG A C 1
ATOM 5281 O O . ARG A 1 653 ? 33.024 17.591 -0.711 1.00 75.44 653 ARG A O 1
ATOM 5288 N N . HIS A 1 654 ? 33.465 17.338 -2.881 1.00 66.62 654 HIS A N 1
ATOM 5289 C CA . HIS A 1 654 ? 33.698 18.772 -3.096 1.00 66.62 654 HIS A CA 1
ATOM 5290 C C . HIS A 1 654 ? 32.419 19.619 -2.913 1.00 66.62 654 HIS A C 1
ATOM 5292 O O . HIS A 1 654 ? 32.501 20.767 -2.480 1.00 66.62 654 HIS A O 1
ATOM 5298 N N . ALA A 1 655 ? 31.236 19.040 -3.153 1.00 59.69 655 ALA A N 1
ATOM 5299 C CA . ALA A 1 655 ? 29.937 19.655 -2.866 1.00 59.69 655 ALA A CA 1
ATOM 5300 C C . ALA A 1 655 ? 29.548 19.590 -1.368 1.00 59.69 655 ALA A C 1
ATOM 5302 O O . ALA A 1 655 ? 28.655 20.311 -0.921 1.00 59.69 655 ALA A O 1
ATOM 5303 N N . GLU A 1 656 ? 30.216 18.752 -0.561 1.00 52.09 656 GLU A N 1
ATOM 5304 C CA . GLU A 1 656 ? 30.091 18.767 0.904 1.00 52.09 656 GLU A CA 1
ATOM 5305 C C . GLU A 1 656 ? 30.825 19.978 1.508 1.00 52.09 656 GLU A C 1
ATOM 5307 O O . GLU A 1 656 ? 30.305 20.617 2.421 1.00 52.09 656 GLU A O 1
ATOM 5312 N N . GLY A 1 657 ? 31.977 20.369 0.946 1.00 49.09 657 GLY A N 1
ATOM 5313 C CA . GLY A 1 657 ? 32.731 21.564 1.361 1.00 49.09 657 GLY A CA 1
ATOM 5314 C C . GLY A 1 657 ? 31.965 22.882 1.169 1.00 49.09 657 GLY A C 1
ATOM 5315 O O . GLY A 1 657 ? 32.046 23.779 2.004 1.00 49.09 657 GLY A O 1
ATOM 5316 N N . THR A 1 658 ? 31.112 22.965 0.146 1.00 47.09 658 THR A N 1
ATOM 5317 C CA . THR A 1 658 ? 30.170 24.083 -0.080 1.00 47.09 658 THR A CA 1
ATOM 5318 C C . THR A 1 658 ? 28.952 24.065 0.856 1.00 47.09 658 THR A C 1
ATOM 5320 O O . THR A 1 658 ? 28.091 24.941 0.776 1.00 47.09 658 THR A O 1
ATOM 5323 N N . ARG A 1 659 ? 28.860 23.100 1.787 1.00 49.62 659 ARG A N 1
ATOM 5324 C CA . ARG A 1 659 ? 27.924 23.145 2.926 1.00 49.62 659 ARG A CA 1
ATOM 5325 C C . ARG A 1 659 ? 28.522 23.795 4.178 1.00 49.62 659 ARG A C 1
ATOM 5327 O O . ARG A 1 659 ? 27.760 24.068 5.102 1.00 49.62 659 ARG A O 1
ATOM 5334 N N . LEU A 1 660 ? 29.839 24.026 4.227 1.00 39.22 660 LEU A N 1
ATOM 5335 C CA . LEU A 1 660 ? 30.545 24.578 5.396 1.00 39.22 660 LEU A CA 1
ATOM 5336 C C . LEU A 1 660 ? 31.247 25.927 5.144 1.00 39.22 660 LEU A C 1
ATOM 5338 O O . LEU A 1 660 ? 31.725 26.527 6.102 1.00 39.22 660 LEU A O 1
ATOM 5342 N N . GLY A 1 661 ? 31.246 26.444 3.911 1.00 34.91 661 GLY A N 1
ATOM 5343 C CA . GLY A 1 661 ? 31.501 27.858 3.608 1.00 34.91 661 GLY A CA 1
ATOM 5344 C C . GLY A 1 661 ? 30.183 28.583 3.323 1.00 34.91 661 GLY A C 1
ATOM 5345 O O . GLY A 1 661 ? 29.355 28.055 2.590 1.00 34.91 661 GLY A O 1
ATOM 5346 N N . ASP A 1 662 ? 29.989 29.759 3.916 1.00 35.50 662 ASP A N 1
ATOM 5347 C CA . ASP A 1 662 ? 28.848 30.683 3.749 1.00 35.50 662 ASP A CA 1
ATOM 5348 C C . ASP A 1 662 ? 27.570 30.407 4.561 1.00 35.50 662 ASP A C 1
ATOM 5350 O O . ASP A 1 662 ? 26.435 30.582 4.115 1.00 35.50 662 ASP A O 1
ATOM 5354 N N . ARG A 1 663 ? 27.755 30.124 5.852 1.00 32.75 663 ARG A N 1
ATOM 5355 C CA . ARG A 1 663 ? 26.937 30.798 6.875 1.00 32.75 663 ARG A CA 1
ATOM 5356 C C . ARG A 1 663 ? 27.849 31.516 7.862 1.00 32.75 663 ARG A C 1
ATOM 5358 O O . ARG A 1 663 ? 28.065 31.046 8.975 1.00 32.75 663 ARG A O 1
ATOM 5365 N N . ALA A 1 664 ? 28.372 32.666 7.446 1.00 29.41 664 ALA A N 1
ATOM 5366 C CA . ALA A 1 664 ? 28.746 33.694 8.406 1.00 29.41 664 ALA A CA 1
ATOM 5367 C C . ALA A 1 664 ? 27.447 34.298 8.982 1.00 29.41 664 ALA A C 1
ATOM 5369 O O . ALA A 1 664 ? 26.536 34.624 8.214 1.00 29.41 664 ALA A O 1
ATOM 5370 N N . PRO A 1 665 ? 27.298 34.416 10.310 1.00 37.44 665 PRO A N 1
ATOM 5371 C CA . PRO A 1 665 ? 26.145 35.078 10.895 1.00 37.44 665 PRO A CA 1
ATOM 5372 C C . PRO A 1 665 ? 26.286 36.597 10.714 1.00 37.44 665 PRO A C 1
ATOM 5374 O O . PRO A 1 665 ? 27.144 37.220 11.327 1.00 37.44 665 PRO A O 1
ATOM 5377 N N . GLY A 1 666 ? 25.414 37.184 9.891 1.00 38.34 666 GLY A N 1
ATOM 5378 C CA . GLY A 1 666 ? 25.128 38.621 9.896 1.00 38.34 666 GLY A CA 1
ATOM 5379 C C . GLY A 1 666 ? 25.843 39.468 8.839 1.00 38.34 666 GLY A C 1
ATOM 5380 O O . GLY A 1 666 ? 26.909 40.012 9.089 1.00 38.34 666 GLY A O 1
ATOM 5381 N N . ALA A 1 667 ? 25.169 39.694 7.711 1.00 26.23 667 ALA A N 1
ATOM 5382 C CA . ALA A 1 667 ? 25.132 40.989 7.029 1.00 26.23 667 ALA A CA 1
ATOM 5383 C C . ALA A 1 667 ? 23.899 41.010 6.113 1.00 26.23 667 ALA A C 1
ATOM 5385 O O . ALA A 1 667 ? 23.744 40.147 5.254 1.00 26.23 667 ALA A O 1
ATOM 5386 N N . ALA A 1 668 ? 22.987 41.957 6.325 1.00 33.31 668 ALA A N 1
ATOM 5387 C CA . ALA A 1 668 ? 21.871 42.185 5.416 1.00 33.31 668 ALA A CA 1
ATOM 5388 C C . ALA A 1 668 ? 22.412 42.756 4.095 1.00 33.31 668 ALA A C 1
ATOM 5390 O O . ALA A 1 668 ? 22.970 43.855 4.085 1.00 33.31 668 ALA A O 1
ATOM 5391 N N . GLU A 1 669 ? 22.257 42.033 2.986 1.00 28.86 669 GLU A N 1
ATOM 5392 C CA . GLU A 1 669 ? 22.567 42.573 1.662 1.00 28.86 669 GLU A CA 1
ATOM 5393 C C . GLU A 1 669 ? 21.499 43.594 1.247 1.00 28.86 669 GLU A C 1
ATOM 5395 O O . GLU A 1 669 ? 20.302 43.302 1.187 1.00 28.86 669 GLU A O 1
ATOM 5400 N N . LYS A 1 670 ? 21.948 44.826 0.977 1.00 29.08 670 LYS A N 1
ATOM 5401 C CA . LYS A 1 670 ? 21.148 45.873 0.332 1.00 29.08 670 LYS A CA 1
ATOM 5402 C C . LYS A 1 670 ? 20.815 45.462 -1.109 1.00 29.08 670 LYS A C 1
ATOM 5404 O O . LYS A 1 670 ? 21.667 44.874 -1.773 1.00 29.08 670 LYS A O 1
ATOM 5409 N N . PRO A 1 671 ? 19.634 45.833 -1.632 1.00 29.00 671 PRO A N 1
ATOM 5410 C CA . PRO A 1 671 ? 19.300 45.578 -3.027 1.00 29.00 671 PRO A CA 1
ATOM 5411 C C . PRO A 1 671 ? 20.239 46.371 -3.955 1.00 29.00 671 PRO A C 1
ATOM 5413 O O . PRO A 1 671 ? 20.621 47.497 -3.613 1.00 29.00 671 PRO A O 1
ATOM 5416 N N . PRO A 1 672 ? 20.611 45.818 -5.124 1.00 28.55 672 PRO A N 1
ATOM 5417 C CA . PRO A 1 672 ? 21.494 46.499 -6.055 1.00 28.55 672 PRO A CA 1
ATOM 5418 C C . PRO A 1 672 ? 20.811 47.752 -6.608 1.00 28.55 672 PRO A C 1
ATOM 5420 O O . PRO A 1 672 ? 19.694 47.712 -7.125 1.00 28.55 672 PRO A O 1
ATOM 5423 N N . ALA A 1 673 ? 21.510 48.877 -6.486 1.00 29.38 673 ALA A N 1
ATOM 5424 C CA . ALA A 1 673 ? 21.161 50.118 -7.149 1.00 29.38 673 ALA A CA 1
ATOM 5425 C C . ALA A 1 673 ? 21.558 50.036 -8.630 1.00 29.38 673 ALA A C 1
ATOM 5427 O O . ALA A 1 673 ? 22.696 49.700 -8.947 1.00 29.38 673 ALA A O 1
ATOM 5428 N N . GLY A 1 674 ? 20.628 50.410 -9.510 1.00 34.91 674 GLY A N 1
ATOM 5429 C CA . GLY A 1 674 ? 20.929 50.791 -10.889 1.00 34.91 674 GLY A CA 1
ATOM 5430 C C . GLY A 1 674 ? 20.730 49.699 -11.938 1.00 34.91 674 GLY A C 1
ATOM 5431 O O . GLY A 1 674 ? 21.694 49.123 -12.425 1.00 34.91 674 GLY A O 1
ATOM 5432 N N . VAL A 1 675 ? 19.483 49.515 -12.378 1.00 26.06 675 VAL A N 1
ATOM 5433 C CA . VAL A 1 675 ? 19.191 49.245 -13.793 1.00 26.06 675 VAL A CA 1
ATOM 5434 C C . VAL A 1 675 ? 18.029 50.155 -14.179 1.00 26.06 675 VAL A C 1
ATOM 5436 O O . VAL A 1 675 ? 16.901 49.975 -13.721 1.00 26.06 675 VAL A O 1
ATOM 5439 N N . GLU A 1 676 ? 18.333 51.185 -14.966 1.00 24.58 676 GLU A N 1
ATOM 5440 C CA . GLU A 1 676 ? 17.341 52.061 -15.583 1.00 24.58 676 GLU A CA 1
ATOM 5441 C C . GLU A 1 676 ? 16.404 51.236 -16.469 1.00 24.58 676 GLU A C 1
ATOM 5443 O O . GLU A 1 676 ? 16.824 50.571 -17.415 1.00 24.58 676 GLU A O 1
ATOM 5448 N N . CYS A 1 677 ? 15.112 51.287 -16.156 1.00 22.41 677 CYS A N 1
ATOM 5449 C CA . CYS A 1 677 ? 14.068 50.722 -16.993 1.00 22.41 677 CYS A CA 1
ATOM 5450 C C . CYS A 1 677 ? 13.690 51.762 -18.055 1.00 22.41 677 CYS A C 1
ATOM 5452 O O . CYS A 1 677 ? 12.947 52.710 -17.785 1.00 22.41 677 CYS A O 1
ATOM 5454 N N . THR A 1 678 ? 14.213 51.603 -19.269 1.00 22.75 678 THR A N 1
ATOM 5455 C CA . THR A 1 678 ? 13.712 52.315 -20.444 1.00 22.75 678 THR A CA 1
ATOM 5456 C C . THR A 1 678 ? 12.332 51.769 -20.807 1.00 22.75 678 THR A C 1
ATOM 5458 O O . THR A 1 678 ? 12.139 50.588 -21.089 1.00 22.75 678 THR A O 1
ATOM 5461 N N . ARG A 1 679 ? 11.332 52.654 -20.772 1.00 28.27 679 ARG A N 1
ATOM 5462 C CA . ARG A 1 679 ? 9.979 52.395 -21.270 1.00 28.27 679 ARG A CA 1
ATOM 5463 C C . ARG A 1 679 ? 10.017 52.237 -22.794 1.00 28.27 679 ARG A C 1
ATOM 5465 O O . ARG A 1 679 ? 10.384 53.186 -23.479 1.00 28.27 679 ARG A O 1
ATOM 5472 N N . SER A 1 680 ? 9.503 51.129 -23.330 1.00 22.84 680 SER A N 1
ATOM 5473 C CA . SER A 1 680 ? 8.907 51.138 -24.673 1.00 22.84 680 SER A CA 1
ATOM 5474 C C . SER A 1 680 ? 7.675 50.231 -24.766 1.00 22.84 680 SER A C 1
ATOM 5476 O O . SER A 1 680 ? 7.762 49.022 -24.584 1.00 22.84 680 SER A O 1
ATOM 5478 N N . ALA A 1 681 ? 6.554 50.905 -25.023 1.00 22.56 681 ALA A N 1
ATOM 5479 C CA . ALA A 1 681 ? 5.236 50.518 -25.526 1.00 22.56 681 ALA A CA 1
ATOM 5480 C C . ALA A 1 681 ? 4.853 49.031 -25.699 1.00 22.56 681 ALA A C 1
ATOM 5482 O O . ALA A 1 681 ? 5.430 48.293 -26.493 1.00 22.56 681 ALA A O 1
ATOM 5483 N N . ALA A 1 682 ? 3.728 48.680 -25.071 1.00 22.59 682 ALA A N 1
ATOM 5484 C CA . ALA A 1 682 ? 2.835 47.609 -25.502 1.00 22.59 682 ALA A CA 1
ATOM 5485 C C . ALA A 1 682 ? 1.963 48.070 -26.693 1.00 22.59 682 ALA A C 1
ATOM 5487 O O . ALA A 1 682 ? 1.564 49.239 -26.715 1.00 22.59 682 ALA A O 1
ATOM 5488 N N . PRO A 1 683 ? 1.576 47.183 -27.630 1.00 23.80 683 PRO A N 1
ATOM 5489 C CA . PRO A 1 683 ? 0.394 47.385 -28.454 1.00 23.80 683 PRO A CA 1
ATOM 5490 C C . PRO A 1 683 ? -0.860 46.905 -27.714 1.00 23.80 683 PRO A C 1
ATOM 5492 O O . PRO A 1 683 ? -0.869 45.863 -27.057 1.00 23.80 683 PRO A O 1
ATOM 5495 N N . ALA A 1 684 ? -1.918 47.699 -27.840 1.00 24.12 684 ALA A N 1
ATOM 5496 C CA . ALA A 1 684 ? -3.243 47.453 -27.302 1.00 24.12 684 ALA A CA 1
ATOM 5497 C C . ALA A 1 684 ? -3.949 46.275 -27.992 1.00 24.12 684 ALA A C 1
ATOM 5499 O O . ALA A 1 684 ? -3.888 46.138 -29.211 1.00 24.12 684 ALA A O 1
ATOM 5500 N N . LEU A 1 685 ? -4.701 45.503 -27.208 1.00 24.05 685 LEU A N 1
ATOM 5501 C CA . LEU A 1 685 ? -5.873 44.757 -27.662 1.00 24.05 685 LEU A CA 1
ATOM 5502 C C . LEU A 1 685 ? -6.848 44.687 -26.484 1.00 24.05 685 LEU A C 1
ATOM 5504 O O . LEU A 1 685 ? -6.703 43.878 -25.570 1.00 24.05 685 LEU A O 1
ATOM 5508 N N . ALA A 1 686 ? -7.778 45.637 -26.490 1.00 21.81 686 ALA A N 1
ATOM 5509 C CA . ALA A 1 686 ? -8.996 45.609 -25.703 1.00 21.81 686 ALA A CA 1
ATOM 5510 C C . ALA A 1 686 ? -10.112 44.948 -26.529 1.00 21.81 686 ALA A C 1
ATOM 5512 O O . ALA A 1 686 ? -10.071 44.969 -27.757 1.00 21.81 686 ALA A O 1
ATOM 5513 N N . ASP A 1 687 ? -11.095 44.432 -25.794 1.00 22.47 687 ASP A N 1
ATOM 5514 C CA . ASP A 1 687 ? -12.417 43.948 -26.205 1.00 22.47 687 ASP A CA 1
ATOM 5515 C C . ASP A 1 687 ? -12.531 42.486 -26.662 1.00 22.47 687 ASP A C 1
ATOM 5517 O O . ASP A 1 687 ? -12.467 42.157 -27.842 1.00 22.47 687 ASP A O 1
ATOM 5521 N N . ALA A 1 688 ? -12.828 41.602 -25.700 1.00 22.20 688 ALA A N 1
ATOM 5522 C CA . ALA A 1 688 ? -14.150 40.968 -25.610 1.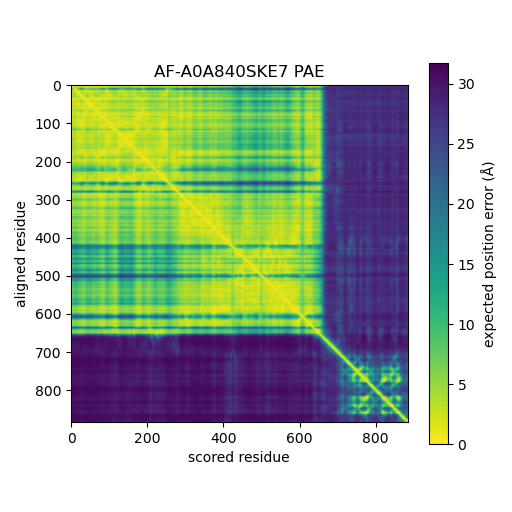00 22.20 688 ALA A CA 1
ATOM 5523 C C . ALA A 1 688 ? -14.274 40.091 -24.345 1.00 22.20 688 ALA A C 1
ATOM 5525 O O . ALA A 1 688 ? -13.326 39.425 -23.942 1.00 22.20 688 ALA A O 1
ATOM 5526 N N . PHE A 1 689 ? -15.494 40.053 -23.799 1.00 25.05 689 PHE A N 1
ATOM 5527 C CA . PHE A 1 689 ? -16.014 39.197 -22.718 1.00 25.05 689 PHE A CA 1
ATOM 5528 C C . PHE A 1 689 ? -15.922 39.725 -21.280 1.00 25.05 689 PHE A C 1
ATOM 5530 O O . PHE A 1 689 ? -15.172 39.256 -20.429 1.00 25.05 689 PHE A O 1
ATOM 5537 N N . ALA A 1 690 ? -16.834 40.660 -21.005 1.00 21.05 690 ALA A N 1
ATOM 5538 C CA . ALA A 1 690 ? -17.457 40.835 -19.701 1.00 21.05 690 ALA A CA 1
ATOM 5539 C C . ALA A 1 690 ? -18.431 39.674 -19.405 1.00 21.05 690 ALA A C 1
ATOM 5541 O O . ALA A 1 690 ? -19.233 39.311 -20.265 1.00 21.05 690 ALA A O 1
ATOM 5542 N N . GLY A 1 691 ? -18.406 39.138 -18.179 1.00 21.48 691 GLY A N 1
ATOM 5543 C CA . GLY A 1 691 ? -19.457 38.245 -17.680 1.00 21.48 691 GLY A CA 1
ATOM 5544 C C . GLY A 1 691 ? -19.072 37.408 -16.455 1.00 21.48 691 GLY A C 1
ATOM 5545 O O . GLY A 1 691 ? -18.450 36.366 -16.602 1.00 21.48 691 GLY A O 1
ATOM 5546 N N . CYS A 1 692 ? -19.559 37.839 -15.286 1.00 22.91 692 CYS A N 1
ATOM 5547 C CA . CYS A 1 692 ? -19.696 37.134 -13.995 1.00 22.91 692 CYS A CA 1
ATOM 5548 C C . CYS A 1 692 ? -18.608 37.319 -12.897 1.00 22.91 692 CYS A C 1
ATOM 5550 O O . CYS A 1 692 ? -17.412 37.297 -13.179 1.00 22.91 692 CYS A O 1
ATOM 5552 N N . PRO A 1 693 ? -19.033 37.535 -11.626 1.00 23.53 693 PRO A N 1
ATOM 5553 C CA . PRO A 1 693 ? -18.216 38.133 -10.567 1.00 23.53 693 PRO A CA 1
ATOM 5554 C C . PRO A 1 693 ? -17.426 37.106 -9.738 1.00 23.53 693 PRO A C 1
ATOM 5556 O O . PRO A 1 693 ? -17.973 36.105 -9.279 1.00 23.53 693 PRO A O 1
ATOM 5559 N N . GLY A 1 694 ? -16.149 37.399 -9.483 1.00 22.61 694 GLY A N 1
ATOM 5560 C CA . GLY A 1 694 ? -15.309 36.667 -8.530 1.00 22.61 694 GLY A CA 1
ATOM 5561 C C . GLY A 1 694 ? -15.379 37.255 -7.111 1.00 22.61 694 GLY A C 1
ATOM 5562 O O . GLY A 1 694 ? -15.454 38.479 -6.968 1.00 22.61 694 GLY A O 1
ATOM 5563 N N . PRO A 1 695 ? -15.332 36.431 -6.045 1.00 24.05 695 PRO A N 1
ATOM 5564 C CA . PRO A 1 695 ? -15.123 36.911 -4.689 1.00 24.05 695 PRO A CA 1
ATOM 5565 C C . PRO A 1 695 ? -13.636 37.181 -4.410 1.00 24.05 695 PRO A C 1
ATOM 5567 O O . PRO A 1 695 ? -12.726 36.580 -4.976 1.00 24.05 695 PRO A O 1
ATOM 5570 N N . GLN A 1 696 ? -13.431 38.139 -3.518 1.00 23.41 696 GLN A N 1
ATOM 5571 C CA . GLN A 1 696 ? -12.189 38.824 -3.182 1.00 23.41 696 GLN A CA 1
ATOM 5572 C C . GLN A 1 696 ? -11.122 37.893 -2.577 1.00 23.41 696 GLN A C 1
ATOM 5574 O O . GLN A 1 696 ? -11.376 37.184 -1.604 1.00 23.41 696 GLN A O 1
ATOM 5579 N N . HIS A 1 697 ? -9.891 37.970 -3.091 1.00 23.30 697 HIS A N 1
ATOM 5580 C CA . HIS A 1 697 ? -8.706 37.408 -2.443 1.00 23.30 697 HIS A CA 1
ATOM 5581 C C . HIS A 1 697 ? -8.335 38.238 -1.203 1.00 23.30 697 HIS A C 1
ATOM 5583 O O . HIS A 1 697 ? -7.897 39.382 -1.317 1.00 23.30 697 HIS A O 1
ATOM 5589 N N . ARG A 1 698 ? -8.468 37.642 -0.012 1.00 22.44 698 ARG A N 1
ATOM 5590 C CA . ARG A 1 698 ? -7.774 38.085 1.206 1.00 22.44 698 ARG A CA 1
ATOM 5591 C C . ARG A 1 698 ? -6.448 37.334 1.324 1.00 22.44 698 ARG A C 1
ATOM 5593 O O . ARG A 1 698 ? -6.410 36.114 1.195 1.00 22.44 698 ARG A O 1
ATOM 5600 N N . ALA A 1 699 ? -5.380 38.086 1.564 1.00 21.98 699 ALA A N 1
ATOM 5601 C CA . ALA A 1 699 ? -4.043 37.584 1.846 1.00 21.98 699 ALA A CA 1
ATOM 5602 C C . ALA A 1 699 ? -4.038 36.672 3.089 1.00 21.98 699 ALA A C 1
ATOM 5604 O O . ALA A 1 699 ? -4.581 37.046 4.128 1.00 21.98 699 ALA A O 1
ATOM 5605 N N . LEU A 1 700 ? -3.408 35.499 2.977 1.00 22.00 700 LEU A N 1
ATOM 5606 C CA . LEU A 1 700 ? -3.086 34.616 4.098 1.00 22.00 700 LEU A CA 1
ATOM 5607 C C . LEU A 1 700 ? -1.597 34.753 4.427 1.00 22.00 700 LEU A C 1
ATOM 5609 O O . LEU A 1 700 ? -0.736 34.687 3.550 1.00 22.00 700 LEU A O 1
ATOM 5613 N N . THR A 1 701 ? -1.327 34.986 5.705 1.00 21.95 701 THR A N 1
ATOM 5614 C CA . THR A 1 701 ? -0.013 35.074 6.343 1.00 21.95 701 THR A CA 1
ATOM 5615 C C . THR A 1 701 ? 0.659 33.694 6.484 1.00 21.95 701 THR A C 1
ATOM 5617 O O . THR A 1 701 ? -0.031 32.673 6.448 1.00 21.95 701 THR A O 1
ATOM 5620 N N . PRO A 1 702 ? 1.995 33.624 6.663 1.00 22.75 702 PRO A N 1
ATOM 5621 C CA . PRO A 1 702 ? 2.723 32.361 6.807 1.00 22.75 702 PRO A CA 1
ATOM 5622 C C . PRO A 1 702 ? 2.444 31.654 8.142 1.00 22.75 702 PRO A C 1
ATOM 5624 O O . PRO A 1 702 ? 2.448 32.276 9.203 1.00 22.75 702 PRO A O 1
ATOM 5627 N N . TYR A 1 703 ? 2.244 30.339 8.052 1.00 21.02 703 TYR A N 1
ATOM 5628 C CA . TYR A 1 703 ? 2.020 29.390 9.144 1.00 21.02 703 TYR A CA 1
ATOM 5629 C C . TYR A 1 703 ? 3.307 29.110 9.940 1.00 21.02 703 TYR A C 1
ATOM 5631 O O . TYR A 1 703 ? 4.371 28.900 9.356 1.00 21.02 703 TYR A O 1
ATOM 5639 N N . GLN A 1 704 ? 3.183 29.060 11.269 1.00 20.72 704 GLN A N 1
ATOM 5640 C CA . GLN A 1 704 ? 4.194 28.556 12.203 1.00 20.72 704 GLN A CA 1
ATOM 5641 C C . GLN A 1 704 ? 4.123 27.022 12.283 1.00 20.72 704 GLN A C 1
ATOM 5643 O O . GLN A 1 704 ? 3.044 26.443 12.406 1.00 20.72 704 GLN A O 1
ATOM 5648 N N . GLU A 1 705 ? 5.285 26.372 12.213 1.00 21.80 705 GLU A N 1
ATOM 5649 C CA . GLU A 1 705 ? 5.461 24.928 12.386 1.00 21.80 705 GLU A CA 1
ATOM 5650 C C . GLU A 1 705 ? 5.314 24.531 13.865 1.00 21.80 705 GLU A C 1
ATOM 5652 O O . GLU A 1 705 ? 6.066 24.996 14.721 1.00 21.80 705 GLU A O 1
ATOM 5657 N N . PHE A 1 706 ? 4.377 23.628 14.160 1.00 19.47 706 PHE A N 1
ATOM 5658 C CA . PHE A 1 706 ? 4.319 22.890 15.423 1.00 19.47 706 PHE A CA 1
ATOM 5659 C C . PHE A 1 706 ? 5.110 21.582 15.276 1.00 19.47 706 PHE A C 1
ATOM 5661 O O . PHE A 1 706 ? 4.788 20.742 14.437 1.00 19.47 706 PHE A O 1
ATOM 5668 N N . VAL A 1 707 ? 6.146 21.406 16.100 1.00 23.28 707 VAL A N 1
ATOM 5669 C CA . VAL A 1 707 ? 6.957 20.183 16.194 1.00 23.28 707 VAL A CA 1
ATOM 5670 C C . VAL A 1 707 ? 6.604 19.474 17.500 1.00 23.28 707 VAL A C 1
ATOM 5672 O O . VAL A 1 707 ? 6.920 19.972 18.578 1.00 23.28 707 VAL A O 1
ATOM 5675 N N . SER A 1 708 ? 5.965 18.306 17.414 1.00 20.50 708 SER A N 1
ATOM 5676 C CA . SER A 1 708 ? 5.721 17.425 18.559 1.00 20.50 708 SER A CA 1
ATOM 5677 C C . SER A 1 708 ? 6.908 16.481 18.764 1.00 20.50 708 SER A C 1
ATOM 5679 O O . SER A 1 708 ? 7.053 15.464 18.088 1.00 20.50 708 SER A O 1
ATOM 5681 N N . GLY A 1 709 ? 7.755 16.828 19.718 1.00 21.70 709 GLY A N 1
ATOM 5682 C CA . GLY A 1 709 ? 8.732 15.957 20.357 1.00 21.70 709 GLY A CA 1
ATOM 5683 C C . GLY A 1 709 ? 9.077 16.634 21.672 1.00 21.70 709 GLY A C 1
ATOM 5684 O O . GLY A 1 709 ? 9.282 17.847 21.667 1.00 21.70 709 GLY A O 1
ATOM 5685 N N . ALA A 1 710 ? 9.055 15.913 22.793 1.00 23.31 710 ALA A N 1
ATOM 5686 C CA . ALA A 1 710 ? 9.316 16.495 24.106 1.00 23.31 710 ALA A CA 1
ATOM 5687 C C . ALA A 1 710 ? 10.749 17.061 24.159 1.00 23.31 710 ALA A C 1
ATOM 5689 O O . ALA A 1 710 ? 11.713 16.368 24.467 1.00 23.31 710 ALA A O 1
ATOM 5690 N N . ARG A 1 711 ? 10.879 18.338 23.798 1.00 23.66 711 ARG A N 1
ATOM 5691 C CA . ARG A 1 711 ? 12.033 19.196 24.030 1.00 23.66 711 ARG A CA 1
ATOM 5692 C C . ARG A 1 711 ? 11.695 20.029 25.251 1.00 23.66 711 ARG A C 1
ATOM 5694 O O . ARG A 1 711 ? 10.812 20.878 25.176 1.00 23.66 711 ARG A O 1
ATOM 5701 N N . VAL A 1 712 ? 12.407 19.830 26.351 1.00 25.14 712 VAL A N 1
ATOM 5702 C CA . VAL A 1 712 ? 12.428 20.842 27.408 1.00 25.14 712 VAL A CA 1
ATOM 5703 C C . VAL A 1 712 ? 13.461 21.883 26.985 1.00 25.14 712 VAL A C 1
ATOM 5705 O O . VAL A 1 712 ? 14.639 21.776 27.303 1.00 25.14 712 VAL A O 1
ATOM 5708 N N . ALA A 1 713 ? 13.032 22.843 26.168 1.00 25.08 713 ALA A N 1
ATOM 5709 C CA . ALA A 1 713 ? 13.841 23.997 25.804 1.00 25.08 713 ALA A CA 1
ATOM 5710 C C . ALA A 1 713 ? 13.548 25.125 26.801 1.00 25.08 713 ALA A C 1
ATOM 5712 O O . ALA A 1 713 ? 12.451 25.682 26.791 1.00 25.08 713 ALA A O 1
ATOM 5713 N N . TYR A 1 714 ? 14.512 25.475 27.654 1.00 25.55 714 TYR A N 1
ATOM 5714 C CA . TYR A 1 714 ? 14.419 26.686 28.470 1.00 25.55 714 TYR A CA 1
ATOM 5715 C C . TYR A 1 714 ? 15.021 27.855 27.697 1.00 25.55 714 TYR A C 1
ATOM 5717 O O . TYR A 1 714 ? 16.214 27.882 27.402 1.00 25.55 714 TYR A O 1
ATOM 5725 N N . LYS A 1 715 ? 14.180 28.830 27.357 1.00 24.66 715 LYS A N 1
ATOM 5726 C CA . LYS A 1 715 ? 14.601 30.090 26.749 1.00 24.66 715 LYS A CA 1
ATOM 5727 C C . LYS A 1 715 ? 14.643 31.144 27.854 1.00 24.66 715 LYS A C 1
ATOM 5729 O O . LYS A 1 715 ? 13.595 31.531 28.360 1.00 24.66 715 LYS A O 1
ATOM 5734 N N . ALA A 1 716 ? 15.835 31.578 28.257 1.00 26.41 716 ALA A N 1
ATOM 5735 C CA . ALA A 1 716 ? 15.977 32.742 29.125 1.00 26.41 716 ALA A CA 1
ATOM 5736 C C . ALA A 1 716 ? 15.834 34.006 28.264 1.00 26.41 716 ALA A C 1
ATOM 5738 O O . ALA A 1 716 ? 16.673 34.264 27.400 1.00 26.41 716 ALA A O 1
ATOM 5739 N N . ASP A 1 717 ? 14.760 34.771 28.466 1.00 24.44 717 ASP A N 1
ATOM 5740 C CA . ASP A 1 717 ? 14.655 36.116 27.903 1.00 24.44 717 ASP A CA 1
ATOM 5741 C C . ASP A 1 717 ? 15.681 37.028 28.584 1.00 24.44 717 ASP A C 1
ATOM 5743 O O . ASP A 1 717 ? 15.811 37.063 29.809 1.00 24.44 717 ASP A O 1
ATOM 5747 N N . THR A 1 718 ? 16.426 37.781 27.777 1.00 29.28 718 THR A N 1
ATOM 5748 C CA . THR A 1 718 ? 17.469 38.725 28.199 1.00 29.28 718 THR A CA 1
ATOM 5749 C C . THR A 1 718 ? 16.871 40.018 28.768 1.00 29.28 718 THR A C 1
ATOM 5751 O O . THR A 1 718 ? 17.154 41.114 28.282 1.00 29.28 718 THR A O 1
ATOM 5754 N N . GLY A 1 719 ? 16.019 39.897 29.785 1.00 23.64 719 GLY A N 1
ATOM 5755 C CA . GLY A 1 719 ? 15.426 41.007 30.525 1.00 23.64 719 GLY A CA 1
ATOM 5756 C C . GLY A 1 719 ? 15.790 40.918 32.002 1.00 23.64 719 GLY A C 1
ATOM 5757 O O . GLY A 1 719 ? 15.542 39.909 32.652 1.00 23.64 719 GLY A O 1
ATOM 5758 N N . VAL A 1 720 ? 16.398 41.976 32.537 1.00 27.38 720 VAL A N 1
ATOM 5759 C CA . VAL A 1 720 ? 16.764 42.095 33.954 1.00 27.38 720 VAL A CA 1
ATOM 5760 C C . VAL A 1 720 ? 15.498 42.019 34.817 1.00 27.38 720 VAL A C 1
ATOM 5762 O O . VAL A 1 720 ? 14.708 42.957 34.856 1.00 27.38 720 VAL A O 1
ATOM 5765 N N . GLY A 1 721 ? 15.318 40.897 35.513 1.00 22.59 721 GLY A N 1
ATOM 5766 C CA . GLY A 1 721 ? 14.242 40.665 36.472 1.00 22.59 721 GLY A CA 1
ATOM 5767 C C . GLY A 1 721 ? 14.578 39.467 37.357 1.00 22.59 721 GLY A C 1
ATOM 5768 O O . GLY A 1 721 ? 14.948 38.404 36.868 1.00 22.59 721 GLY A O 1
ATOM 5769 N N . ARG A 1 722 ? 14.511 39.657 38.676 1.00 21.67 722 ARG A N 1
ATOM 5770 C CA . ARG A 1 722 ? 14.757 38.624 39.690 1.00 21.67 722 ARG A CA 1
ATOM 5771 C C . ARG A 1 722 ? 13.551 37.675 39.696 1.00 21.67 722 ARG A C 1
ATOM 5773 O O . ARG A 1 722 ? 12.458 38.116 40.032 1.00 21.67 722 ARG A O 1
ATOM 5780 N N . PHE A 1 723 ? 13.738 36.407 39.334 1.00 21.58 723 PHE A N 1
ATOM 5781 C CA . PHE A 1 723 ? 12.709 35.372 39.465 1.00 21.58 723 PHE A CA 1
ATOM 5782 C C . PHE A 1 723 ? 13.190 34.301 40.447 1.00 21.58 723 PHE A C 1
ATOM 5784 O O . PHE A 1 723 ? 14.152 33.587 40.172 1.00 21.58 723 PHE A O 1
ATOM 5791 N N . GLU A 1 724 ? 12.524 34.199 41.596 1.00 22.33 724 GLU A N 1
ATOM 5792 C CA . GLU A 1 724 ? 12.528 32.987 42.416 1.00 22.33 724 GLU A CA 1
ATOM 5793 C C . GLU A 1 724 ? 11.505 32.018 41.812 1.00 22.33 724 GLU A C 1
ATOM 5795 O O . GLU A 1 724 ? 10.327 32.352 41.691 1.00 22.33 724 GLU A O 1
ATOM 5800 N N . MET A 1 725 ? 11.948 30.829 41.392 1.00 22.94 725 MET A N 1
ATOM 5801 C CA . MET A 1 725 ? 11.040 29.737 41.034 1.00 22.94 725 MET A CA 1
ATOM 5802 C C . MET A 1 725 ? 10.843 28.818 42.239 1.00 22.94 725 MET A C 1
ATOM 5804 O O . MET A 1 725 ? 11.665 27.940 42.503 1.00 22.94 725 MET A O 1
ATOM 5808 N N . ASP A 1 726 ? 9.708 28.984 42.911 1.00 23.89 726 ASP A N 1
ATOM 5809 C CA . ASP A 1 726 ? 9.125 27.975 43.790 1.00 23.89 726 ASP A CA 1
ATOM 5810 C C . ASP A 1 726 ? 8.250 27.016 42.968 1.00 23.89 726 ASP A C 1
ATOM 5812 O O . ASP A 1 726 ? 7.131 27.357 42.588 1.00 23.89 726 ASP A O 1
ATOM 5816 N N . ARG A 1 727 ? 8.792 25.814 42.717 1.00 23.48 727 ARG A N 1
ATOM 5817 C CA . ARG A 1 727 ? 8.159 24.511 42.383 1.00 23.48 727 ARG A CA 1
ATOM 5818 C C . ARG A 1 727 ? 8.835 23.820 41.197 1.00 23.48 727 ARG A C 1
ATOM 5820 O O . ARG A 1 727 ? 8.817 24.305 40.073 1.00 23.48 727 ARG A O 1
ATOM 5827 N N . ILE A 1 728 ? 9.367 22.629 41.472 1.00 24.97 728 ILE A N 1
ATOM 5828 C CA . ILE A 1 728 ? 9.857 21.660 40.487 1.00 24.97 728 ILE A CA 1
ATOM 5829 C C . ILE A 1 728 ? 8.967 20.420 40.614 1.00 24.97 728 ILE A C 1
ATOM 5831 O O . ILE A 1 728 ? 8.905 19.827 41.693 1.00 24.97 728 ILE A O 1
ATOM 5835 N N . GLU A 1 729 ? 8.277 20.037 39.539 1.00 22.52 729 GLU A N 1
ATOM 5836 C CA . GLU A 1 729 ? 7.580 18.749 39.450 1.00 22.52 729 GLU A CA 1
ATOM 5837 C C . GLU A 1 729 ? 8.552 17.651 38.971 1.00 22.52 729 GLU A C 1
ATOM 5839 O O . GLU A 1 729 ? 9.386 17.908 38.098 1.00 22.52 729 GLU A O 1
ATOM 5844 N N . PRO A 1 730 ? 8.499 16.433 39.540 1.00 23.19 730 PRO A N 1
ATOM 5845 C CA . PRO A 1 730 ? 9.382 15.340 39.149 1.00 23.19 730 PRO A CA 1
ATOM 5846 C C . PRO A 1 730 ? 9.016 14.796 37.760 1.00 23.19 730 PRO A C 1
ATOM 5848 O O . PRO A 1 730 ? 7.885 14.377 37.524 1.00 23.19 730 PRO A O 1
ATOM 5851 N N . VAL A 1 731 ? 9.994 14.736 36.853 1.00 25.17 731 VAL A N 1
ATOM 5852 C CA . VAL A 1 731 ? 9.868 14.021 35.574 1.00 25.17 731 VAL A CA 1
ATOM 5853 C C . VAL A 1 731 ? 10.163 12.541 35.824 1.00 25.17 731 VAL A C 1
ATOM 5855 O O . VAL A 1 731 ? 11.295 12.174 36.137 1.00 25.17 731 VAL A O 1
ATOM 5858 N N . ALA A 1 732 ? 9.151 11.683 35.704 1.00 25.77 732 ALA A N 1
ATOM 5859 C CA . ALA A 1 732 ? 9.338 10.236 35.714 1.00 25.77 732 ALA A CA 1
ATOM 5860 C C . ALA A 1 732 ? 9.836 9.777 34.333 1.00 25.77 732 ALA A C 1
ATOM 5862 O O . ALA A 1 732 ? 9.113 9.876 33.344 1.00 25.77 732 ALA A O 1
ATOM 5863 N N . LEU A 1 733 ? 11.077 9.293 34.262 1.00 28.12 733 LEU A N 1
ATOM 5864 C CA . LEU A 1 733 ? 11.605 8.580 33.095 1.00 28.12 733 LEU A CA 1
ATOM 5865 C C . LEU A 1 733 ? 11.360 7.069 33.268 1.00 28.12 733 LEU A C 1
ATOM 5867 O O . LEU A 1 733 ? 11.372 6.587 34.404 1.00 28.12 733 LEU A O 1
ATOM 5871 N N . PRO A 1 734 ? 11.129 6.310 32.180 1.00 24.91 734 PRO A N 1
ATOM 5872 C CA . PRO A 1 734 ? 10.793 4.899 32.258 1.00 24.91 734 PRO A CA 1
ATOM 5873 C C . PRO A 1 734 ? 12.077 4.106 32.486 1.00 24.91 734 PRO A C 1
ATOM 5875 O O . PRO A 1 734 ? 12.789 3.768 31.544 1.00 24.91 734 PRO A O 1
ATOM 5878 N N . PHE A 1 735 ? 12.392 3.818 33.740 1.00 32.84 735 PHE A N 1
ATOM 5879 C CA . PHE A 1 735 ? 13.407 2.829 34.061 1.00 32.84 735 PHE A CA 1
ATOM 5880 C C . PHE A 1 735 ? 12.720 1.592 34.639 1.00 32.84 735 PHE A C 1
ATOM 5882 O O . PHE A 1 735 ? 11.814 1.701 35.467 1.00 32.84 735 PHE A O 1
ATOM 5889 N N . GLY A 1 736 ? 13.092 0.415 34.130 1.00 28.52 736 GLY A N 1
ATOM 5890 C CA . GLY A 1 736 ? 12.585 -0.862 34.626 1.00 28.52 736 GLY A CA 1
ATOM 5891 C C . GLY A 1 736 ? 12.957 -1.097 36.099 1.00 28.52 736 GLY A C 1
ATOM 5892 O O . GLY A 1 736 ? 13.825 -0.406 36.632 1.00 28.52 736 GLY A O 1
ATOM 5893 N N . PRO A 1 737 ? 12.341 -2.090 36.763 1.00 30.41 737 PRO A N 1
ATOM 5894 C CA . PRO A 1 737 ? 12.469 -2.336 38.206 1.00 30.41 737 PRO A CA 1
ATOM 5895 C C . PRO A 1 737 ? 13.887 -2.683 38.711 1.00 30.41 737 PRO A C 1
ATOM 5897 O O . PRO A 1 737 ? 14.068 -2.843 39.912 1.00 30.41 737 PRO A O 1
ATOM 5900 N N . GLU A 1 738 ? 14.891 -2.762 37.833 1.00 36.12 738 GLU A N 1
ATOM 5901 C CA . GLU A 1 738 ? 16.297 -3.034 38.175 1.00 36.12 738 GLU A CA 1
ATOM 5902 C C . GLU A 1 738 ? 17.214 -1.793 38.108 1.00 36.12 738 GLU A C 1
ATOM 5904 O O . GLU A 1 738 ? 18.424 -1.894 38.308 1.00 36.12 738 GLU A O 1
ATOM 5909 N N . SER A 1 739 ? 16.685 -0.594 37.835 1.00 38.56 739 SER A N 1
ATOM 5910 C CA . SER A 1 739 ? 17.520 0.611 37.759 1.00 38.56 739 SER A CA 1
ATOM 5911 C C . SER A 1 739 ? 17.869 1.176 39.138 1.00 38.56 739 SER A C 1
ATOM 5913 O O . SER A 1 739 ? 16.983 1.549 39.901 1.00 38.56 739 SER A O 1
ATOM 5915 N N . ALA A 1 740 ? 19.161 1.346 39.421 1.00 41.72 740 ALA A N 1
ATOM 5916 C CA . ALA A 1 740 ? 19.658 1.890 40.689 1.00 41.72 740 ALA A CA 1
ATOM 5917 C C . ALA A 1 740 ? 19.347 3.387 40.925 1.00 41.72 740 ALA A C 1
ATOM 5919 O O . ALA A 1 740 ? 19.511 3.875 42.043 1.00 41.72 740 ALA A O 1
ATOM 5920 N N . LEU A 1 741 ? 18.940 4.124 39.886 1.00 39.53 741 LEU A N 1
ATOM 5921 C CA . LEU A 1 741 ? 18.783 5.582 39.880 1.00 39.53 741 LEU A CA 1
ATOM 5922 C C . LEU A 1 741 ? 17.328 6.001 40.121 1.00 39.53 741 LEU A C 1
ATOM 5924 O O . LEU A 1 741 ? 16.433 5.621 39.368 1.00 39.53 741 LEU A O 1
ATOM 5928 N N . HIS A 1 742 ? 17.109 6.870 41.107 1.00 43.41 742 HIS A N 1
ATOM 5929 C CA . HIS A 1 742 ? 15.818 7.494 41.382 1.00 43.41 742 HIS A CA 1
ATOM 5930 C C . HIS A 1 742 ? 15.955 9.022 41.414 1.00 43.41 742 HIS A C 1
ATOM 5932 O O . HIS A 1 742 ? 16.961 9.558 41.859 1.00 43.41 742 HIS A O 1
ATOM 5938 N N . GLY A 1 743 ? 14.936 9.738 40.930 1.00 43.78 743 GLY A N 1
ATOM 5939 C CA . GLY A 1 743 ? 14.827 11.194 41.078 1.00 43.78 743 GLY A CA 1
ATOM 5940 C C . GLY A 1 743 ? 15.997 11.991 40.489 1.00 43.78 743 GLY A C 1
ATOM 5941 O O . GLY A 1 743 ? 16.920 12.368 41.202 1.00 43.78 743 GLY A O 1
ATOM 5942 N N . LEU A 1 744 ? 15.928 12.318 39.197 1.00 39.28 744 LEU A N 1
ATOM 5943 C CA . LEU A 1 744 ? 16.883 13.229 38.566 1.00 39.28 744 LEU A CA 1
ATOM 5944 C C . LEU A 1 744 ? 16.381 14.677 38.691 1.00 39.28 744 LEU A C 1
ATOM 5946 O O . LEU A 1 744 ? 15.244 14.974 38.315 1.00 39.28 744 LEU A O 1
ATOM 5950 N N . ARG A 1 745 ? 17.211 15.588 39.205 1.00 43.59 745 ARG A N 1
ATOM 5951 C CA . ARG A 1 745 ? 16.904 17.022 39.303 1.00 43.59 745 ARG A CA 1
ATOM 5952 C C . ARG A 1 745 ? 18.002 17.845 38.650 1.00 43.59 745 ARG A C 1
ATOM 5954 O O . ARG A 1 745 ? 19.189 17.623 38.873 1.00 43.59 745 ARG A O 1
ATOM 5961 N N . PHE A 1 746 ? 17.586 18.836 37.873 1.00 41.00 746 PHE A N 1
ATOM 5962 C CA . PHE A 1 746 ? 18.483 19.822 37.287 1.00 41.00 746 PHE A CA 1
ATOM 5963 C C . PHE A 1 746 ? 18.358 21.127 38.060 1.00 41.00 746 PHE A C 1
ATOM 5965 O O . PHE A 1 746 ? 17.249 21.608 38.302 1.00 41.00 746 PHE A O 1
ATOM 5972 N N . ARG A 1 747 ? 19.494 21.716 38.431 1.00 41.62 747 ARG A N 1
ATOM 5973 C CA . ARG A 1 747 ? 19.539 23.063 38.992 1.00 41.62 747 ARG A CA 1
ATOM 5974 C C . ARG A 1 747 ? 20.602 23.875 38.269 1.00 41.62 747 ARG A C 1
ATOM 5976 O O . ARG A 1 747 ? 21.769 23.497 38.248 1.00 41.62 747 ARG A O 1
ATOM 5983 N N . THR A 1 748 ? 20.198 25.015 37.726 1.00 41.06 748 THR A N 1
ATOM 5984 C CA . THR A 1 748 ? 21.136 26.023 37.230 1.00 41.06 748 THR A CA 1
ATOM 5985 C C . THR A 1 748 ? 21.496 26.947 38.386 1.00 41.06 748 THR A C 1
ATOM 5987 O O . THR A 1 748 ? 20.606 27.483 39.048 1.00 41.06 748 THR A O 1
ATOM 5990 N N . VAL A 1 749 ? 22.786 27.117 38.660 1.00 40.25 749 VAL A N 1
ATOM 5991 C CA . VAL A 1 749 ? 23.286 28.056 39.674 1.00 40.25 749 VAL A CA 1
ATOM 5992 C C . VAL A 1 749 ? 24.114 29.111 38.957 1.00 40.25 749 VAL A C 1
ATOM 5994 O O . VAL A 1 749 ? 24.883 28.785 38.056 1.00 40.25 749 VAL A O 1
ATOM 5997 N N . ARG A 1 750 ? 23.944 30.381 39.323 1.00 39.12 750 ARG A N 1
ATOM 5998 C CA . ARG A 1 750 ? 24.697 31.494 38.741 1.00 39.12 750 ARG A CA 1
ATOM 5999 C C . ARG A 1 750 ? 25.520 32.147 39.837 1.00 39.12 750 ARG A C 1
ATOM 6001 O O . ARG A 1 750 ? 24.954 32.648 40.805 1.00 39.12 750 ARG A O 1
ATOM 6008 N N . GLU A 1 751 ? 26.835 32.130 39.685 1.00 38.84 751 GLU A N 1
ATOM 6009 C CA . GLU A 1 751 ? 27.764 32.699 40.660 1.00 38.84 751 GLU A CA 1
ATOM 6010 C C . GLU A 1 751 ? 28.899 33.392 39.897 1.00 38.84 751 GLU A C 1
ATOM 6012 O O . GLU A 1 751 ? 29.497 32.785 39.012 1.00 38.84 751 GLU A O 1
ATOM 6017 N N . ALA A 1 752 ? 29.138 34.676 40.193 1.00 34.78 752 ALA A N 1
ATOM 6018 C CA . ALA A 1 752 ? 30.211 35.500 39.614 1.00 34.78 752 ALA A CA 1
ATOM 6019 C C . ALA A 1 752 ? 30.381 35.368 38.079 1.00 34.78 752 ALA A C 1
ATOM 6021 O O . ALA A 1 752 ? 31.416 34.919 37.596 1.00 34.78 752 ALA A O 1
ATOM 6022 N N . ASP A 1 753 ? 29.349 35.750 37.315 1.00 38.78 753 ASP A N 1
ATOM 6023 C CA . ASP A 1 753 ? 29.324 35.774 35.837 1.00 38.78 753 ASP A CA 1
ATOM 6024 C C . ASP A 1 753 ? 29.516 34.423 35.117 1.00 38.78 753 ASP A C 1
ATOM 6026 O O . ASP A 1 753 ? 29.570 34.374 33.886 1.00 38.78 753 ASP A O 1
ATOM 6030 N N . ILE A 1 754 ? 29.517 33.312 35.860 1.00 37.47 754 ILE A N 1
ATOM 6031 C CA . ILE A 1 754 ? 29.586 31.946 35.331 1.00 37.47 754 ILE A CA 1
ATOM 6032 C C . ILE A 1 754 ? 28.253 31.233 35.609 1.00 37.47 754 ILE A C 1
ATOM 6034 O O . ILE A 1 754 ? 27.719 31.275 36.722 1.00 37.47 754 ILE A O 1
ATOM 6038 N N . GLU A 1 755 ? 27.693 30.589 34.581 1.00 39.66 755 GLU A N 1
ATOM 6039 C CA . GLU A 1 755 ? 26.533 29.702 34.720 1.00 39.66 755 GLU A CA 1
ATOM 6040 C C . GLU A 1 755 ? 26.992 28.257 34.922 1.00 39.66 755 GLU A C 1
ATOM 6042 O O . GLU A 1 755 ? 27.798 27.721 34.159 1.00 39.66 755 GLU A O 1
ATOM 6047 N N . TRP A 1 756 ? 26.446 27.621 35.955 1.00 42.41 756 TRP A N 1
ATOM 6048 C CA . TRP A 1 756 ? 26.716 26.238 36.320 1.00 42.41 756 TRP A CA 1
ATOM 6049 C C . TRP A 1 756 ? 25.458 25.401 36.113 1.00 42.41 756 TRP A C 1
ATOM 6051 O O . TRP A 1 756 ? 24.372 25.801 36.540 1.00 42.41 756 TRP A O 1
ATOM 6061 N N . ALA A 1 757 ? 25.607 24.211 35.533 1.00 43.41 757 ALA A N 1
ATOM 6062 C CA . ALA A 1 757 ? 24.574 23.182 35.582 1.00 43.41 757 ALA A CA 1
ATOM 6063 C C . ALA A 1 757 ? 24.954 22.143 36.644 1.00 43.41 757 ALA A C 1
ATOM 6065 O O . ALA A 1 757 ? 26.005 21.501 36.552 1.00 43.41 757 ALA A O 1
ATOM 6066 N N . LEU A 1 758 ? 24.095 21.991 37.652 1.00 44.44 758 LEU A N 1
ATOM 6067 C CA . LEU A 1 758 ? 24.194 20.966 38.683 1.00 44.44 758 LEU A CA 1
ATOM 6068 C C . LEU A 1 758 ? 23.161 19.877 38.390 1.00 44.44 758 LEU A C 1
ATOM 6070 O O . LEU A 1 758 ? 21.959 20.153 38.307 1.00 44.44 758 LEU A O 1
ATOM 6074 N N . ILE A 1 759 ? 23.631 18.643 38.244 1.00 46.59 759 ILE A N 1
ATOM 6075 C CA . ILE A 1 759 ? 22.764 17.471 38.116 1.00 46.59 759 ILE A CA 1
ATOM 6076 C C . ILE A 1 759 ? 22.768 16.756 39.461 1.00 46.59 759 ILE A C 1
ATOM 6078 O O . ILE A 1 759 ? 23.814 16.285 39.909 1.00 46.59 759 ILE A O 1
ATOM 6082 N N . GLU A 1 760 ? 21.603 16.704 40.097 1.00 48.22 760 GLU A N 1
ATOM 6083 C CA . GLU A 1 760 ? 21.353 15.971 41.334 1.00 48.22 760 GLU A CA 1
ATOM 6084 C C . GLU A 1 760 ? 20.621 14.672 40.993 1.00 48.22 760 GLU A C 1
ATOM 6086 O O . GLU A 1 760 ? 19.655 14.666 40.227 1.00 48.22 760 GLU A O 1
ATOM 6091 N N . PHE A 1 761 ? 21.080 13.565 41.560 1.00 50.59 761 PHE A N 1
ATOM 6092 C CA . PHE A 1 761 ? 20.400 12.281 41.451 1.00 50.59 761 PHE A CA 1
ATOM 6093 C C . PHE A 1 761 ? 20.482 11.525 42.775 1.00 50.59 761 PHE A C 1
ATOM 6095 O O . PHE A 1 761 ? 21.482 11.603 43.499 1.00 50.59 761 PHE A O 1
ATOM 6102 N N . GLU A 1 762 ? 19.406 10.815 43.098 1.00 47.00 762 GLU A N 1
ATOM 6103 C CA . GLU A 1 762 ? 19.341 9.913 44.241 1.00 47.00 762 GLU A CA 1
ATOM 6104 C C . GLU A 1 762 ? 19.632 8.490 43.758 1.00 47.00 762 GLU A C 1
ATOM 6106 O O . GLU A 1 762 ? 19.216 8.073 42.674 1.00 47.00 762 GLU A O 1
ATOM 6111 N N . ILE A 1 763 ? 20.391 7.730 44.542 1.00 50.69 763 ILE A N 1
ATOM 6112 C CA . ILE A 1 763 ? 20.690 6.340 44.195 1.00 50.69 763 ILE A CA 1
ATOM 6113 C C . ILE A 1 763 ? 20.261 5.433 45.339 1.00 50.69 763 ILE A C 1
ATOM 6115 O O . ILE A 1 763 ? 20.454 5.771 46.508 1.00 50.69 763 ILE A O 1
ATOM 6119 N N . CYS A 1 764 ? 19.660 4.293 44.998 1.00 50.59 764 CYS A N 1
ATOM 6120 C CA . CYS A 1 764 ? 19.153 3.345 45.979 1.00 50.59 764 CYS A CA 1
ATOM 6121 C C . CYS A 1 764 ? 20.300 2.826 46.876 1.00 50.59 764 CYS A C 1
ATOM 6123 O O . CYS A 1 764 ? 21.287 2.300 46.350 1.00 50.59 764 CYS A O 1
ATOM 6125 N N . PRO A 1 765 ? 20.205 2.965 48.214 1.00 46.47 765 PRO A N 1
ATOM 6126 C CA . PRO A 1 765 ? 21.270 2.542 49.123 1.00 46.47 765 PRO A CA 1
ATOM 6127 C C . PRO A 1 765 ? 21.549 1.033 49.073 1.00 46.47 765 PRO A C 1
ATOM 6129 O O . PRO A 1 765 ? 22.681 0.630 49.321 1.00 46.47 765 PRO A O 1
ATOM 6132 N N . ASP A 1 766 ? 20.570 0.215 48.673 1.00 46.34 766 ASP A N 1
ATOM 6133 C CA . ASP A 1 766 ? 20.695 -1.250 48.610 1.00 46.34 766 ASP A CA 1
ATOM 6134 C C . ASP A 1 766 ? 21.619 -1.748 47.480 1.00 46.34 766 ASP A C 1
ATOM 6136 O O . ASP A 1 766 ? 21.957 -2.931 47.421 1.00 46.34 766 ASP A O 1
ATOM 6140 N N . VAL A 1 767 ? 22.053 -0.852 46.584 1.00 47.69 767 VAL A N 1
ATOM 6141 C CA . VAL A 1 767 ? 22.875 -1.188 45.408 1.00 47.69 767 VAL A CA 1
ATOM 6142 C C . VAL A 1 767 ? 24.380 -1.039 45.675 1.00 47.69 767 VAL A C 1
ATOM 6144 O O . VAL A 1 767 ? 25.186 -1.630 44.958 1.00 47.69 767 VAL A O 1
ATOM 6147 N N . PHE A 1 768 ? 24.789 -0.303 46.714 1.00 49.72 768 PHE A N 1
ATOM 6148 C CA . PHE A 1 768 ? 26.199 0.007 46.970 1.00 49.72 768 PHE A CA 1
ATOM 6149 C C . PHE A 1 768 ? 26.733 -0.604 48.257 1.00 49.72 768 PHE A C 1
ATOM 6151 O O . PHE A 1 768 ? 26.123 -0.495 49.319 1.00 49.72 768 PHE A O 1
ATOM 6158 N N . ARG A 1 769 ? 27.944 -1.162 48.192 1.00 50.59 769 ARG A N 1
ATOM 6159 C CA . ARG A 1 769 ? 28.644 -1.710 49.358 1.00 50.59 769 ARG A CA 1
ATOM 6160 C C . ARG A 1 769 ? 29.818 -0.828 49.756 1.00 50.59 769 ARG A C 1
ATOM 6162 O O . ARG A 1 769 ? 30.606 -0.385 48.922 1.00 50.59 769 ARG A O 1
ATOM 6169 N N . VAL A 1 770 ? 29.950 -0.590 51.058 1.00 53.75 770 VAL A N 1
ATOM 6170 C CA . VAL A 1 770 ? 31.084 0.146 51.629 1.00 53.75 770 VAL A CA 1
ATOM 6171 C C . VAL A 1 770 ? 32.389 -0.595 51.316 1.00 53.75 770 VAL A C 1
ATOM 6173 O O . VAL A 1 770 ? 32.505 -1.790 51.573 1.00 53.75 770 VAL A O 1
ATOM 6176 N N . GLY A 1 771 ? 33.371 0.126 50.777 1.00 47.38 771 GLY A N 1
ATOM 6177 C CA . GLY A 1 771 ? 34.663 -0.396 50.326 1.00 47.38 771 GLY A CA 1
ATOM 6178 C C . GLY A 1 771 ? 34.735 -0.710 48.827 1.00 47.38 771 GLY A C 1
ATOM 6179 O O . GLY A 1 771 ? 35.832 -0.928 48.318 1.00 47.38 771 GLY A O 1
ATOM 6180 N N . GLU A 1 772 ? 33.611 -0.696 48.104 1.00 48.91 772 GLU A N 1
ATOM 6181 C CA . GLU A 1 772 ? 33.564 -0.956 46.660 1.00 48.91 772 GLU A CA 1
ATOM 6182 C C . GLU A 1 772 ? 33.615 0.343 45.832 1.00 48.91 772 GLU A C 1
ATOM 6184 O O . GLU A 1 772 ? 33.263 1.432 46.300 1.00 48.91 772 GLU A O 1
ATOM 6189 N N . THR A 1 773 ? 34.107 0.236 44.592 1.00 47.88 773 THR A N 1
ATOM 6190 C CA . THR A 1 773 ? 34.261 1.365 43.659 1.00 47.88 773 THR A CA 1
ATOM 6191 C C . THR A 1 773 ? 33.320 1.197 42.477 1.00 47.88 773 THR A C 1
ATOM 6193 O O . THR A 1 773 ? 33.188 0.107 41.928 1.00 47.88 773 THR A O 1
ATOM 6196 N N . TYR A 1 774 ? 32.684 2.286 42.064 1.00 49.56 774 TYR A N 1
ATOM 6197 C CA . TYR A 1 774 ? 31.657 2.296 41.029 1.00 49.56 774 TYR A CA 1
ATOM 6198 C C . TYR A 1 774 ? 31.956 3.393 40.001 1.00 49.56 774 TYR A C 1
ATOM 6200 O O . TYR A 1 774 ? 32.543 4.420 40.339 1.00 49.56 774 TYR A O 1
ATOM 6208 N N . GLU A 1 775 ? 31.586 3.172 38.739 1.00 51.38 775 GLU A N 1
ATOM 6209 C CA . GLU A 1 775 ? 31.768 4.103 37.618 1.00 51.38 775 GLU A CA 1
ATOM 6210 C C . GLU A 1 775 ? 30.403 4.535 37.070 1.00 51.38 775 GLU A C 1
ATOM 6212 O O . GLU A 1 775 ? 29.600 3.698 36.663 1.00 51.38 775 GLU A O 1
ATOM 6217 N N . ILE A 1 776 ? 30.139 5.840 37.031 1.00 50.88 776 ILE A N 1
ATOM 6218 C CA . ILE A 1 776 ? 28.956 6.419 36.384 1.00 50.88 776 ILE A CA 1
ATOM 6219 C C . ILE A 1 776 ? 29.336 6.852 34.980 1.00 50.88 776 ILE A C 1
ATOM 6221 O O . ILE A 1 776 ? 30.329 7.559 34.800 1.00 50.88 776 ILE A O 1
ATOM 6225 N N . VAL A 1 777 ? 28.521 6.466 34.002 1.00 47.00 777 VAL A N 1
ATOM 6226 C CA . VAL A 1 777 ? 28.716 6.787 32.592 1.00 47.00 777 VAL A CA 1
ATOM 6227 C C . VAL A 1 777 ? 27.506 7.547 32.049 1.00 47.00 777 VAL A C 1
ATOM 6229 O O . VAL A 1 777 ? 26.400 7.011 32.028 1.00 47.00 777 VAL A O 1
ATOM 6232 N N . GLY A 1 778 ? 27.710 8.790 31.603 1.00 46.34 778 GLY A N 1
ATOM 6233 C CA . GLY A 1 778 ? 26.682 9.632 30.977 1.00 46.34 778 GLY A CA 1
ATOM 6234 C C . GLY A 1 778 ? 26.984 9.934 29.506 1.00 46.34 778 GLY A C 1
ATOM 6235 O O . GLY A 1 778 ? 28.139 10.158 29.143 1.00 46.34 778 GLY A O 1
ATOM 6236 N N . PHE A 1 779 ? 25.956 9.972 28.653 1.00 43.31 779 PHE A N 1
ATOM 6237 C CA . PHE A 1 779 ? 26.093 10.282 27.221 1.00 43.31 779 PHE A CA 1
ATOM 6238 C C . PHE A 1 779 ? 25.405 11.613 26.873 1.00 43.31 779 PHE A C 1
ATOM 6240 O O . PHE A 1 779 ? 24.197 11.759 27.066 1.00 43.31 779 PHE A O 1
ATOM 6247 N N . MET A 1 780 ? 26.164 12.579 26.339 1.00 43.31 780 MET A N 1
ATOM 6248 C CA . MET A 1 780 ? 25.663 13.913 25.959 1.00 43.31 780 MET A CA 1
ATOM 6249 C C . MET A 1 780 ? 25.779 14.157 24.459 1.00 43.31 780 MET A C 1
ATOM 6251 O O . MET A 1 780 ? 26.792 13.786 23.873 1.00 43.31 780 MET A O 1
ATOM 6255 N N . SER A 1 781 ? 24.815 14.858 23.851 1.00 37.03 781 SER A N 1
ATOM 6256 C CA . SER A 1 781 ? 24.917 15.307 22.455 1.00 37.03 781 SER A CA 1
ATOM 6257 C C . SER A 1 781 ? 25.058 16.831 22.333 1.00 37.03 781 SER A C 1
ATOM 6259 O O . SER A 1 781 ? 24.055 17.516 22.179 1.00 37.03 781 SER A O 1
ATOM 6261 N N . SER A 1 782 ? 26.278 17.380 22.326 1.00 38.50 782 SER A N 1
ATOM 6262 C CA . SER A 1 782 ? 26.544 18.687 21.690 1.00 38.50 782 SER A CA 1
ATOM 6263 C C . SER A 1 782 ? 28.039 18.993 21.507 1.00 38.50 782 SER A C 1
ATOM 6265 O O . SER A 1 782 ? 28.911 18.410 22.151 1.00 38.50 782 SER A O 1
ATOM 6267 N N . ARG A 1 783 ? 28.329 19.901 20.558 1.00 34.56 783 ARG A N 1
ATOM 6268 C CA . ARG A 1 783 ? 29.641 20.524 20.319 1.00 34.56 783 ARG A CA 1
ATOM 6269 C C . ARG A 1 783 ? 29.825 21.688 21.304 1.00 34.56 783 ARG A C 1
ATOM 6271 O O . ARG A 1 783 ? 29.497 22.817 20.959 1.00 34.56 783 ARG A O 1
ATOM 6278 N N . VAL A 1 784 ? 30.343 21.434 22.501 1.00 33.97 784 VAL A N 1
ATOM 6279 C CA . VAL A 1 784 ? 30.744 22.492 23.448 1.00 33.97 784 VAL A CA 1
ATOM 6280 C C . VAL A 1 784 ? 32.128 22.144 23.999 1.00 33.97 784 VAL A C 1
ATOM 6282 O O . VAL A 1 784 ? 32.370 20.998 24.374 1.00 33.97 784 VAL A O 1
ATOM 6285 N N . GLN A 1 785 ? 33.051 23.112 24.020 1.00 33.22 785 GLN A N 1
ATOM 6286 C CA . GLN A 1 785 ? 34.290 22.997 24.795 1.00 33.22 785 GLN A CA 1
ATOM 6287 C C . GLN A 1 785 ? 33.918 23.108 26.276 1.00 33.22 785 GLN A C 1
ATOM 6289 O O . GLN A 1 785 ? 33.641 24.198 26.767 1.00 33.22 785 GLN A O 1
ATOM 6294 N N . LEU A 1 786 ? 33.859 21.972 26.967 1.00 34.16 786 LEU A N 1
ATOM 6295 C CA . LEU A 1 786 ? 33.651 21.919 28.411 1.00 34.16 786 LEU A CA 1
ATOM 6296 C C . LEU A 1 786 ? 35.001 21.701 29.090 1.00 34.16 786 LEU A C 1
ATOM 6298 O O . LEU A 1 786 ? 35.721 20.757 28.759 1.00 34.16 786 LEU A O 1
ATOM 6302 N N . GLU A 1 787 ? 35.334 22.564 30.042 1.00 32.91 787 GLU A N 1
ATOM 6303 C CA . GLU A 1 787 ? 36.440 22.334 30.964 1.00 32.91 787 GLU A CA 1
ATOM 6304 C C . GLU A 1 787 ? 35.864 21.600 32.184 1.00 32.91 787 GLU A C 1
ATOM 6306 O O . GLU A 1 787 ? 35.012 22.120 32.903 1.00 32.91 787 GLU A O 1
ATOM 6311 N N . LEU A 1 788 ? 36.248 20.337 32.372 1.00 34.09 788 LEU A N 1
ATOM 6312 C CA . LEU A 1 788 ? 35.752 19.508 33.471 1.00 34.09 788 LEU A CA 1
ATOM 6313 C C . LEU A 1 788 ? 36.551 19.799 34.744 1.00 34.09 788 LEU A C 1
ATOM 6315 O O . LEU A 1 788 ? 37.749 19.528 34.805 1.00 34.09 788 LEU A O 1
ATOM 6319 N N . ARG A 1 789 ? 35.866 20.278 35.786 1.00 34.44 789 ARG A N 1
ATOM 6320 C CA . ARG A 1 789 ? 36.350 20.240 37.171 1.00 34.44 789 ARG A CA 1
ATOM 6321 C C . ARG A 1 789 ? 35.445 19.301 37.960 1.00 34.44 789 ARG A C 1
ATOM 6323 O O . ARG A 1 789 ? 34.276 19.602 38.166 1.00 34.44 789 ARG A O 1
ATOM 6330 N N . SER A 1 790 ? 35.964 18.144 38.360 1.00 34.12 790 SER A N 1
ATOM 6331 C CA . SER A 1 790 ? 35.241 17.190 39.208 1.00 34.12 790 SER A CA 1
ATOM 6332 C C . SER A 1 790 ? 35.726 17.288 40.653 1.00 34.12 790 SER A C 1
ATOM 6334 O O . SER A 1 790 ? 36.929 17.188 40.891 1.00 34.12 790 SER A O 1
ATOM 6336 N N . GLY A 1 791 ? 34.800 17.412 41.604 1.00 36.09 791 GLY A N 1
ATOM 6337 C CA . GLY A 1 791 ? 35.054 17.301 43.042 1.00 36.09 791 GLY A CA 1
ATOM 6338 C C . GLY A 1 791 ? 33.960 16.475 43.725 1.00 36.09 791 GLY A C 1
ATOM 6339 O O . GLY A 1 791 ? 32.807 16.499 43.298 1.00 36.09 791 GLY A O 1
ATOM 6340 N N . LEU A 1 792 ? 34.326 15.718 44.762 1.00 30.83 792 LEU A N 1
ATOM 6341 C CA . LEU A 1 792 ? 33.388 15.014 45.639 1.00 30.83 792 LEU A CA 1
ATOM 6342 C C . LEU A 1 792 ? 32.991 15.971 46.774 1.00 30.83 792 LEU A C 1
ATOM 6344 O O . LEU A 1 792 ? 33.860 16.391 47.534 1.00 30.83 792 LEU A O 1
ATOM 6348 N N . TYR A 1 793 ? 31.706 16.305 46.904 1.00 37.69 793 TYR A N 1
ATOM 6349 C CA . TYR A 1 793 ? 31.217 17.161 47.990 1.00 37.69 793 TYR A CA 1
ATOM 6350 C C . TYR A 1 793 ? 30.364 16.348 48.963 1.00 37.69 793 TYR A C 1
ATOM 6352 O O . TYR A 1 793 ? 29.264 15.908 48.631 1.00 37.69 793 TYR A O 1
ATOM 6360 N N . VAL A 1 794 ? 30.867 16.173 50.184 1.00 33.34 794 VAL A N 1
ATOM 6361 C CA . VAL A 1 794 ? 30.067 15.731 51.331 1.00 33.34 794 VAL A CA 1
ATOM 6362 C C . VAL A 1 794 ? 29.679 16.990 52.092 1.00 33.34 794 VAL A C 1
ATOM 6364 O O . VAL A 1 794 ? 30.544 17.759 52.502 1.00 33.34 794 VAL A O 1
ATOM 6367 N N . ASN A 1 795 ? 28.379 17.232 52.236 1.00 31.98 795 ASN A N 1
ATOM 6368 C CA . ASN A 1 795 ? 27.857 18.405 52.928 1.00 31.98 795 ASN A CA 1
ATOM 6369 C C . ASN A 1 795 ? 28.289 18.350 54.408 1.00 31.98 795 ASN A C 1
ATOM 6371 O O . ASN A 1 795 ? 27.718 17.583 55.180 1.00 31.98 795 ASN A O 1
ATOM 6375 N N . ARG A 1 796 ? 29.318 19.111 54.801 1.00 29.48 796 ARG A N 1
ATOM 6376 C CA . ARG A 1 796 ? 29.629 19.394 56.210 1.00 29.48 796 ARG A CA 1
ATOM 6377 C C . ARG A 1 796 ? 29.136 20.798 56.556 1.00 29.48 796 ARG A C 1
ATOM 6379 O O . ARG A 1 796 ? 29.105 21.678 55.703 1.00 29.48 796 ARG A O 1
ATOM 6386 N N . ALA A 1 797 ? 28.725 20.956 57.813 1.00 30.12 797 ALA A N 1
ATOM 6387 C CA . ALA A 1 797 ? 28.192 22.172 58.429 1.00 30.12 797 ALA A CA 1
ATOM 6388 C C . ALA A 1 797 ? 28.945 23.472 58.034 1.00 30.12 797 ALA A C 1
ATOM 6390 O O . ALA A 1 797 ? 30.135 23.421 57.715 1.00 30.12 797 ALA A O 1
ATOM 6391 N N . PRO A 1 798 ? 28.281 24.645 58.069 1.00 26.48 798 PRO A N 1
ATOM 6392 C CA . PRO A 1 798 ? 28.799 25.872 57.466 1.00 26.48 798 PRO A CA 1
ATOM 6393 C C . PRO A 1 798 ? 30.063 26.367 58.183 1.00 26.48 798 PRO A C 1
ATOM 6395 O O . PRO A 1 798 ? 30.020 26.660 59.377 1.00 26.48 798 PRO A O 1
ATOM 6398 N N . GLY A 1 799 ? 31.179 26.487 57.450 1.00 34.34 799 GLY A N 1
ATOM 6399 C CA . GLY A 1 799 ? 32.398 27.125 57.964 1.00 34.34 799 GLY A CA 1
ATOM 6400 C C . GLY A 1 799 ? 33.757 26.603 57.482 1.00 34.34 799 GLY A C 1
ATOM 6401 O O . GLY A 1 799 ? 34.758 27.007 58.067 1.00 34.34 799 GLY A O 1
ATOM 6402 N N . ALA A 1 800 ? 33.851 25.744 56.459 1.00 28.59 800 ALA A N 1
ATOM 6403 C CA . ALA A 1 800 ? 35.150 25.266 55.970 1.00 28.59 800 ALA A CA 1
ATOM 6404 C C . ALA A 1 800 ? 35.255 25.249 54.435 1.00 28.59 800 ALA A C 1
ATOM 6406 O O . ALA A 1 800 ? 34.387 24.712 53.756 1.00 28.59 800 ALA A O 1
ATOM 6407 N N . ASP A 1 801 ? 36.368 25.784 53.935 1.00 28.67 801 ASP A N 1
ATOM 6408 C CA . ASP A 1 801 ? 36.961 25.597 52.598 1.00 28.67 801 ASP A CA 1
ATOM 6409 C C . ASP A 1 801 ? 38.457 25.244 52.852 1.00 28.67 801 ASP A C 1
ATOM 6411 O O . ASP A 1 801 ? 38.945 25.676 53.906 1.00 28.67 801 ASP A O 1
ATOM 6415 N N . PRO A 1 802 ? 39.234 24.513 52.001 1.00 39.84 802 PRO A N 1
ATOM 6416 C CA . PRO A 1 802 ? 39.145 24.490 50.536 1.00 39.84 802 PRO A CA 1
ATOM 6417 C C . PRO A 1 802 ? 39.385 23.139 49.791 1.00 39.84 802 PRO A C 1
ATOM 6419 O O . PRO A 1 802 ? 40.159 22.279 50.200 1.00 39.84 802 PRO A O 1
ATOM 6422 N N . TRP A 1 803 ? 38.742 23.029 48.622 1.00 25.97 803 TRP A N 1
ATOM 6423 C CA . TRP A 1 803 ? 39.219 22.575 47.293 1.00 25.97 803 TRP A CA 1
ATOM 6424 C C . TRP A 1 803 ? 40.364 21.536 47.155 1.00 25.97 803 TRP 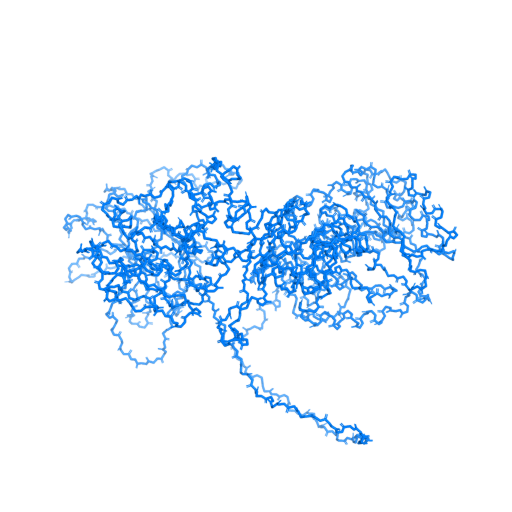A C 1
ATOM 6426 O O . TRP A 1 803 ? 41.511 21.785 47.518 1.00 25.97 803 TRP A O 1
ATOM 6436 N N . CYS A 1 804 ? 40.105 20.445 46.415 1.00 22.11 804 CYS A N 1
ATOM 6437 C CA . CYS A 1 804 ? 41.140 19.667 45.714 1.00 22.11 804 CYS A CA 1
ATOM 6438 C C . CYS A 1 804 ? 40.993 19.837 44.193 1.00 22.11 804 CYS A C 1
ATOM 6440 O O . CYS A 1 804 ? 39.937 19.554 43.630 1.00 22.11 804 CYS A O 1
ATOM 6442 N N . HIS A 1 805 ? 42.059 20.290 43.527 1.00 23.52 805 HIS A N 1
ATOM 6443 C CA . HIS A 1 805 ? 42.127 20.447 42.072 1.00 23.52 805 HIS A CA 1
ATOM 6444 C C . HIS A 1 805 ? 42.766 19.220 41.411 1.00 23.52 805 HIS A C 1
ATOM 6446 O O . HIS A 1 805 ? 43.863 18.813 41.787 1.00 23.52 805 HIS A O 1
ATOM 6452 N N . ALA A 1 806 ? 42.141 18.710 40.350 1.00 22.25 806 ALA A N 1
ATOM 6453 C CA . ALA A 1 806 ? 42.804 17.888 39.342 1.00 22.25 806 ALA A CA 1
ATOM 6454 C C . ALA A 1 806 ? 42.539 18.504 37.961 1.00 22.25 806 ALA A C 1
ATOM 6456 O O . ALA A 1 806 ? 41.389 18.717 37.583 1.00 22.25 806 ALA A O 1
ATOM 6457 N N . VAL A 1 807 ? 43.611 18.823 37.234 1.00 21.89 807 VAL A N 1
ATOM 6458 C CA . VAL A 1 807 ? 43.575 19.335 35.856 1.00 21.89 807 VAL A CA 1
ATOM 6459 C C . VAL A 1 807 ? 43.961 18.193 34.922 1.00 21.89 807 VAL A C 1
ATOM 6461 O O . VAL A 1 807 ? 45.007 17.575 35.112 1.00 21.89 807 VAL A O 1
ATOM 6464 N N . VAL A 1 808 ? 43.153 17.934 33.892 1.00 21.75 808 VAL A N 1
ATOM 6465 C CA . VAL A 1 808 ? 43.529 17.055 32.776 1.00 21.75 808 VAL A CA 1
ATOM 6466 C C . VAL A 1 808 ? 43.259 17.783 31.462 1.00 21.75 808 VAL A C 1
ATOM 6468 O O . VAL A 1 808 ? 42.118 18.093 31.134 1.00 21.75 808 VAL A O 1
ATOM 6471 N N . HIS A 1 809 ? 44.320 18.030 30.694 1.00 22.64 809 HIS A N 1
ATOM 6472 C CA . HIS A 1 809 ? 44.253 18.547 29.328 1.00 22.64 809 HIS A CA 1
ATOM 6473 C C . HIS A 1 809 ? 44.320 17.400 28.315 1.00 22.64 809 HIS A C 1
ATOM 6475 O O . HIS A 1 809 ? 45.359 16.749 28.227 1.00 22.64 809 HIS A O 1
ATOM 6481 N N . THR A 1 810 ? 43.277 17.197 27.498 1.00 22.41 810 THR A N 1
ATOM 6482 C CA . THR A 1 810 ? 43.380 16.887 26.047 1.00 22.41 810 THR A CA 1
ATOM 6483 C C . THR A 1 810 ? 41.992 16.913 25.386 1.00 22.41 810 THR A C 1
ATOM 6485 O O . THR A 1 810 ? 41.064 16.276 25.876 1.00 22.41 810 THR A O 1
ATOM 6488 N N . ILE A 1 811 ? 41.841 17.626 24.261 1.00 23.00 811 ILE A N 1
ATOM 6489 C CA . ILE A 1 811 ? 40.590 17.724 23.482 1.00 23.00 811 ILE A CA 1
ATOM 6490 C C . ILE A 1 811 ? 40.759 16.951 22.169 1.00 23.00 811 ILE A C 1
ATOM 6492 O O . ILE A 1 811 ? 41.652 17.268 21.389 1.00 23.00 811 ILE A O 1
ATOM 6496 N N . ASP A 1 812 ? 39.872 15.985 21.910 1.00 22.77 812 ASP A N 1
ATOM 6497 C CA . ASP A 1 812 ? 39.670 15.373 20.591 1.00 22.77 812 ASP A CA 1
ATOM 6498 C C . ASP A 1 812 ? 38.174 15.051 20.381 1.00 22.77 812 ASP A C 1
ATOM 6500 O O . ASP A 1 812 ? 37.504 14.511 21.268 1.00 22.77 812 ASP A O 1
ATOM 6504 N N . TRP A 1 813 ? 37.620 15.435 19.229 1.00 26.66 813 TRP A N 1
ATOM 6505 C CA . TRP A 1 813 ? 36.178 15.613 19.006 1.00 26.66 813 TRP A CA 1
ATOM 6506 C C . TRP A 1 813 ? 35.460 14.317 18.591 1.00 26.66 813 TRP A C 1
ATOM 6508 O O . TRP A 1 813 ? 35.391 13.998 17.403 1.00 26.66 813 TRP A O 1
ATOM 6518 N N . ARG A 1 814 ? 34.836 13.606 19.544 1.00 29.17 814 ARG A N 1
ATOM 6519 C CA . ARG A 1 814 ? 33.776 12.588 19.324 1.00 29.17 814 ARG A CA 1
ATOM 6520 C C . ARG A 1 814 ? 32.812 12.565 20.521 1.00 29.17 814 ARG A C 1
ATOM 6522 O O . ARG A 1 814 ? 33.223 12.932 21.614 1.00 29.17 814 ARG A O 1
ATOM 6529 N N . LEU A 1 815 ? 31.564 12.117 20.320 1.00 37.44 815 LEU A N 1
ATOM 6530 C CA . LEU A 1 815 ? 30.616 11.743 21.388 1.00 37.44 815 LEU A CA 1
ATOM 6531 C C . LEU A 1 815 ? 31.328 10.802 22.374 1.00 37.44 815 LEU A C 1
ATOM 6533 O O . LEU A 1 815 ? 31.456 9.611 22.090 1.00 37.44 815 LEU A O 1
ATOM 6537 N N . ARG A 1 816 ? 31.865 11.324 23.481 1.00 38.62 816 ARG A N 1
ATOM 6538 C CA . ARG A 1 816 ? 32.532 10.505 24.494 1.00 38.62 816 ARG A CA 1
ATOM 6539 C C . ARG A 1 816 ? 31.632 10.375 25.722 1.00 38.62 816 ARG A C 1
ATOM 6541 O O . ARG A 1 816 ? 31.067 11.379 26.153 1.00 38.62 816 ARG A O 1
ATOM 6548 N N . PRO A 1 817 ? 31.514 9.164 26.289 1.00 42.91 817 PRO A N 1
ATOM 6549 C CA . PRO A 1 817 ? 30.892 8.981 27.590 1.00 42.91 817 PRO A CA 1
ATOM 6550 C C . PRO A 1 817 ? 31.636 9.802 28.652 1.00 42.91 817 PRO A C 1
ATOM 6552 O O . PRO A 1 817 ? 32.860 9.696 28.758 1.00 42.91 817 PRO A O 1
ATOM 6555 N N . ILE A 1 818 ? 30.912 10.583 29.454 1.00 50.22 818 ILE A N 1
ATOM 6556 C CA . ILE A 1 818 ? 31.447 11.157 30.693 1.00 50.22 818 ILE A CA 1
ATOM 6557 C C . ILE A 1 818 ? 31.522 10.017 31.695 1.00 50.22 818 ILE A C 1
ATOM 6559 O O . ILE A 1 818 ? 30.487 9.451 32.032 1.00 50.22 818 ILE A O 1
ATOM 6563 N N . ARG A 1 819 ? 32.728 9.682 32.156 1.00 47.47 819 ARG A N 1
ATOM 6564 C CA . ARG A 1 819 ? 32.952 8.633 33.154 1.00 47.47 819 ARG A CA 1
ATOM 6565 C C . ARG A 1 819 ? 33.430 9.251 34.455 1.00 47.47 819 ARG A C 1
ATOM 6567 O O . ARG A 1 819 ? 34.367 10.045 34.434 1.00 47.47 819 ARG A O 1
ATOM 6574 N N . ASN A 1 820 ? 32.823 8.871 35.571 1.00 51.78 820 ASN A N 1
ATOM 6575 C CA . ASN A 1 820 ? 33.274 9.294 36.892 1.00 51.78 820 ASN A CA 1
ATOM 6576 C C . ASN A 1 820 ? 33.292 8.104 37.852 1.00 51.78 820 ASN A C 1
ATOM 6578 O O . ASN A 1 820 ? 32.305 7.377 37.937 1.00 51.78 820 ASN A O 1
ATOM 6582 N N . ARG A 1 821 ? 34.411 7.899 38.552 1.00 50.94 821 ARG A N 1
ATOM 6583 C CA . ARG A 1 821 ? 34.578 6.812 39.521 1.00 50.94 821 ARG A CA 1
ATOM 6584 C C . ARG A 1 821 ? 34.498 7.345 40.937 1.00 50.94 821 ARG A C 1
ATOM 6586 O O . ARG A 1 821 ? 35.143 8.338 41.255 1.00 50.94 821 ARG A O 1
ATOM 6593 N N . PHE A 1 822 ? 33.782 6.635 41.794 1.00 49.75 822 PHE A N 1
ATOM 6594 C CA . PHE A 1 822 ? 33.725 6.937 43.217 1.00 49.75 822 PHE A CA 1
ATOM 6595 C C . PHE A 1 822 ? 33.784 5.654 44.045 1.00 49.75 822 PHE A C 1
ATOM 6597 O O . PHE A 1 822 ? 33.296 4.604 43.627 1.00 49.75 822 PHE A O 1
ATOM 6604 N N . THR A 1 823 ? 34.397 5.746 45.222 1.00 48.69 823 THR A N 1
ATOM 6605 C CA . THR A 1 823 ? 34.497 4.649 46.188 1.00 48.69 823 THR A CA 1
ATOM 6606 C C . THR A 1 823 ? 33.600 4.957 47.373 1.00 48.69 823 THR A C 1
ATOM 6608 O O . THR A 1 823 ? 33.609 6.073 47.891 1.00 48.69 823 THR A O 1
ATOM 6611 N N . VAL A 1 824 ? 32.823 3.971 47.802 1.00 48.53 824 VAL A N 1
ATOM 6612 C CA . VAL A 1 824 ? 31.845 4.139 48.877 1.00 48.53 824 VAL A CA 1
ATOM 6613 C C . VAL A 1 824 ? 32.551 3.954 50.219 1.00 48.53 824 VAL A C 1
ATOM 6615 O O . VAL A 1 824 ? 33.053 2.873 50.516 1.00 48.53 824 VAL A O 1
ATOM 6618 N N . THR A 1 825 ? 32.617 4.998 51.042 1.00 48.75 825 THR A N 1
ATOM 6619 C CA . THR A 1 825 ? 33.265 4.965 52.369 1.00 48.75 825 THR A CA 1
ATOM 6620 C C . THR A 1 825 ? 32.228 4.915 53.493 1.00 48.75 825 THR A C 1
ATOM 6622 O O . THR A 1 825 ? 31.068 5.259 53.280 1.00 48.75 825 THR A O 1
ATOM 6625 N N . GLN A 1 826 ? 32.618 4.528 54.717 1.00 46.16 826 GLN A N 1
ATOM 6626 C CA . GLN A 1 826 ? 31.701 4.583 55.872 1.00 46.16 826 GLN A CA 1
ATOM 6627 C C . GLN A 1 826 ? 31.159 6.003 56.116 1.00 46.16 826 GLN A C 1
ATOM 6629 O O . GLN A 1 826 ? 29.986 6.161 56.442 1.00 46.16 826 GLN A O 1
ATOM 6634 N N . GLU A 1 827 ? 31.967 7.037 55.863 1.00 47.53 827 GLU A N 1
ATOM 6635 C CA . GLU A 1 827 ? 31.548 8.444 55.941 1.00 47.53 827 GLU A CA 1
ATOM 6636 C C . GLU A 1 827 ? 30.470 8.822 54.909 1.00 47.53 827 GLU A C 1
ATOM 6638 O O . GLU A 1 827 ? 29.705 9.752 55.144 1.00 47.53 827 GLU A O 1
ATOM 6643 N N . THR A 1 828 ? 30.341 8.073 53.804 1.00 47.59 828 THR A N 1
ATOM 6644 C CA . THR A 1 828 ? 29.311 8.309 52.768 1.00 47.59 828 THR A CA 1
ATOM 6645 C C . THR A 1 828 ? 27.887 8.165 53.330 1.00 47.59 828 THR A C 1
ATOM 6647 O O . THR A 1 828 ? 26.953 8.783 52.819 1.00 47.59 828 THR A O 1
ATOM 6650 N N . PHE A 1 829 ? 27.722 7.404 54.418 1.00 48.91 829 PHE A N 1
ATOM 6651 C CA . PHE A 1 829 ? 26.438 7.157 55.081 1.00 48.91 829 PHE A CA 1
ATOM 6652 C C . PHE A 1 829 ? 26.347 7.732 56.507 1.00 48.91 829 PHE A C 1
ATOM 6654 O O . PHE A 1 829 ? 25.303 7.599 57.141 1.00 48.91 829 PHE A O 1
ATOM 6661 N N . ALA A 1 830 ? 27.406 8.365 57.023 1.00 40.91 830 ALA A N 1
ATOM 6662 C CA . ALA A 1 830 ? 27.609 8.530 58.468 1.00 40.91 830 ALA A CA 1
ATOM 6663 C C . ALA A 1 830 ? 26.749 9.594 59.186 1.00 40.91 830 ALA A C 1
ATOM 6665 O O . ALA A 1 830 ? 26.825 9.665 60.404 1.00 40.91 830 ALA A O 1
ATOM 6666 N N . ASP A 1 831 ? 25.891 10.356 58.503 1.00 43.97 831 ASP A N 1
ATOM 6667 C CA . ASP A 1 831 ? 25.073 11.417 59.132 1.00 43.97 831 ASP A CA 1
ATOM 6668 C C . ASP A 1 831 ? 23.606 11.425 58.650 1.00 43.97 831 ASP A C 1
ATOM 6670 O O . ASP A 1 831 ? 23.012 12.481 58.417 1.00 43.97 831 ASP A O 1
ATOM 6674 N N . ARG A 1 832 ? 22.987 10.253 58.431 1.00 46.66 832 ARG A N 1
ATOM 6675 C CA . ARG A 1 832 ? 21.625 10.180 57.858 1.00 46.66 832 ARG A CA 1
ATOM 6676 C C . ARG A 1 832 ? 20.663 9.275 58.623 1.00 46.66 832 ARG A C 1
ATOM 6678 O O . ARG A 1 832 ? 21.040 8.236 59.156 1.00 46.66 832 ARG A O 1
ATOM 6685 N N . ALA A 1 833 ? 19.391 9.679 58.642 1.00 43.09 833 ALA A N 1
ATOM 6686 C CA . ALA A 1 833 ? 18.302 8.878 59.191 1.00 43.09 833 ALA A CA 1
ATOM 6687 C C . ALA A 1 833 ? 18.120 7.578 58.373 1.00 43.09 833 ALA A C 1
ATOM 6689 O O . ALA A 1 833 ? 18.224 7.624 57.140 1.00 43.09 833 ALA A O 1
ATOM 6690 N N . PRO A 1 834 ? 17.817 6.430 59.012 1.00 39.28 834 PRO A N 1
ATOM 6691 C CA . PRO A 1 834 ? 17.595 5.166 58.311 1.00 39.28 834 PRO A CA 1
ATOM 6692 C C . PRO A 1 834 ? 16.535 5.315 57.207 1.00 39.28 834 PRO A C 1
ATOM 6694 O O . PRO A 1 834 ? 15.446 5.822 57.465 1.00 39.28 834 PRO A O 1
ATOM 6697 N N . GLY A 1 835 ? 16.857 4.887 55.981 1.00 43.03 835 GLY A N 1
ATOM 6698 C CA . GLY A 1 835 ? 15.940 4.920 54.830 1.00 43.03 835 GLY A CA 1
ATOM 6699 C C . GLY A 1 835 ? 16.045 6.144 53.907 1.00 43.03 835 GLY A C 1
ATOM 6700 O O . GLY A 1 835 ? 15.245 6.259 52.984 1.00 43.03 835 GLY A O 1
ATOM 6701 N N . THR A 1 836 ? 17.015 7.049 54.103 1.00 44.25 836 THR A N 1
ATOM 6702 C CA . THR A 1 836 ? 17.256 8.167 53.164 1.00 44.25 836 THR A CA 1
ATOM 6703 C C . THR A 1 836 ? 18.389 7.873 52.177 1.00 44.25 836 THR A C 1
ATOM 6705 O O . THR A 1 836 ? 19.510 7.557 52.571 1.00 44.25 836 THR A O 1
ATOM 6708 N N . ALA A 1 837 ? 18.101 8.002 50.877 1.00 46.44 837 ALA A N 1
ATOM 6709 C CA . ALA A 1 837 ? 19.049 7.725 49.800 1.00 46.44 837 ALA A CA 1
ATOM 6710 C C . ALA A 1 837 ? 20.216 8.742 49.759 1.00 46.44 837 ALA A C 1
ATOM 6712 O O . ALA A 1 837 ? 20.003 9.943 49.985 1.00 46.44 837 ALA A O 1
ATOM 6713 N N . PRO A 1 838 ? 21.462 8.309 49.476 1.00 46.53 838 PRO A N 1
ATOM 6714 C CA . PRO A 1 838 ? 22.576 9.210 49.190 1.00 46.53 838 PRO A CA 1
ATOM 6715 C C . PRO A 1 838 ? 22.293 10.073 47.949 1.00 46.53 838 PRO A C 1
ATOM 6717 O O . PRO A 1 838 ? 21.729 9.610 46.959 1.00 46.53 838 PRO A O 1
ATOM 6720 N N . LYS A 1 839 ? 22.690 11.350 48.026 1.00 45.00 839 LYS A N 1
ATOM 6721 C CA . LYS A 1 839 ? 22.536 12.342 46.951 1.00 45.00 839 LYS A CA 1
ATOM 6722 C C . LYS A 1 839 ? 23.890 12.610 46.332 1.00 45.00 839 LYS A C 1
ATOM 6724 O O . LYS A 1 839 ? 24.830 12.915 47.066 1.00 45.00 839 LYS A O 1
ATOM 6729 N N . PHE A 1 840 ? 23.967 12.521 45.014 1.00 48.12 840 PHE A N 1
ATOM 6730 C CA . PHE A 1 840 ? 25.196 12.734 44.263 1.00 48.12 840 PHE A CA 1
ATOM 6731 C C . PHE A 1 840 ? 25.041 13.934 43.338 1.00 48.12 840 PHE A C 1
ATOM 6733 O O . PHE A 1 840 ? 23.952 14.201 42.825 1.00 48.12 840 PHE A O 1
ATOM 6740 N N . PHE A 1 841 ? 26.147 14.650 43.137 1.00 43.34 841 PHE A N 1
ATOM 6741 C CA . PHE A 1 841 ? 26.188 15.861 42.329 1.00 43.34 841 PHE A CA 1
ATOM 6742 C C . PHE A 1 841 ? 27.219 15.724 41.219 1.00 43.34 841 PHE A C 1
ATOM 6744 O O . PHE A 1 841 ? 28.356 15.312 41.458 1.00 43.34 841 PHE A O 1
ATOM 6751 N N . LEU A 1 842 ? 26.827 16.108 40.008 1.00 45.50 842 LEU A N 1
ATOM 6752 C CA . LEU A 1 842 ? 27.736 16.267 38.881 1.00 45.50 842 LEU A CA 1
ATOM 6753 C C . LEU A 1 842 ? 27.753 17.743 38.472 1.00 45.50 842 LEU A C 1
ATOM 6755 O O . LEU A 1 842 ? 26.700 18.317 38.188 1.00 45.50 842 LEU A O 1
ATOM 6759 N N . GLN A 1 843 ? 28.940 18.350 38.470 1.00 45.81 843 GLN A N 1
ATOM 6760 C CA . GLN A 1 843 ? 29.140 19.752 38.107 1.00 45.81 843 GLN A CA 1
ATOM 6761 C C . GLN A 1 843 ? 29.654 19.849 36.669 1.00 45.81 843 GLN A C 1
ATOM 6763 O O . GLN A 1 843 ? 30.650 19.217 36.313 1.00 45.81 843 GLN A O 1
ATOM 6768 N N . LEU A 1 844 ? 28.976 20.647 35.845 1.00 43.38 844 LEU A N 1
ATOM 6769 C CA . LEU A 1 844 ? 29.375 20.931 34.467 1.00 43.38 844 LEU A CA 1
ATOM 6770 C C . LEU A 1 844 ? 29.621 22.438 34.319 1.00 43.38 844 LEU A C 1
ATOM 6772 O O . LEU A 1 844 ? 28.727 23.241 34.591 1.00 43.38 844 LEU A O 1
ATOM 6776 N N . GLN A 1 845 ? 30.830 22.819 33.895 1.00 40.06 845 GLN A N 1
ATOM 6777 C CA . GLN A 1 845 ? 31.208 24.211 33.641 1.00 40.06 845 GLN A CA 1
ATOM 6778 C C . GLN A 1 845 ? 31.223 24.469 32.129 1.00 40.06 845 GLN A C 1
ATOM 6780 O O . GLN A 1 845 ? 31.991 23.842 31.398 1.00 40.06 845 GLN A O 1
ATOM 6785 N N . GLY A 1 846 ? 30.380 25.390 31.656 1.00 41.56 846 GLY A N 1
ATOM 6786 C CA . GLY A 1 846 ? 30.326 25.794 30.251 1.00 41.56 846 GLY A CA 1
ATOM 6787 C C . GLY A 1 846 ? 30.326 27.312 30.113 1.00 41.56 846 GLY A C 1
ATOM 6788 O O . GLY A 1 846 ? 29.494 27.996 30.701 1.00 41.56 846 GLY A O 1
ATOM 6789 N N . GLY A 1 847 ? 31.262 27.849 29.331 1.00 33.88 847 GLY A N 1
ATOM 6790 C CA . GLY A 1 847 ? 31.216 29.245 28.913 1.00 33.88 847 GLY A CA 1
ATOM 6791 C C . GLY A 1 847 ? 30.103 29.436 27.885 1.00 33.88 847 GLY A C 1
ATOM 6792 O O . GLY A 1 847 ? 30.196 28.894 26.792 1.00 33.88 847 GLY A O 1
ATOM 6793 N N . THR A 1 848 ? 29.087 30.221 28.256 1.00 33.91 848 THR A N 1
ATOM 6794 C CA . THR A 1 848 ? 27.977 30.708 27.412 1.00 33.91 848 THR A CA 1
ATOM 6795 C C . THR A 1 848 ? 27.013 29.634 26.865 1.00 33.91 848 THR A C 1
ATOM 6797 O O . THR A 1 848 ? 27.372 28.827 26.019 1.00 33.91 848 THR A O 1
ATOM 6800 N N . ALA A 1 849 ? 25.748 29.695 27.314 1.00 39.03 849 ALA A N 1
ATOM 6801 C CA . ALA A 1 849 ? 24.579 28.961 26.803 1.00 39.03 849 ALA A CA 1
ATOM 6802 C C . ALA A 1 849 ? 24.788 27.446 26.589 1.00 39.03 849 ALA A C 1
ATOM 6804 O O . ALA A 1 849 ? 25.058 26.975 25.483 1.00 39.03 849 ALA A O 1
ATOM 6805 N N . VAL A 1 850 ? 24.609 26.661 27.655 1.00 36.81 850 VAL A N 1
ATOM 6806 C CA . VAL A 1 850 ? 24.710 25.199 27.583 1.00 36.81 850 VAL A CA 1
ATOM 6807 C C . VAL A 1 850 ? 23.357 24.590 27.192 1.00 36.81 850 VAL A C 1
ATOM 6809 O O . VAL A 1 850 ? 22.467 24.446 28.024 1.00 36.81 850 VAL A O 1
ATOM 6812 N N . ASP A 1 851 ? 23.204 24.203 25.924 1.00 36.75 851 ASP A N 1
ATOM 6813 C CA . ASP A 1 851 ? 22.099 23.343 25.476 1.00 36.75 851 ASP A CA 1
ATOM 6814 C C . ASP A 1 851 ? 22.486 21.876 25.760 1.00 36.75 851 ASP A C 1
ATOM 6816 O O . ASP A 1 851 ? 23.250 21.251 25.012 1.00 36.75 851 ASP A O 1
ATOM 6820 N N . VAL A 1 852 ? 22.067 21.353 26.921 1.00 38.47 852 VAL A N 1
ATOM 6821 C CA . VAL A 1 852 ? 22.376 19.979 27.353 1.00 38.47 852 VAL A CA 1
ATOM 6822 C C . VAL A 1 852 ? 21.220 19.057 26.987 1.00 38.47 852 VAL A C 1
ATOM 6824 O O . VAL A 1 852 ? 20.196 19.023 27.661 1.00 38.47 852 VAL A O 1
ATOM 6827 N N . SER A 1 853 ? 21.408 18.238 25.955 1.00 40.38 853 SER A N 1
ATOM 6828 C CA . SER A 1 853 ? 20.568 17.060 25.715 1.00 40.38 853 SER A CA 1
ATOM 6829 C C . SER A 1 853 ? 21.307 15.815 26.226 1.00 40.38 853 SER A C 1
ATOM 6831 O O . SER A 1 853 ? 22.255 15.338 25.591 1.00 40.38 853 SER A O 1
ATOM 6833 N N . LEU A 1 854 ? 20.920 15.322 27.405 1.00 40.78 854 LEU A N 1
ATOM 6834 C CA . LEU A 1 854 ? 21.418 14.074 28.001 1.00 40.78 854 LEU A CA 1
ATOM 6835 C C . LEU A 1 854 ? 20.454 12.938 27.666 1.00 40.78 854 LEU A C 1
ATOM 6837 O O . LEU A 1 854 ? 19.257 13.057 27.908 1.00 40.78 854 LEU A O 1
ATOM 6841 N N . TRP A 1 855 ? 20.982 11.846 27.114 1.00 31.88 855 TRP A N 1
ATOM 6842 C CA . TRP A 1 855 ? 20.149 10.754 26.601 1.00 31.88 855 TRP A CA 1
ATOM 6843 C C . TRP A 1 855 ? 20.043 9.567 27.571 1.00 31.88 855 TRP A C 1
ATOM 6845 O O . TRP A 1 855 ? 19.026 8.882 27.563 1.00 31.88 855 TRP A O 1
ATOM 6855 N N . SER A 1 856 ? 21.053 9.321 28.419 1.00 39.50 856 SER A N 1
ATOM 6856 C CA . SER A 1 856 ? 21.071 8.168 29.341 1.00 39.50 856 SER A CA 1
ATOM 6857 C C . SER A 1 856 ? 22.222 8.219 30.361 1.00 39.50 856 SER A C 1
ATOM 6859 O O . SER A 1 856 ? 23.311 8.703 30.033 1.00 39.50 856 SER A O 1
ATOM 6861 N N . PHE A 1 857 ? 22.008 7.639 31.551 1.00 42.00 857 PHE A N 1
ATOM 6862 C CA . PHE A 1 857 ? 23.031 7.349 32.570 1.00 42.00 857 PHE A CA 1
ATOM 6863 C C . PHE A 1 857 ? 23.062 5.849 32.891 1.00 42.00 857 PHE A C 1
ATOM 6865 O O . PHE A 1 857 ? 22.014 5.209 32.927 1.00 42.00 857 PHE A O 1
ATOM 6872 N N . ALA A 1 858 ? 24.249 5.308 33.167 1.00 40.34 858 ALA A N 1
ATOM 6873 C CA . ALA A 1 858 ? 24.436 3.953 33.687 1.00 40.34 858 ALA A CA 1
ATOM 6874 C C . ALA A 1 858 ? 25.473 3.953 34.822 1.00 40.34 858 ALA A C 1
ATOM 6876 O O . ALA A 1 858 ? 26.431 4.727 34.778 1.00 40.34 858 ALA A O 1
ATOM 6877 N N . VAL A 1 859 ? 25.289 3.091 35.825 1.00 42.25 859 VAL A N 1
ATOM 6878 C CA . VAL A 1 859 ? 26.226 2.902 36.943 1.00 42.25 859 VAL A CA 1
ATOM 6879 C C . VAL A 1 859 ? 26.770 1.480 36.882 1.00 42.25 859 VAL A C 1
ATOM 6881 O O . VAL A 1 859 ? 25.996 0.529 36.831 1.00 42.25 859 VAL A O 1
ATOM 6884 N N . TYR A 1 860 ? 28.090 1.334 36.905 1.00 43.94 860 TYR A N 1
ATOM 6885 C CA . TYR A 1 860 ? 28.779 0.048 36.837 1.00 43.94 860 TYR A CA 1
ATOM 6886 C C . TYR A 1 860 ? 29.570 -0.199 38.120 1.00 43.94 860 TYR A C 1
ATOM 6888 O O . TYR A 1 860 ? 30.261 0.695 38.607 1.00 43.94 860 TYR A O 1
ATOM 6896 N N . HIS A 1 861 ? 29.513 -1.418 38.652 1.00 44.97 861 HIS A N 1
ATOM 6897 C CA . HIS A 1 861 ? 30.410 -1.852 39.721 1.00 44.97 861 HIS A CA 1
ATOM 6898 C C . HIS A 1 861 ? 31.789 -2.191 39.139 1.00 44.97 861 HIS A C 1
ATOM 6900 O O . HIS A 1 861 ? 31.902 -3.013 38.229 1.00 44.97 861 HIS A O 1
ATOM 6906 N N . VAL A 1 862 ? 32.846 -1.557 39.648 1.00 45.88 862 VAL A N 1
ATOM 6907 C CA . VAL A 1 862 ? 34.214 -1.736 39.149 1.00 45.88 862 VAL A CA 1
ATOM 6908 C C . VAL A 1 862 ? 34.896 -2.827 39.971 1.00 45.88 862 VAL A C 1
ATOM 6910 O O . VAL A 1 862 ? 35.447 -2.569 41.040 1.00 45.88 862 VAL A O 1
ATOM 6913 N N . THR A 1 863 ? 34.873 -4.065 39.471 1.00 40.06 863 THR A N 1
ATOM 6914 C CA . THR A 1 863 ? 35.616 -5.168 40.101 1.00 40.06 863 THR A CA 1
ATOM 6915 C C . THR A 1 863 ? 37.106 -5.087 39.752 1.00 40.06 863 THR A C 1
ATOM 6917 O O . THR A 1 863 ? 37.493 -4.705 38.648 1.00 40.06 863 THR A O 1
ATOM 6920 N N . SER A 1 864 ? 37.979 -5.447 40.695 1.00 38.97 864 SER A N 1
ATOM 6921 C CA . SER A 1 864 ? 39.442 -5.270 40.628 1.00 38.97 864 SER A CA 1
ATOM 6922 C C . SER A 1 864 ? 40.183 -6.091 39.552 1.00 38.97 864 SER A C 1
ATOM 6924 O O . SER A 1 864 ? 41.409 -6.177 39.593 1.00 38.97 864 SER A O 1
ATOM 6926 N N . ARG A 1 865 ? 39.482 -6.684 38.574 1.00 34.62 865 ARG A N 1
ATOM 6927 C CA . ARG A 1 865 ? 40.082 -7.452 37.467 1.00 34.62 865 ARG A CA 1
ATOM 6928 C C . ARG A 1 865 ? 40.275 -6.673 36.159 1.00 34.62 865 ARG A C 1
ATOM 6930 O O . ARG A 1 865 ? 41.012 -7.154 35.306 1.00 34.62 865 ARG A O 1
ATOM 6937 N N . ASP A 1 866 ? 39.742 -5.458 36.028 1.00 34.91 866 ASP A N 1
ATOM 6938 C CA . ASP A 1 866 ? 39.815 -4.683 34.771 1.00 34.91 866 ASP A CA 1
ATOM 6939 C C . ASP A 1 866 ? 41.041 -3.760 34.624 1.00 34.91 866 ASP A C 1
ATOM 6941 O O . ASP A 1 866 ? 41.138 -2.978 33.678 1.00 34.91 866 ASP A O 1
ATOM 6945 N N . THR A 1 867 ? 42.025 -3.836 35.521 1.00 31.28 867 THR A N 1
ATOM 6946 C CA . THR A 1 867 ? 43.206 -2.951 35.488 1.00 31.28 867 THR A CA 1
ATOM 6947 C C . THR A 1 867 ? 44.436 -3.521 34.772 1.00 31.28 867 THR A C 1
ATOM 6949 O O . THR A 1 867 ? 45.459 -2.842 34.735 1.00 31.28 867 THR A O 1
ATOM 6952 N N . ALA A 1 868 ? 44.366 -4.702 34.141 1.00 28.02 868 ALA A N 1
ATOM 6953 C CA . ALA A 1 868 ? 45.549 -5.334 33.529 1.00 28.02 868 ALA A CA 1
ATOM 6954 C C . ALA A 1 868 ? 45.478 -5.657 32.018 1.00 28.02 868 ALA A C 1
ATOM 6956 O O . ALA A 1 868 ? 46.504 -6.027 31.457 1.00 28.02 868 ALA A O 1
ATOM 6957 N N . ALA A 1 869 ? 44.346 -5.481 31.323 1.00 29.34 869 ALA A N 1
ATOM 6958 C CA . ALA A 1 869 ? 44.197 -5.943 29.928 1.00 29.34 869 ALA A CA 1
ATOM 6959 C C . ALA A 1 869 ? 44.050 -4.838 28.856 1.00 29.34 869 ALA A C 1
ATOM 6961 O O . ALA A 1 869 ? 43.637 -5.122 27.738 1.00 29.34 869 ALA A O 1
ATOM 6962 N N . ALA A 1 870 ? 44.409 -3.582 29.147 1.00 28.23 870 ALA A N 1
ATOM 6963 C CA . ALA A 1 870 ? 44.295 -2.472 28.186 1.00 28.23 870 ALA A CA 1
ATOM 6964 C C . ALA A 1 870 ? 45.652 -1.860 27.792 1.00 28.23 870 ALA A C 1
ATOM 6966 O O . ALA A 1 870 ? 45.812 -0.641 27.719 1.00 28.23 870 ALA A O 1
ATOM 6967 N N . ARG A 1 871 ? 46.650 -2.707 27.530 1.00 31.00 871 ARG A N 1
ATOM 6968 C CA . ARG A 1 871 ? 47.829 -2.348 26.732 1.00 31.00 871 ARG A CA 1
ATOM 6969 C C . ARG A 1 871 ? 48.209 -3.546 25.872 1.00 31.00 871 ARG A C 1
ATOM 6971 O O . ARG A 1 871 ? 48.818 -4.468 26.392 1.00 31.00 871 ARG A O 1
ATOM 6978 N N . VAL A 1 872 ? 47.826 -3.488 24.594 1.00 26.80 872 VAL A N 1
ATOM 6979 C CA . VAL A 1 872 ? 48.439 -4.085 23.384 1.00 26.80 872 VAL A CA 1
ATOM 6980 C C . VAL A 1 872 ? 47.330 -4.441 22.384 1.00 26.80 872 VAL A C 1
ATOM 6982 O O . VAL A 1 872 ? 46.431 -5.203 22.708 1.00 26.80 872 VAL A O 1
ATOM 6985 N N . GLY A 1 873 ? 47.457 -3.925 21.157 1.00 24.64 873 GLY A N 1
ATOM 6986 C CA . GLY A 1 873 ? 47.046 -4.644 19.947 1.00 24.64 873 GLY A CA 1
ATOM 6987 C C . GLY A 1 873 ? 45.654 -4.364 19.387 1.00 24.64 873 GLY A C 1
ATOM 6988 O O . GLY A 1 873 ? 44.644 -4.787 19.928 1.00 24.64 873 GLY A O 1
ATOM 6989 N N . SER A 1 874 ? 45.636 -3.705 18.233 1.00 32.94 874 SER A N 1
ATOM 6990 C CA . SER A 1 874 ? 44.606 -3.827 17.204 1.00 32.94 874 SER A CA 1
ATOM 6991 C C . SER A 1 874 ? 44.342 -5.290 16.814 1.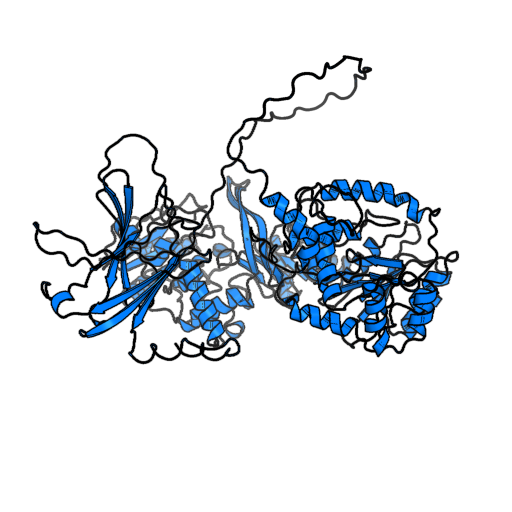00 32.94 874 SER A C 1
ATOM 6993 O O . SER A 1 874 ? 45.292 -6.061 16.756 1.00 32.94 874 SER A O 1
ATOM 6995 N N . GLU A 1 875 ? 43.094 -5.569 16.416 1.00 28.22 875 GLU A N 1
ATOM 6996 C CA . GLU A 1 875 ? 42.546 -6.801 15.802 1.00 28.22 875 GLU A CA 1
ATOM 6997 C C . GLU A 1 875 ? 41.773 -7.756 16.733 1.00 28.22 875 GLU A C 1
ATOM 6999 O O . GLU A 1 875 ? 42.323 -8.388 17.625 1.00 28.22 875 GLU A O 1
ATOM 7004 N N . GLY A 1 876 ? 40.473 -7.902 16.428 1.00 28.17 876 GLY A N 1
ATOM 7005 C CA . GLY A 1 876 ? 39.631 -9.042 16.802 1.00 28.17 876 GLY A CA 1
ATOM 7006 C C . GLY A 1 876 ? 38.945 -8.968 18.167 1.00 28.17 876 GLY A C 1
ATOM 7007 O O . GLY A 1 876 ? 39.600 -9.129 19.186 1.00 28.17 876 GLY A O 1
ATOM 7008 N N . THR A 1 877 ? 37.614 -8.787 18.180 1.00 26.78 877 THR A N 1
ATOM 7009 C CA . THR A 1 877 ? 36.634 -9.573 18.979 1.00 26.78 877 THR A CA 1
ATOM 7010 C C . THR A 1 877 ? 35.219 -8.972 18.886 1.00 26.78 877 THR A C 1
ATOM 7012 O O . THR A 1 877 ? 34.741 -8.263 19.766 1.00 26.78 877 THR A O 1
ATOM 7015 N N . GLU A 1 878 ? 34.500 -9.310 17.810 1.00 28.30 878 GLU A N 1
ATOM 7016 C CA . GLU A 1 878 ? 33.049 -9.523 17.882 1.00 28.30 878 GLU A CA 1
ATOM 7017 C C . GLU A 1 878 ? 32.827 -10.842 18.635 1.00 28.30 878 GLU A C 1
ATOM 7019 O O . GLU A 1 878 ? 32.936 -11.894 18.020 1.00 28.30 878 GLU A O 1
ATOM 7024 N N . GLN A 1 879 ? 32.611 -10.806 19.956 1.00 29.25 879 GLN A N 1
ATOM 7025 C CA . GLN A 1 879 ? 31.979 -11.879 20.757 1.00 29.25 879 GLN A CA 1
ATOM 7026 C C . GLN A 1 879 ? 32.077 -11.549 22.258 1.00 29.25 879 GLN A C 1
ATOM 7028 O O . GLN A 1 879 ? 32.836 -12.169 22.991 1.00 29.25 879 GLN A O 1
ATOM 7033 N N . ALA A 1 880 ? 31.325 -10.551 22.734 1.00 25.31 880 ALA A N 1
ATOM 7034 C CA . ALA A 1 880 ? 31.072 -10.368 24.175 1.00 25.31 880 ALA A CA 1
ATOM 7035 C C . ALA A 1 880 ? 29.874 -9.438 24.473 1.00 25.31 880 ALA A C 1
ATOM 7037 O O . ALA A 1 880 ? 29.867 -8.741 25.480 1.00 25.31 880 ALA A O 1
ATOM 7038 N N . ALA A 1 881 ? 28.861 -9.394 23.601 1.00 24.62 881 ALA A N 1
ATOM 7039 C CA . ALA A 1 881 ? 27.635 -8.610 23.821 1.00 24.62 881 ALA A CA 1
ATOM 7040 C C . ALA A 1 881 ? 26.379 -9.491 23.691 1.00 24.62 881 ALA A C 1
ATOM 7042 O O . ALA A 1 881 ? 25.410 -9.145 23.027 1.00 24.62 881 ALA A O 1
ATOM 7043 N N . SER A 1 882 ? 26.443 -10.675 24.300 1.00 25.28 882 SER A N 1
ATOM 7044 C CA . SER A 1 882 ? 25.330 -11.611 24.465 1.00 25.28 882 SER A CA 1
ATOM 7045 C C . SER A 1 882 ? 25.395 -12.175 25.887 1.00 25.28 882 SER A C 1
ATOM 7047 O O . SER A 1 882 ? 25.745 -13.339 26.060 1.00 25.28 882 SER A O 1
ATOM 7049 N N . ALA A 1 883 ? 25.171 -11.314 26.885 1.00 23.78 883 ALA A N 1
ATOM 7050 C CA . ALA A 1 883 ? 24.730 -11.634 28.253 1.00 23.78 883 ALA A CA 1
ATOM 7051 C C . ALA A 1 883 ? 24.954 -10.415 29.169 1.00 23.78 883 ALA A C 1
ATOM 7053 O O . ALA A 1 883 ? 26.024 -10.291 29.763 1.00 23.78 883 ALA A O 1
ATOM 7054 N N . ALA A 1 884 ? 23.964 -9.523 29.236 1.00 22.38 884 ALA A N 1
ATOM 7055 C CA . ALA A 1 884 ? 23.610 -8.670 30.378 1.00 22.38 884 ALA A CA 1
ATOM 7056 C C . ALA A 1 884 ? 22.392 -7.837 29.973 1.00 22.38 884 ALA A C 1
ATOM 7058 O O . ALA A 1 884 ? 22.537 -7.034 29.021 1.00 22.38 884 ALA A O 1
#

Sequence (884 aa):
MIIPLRASIDRADGIDRLRRNPGNDSETPSRVHFLVVDDGSPASLVAEIDEILHQRGWSYLRLPTEDRHFSVGRCRNAGAMYARSDFILFQDVDLIPPAGFYNRLLAEIRVQGLRGTASSFLMVPFIYLTEAGVGELRRTPPEDQAQLFHHYALMGDTSRVERISTGTSVTLHHRRYYLSRGGNNEGFVGWGYEDLEFINRCIRNDGRFPRPREWATERGNFDTVDYSTWKASYRLYGDTLFAKGIAIFHAWHPVTRDGDYFKRSAANRKNFLEKLSGGLEAEPDPLPDLSRGRTLCFRKNTFTAHRDVMPYFGTLHFESETEFQTKARFMDYLGAHGIRRVLFHNPYSSEAMADIYRWCRELGLPYLVAERGALNRSFFFDPEGFLADSTSYAGERWDRPLDAAERAQVVDYMAEERLANQALEDQPDRIGPSALRRKLGIAESDFMIFVALQRPDDTATRFMTRGNRTYARFIELLTELDAAIPPGVKVVVKKHPLEDDVPAFGNCISADDCHVADLLGACNSILTFNSGVGVQAMLWGKFCLLYGKAFYQIDGVNRYVDEARDVLDHVRSPAKPDQTLIERFVHYLRYEFYSIGDFRTRAVRMPTNERMTATLDIAIRELQVPGFPRLRHRQRDSLPLVGWRAPLFDRYRHAEGTRLGDRAPGAAEKPPAGVECTRSAAPALADAFAGCPGPQHRALTPYQEFVSGARVAYKADTGVGRFEMDRIEPVALPFGPESALHGLRFRTVREADIEWALIEFEICPDVFRVGETYEIVGFMSSRVQLELRSGLYVNRAPGADPWCHAVVHTIDWRLRPIRNRFTVTQETFADRAPGTAPKFFLQLQGGTAVDVSLWSFAVYHVTSRDTAAARVGSEGTEQAASAA

pLDDT: mean 76.69, std 26.49, range [19.47, 98.56]